Protein 8ZIN (pdb70)

Solvent-accessible surface area: 47394 Å² total; per-residue (Å²): 127,56,4,67,37,108,0,0,0,1,0,2,0,2,3,6,6,0,4,8,0,0,0,43,0,0,76,122,12,59,70,104,12,51,63,54,2,43,0,1,0,0,67,48,1,0,75,55,4,1,121,58,20,154,32,95,111,13,16,151,118,18,74,46,67,83,12,5,25,22,4,42,107,18,81,42,26,90,58,20,26,34,0,0,24,1,4,16,46,0,2,22,22,0,0,128,8,0,75,87,23,68,3,47,0,0,1,1,0,8,42,42,90,31,0,0,50,35,12,65,45,103,16,84,16,18,21,17,14,0,3,115,22,31,74,44,112,99,52,80,9,5,16,0,6,13,7,48,53,3,47,0,0,2,5,8,36,130,57,67,92,189,43,2,63,144,100,11,39,50,99,13,0,8,44,0,0,76,18,0,28,112,3,0,70,24,14,18,31,83,163,2,90,0,0,0,0,2,12,25,94,103,12,0,84,61,107,135,89,28,101,65,1,35,111,17,0,70,49,0,3,80,42,4,116,158,171,52,30,80,4,56,20,22,41,6,18,107,89,0,27,81,84,121,127,15,44,0,1,0,0,0,27,49,83,38,0,15,108,19,0,110,138,97,13,112,136,26,24,9,27,0,1,3,0,52,128,1,7,0,0,22,7,58,68,52,6,41,23,134,45,12,28,159,22,98,6,99,8,67,16,0,33,95,3,0,38,46,0,0,24,126,116,130,68,3,61,33,100,0,0,0,0,0,2,0,2,1,6,8,0,5,5,0,0,0,43,0,0,89,129,11,59,64,101,10,37,68,53,1,42,0,1,0,0,80,47,1,0,84,57,8,0,116,59,25,155,35,91,87,13,18,157,79,19,63,47,68,82,11,6,68,27,82,60,109,20,76,44,26,94,67,27,64,70,0,0,71,1,4,17,75,0,3,30,21,0,0,120,7,0,69,86,21,76,3,41,0,0,0,1,0,8,39,40,102,54,0,0,97,160,36,71,46,103,22,88,18,19,19,17,20,0,4,125,19,30,72,50,94,97,54,79,10,8,16,0,6,12,8,62,62,9,44,0,0,2,5,8,36,70,24,11,8,66,44,2,10,120,107,12,40,52,104,16,0,10,48,0,0,77,21,0,32,91,2,0,69,28,12,25,29,65,80,2,28,0,0,0,0,0,2,0,8,60,13,0,87,62,107,134,31,19,95,27,1,35,105,17,0,56,48,0,3,112,36,8,122,143,155,17,37,27,4,41,16,23,58,5,0,2,84,0,0,12,78,116,39,24,46,0,0,0,0,0,14,2,12,8,0,9,0,0,0,55,21,42,9,149,45,21,12,25,0,1,3,2,52,127,2,3,0,0,19,8,51,70,52,6,30,27,126,56,9,21,145,24,90,5,96,8,68,16,0,28,109,2,0,40,43,0,0,23,125,118,228,70,47,7,99,26,114,0,0,1,0,0,2,0,2,5,5,0,0,5,6,0,0,0,34,0,2,80,124,11,50,64,100,6,37,61,54,2,50,0,0,0,0,74,47,2,0,86,60,5,0,112,28,22,160,37,89,106,9,15,141,68,19,60,47,68,82,13,5,69,30,106,73,104,17,76,42,29,85,60,25,54,87,0,0,83,2,3,18,76,0,2,21,23,0,0,123,6,0,76,92,32,80,4,35,0,0,1,2,0,6,41,35,85,47,0,1,92,142,36,72,43,100,17,86,16,17,22,16,16,0,2,111,27,30,74,44,109,98,43,82,8,7,14,0,5,11,8,47,64,2,46,0,0,2,4,7,37,62,27,11,6,89,49,2,7,140,108,12,39,47,104,14,0,10,49,0,0,67,22,0,34,99,4,0,81,22,16,30,29,104,188,4,85,0,0,0,0,0,1,1,5,43,12,0,85,80,53,138,28,18,118,14,0,50,109,14,0,54,48,0,2,108,49,3,120,182,142,64,39,71,4,52,18,24,64,4,0,0,100,0,0,46,84,111,139,19,44,0,1,0,0,0,17,3,12,8,0,6,0,0,0,68,1,49,11,66,45,23,22,3,30,0,0,3,1,58,100,1,8,0,0,20,4,33,17,26,1,0,23,66,0,7,6,52,17,0,0,31,8,84,10,0,39,77,0,1,41,45,0,0,39,151,207,62,48,4,66,30,106,1,0,1,0,0,2,0,2,2,5,0,0,5,6,0,0,0,32,0,0,75,124,11,37,73,109,5,38,67,54,2,41,0,0,0,0,70,47,1,0,70,28,7,0,110,54,29,154,29,86,100,4,14,140,75,19,68,47,67,83,13,5,24,20,4,34,48,3,59,34,25,91,62,22,36,36,0,0,22,1,5,18,42,0,3,20,20,0,0,136,7,0,79,88,26,78,3,34,0,0,1,1,0,5,43,34,85,50,0,0,88,143,13,72,45,103,17,89,17,21,23,23,20,0,4,122,29,28,73,48,101,107,46,83,8,7,12,0,12,16,8,52,60,4,43,0,0,1,2,7,29,138,56,68,91,184,45,1,62,142,96,12,40,49,102,18,0,8,59,0,0,74,20,0,31,73,0,0,64,14,12,23,30,86,185,4,94,0,0,0,0,2,10,28,92,103,12,0,92,62,110,138,90,29,100,58,0,37,103,16,0,56,50,0,0,92,43,5,112,187,162,66,37,72,4,55,15,22,64,7,17,106,83,0,26,75,79,118,134,16,46,0,1,0,0,0,27,52,83,40,0,17,108,17,2,128,136,89,14,82,40,32,28,11,39,0,1,2,2,56,101,1,0,0,0,24,5,39,19,26,2,0,20,71,0,5,8,81,27,1,0,30,2,64,1,0,28,94,3,1,37,44,0,0,24,110,118

Organism: Comamonas testosteroni (strain DSM 14576 / KF-1) (NCBI:txid399795)

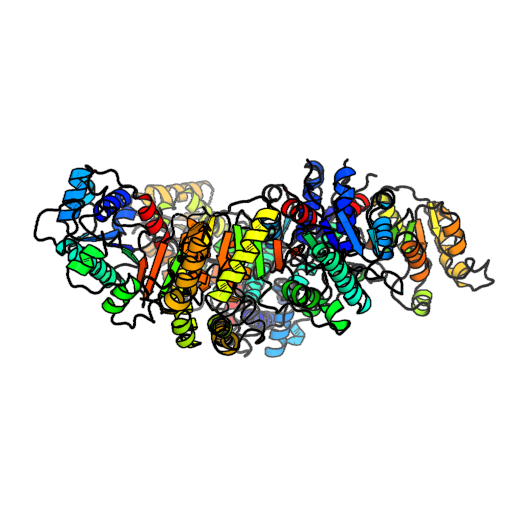B-factor: mean 35.62, std 14.89, range [5.63, 109.74]

InterPro domains:
  IPR005255 PdxA family [PF04166] (45-308)
  IPR005255 PdxA family [PTHR30004] (6-309)

Radius of gyration: 36.21 Å; Cα contacts (8 Å, |Δi|>4): 2999; chains: 4; bounding box: 94×57×108 Å

Nearest PDB structures (foldseek):
  8zhy-assembly1_A  TM=9.842E-01  e=1.148E-63  Comamonas testosteroni KF-1
  8zj3-assembly2_C  TM=9.938E-01  e=2.770E-63  Comamonas testosteroni KF-1
  8zj7-assembly1_D  TM=9.967E-01  e=1.202E-62  Comamonas testosteroni KF-1
  8zj0-assembly2_C  TM=9.941E-01  e=8.451E-63  Comamonas testosteroni KF-1
  4aty-assembly1_A-2  TM=8.680E-01  e=2.307E-31  Paraburkholderia xenovorans LB400

Secondary structure (DSSP, 8-state):
----S-EEEE---TTSSHHHHHHHHHHHS-HHHHTTEEEEE-HHHHHHHHHHHT-GGGSTT-EEEE-S--SS---TT---HHHHHHHHHHHHHHHHHHHTTSSSEEEEPP--HHHHHTTT---S-HHHHHHHHHT--GGG-EEEEEETTEEEEESS-SS-HHHHHHH--HHHHHHHHHHHHHHHHHHT-SS--EEEEPSSGGGGTTTTT-SHHHHTHHHHHHHHHHTT--EEEEE-HHHHHHH---SEEEESSHHHHHHHHHHH-SS--EEEEEETTEEEE--SS---GGGTTSS----HHHHHHHHHHT---/----S-EEEE---TTTTHHHHHHHHHHHS-HHHHTTEEEEE-HHHHHHHHHHHT-GGGGGG-EEEE-S--SS---TT---HHHHHHHHHHHHHHHHHHHTTSSSEEEEPP--HHHHHTTT-----HHHHHHHHHT--GGG-EEEEEETTEEEEESS-SS-HHHHHHH--HHHHHHHHHHHHHHHHHHT-SS-EEEEEPSSGGGGTTTTT-SHHHHTHHHHHHHHTTTT-EEEEEE-HHHHHHH---SEEEESSHHHHHHHHHHH----EEEEEETTEEEE--SS---GGGTTSS----HHHHHHHHHHT---/-----S-EEEE---TTSSHHHHHHHHHHHS-HHHHTTEEEEE-HHHHHHHHHHHT-GGGGGG-EEEE-S--SS---TT---HHHHHHHHHHHHHHHHHHHTTS-SEEEEPP--HHHHHTTT---S-HHHHHHHHHT--GGGSEEEEEETTEEEEESS-SS-HHHHHHH--HHHHHHHHHHHHHHHHHTT-SS-EEEEEPSSGGGGTTTTT-SHHHHTHHHHHHHHHHTT-EEEEEE-HHHHHHH---SEEEESSHHHHHHHHHHH-TTS-EEEEEETTEEEE--SS---GGGTTTT-B--HHHHHHHHHHT--/-----S-EEEE---TTSSHHHHHHHHHHHS-HHHHTTEEEEE-HHHHHHHHHHHT-GGGGGG-EEEE-S--SS---TT---HHHHHHHHHHHHHHHHHHHTTS-SEEEEPP--HHHHHTTT-----HHHHHHHHHT--TTSSEEEEEETTEEEEESS-SS-HHHHHHH--HHHHHHHHHHHHHHHHHTT-SS-EEEEEPSSGGGGTTTTT-SHHHHTHHHHHHHHHHTT-EEEEEE-HHHHHHH---SEEEESSHHHHHHHHHHH-TTT-EEEEEETTEEEEE-SS---GGGTTTT-B--HHHHHHHHHHT---

Sequence (1252 aa):
TIVHRRLALAIGDPHGIGPEIALKALQQLSATERSLIKVYGPWSALEQAAQICQMESLLQDLIHEEAGSLAQPVQCGEITPQAGLSTVQSATAAIRACESGEVDAVIACPHHETAIHRAGIAFSGYPSLLANVLGMNEDEVFLMLVGAGLRIVHVTLHESVRSALERLSPQLVINAVDAAVQTCTLLGVPKPQVAVFGINPHASEGQLFGLEDSQITVPAVETLRKRGLTVDGPMGADMVLAQRKHDLYVAMLHDQGHIPIKLLAPNGASALSIGGRVVLSSVGHGSAMDIAGRGVADATALLRTIALLGAQPTIVHRRLALAIGDPHGIGPEIALKALQQLSATERSLIKVYGPWSALEQAAQICQMESLLQDLIHEEAGSLAQPVQCGEITPQAGLSTVQSATAAIRACESGEVDAVIACPHHETAIHRAGIAFSGYPSLLANVLGMNEDEVFLMLVGAGLRIVHVTLHESVRSALERLSPQLVINAVDAAVQTCTLLGVPKPQVAVFGINPHASEGQLFGLEDSQITVPAVETLRKRGLTVDGPMGADMVLAQRKHDLYVAMLHDQGHIPIKLLAPGASALSIGGRVVLSSVGHGSAMDIAGRGVADATALLRTIALLGAQPMTIVHRRLALAIGDPHGIGPEIALKALQQLSATERSLIKVYGPWSALEQAAQICQMESLLQDLIHEEAGSLAQPVQCGEITPQAGLSTVQSATAAIRACESGEVDAVIACPHHETAIHRAGIAFSGYPSLLANVLGMNEDEVFLMLVGAGLRIVHVTLHESVRSALERLSPQLVINAVDAAVQTCTLLGVPKPQVAVFGINPHASEGQLFGLEDSQITVPAVETLRKRGLTVDGPMGADMVLAQRKHDLYVAMLHDQGHIPIKLLAPNGASALSIGGRVVLSSVGHGSAMDIAGRGVADATALLRTIALLGAQMTIVHRRLALAIGDPHGIGPEIALKALQQLSATERSLIKVYGPWSALEQAAQICQMESLLQDLIHEEAGSLAQPVQCGEITPQAGLSTVQSATAAIRACESGEVDAVIACPHHETAIHRAGIAFSGYPSLLANVLGMNEDEVFLMLVGAGLRIVHVTLHESVRSALERLSPQLVINAVDAAVQTCTLLGVPKPQVAVFGINPHASEGQLFGLEDSQITVPAVETLRKRGLTVDGPMGADMVLAQRKHDLYVAMLHDQGHIPIKLLAPNGASALSIGGRVVLSSVGHGSAMDIAGRGVADATALLRTIALLGAQP

Foldseek 3Di:
DQFAWAEEEEQAQLQFCSLLLVQVLLVPDDLVRQLSYEYEFAPLSNVLSCVQQVNVVVPPSHHYDYWLHAPDHHHHLDQALSSLRRRLRRQLVRLVCCVVPVTQEYEREFYAPSSVVNVVDDDDDPLVSSCVSVVHDSQLKWKWKDAPLATEIELDDDDDLVVLLVPAALVSLLSRVVQVQLLCVLQPNNAWAEEEEASFAQNCVPVVGHCSSVGGVVVSQVVCVVVPHRYDDHGHLVVVVVVVRTNYYYHSYDCSNPVVRCVRGVPAMWMWITHDSYTYIYLPDHSPSVCTSNSPDDSVSVSVVSSRSSDHD/DQFAWAEEEEQAQLQFCSLLLVLVLLVPDDLVRQVRYEYFFAVLSNCLNCVLQVNVVSSVSHRYDYWLHAPDHHHHLDQALSSLRRRLRRQLVRLVCCVVPVTQEYEREFYDPRSVVNVVDDDDDPLVSSCVSVVHDSQLKWKWKDAPLATEIELDEPDDLVVLLVPAALVSLLSRCVQVQLQCVLQPRNAWAEEEEASFAQNCVPVVNHCSSVGHVVVSQVVQVVVPHNYDDRGGLVVVVVVVPTNYYYHSYHCSRPVVRVVRCCAMWMWITHDSYTYIYLRDHSHSVPHSNSPDDSVSVSVVSSRSRHDD/DAQFAFAEEEEQAQLQFCSLLLVLVLLVPHDLVRQVSYEYFFAPLSNVLSCVLQVNPVCSVSHRYDYWLHAPDHHDHLDQALSSLRRRLRRQLVRLVCCVVVVGQEYEREFYAPSSVVNVVDDDDDPLVSSCVSVVHDSLLKWKWKDDPLATEIELDDPDDLVVLLVPAALVSLLSRVVQVQLVCVLQPHNAWAEEEEASFAQNCVVVVNHCSSVGGVVVNQVVCVVVPHNYDDNGGLVVVVVVVRTNYYYHSYHCSRPVVRCVSCVQQMWIWITHDSYTYIYLPDHSPSVCTSVSPDHSVSVSSVSSRSRDD/DAQFAWAEEEEQAQLQFCSLLLVLQLLVPHDLVRQLRYEYFFAPLSNCLSCVLVVNNVCSVSHRYDYWLHAPDHHDHLDQALSSLRRRLRRQLVRLVCCVVPVTQEYEYEAYDPSSVVNVVDDDDDDLVSSCVSVVHPSQLKWKWKAAPLATEIELDEPDDLVVLLVPAALVSLLSRVVQVQLQCVLQPNNAWAEEEEASFAQNCVPVVNHCSSVGGVVVSQVVCVVVPHNYDDHGHLVVVVVVVDTNYYYHSYHCSRPVVRCVRGVDQMWMWITHDSYTYIYLPDHRHRVCHSVPPDHNVSVSVVSSRS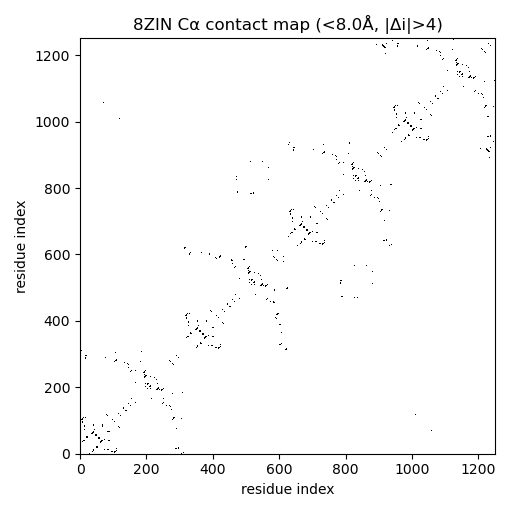RDDD

Structure (mmCIF, N/CA/C/O backbone):
data_8ZIN
#
_entry.id   8ZIN
#
_cell.length_a   86.295
_cell.length_b   93.632
_cell.length_c   165.595
_cell.angle_alpha   90.000
_cell.angle_beta   90.000
_cell.angle_gamma   90.000
#
_symmetry.space_group_name_H-M   'P 2 21 21'
#
loop_
_entity.id
_entity.type
_entity.pdbx_description
1 polymer '4-hydroxythreonine-4-phosphate dehydrogenase'
2 non-polymer GLYCEROL
3 non-polymer 1,2-ETHANEDIOL
4 non-polymer '2,4-DIHYDROXYBENZOIC ACID'
5 non-polymer 'ZINC ION'
6 non-polymer 'CHLORIDE ION'
7 non-polymer 'CARBON DIOXIDE'
8 water water
#
loop_
_atom_site.group_PDB
_atom_site.id
_atom_site.type_symbol
_atom_site.label_atom_id
_atom_site.label_alt_id
_atom_site.label_comp_id
_atom_site.label_asym_id
_atom_site.label_entity_id
_atom_site.label_seq_id
_atom_site.pdbx_PDB_ins_code
_atom_site.Cartn_x
_atom_site.Cartn_y
_atom_site.Cartn_z
_atom_site.occupancy
_atom_site.B_iso_or_equiv
_atom_site.auth_seq_id
_atom_site.auth_comp_id
_atom_site.auth_asym_id
_atom_site.auth_atom_id
_atom_site.pdbx_PDB_model_num
ATOM 1 N N . THR A 1 22 ? 24.650 38.640 -1.363 1.000 39.200 2 THR A N 1
ATOM 2 C CA . THR A 1 22 ? 24.144 37.447 -2.092 1.000 37.980 2 THR A CA 1
ATOM 3 C C . THR A 1 22 ? 23.305 36.588 -1.153 1.000 33.460 2 THR A C 1
ATOM 4 O O . THR A 1 22 ? 23.845 36.130 -0.150 1.000 34.330 2 THR A O 1
ATOM 8 N N . ILE A 1 23 ? 22.050 36.285 -1.540 1.000 29.490 3 ILE A N 1
ATOM 9 C CA . ILE A 1 23 ? 21.213 35.457 -0.687 1.000 27.380 3 ILE A CA 1
ATOM 10 C C . ILE A 1 23 ? 20.805 34.139 -1.354 1.000 27.990 3 ILE A C 1
ATOM 11 O O . ILE A 1 23 ? 20.271 33.260 -0.672 1.000 24.730 3 ILE A O 1
ATOM 16 N N . VAL A 1 24 ? 21.051 34.007 -2.670 1.000 28.760 4 VAL A N 1
ATOM 17 C CA . VAL A 1 24 ? 20.641 32.819 -3.404 1.000 29.360 4 VAL A CA 1
ATOM 18 C C . VAL A 1 24 ? 21.857 31.952 -3.722 1.000 31.570 4 VAL A C 1
ATOM 19 O O . VAL A 1 24 ? 22.685 32.319 -4.553 1.000 33.290 4 VAL A O 1
ATOM 23 N N . HIS A 1 25 ? 21.932 30.775 -3.089 1.000 34.040 5 HIS A N 1
ATOM 24 C CA . HIS A 1 25 ? 23.100 29.913 -3.217 1.000 36.530 5 HIS A CA 1
ATOM 25 C C . HIS A 1 25 ? 22.674 28.536 -3.734 1.000 36.330 5 HIS A C 1
ATOM 26 O O . HIS A 1 25 ? 23.410 27.558 -3.569 1.000 40.140 5 HIS A O 1
ATOM 33 N N . ARG A 1 26 ? 21.467 28.440 -4.298 1.000 32.460 6 ARG A N 1
ATOM 34 C CA . ARG A 1 26 ? 21.021 27.209 -4.941 1.000 31.750 6 ARG A CA 1
ATOM 35 C C . ARG A 1 26 ? 19.854 27.519 -5.881 1.000 28.490 6 ARG A C 1
ATOM 36 O O . ARG A 1 26 ? 19.380 28.650 -5.935 1.000 27.740 6 ARG A O 1
ATOM 44 N N . ARG A 1 27 ? 19.395 26.498 -6.609 1.000 25.290 7 ARG A N 1
ATOM 45 C CA . ARG A 1 27 ? 18.343 26.646 -7.599 1.000 23.460 7 ARG A CA 1
ATOM 46 C C . ARG A 1 27 ? 16.984 26.574 -6.911 1.000 22.270 7 ARG A C 1
ATOM 47 O O . ARG A 1 27 ? 16.741 25.692 -6.085 1.000 23.730 7 ARG A O 1
ATOM 55 N N . LEU A 1 28 ? 16.116 27.522 -7.264 1.000 20.500 8 LEU A N 1
ATOM 56 C CA . LEU A 1 28 ? 14.820 27.661 -6.630 1.000 20.110 8 LEU A CA 1
ATOM 57 C C . LEU A 1 28 ? 13.733 27.778 -7.695 1.000 19.870 8 LEU A C 1
ATOM 58 O O . LEU A 1 28 ? 13.969 28.362 -8.757 1.000 21.910 8 LEU A O 1
ATOM 63 N N . ALA A 1 29 ? 12.558 27.192 -7.408 1.000 16.110 9 ALA A N 1
ATOM 64 C CA . ALA A 1 29 ? 11.373 27.434 -8.213 1.000 14.350 9 ALA A CA 1
ATOM 65 C C . ALA A 1 29 ? 10.516 28.478 -7.514 1.000 13.680 9 ALA A C 1
ATOM 66 O O . ALA A 1 29 ? 10.249 28.339 -6.329 1.000 13.500 9 ALA A O 1
ATOM 68 N N . LEU A 1 30 ? 10.071 29.490 -8.250 1.000 12.740 10 LEU A N 1
ATOM 69 C CA . LEU A 1 30 ? 9.208 30.523 -7.686 1.000 12.310 10 LEU A CA 1
ATOM 70 C C . LEU A 1 30 ? 7.865 30.526 -8.415 1.000 12.680 10 LEU A C 1
ATOM 71 O O . LEU A 1 30 ? 7.782 30.894 -9.581 1.000 14.450 10 LEU A O 1
ATOM 76 N N . ALA A 1 31 ? 6.819 30.047 -7.742 1.000 11.940 11 ALA A N 1
ATOM 77 C CA . ALA A 1 31 ? 5.485 29.988 -8.331 1.000 11.740 11 ALA A CA 1
ATOM 78 C C . ALA A 1 31 ? 4.794 31.290 -7.979 1.000 11.730 11 ALA A C 1
ATOM 79 O O . ALA A 1 31 ? 4.845 31.708 -6.814 1.000 12.850 11 ALA A O 1
ATOM 81 N N . ILE A 1 32 ? 4.162 31.942 -8.972 1.000 10.750 12 ILE A N 1
ATOM 82 C CA . ILE A 1 32 ? 3.814 33.346 -8.763 1.000 10.550 12 ILE A CA 1
ATOM 83 C C . ILE A 1 32 ? 2.461 33.497 -8.090 1.000 10.750 12 ILE A C 1
ATOM 84 O O . ILE A 1 32 ? 1.987 34.619 -7.917 1.000 10.500 12 ILE A O 1
ATOM 89 N N . GLY A 1 33 ? 1.860 32.373 -7.698 1.000 11.000 13 GLY A N 1
ATOM 90 C CA . GLY A 1 33 ? 0.616 32.395 -6.947 1.000 11.750 13 GLY A CA 1
ATOM 91 C C . GLY A 1 33 ? -0.543 32.888 -7.814 1.000 12.760 13 GLY A C 1
ATOM 92 O O . GLY A 1 33 ? -0.537 32.745 -9.043 1.000 13.040 13 GLY A O 1
ATOM 93 N N . ASP A 1 34 ? -1.541 33.489 -7.160 1.000 13.490 14 ASP A N 1
ATOM 94 C CA . ASP A 1 34 ? -2.717 33.963 -7.860 1.000 13.630 14 ASP A CA 1
ATOM 95 C C . ASP A 1 34 ? -2.308 35.067 -8.820 1.000 14.330 14 ASP A C 1
ATOM 96 O O . ASP A 1 34 ? -1.818 36.124 -8.391 1.000 14.540 14 ASP A O 1
ATOM 101 N N . PRO A 1 35 ? -2.534 34.872 -10.144 1.000 14.110 15 PRO A N 1
ATOM 102 C CA . PRO A 1 35 ? -2.085 35.827 -11.156 1.000 14.450 15 PRO A CA 1
ATOM 103 C C . PRO A 1 35 ? -2.819 37.160 -11.078 1.000 15.230 15 PRO A C 1
ATOM 104 O O . PRO A 1 35 ? -2.432 38.122 -11.729 1.000 16.040 15 PRO A O 1
ATOM 108 N N . HIS A 1 36 ? -3.882 37.196 -10.260 1.000 15.500 16 HIS A N 1
ATOM 109 C CA . HIS A 1 36 ? -4.708 38.379 -10.102 1.000 16.490 16 HIS A CA 1
ATOM 110 C C . HIS A 1 36 ? -4.301 39.132 -8.841 1.000 16.740 16 HIS A C 1
ATOM 111 O O . HIS A 1 36 ? -4.597 40.307 -8.730 1.000 19.000 16 HIS A O 1
ATOM 118 N N . GLY A 1 37 ? -3.619 38.469 -7.903 1.000 15.940 17 GLY A N 1
ATOM 119 C CA . GLY A 1 37 ? -3.191 39.145 -6.689 1.000 14.460 17 GLY A CA 1
ATOM 120 C C . GLY A 1 37 ? -1.805 39.781 -6.833 1.000 14.620 17 GLY A C 1
ATOM 121 O O . GLY A 1 37 ? -1.373 40.106 -7.941 1.000 15.100 17 GLY A O 1
ATOM 122 N N . ILE A 1 38 ? -1.103 39.929 -5.701 1.000 13.750 18 ILE A N 1
ATOM 123 C CA . ILE A 1 38 ? 0.141 40.671 -5.674 1.000 14.050 18 ILE A CA 1
ATOM 124 C C . ILE A 1 38 ? 1.334 39.762 -5.931 1.000 14.760 18 ILE A C 1
ATOM 125 O O . ILE A 1 38 ? 2.458 40.242 -6.025 1.000 16.410 18 ILE A O 1
ATOM 130 N N . GLY A 1 39 ? 1.095 38.452 -6.043 1.000 14.410 19 GLY A N 1
ATOM 131 C CA . GLY A 1 39 ? 2.146 37.487 -6.288 1.000 15.160 19 GLY A CA 1
ATOM 132 C C . GLY A 1 39 ? 3.072 37.899 -7.428 1.000 16.950 19 GLY A C 1
ATOM 133 O O . GLY A 1 39 ? 4.281 38.069 -7.234 1.000 19.530 19 GLY A O 1
ATOM 134 N N . PRO A 1 40 ? 2.555 38.071 -8.663 1.000 16.660 20 PRO A N 1
ATOM 135 C CA . PRO A 1 40 ? 3.425 38.411 -9.794 1.000 17.860 20 PRO A CA 1
ATOM 136 C C . PRO A 1 40 ? 4.271 39.651 -9.489 1.000 18.470 20 PRO A C 1
ATOM 137 O O . PRO A 1 40 ? 5.465 39.678 -9.782 1.000 20.060 20 PRO A O 1
ATOM 141 N N . GLU A 1 41 ? 3.634 40.660 -8.879 1.000 19.020 21 GLU A N 1
ATOM 142 C CA . GLU A 1 41 ? 4.249 41.942 -8.564 1.000 19.680 21 GLU A CA 1
ATOM 143 C C . GLU A 1 41 ? 5.420 41.752 -7.613 1.000 19.750 21 GLU A C 1
ATOM 144 O O . GLU A 1 41 ? 6.527 42.233 -7.897 1.000 20.430 21 GLU A O 1
ATOM 150 N N . ILE A 1 42 ? 5.167 41.040 -6.500 1.000 19.370 22 ILE A N 1
ATOM 151 C CA . ILE A 1 42 ? 6.233 40.818 -5.533 1.000 19.800 22 ILE A CA 1
ATOM 152 C C . ILE A 1 42 ? 7.288 39.867 -6.118 1.000 18.480 22 ILE A C 1
ATOM 153 O O . ILE A 1 42 ? 8.459 39.938 -5.740 1.000 18.450 22 ILE A O 1
ATOM 158 N N . ALA A 1 43 ? 6.884 39.000 -7.061 1.000 17.190 23 ALA A N 1
ATOM 159 C CA . ALA A 1 43 ? 7.875 38.149 -7.692 1.000 17.480 23 ALA A CA 1
ATOM 160 C C . ALA A 1 43 ? 8.895 39.016 -8.427 1.000 17.280 23 ALA A C 1
ATOM 161 O O . ALA A 1 43 ? 10.099 38.844 -8.250 1.000 18.090 23 ALA A O 1
ATOM 163 N N . LEU A 1 44 ? 8.404 39.998 -9.178 1.000 17.260 24 LEU A N 1
ATOM 164 C CA . LEU A 1 44 ? 9.270 40.899 -9.925 1.000 17.700 24 LEU A CA 1
ATOM 165 C C . LEU A 1 44 ? 10.153 41.741 -9.006 1.000 18.390 24 LEU A C 1
ATOM 166 O O . LEU A 1 44 ? 11.360 41.878 -9.257 1.000 19.460 24 LEU A O 1
ATOM 171 N N . LYS A 1 45 ? 9.554 42.294 -7.943 1.000 18.070 25 LYS A N 1
ATOM 172 C CA . LYS A 1 45 ? 10.298 43.204 -7.096 1.000 19.310 25 LYS A CA 1
ATOM 173 C C . LYS A 1 45 ? 11.413 42.444 -6.383 1.000 21.670 25 LYS A C 1
ATOM 174 O O . LYS A 1 45 ? 12.512 42.991 -6.197 1.000 26.700 25 LYS A O 1
ATOM 180 N N . ALA A 1 46 ? 11.140 41.188 -5.984 1.000 21.070 26 ALA A N 1
ATOM 181 C CA . ALA A 1 46 ? 12.163 40.394 -5.316 1.000 20.670 26 ALA A CA 1
ATOM 182 C C . ALA A 1 46 ? 13.320 40.080 -6.267 1.000 21.530 26 ALA A C 1
ATOM 183 O O . ALA A 1 46 ? 14.493 40.222 -5.894 1.000 21.480 26 ALA A O 1
ATOM 185 N N . LEU A 1 47 ? 12.992 39.673 -7.505 1.000 20.940 27 LEU A N 1
ATOM 186 C CA . LEU A 1 47 ? 14.031 39.328 -8.464 1.000 22.640 27 LEU A CA 1
ATOM 187 C C . LEU A 1 47 ? 14.871 40.567 -8.804 1.000 25.820 27 LEU A C 1
ATOM 188 O O . LEU A 1 47 ? 16.084 40.490 -8.952 1.000 27.650 27 LEU A O 1
ATOM 193 N N . GLN A 1 48 ? 14.214 41.724 -8.895 1.000 28.880 28 GLN A N 1
ATOM 194 C CA . GLN A 1 48 ? 14.863 43.007 -9.109 1.000 32.440 28 GLN A CA 1
ATOM 195 C C . GLN A 1 48 ? 16.031 43.193 -8.136 1.000 32.790 28 GLN A C 1
ATOM 196 O O . GLN A 1 48 ? 17.119 43.576 -8.546 1.000 32.680 28 GLN A O 1
ATOM 202 N N . GLN A 1 49 ? 15.806 42.886 -6.859 1.000 33.390 29 GLN A N 1
ATOM 203 C CA . GLN A 1 49 ? 16.736 43.178 -5.781 1.000 33.550 29 GLN A CA 1
ATOM 204 C C . GLN A 1 49 ? 17.949 42.250 -5.820 1.000 34.810 29 GLN A C 1
ATOM 205 O O . GLN A 1 49 ? 18.954 42.525 -5.162 1.000 39.270 29 GLN A O 1
ATOM 211 N N . LEU A 1 50 ? 17.864 41.141 -6.567 1.000 33.000 30 LEU A N 1
ATOM 212 C CA . LEU A 1 50 ? 18.977 40.203 -6.633 1.000 28.410 30 LEU A CA 1
ATOM 213 C C . LEU A 1 50 ? 19.945 40.644 -7.738 1.000 27.620 30 LEU A C 1
ATOM 214 O O . LEU A 1 50 ? 19.599 41.492 -8.572 1.000 25.430 30 LEU A O 1
ATOM 219 N N . SER A 1 51 ? 21.170 40.098 -7.729 1.000 27.110 31 SER A N 1
ATOM 220 C CA . SER A 1 51 ? 22.076 40.271 -8.860 1.000 28.460 31 SER A CA 1
ATOM 221 C C . SER A 1 51 ? 21.557 39.448 -10.040 1.000 30.240 31 SER A C 1
ATOM 222 O O . SER A 1 51 ? 20.616 38.656 -9.881 1.000 32.260 31 SER A O 1
ATOM 225 N N . ALA A 1 52 ? 22.183 39.626 -11.213 1.000 29.660 32 ALA A N 1
ATOM 226 C CA . ALA A 1 52 ? 21.831 38.847 -12.392 1.000 28.780 32 ALA A CA 1
ATOM 227 C C . ALA A 1 52 ? 22.138 37.360 -12.170 1.000 28.020 32 ALA A C 1
ATOM 228 O O . ALA A 1 52 ? 21.343 36.490 -12.518 1.000 29.280 32 ALA A O 1
ATOM 230 N N . THR A 1 53 ? 23.296 37.068 -11.569 1.000 27.970 33 THR A N 1
ATOM 231 C CA . THR A 1 53 ? 23.695 35.702 -11.267 1.000 31.290 33 THR A CA 1
ATOM 232 C C . THR A 1 53 ? 22.629 35.013 -10.413 1.000 30.840 33 THR A C 1
ATOM 233 O O . THR A 1 53 ? 22.304 33.847 -10.637 1.000 29.610 33 THR A O 1
ATOM 237 N N . GLU A 1 54 ? 22.083 35.748 -9.431 1.000 31.160 34 GLU A N 1
ATOM 238 C CA . GLU A 1 54 ? 21.108 35.190 -8.517 1.000 30.630 34 GLU A CA 1
ATOM 239 C C . GLU A 1 54 ? 19.789 34.959 -9.245 1.000 29.870 34 GLU A C 1
ATOM 240 O O . GLU A 1 54 ? 19.122 33.947 -9.007 1.000 28.720 34 GLU A O 1
ATOM 246 N N . ARG A 1 55 ? 19.428 35.895 -10.136 1.000 31.100 35 ARG A N 1
ATOM 247 C CA . ARG A 1 55 ? 18.178 35.785 -10.881 1.000 27.520 35 ARG A CA 1
ATOM 248 C C . ARG A 1 55 ? 18.170 34.489 -11.683 1.000 25.090 35 ARG A C 1
ATOM 249 O O . ARG A 1 55 ? 17.125 33.873 -11.819 1.000 24.650 35 ARG A O 1
ATOM 257 N N . SER A 1 56 ? 19.334 34.086 -12.193 1.000 23.000 36 SER A N 1
ATOM 258 C CA . SER A 1 56 ? 19.385 32.970 -13.125 1.000 24.510 36 SER A CA 1
ATOM 259 C C . SER A 1 56 ? 19.304 31.631 -12.391 1.000 25.890 36 SER A C 1
ATOM 260 O O . SER A 1 56 ? 19.217 30.580 -13.031 1.000 27.600 36 SER A O 1
ATOM 263 N N . LEU A 1 57 ? 19.309 31.691 -11.049 1.000 25.090 37 LEU A N 1
ATOM 264 C CA . LEU A 1 57 ? 19.114 30.525 -10.201 1.000 23.170 37 LEU A CA 1
ATOM 265 C C . LEU A 1 57 ? 17.648 30.355 -9.799 1.000 22.390 37 LEU A C 1
ATOM 266 O O . LEU A 1 57 ? 17.266 29.307 -9.267 1.000 24.200 37 LEU A O 1
ATOM 271 N N . ILE A 1 58 ? 16.816 31.367 -10.081 1.000 18.520 38 ILE A N 1
ATOM 272 C CA . ILE A 1 58 ? 15.406 31.276 -9.757 1.000 17.390 38 ILE A CA 1
ATOM 273 C C . ILE A 1 58 ? 14.584 31.107 -11.027 1.000 17.300 38 ILE A C 1
ATOM 274 O O . ILE A 1 58 ? 14.517 32.002 -11.849 1.000 18.690 38 ILE A O 1
ATOM 279 N N . LYS A 1 59 ? 13.966 29.929 -11.162 1.000 16.040 39 LYS A N 1
ATOM 280 C CA . LYS A 1 59 ? 13.083 29.646 -12.275 1.000 15.300 39 LYS A CA 1
ATOM 281 C C . LYS A 1 59 ? 11.641 29.924 -11.847 1.000 13.580 39 LYS A C 1
ATOM 282 O O . LYS A 1 59 ? 11.170 29.449 -10.809 1.000 12.520 39 LYS A O 1
ATOM 288 N N . VAL A 1 60 ? 10.950 30.723 -12.672 1.000 13.950 40 VAL A N 1
ATOM 289 C CA . VAL A 1 60 ? 9.665 31.301 -12.328 1.000 12.800 40 VAL A CA 1
ATOM 290 C C . VAL A 1 60 ? 8.575 30.490 -13.018 1.000 12.560 40 VAL A C 1
ATOM 291 O O . VAL A 1 60 ? 8.627 30.265 -14.232 1.000 12.220 40 VAL A O 1
ATOM 295 N N . TYR A 1 61 ? 7.558 30.090 -12.244 1.000 13.450 41 TYR A N 1
ATOM 296 C CA . TYR A 1 61 ? 6.450 29.349 -12.830 1.000 14.190 41 TYR A CA 1
ATOM 297 C C . TYR A 1 61 ? 5.168 30.166 -12.707 1.000 15.390 41 TYR A C 1
ATOM 298 O O . TYR A 1 61 ? 4.796 30.610 -11.614 1.000 17.160 41 TYR A O 1
ATOM 307 N N . GLY A 1 62 ? 4.507 30.381 -13.850 1.000 15.040 42 GLY A N 1
ATOM 308 C CA . GLY A 1 62 ? 3.248 31.101 -13.901 1.000 15.530 42 GLY A CA 1
ATOM 309 C C . GLY A 1 62 ? 2.918 31.574 -15.319 1.000 17.060 42 GLY A C 1
ATOM 310 O O . GLY A 1 62 ? 3.704 31.386 -16.250 1.000 17.080 42 GLY A O 1
ATOM 311 N N . PRO A 1 63 ? 1.721 32.170 -15.533 1.000 18.210 43 PRO A N 1
ATOM 312 C CA . PRO A 1 63 ? 1.355 32.725 -16.835 1.000 18.380 43 PRO A CA 1
ATOM 313 C C . PRO A 1 63 ? 2.204 33.941 -17.154 1.000 19.410 43 PRO A C 1
ATOM 314 O O . PRO A 1 63 ? 2.287 34.864 -16.361 1.000 20.900 43 PRO A O 1
ATOM 318 N N . TRP A 1 64 ? 2.852 33.913 -18.315 1.000 20.500 44 TRP A N 1
ATOM 319 C CA . TRP A 1 64 ? 3.587 35.061 -18.804 1.000 21.200 44 TRP A CA 1
ATOM 320 C C . TRP A 1 64 ? 2.726 36.331 -18.733 1.000 21.630 44 TRP A C 1
ATOM 321 O O . TRP A 1 64 ? 3.218 37.376 -18.328 1.000 22.240 44 TRP A O 1
ATOM 332 N N . SER A 1 65 ? 1.448 36.240 -19.110 1.000 20.720 45 SER A N 1
ATOM 333 C CA . SER A 1 65 ? 0.559 37.401 -19.128 1.000 21.030 45 SER A CA 1
ATOM 334 C C . SER A 1 65 ? 0.521 38.140 -17.777 1.000 20.500 45 SER A C 1
ATOM 335 O O . SER A 1 65 ? 0.510 39.369 -17.740 1.000 21.680 45 SER A O 1
ATOM 338 N N . ALA A 1 66 ? 0.549 37.403 -16.664 1.000 20.680 46 ALA A N 1
ATOM 339 C CA . ALA A 1 66 ? 0.556 38.008 -15.332 1.000 20.310 46 ALA A CA 1
ATOM 340 C C . ALA A 1 66 ? 1.876 38.719 -15.048 1.000 19.830 46 ALA A C 1
ATOM 341 O O . ALA A 1 66 ? 1.918 39.733 -14.367 1.000 20.180 46 ALA A O 1
ATOM 343 N N . LEU A 1 67 ? 2.970 38.162 -15.550 1.000 19.760 47 LEU A N 1
ATOM 344 C CA . LEU A 1 67 ? 4.261 38.791 -15.354 1.000 20.220 47 LEU A CA 1
ATOM 345 C C . LEU A 1 67 ? 4.349 40.046 -16.218 1.000 20.730 47 LEU A C 1
ATOM 346 O O . LEU A 1 67 ? 4.943 41.031 -15.802 1.000 20.840 47 LEU A O 1
ATOM 351 N N . GLU A 1 68 ? 3.746 39.999 -17.412 1.000 20.750 48 GLU A N 1
ATOM 352 C CA . GLU A 1 68 ? 3.705 41.140 -18.314 1.000 22.530 48 GLU A CA 1
ATOM 353 C C . GLU A 1 68 ? 2.940 42.295 -17.669 1.000 21.820 48 GLU A C 1
ATOM 354 O O . GLU A 1 68 ? 3.451 43.420 -17.615 1.000 21.240 48 GLU A O 1
ATOM 360 N N . GLN A 1 69 ? 1.726 41.989 -17.188 1.000 23.420 49 GLN A N 1
ATOM 361 C CA . GLN A 1 69 ? 0.918 42.906 -16.404 1.000 28.180 49 GLN A CA 1
ATOM 362 C C . GLN A 1 69 ? 1.734 43.513 -15.254 1.000 28.590 49 GLN A C 1
ATOM 363 O O . GLN A 1 69 ? 1.850 44.737 -15.131 1.000 31.000 49 GLN A O 1
ATOM 369 N N . ALA A 1 70 ? 2.294 42.643 -14.409 1.000 26.430 50 ALA A N 1
ATOM 370 C CA . ALA A 1 70 ? 3.087 43.074 -13.268 1.000 26.220 50 ALA A CA 1
ATOM 371 C C . ALA A 1 70 ? 4.239 43.983 -13.683 1.000 27.210 50 ALA A C 1
ATOM 372 O O . ALA A 1 70 ? 4.525 44.934 -12.976 1.000 27.790 50 ALA A O 1
ATOM 374 N N . ALA A 1 71 ? 4.879 43.702 -14.825 1.000 26.000 51 ALA A N 1
ATOM 375 C CA . ALA A 1 71 ? 6.051 44.432 -15.274 1.000 28.090 51 ALA A CA 1
ATOM 376 C C . ALA A 1 71 ? 5.689 45.882 -15.634 1.000 30.860 51 ALA A C 1
ATOM 377 O O . ALA A 1 71 ? 6.428 46.817 -15.290 1.000 30.800 51 ALA A O 1
ATOM 379 N N . GLN A 1 72 ? 4.541 46.040 -16.310 1.000 36.610 52 GLN A N 1
ATOM 380 C CA . GLN A 1 72 ? 3.982 47.335 -16.659 1.000 42.200 52 GLN A CA 1
ATOM 381 C C . GLN A 1 72 ? 3.863 48.180 -15.390 1.000 46.250 52 GLN A C 1
ATOM 382 O O . GLN A 1 72 ? 4.468 49.252 -15.280 1.000 47.040 52 GLN A O 1
ATOM 388 N N . ILE A 1 73 ? 3.121 47.641 -14.417 1.000 48.130 53 ILE A N 1
ATOM 389 C CA . ILE A 1 73 ? 2.810 48.298 -13.157 1.000 51.940 53 ILE A CA 1
ATOM 390 C C . ILE A 1 73 ? 4.084 48.699 -12.401 1.000 54.210 53 ILE A C 1
ATOM 391 O O . ILE A 1 73 ? 4.168 49.823 -11.920 1.000 57.030 53 ILE A O 1
ATOM 396 N N . CYS A 1 74 ? 5.067 47.788 -12.296 1.000 51.910 54 CYS A N 1
ATOM 397 C CA . CYS A 1 74 ? 6.261 48.000 -11.483 1.000 46.110 54 CYS A CA 1
ATOM 398 C C . CYS A 1 74 ? 7.377 48.686 -12.266 1.000 39.540 54 CYS A C 1
ATOM 399 O O . CYS A 1 74 ? 8.427 48.974 -11.678 1.000 38.100 54 CYS A O 1
ATOM 402 N N . GLN A 1 75 ? 7.168 48.882 -13.585 1.000 38.160 55 GLN A N 1
ATOM 403 C CA . GLN A 1 75 ? 8.111 49.582 -14.455 1.000 38.420 55 GLN A CA 1
ATOM 404 C C . GLN A 1 75 ? 9.421 48.778 -14.506 1.000 39.560 55 GLN A C 1
ATOM 405 O O . GLN A 1 75 ? 10.502 49.331 -14.309 1.000 42.480 55 GLN A O 1
ATOM 411 N N . MET A 1 76 ? 9.306 47.472 -14.791 1.000 35.290 56 MET A N 1
ATOM 412 C CA . MET A 1 76 ? 10.401 46.523 -14.709 1.000 35.020 56 MET A CA 1
ATOM 413 C C . MET A 1 76 ? 10.390 45.636 -15.947 1.000 33.570 56 MET A C 1
ATOM 414 O O . MET A 1 76 ? 10.785 44.479 -15.884 1.000 31.810 56 MET A O 1
ATOM 419 N N . GLU A 1 77 ? 10.012 46.207 -17.092 1.000 35.090 57 GLU A N 1
ATOM 420 C CA . GLU A 1 77 ? 9.990 45.483 -18.354 1.000 36.380 57 GLU A CA 1
ATOM 421 C C . GLU A 1 77 ? 11.373 44.907 -18.638 1.000 37.220 57 GLU A C 1
ATOM 422 O O . GLU A 1 77 ? 11.479 43.779 -19.113 1.000 38.980 57 GLU A O 1
ATOM 428 N N . SER A 1 78 ? 12.434 45.655 -18.299 1.000 39.450 58 SER A N 1
ATOM 429 C CA . SER A 1 78 ? 13.780 45.245 -18.670 1.000 40.980 58 SER A CA 1
ATOM 430 C C . SER A 1 78 ? 14.174 43.966 -17.941 1.000 40.950 58 SER A C 1
ATOM 431 O O . SER A 1 78 ? 15.151 43.313 -18.302 1.000 44.380 58 SER A O 1
ATOM 434 N N . LEU A 1 79 ? 13.389 43.578 -16.938 1.000 44.150 59 LEU A N 1
ATOM 435 C CA . LEU A 1 79 ? 13.727 42.407 -16.139 1.000 45.240 59 LEU A CA 1
ATOM 436 C C . LEU A 1 79 ? 13.240 41.120 -16.796 1.000 44.330 59 LEU A C 1
ATOM 437 O O . LEU A 1 79 ? 13.820 40.066 -16.538 1.000 46.670 59 LEU A O 1
ATOM 442 N N . LEU A 1 80 ? 12.224 41.226 -17.669 1.000 43.000 60 LEU A N 1
ATOM 443 C CA . LEU A 1 80 ? 11.503 40.086 -18.206 1.000 44.370 60 LEU A CA 1
ATOM 444 C C . LEU A 1 80 ? 12.359 39.262 -19.162 1.000 48.260 60 LEU A C 1
ATOM 445 O O . LEU A 1 80 ? 12.110 38.059 -19.282 1.000 53.000 60 LEU A O 1
ATOM 450 N N . GLN A 1 81 ? 13.300 39.900 -19.868 1.000 49.860 61 GLN A N 1
ATOM 451 C CA . GLN A 1 81 ? 13.962 39.209 -20.979 1.000 54.060 61 GLN A CA 1
ATOM 452 C C . GLN A 1 81 ? 15.026 38.240 -20.459 1.000 48.350 61 GLN A C 1
ATOM 453 O O . GLN A 1 81 ? 15.273 37.204 -21.080 1.000 41.140 61 GLN A O 1
ATOM 459 N N . ASP A 1 82 ? 15.647 38.600 -19.326 1.000 43.950 62 ASP A N 1
ATOM 460 C CA . ASP A 1 82 ? 16.725 37.791 -18.767 1.000 44.250 62 ASP A CA 1
ATOM 461 C C . ASP A 1 82 ? 16.181 36.938 -17.631 1.000 40.170 62 ASP A C 1
ATOM 462 O O . ASP A 1 82 ? 16.904 36.610 -16.686 1.000 46.560 62 ASP A O 1
ATOM 467 N N . LEU A 1 83 ? 14.909 36.556 -17.740 1.000 28.410 63 LEU A N 1
ATOM 468 C CA . LEU A 1 83 ? 14.249 35.836 -16.664 1.000 22.560 63 LEU A CA 1
ATOM 469 C C . LEU A 1 83 ? 14.100 34.369 -17.055 1.000 20.440 63 LEU A C 1
ATOM 470 O O . LEU A 1 83 ? 13.710 34.057 -18.191 1.000 20.870 63 LEU A O 1
ATOM 475 N N . ILE A 1 84 ? 14.413 33.475 -16.120 1.000 18.370 64 ILE A N 1
ATOM 476 C CA . ILE A 1 84 ? 14.164 32.070 -16.390 1.000 17.130 64 ILE A CA 1
ATOM 477 C C . ILE A 1 84 ? 12.703 31.783 -16.081 1.000 15.630 64 ILE A C 1
ATOM 478 O O . ILE A 1 84 ? 12.286 31.918 -14.939 1.000 14.990 64 ILE A O 1
ATOM 483 N N . HIS A 1 85 ? 11.934 31.421 -17.122 1.000 14.910 65 HIS A N 1
ATOM 484 C CA . HIS A 1 85 ? 10.491 31.288 -16.978 1.000 13.530 65 HIS A CA 1
ATOM 485 C C . HIS A 1 85 ? 9.995 30.001 -17.638 1.000 13.820 65 HIS A C 1
ATOM 486 O O . HIS A 1 85 ? 10.448 29.613 -18.705 1.000 13.540 65 HIS A O 1
ATOM 493 N N . GLU A 1 86 ? 9.034 29.336 -16.996 1.000 13.770 66 GLU A N 1
ATOM 494 C CA . GLU A 1 86 ? 8.300 28.258 -17.622 1.000 13.560 66 GLU A CA 1
ATOM 495 C C . GLU A 1 86 ? 6.830 28.614 -17.515 1.000 12.710 66 GLU A C 1
ATOM 496 O O . GLU A 1 86 ? 6.336 28.798 -16.405 1.000 13.120 66 GLU A O 1
ATOM 502 N N . GLU A 1 87 ? 6.149 28.723 -18.663 1.000 11.980 67 GLU A N 1
ATOM 503 C CA . GLU A 1 87 ? 4.714 28.945 -18.712 1.000 11.830 67 GLU A CA 1
ATOM 504 C C . GLU A 1 87 ? 4.011 27.883 -17.881 1.000 12.900 67 GLU A C 1
ATOM 505 O O . GLU A 1 87 ? 4.328 26.684 -17.975 1.000 14.710 67 GLU A O 1
ATOM 511 N N . ALA A 1 88 ? 3.042 28.313 -17.076 1.000 12.460 68 ALA A N 1
ATOM 512 C CA . ALA A 1 88 ? 2.223 27.417 -16.258 1.000 12.030 68 ALA A CA 1
ATOM 513 C C . ALA A 1 88 ? 1.011 28.213 -15.820 1.000 11.810 68 ALA A C 1
ATOM 514 O O . ALA A 1 88 ? 1.154 29.403 -15.585 1.000 11.920 68 ALA A O 1
ATOM 516 N N . GLY A 1 89 ? -0.154 27.566 -15.718 1.000 11.970 69 GLY A N 1
ATOM 517 C CA . GLY A 1 89 ? -1.361 28.249 -15.278 1.000 11.810 69 GLY A CA 1
ATOM 518 C C . GLY A 1 89 ? -1.722 29.403 -16.208 1.000 12.440 69 GLY A C 1
ATOM 519 O O . GLY A 1 89 ? -2.075 30.513 -15.779 1.000 12.330 69 GLY A O 1
ATOM 520 N N . SER A 1 90 ? -1.580 29.120 -17.504 1.000 13.040 70 SER A N 1
ATOM 521 C CA . SER A 1 90 ? -1.954 30.028 -18.575 1.000 13.510 70 SER A CA 1
ATOM 522 C C . SER A 1 90 ? -3.418 30.395 -18.395 1.000 14.350 70 SER A C 1
ATOM 523 O O . SER A 1 90 ? -4.234 29.582 -17.981 1.000 15.120 70 SER A O 1
ATOM 526 N N . LEU A 1 91 ? -3.736 31.641 -18.710 1.000 16.020 71 LEU A N 1
ATOM 527 C CA . LEU A 1 91 ? -5.083 32.177 -18.647 1.000 16.340 71 LEU A CA 1
ATOM 528 C C . LEU A 1 91 ? -5.656 32.221 -20.058 1.000 17.530 71 LEU A C 1
ATOM 529 O O . LEU A 1 91 ? -4.922 32.371 -21.011 1.000 16.270 71 LEU A O 1
ATOM 534 N N . ALA A 1 92 ? -6.984 32.078 -20.149 1.000 20.250 72 ALA A N 1
ATOM 535 C CA . ALA A 1 92 ? -7.742 32.008 -21.387 1.000 21.640 72 ALA A CA 1
ATOM 536 C C . ALA A 1 92 ? -8.335 33.375 -21.727 1.000 24.820 72 ALA A C 1
ATOM 537 O O . ALA A 1 92 ? -8.874 33.579 -22.817 1.000 25.880 72 ALA A O 1
ATOM 539 N N . GLN A 1 93 ? -8.196 34.326 -20.800 1.000 26.860 73 GLN A N 1
ATOM 540 C CA . GLN A 1 93 ? -8.706 35.679 -20.944 1.000 28.570 73 GLN A CA 1
ATOM 541 C C . GLN A 1 93 ? -7.698 36.604 -20.265 1.000 27.950 73 GLN A C 1
ATOM 542 O O . GLN A 1 93 ? -6.854 36.126 -19.510 1.000 29.530 73 GLN A O 1
ATOM 548 N N . PRO A 1 94 ? -7.719 37.932 -20.512 1.000 28.700 74 PRO A N 1
ATOM 549 C CA . PRO A 1 94 ? -6.756 38.834 -19.871 1.000 27.110 74 PRO A CA 1
ATOM 550 C C . PRO A 1 94 ? -6.753 38.774 -18.343 1.000 25.400 74 PRO A C 1
ATOM 551 O O . PRO A 1 94 ? -7.745 38.382 -17.728 1.000 24.290 74 PRO A O 1
ATOM 555 N N . VAL A 1 95 ? -5.626 39.185 -17.751 1.000 26.390 75 VAL A N 1
ATOM 556 C CA . VAL A 1 95 ? -5.488 39.377 -16.319 1.000 27.590 75 VAL A CA 1
ATOM 557 C C . VAL A 1 95 ? -6.370 40.551 -15.888 1.000 29.250 75 VAL A C 1
ATOM 558 O O . VAL A 1 95 ? -6.346 41.609 -16.503 1.000 30.290 75 VAL A O 1
ATOM 562 N N . GLN A 1 96 ? -7.140 40.322 -14.815 1.000 33.020 76 GLN A N 1
ATOM 563 C CA . GLN A 1 96 ? -7.937 41.325 -14.135 1.000 32.110 76 GLN A CA 1
ATOM 564 C C . GLN A 1 96 ? -7.417 41.385 -12.708 1.000 27.930 76 GLN A C 1
ATOM 565 O O . GLN A 1 96 ? -7.773 40.579 -11.873 1.000 27.860 76 GLN A O 1
ATOM 571 N N . CYS A 1 97 ? -6.576 42.373 -12.414 1.000 29.130 77 CYS A N 1
ATOM 572 C CA . CYS A 1 97 ? -6.067 42.564 -11.062 1.000 29.270 77 CYS A CA 1
ATOM 573 C C . CYS A 1 97 ? -7.220 42.778 -10.077 1.000 27.210 77 CYS A C 1
ATOM 574 O O . CYS A 1 97 ? -8.176 43.483 -10.393 1.000 27.010 77 CYS A O 1
ATOM 577 N N . GLY A 1 98 ? -7.114 42.166 -8.886 1.000 26.100 78 GLY A N 1
ATOM 578 C CA . GLY A 1 98 ? -8.055 42.393 -7.798 1.000 23.590 78 GLY A CA 1
ATOM 579 C C . GLY A 1 98 ? -9.277 41.475 -7.842 1.000 24.760 78 GLY A C 1
ATOM 580 O O . GLY A 1 98 ? -10.033 41.421 -6.865 1.000 23.040 78 GLY A O 1
ATOM 581 N N . GLU A 1 99 ? -9.466 40.744 -8.960 1.000 24.640 79 GLU A N 1
ATOM 582 C CA . GLU A 1 99 ? -10.665 39.932 -9.116 1.000 25.790 79 GLU A CA 1
ATOM 583 C C . GLU A 1 99 ? -10.401 38.507 -8.663 1.000 24.290 79 GLU A C 1
ATOM 584 O O . GLU A 1 99 ? -9.394 37.901 -9.011 1.000 25.510 79 GLU A O 1
ATOM 590 N N . ILE A 1 100 ? -11.340 37.961 -7.898 1.000 21.520 80 ILE A N 1
ATOM 591 C CA . ILE A 1 100 ? -11.324 36.566 -7.490 1.000 19.260 80 ILE A CA 1
ATOM 592 C C . ILE A 1 100 ? -12.037 35.771 -8.575 1.000 18.910 80 ILE A C 1
ATOM 593 O O . ILE A 1 100 ? -13.245 35.869 -8.707 1.000 20.360 80 ILE A O 1
ATOM 598 N N . THR A 1 101 ? -11.302 34.987 -9.358 1.000 19.350 81 THR A N 1
ATOM 599 C CA . THR A 1 101 ? -11.905 34.197 -10.431 1.000 20.690 81 THR A CA 1
ATOM 600 C C . THR A 1 101 ? -11.475 32.730 -10.332 1.000 21.490 81 THR A C 1
ATOM 601 O O . THR A 1 101 ? -10.334 32.444 -9.978 1.000 21.070 81 THR A O 1
ATOM 605 N N . PRO A 1 102 ? -12.367 31.754 -10.638 1.000 22.380 82 PRO A N 1
ATOM 606 C CA . PRO A 1 102 ? -11.971 30.342 -10.707 1.000 21.260 82 PRO A CA 1
ATOM 607 C C . PRO A 1 102 ? -10.726 30.111 -11.564 1.000 20.790 82 PRO A C 1
ATOM 608 O O . PRO A 1 102 ? -9.924 29.237 -11.253 1.000 19.280 82 PRO A O 1
ATOM 612 N N . GLN A 1 103 ? -10.556 30.921 -12.614 1.000 21.600 83 GLN A N 1
ATOM 613 C CA . GLN A 1 103 ? -9.443 30.775 -13.543 1.000 23.630 83 GLN A CA 1
ATOM 614 C C . GLN A 1 103 ? -8.117 31.039 -12.834 1.000 21.020 83 GLN A C 1
ATOM 615 O O . GLN A 1 103 ? -7.121 30.377 -13.098 1.000 21.640 83 GLN A O 1
ATOM 621 N N . ALA A 1 104 ? -8.107 32.024 -11.939 1.000 20.060 84 ALA A N 1
ATOM 622 C CA . ALA A 1 104 ? -6.877 32.452 -11.291 1.000 19.910 84 ALA A CA 1
ATOM 623 C C . ALA A 1 104 ? -6.515 31.449 -10.207 1.000 18.140 84 ALA A C 1
ATOM 624 O O . ALA A 1 104 ? -5.338 31.237 -9.890 1.000 15.530 84 ALA A O 1
ATOM 626 N N . GLY A 1 105 ? -7.570 30.812 -9.684 1.000 18.010 85 GLY A N 1
ATOM 627 C CA . GLY A 1 105 ? -7.461 29.691 -8.756 1.000 16.710 85 GLY A CA 1
ATOM 628 C C . GLY A 1 105 ? -6.762 28.499 -9.396 1.000 16.290 85 GLY A C 1
ATOM 629 O O . GLY A 1 105 ? -5.839 27.941 -8.804 1.000 17.630 85 GLY A O 1
ATOM 630 N N . LEU A 1 106 ? -7.214 28.123 -10.600 1.000 14.590 86 LEU A N 1
ATOM 631 C CA . LEU A 1 106 ? -6.614 27.029 -11.335 1.000 14.440 86 LEU A CA 1
ATOM 632 C C . LEU A 1 106 ? -5.165 27.384 -11.651 1.000 13.380 86 LEU A C 1
ATOM 633 O O . LEU A 1 106 ? -4.268 26.571 -11.469 1.000 13.380 86 LEU A O 1
ATOM 638 N N . SER A 1 107 ? -4.941 28.614 -12.107 1.000 12.120 87 SER A N 1
ATOM 639 C CA . SER A 1 107 ? -3.608 29.079 -12.449 1.000 11.280 87 SER A CA 1
ATOM 640 C C . SER A 1 107 ? -2.663 28.862 -11.271 1.000 11.120 87 SER A C 1
ATOM 641 O O . SER A 1 107 ? -1.600 28.260 -11.426 1.000 10.810 87 SER A O 1
ATOM 644 N N . THR A 1 108 ? -3.090 29.337 -10.088 1.000 11.290 88 THR A N 1
ATOM 645 C CA . THR A 1 108 ? -2.299 29.289 -8.870 1.000 10.740 88 THR A CA 1
ATOM 646 C C . THR A 1 108 ? -1.768 27.873 -8.692 1.000 11.150 88 THR A C 1
ATOM 647 O O . THR A 1 108 ? -0.576 27.662 -8.478 1.000 11.750 88 THR A O 1
ATOM 651 N N . VAL A 1 109 ? -2.691 26.904 -8.775 1.000 11.010 89 VAL A N 1
ATOM 652 C CA . VAL A 1 109 ? -2.447 25.517 -8.432 1.000 10.650 89 VAL A CA 1
ATOM 653 C C . VAL A 1 109 ? -1.603 24.860 -9.517 1.000 10.760 89 VAL A C 1
ATOM 654 O O . VAL A 1 109 ? -0.739 24.044 -9.221 1.000 10.680 89 VAL A O 1
ATOM 658 N N . GLN A 1 110 ? -1.854 25.262 -10.762 1.000 11.780 90 GLN A N 1
ATOM 659 C CA . GLN A 1 110 ? -1.101 24.778 -11.903 1.000 12.800 90 GLN A CA 1
ATOM 660 C C . GLN A 1 110 ? 0.348 25.210 -11.770 1.000 13.060 90 GLN A C 1
ATOM 661 O O . GLN A 1 110 ? 1.238 24.365 -11.933 1.000 14.250 90 GLN A O 1
ATOM 667 N N . SER A 1 111 ? 0.552 26.492 -11.425 1.000 12.400 91 SER A N 1
ATOM 668 C CA . SER A 1 111 ? 1.884 27.043 -11.217 1.000 12.230 91 SER A CA 1
ATOM 669 C C . SER A 1 111 ? 2.602 26.341 -10.066 1.000 12.460 91 SER A C 1
ATOM 670 O O . SER A 1 111 ? 3.767 25.978 -10.201 1.000 11.880 91 SER A O 1
ATOM 673 N N . ALA A 1 112 ? 1.921 26.177 -8.932 1.000 12.790 92 ALA A N 1
ATOM 674 C CA . ALA A 1 112 ? 2.597 25.576 -7.798 1.000 13.820 92 ALA A CA 1
ATOM 675 C C . ALA A 1 112 ? 2.904 24.113 -8.106 1.000 14.690 92 ALA A C 1
ATOM 676 O O . ALA A 1 112 ? 3.972 23.633 -7.737 1.000 15.720 92 ALA A O 1
ATOM 678 N N . THR A 1 113 ? 1.996 23.435 -8.825 1.000 14.440 93 THR A N 1
ATOM 679 C CA . THR A 1 113 ? 2.159 22.038 -9.204 1.000 15.260 93 THR A CA 1
ATOM 680 C C . THR A 1 113 ? 3.378 21.888 -10.107 1.000 15.460 93 THR A C 1
ATOM 681 O O . THR A 1 113 ? 4.126 20.914 -9.960 1.000 15.010 93 THR A O 1
ATOM 685 N N . ALA A 1 114 ? 3.585 22.849 -11.027 1.000 15.190 94 ALA A N 1
ATOM 686 C CA . ALA A 1 114 ? 4.734 22.771 -11.915 1.000 15.400 94 ALA A CA 1
ATOM 687 C C . ALA A 1 114 ? 6.015 23.080 -11.139 1.000 16.090 94 ALA A C 1
ATOM 688 O O . ALA A 1 114 ? 7.068 22.528 -11.420 1.000 19.730 94 ALA A O 1
ATOM 690 N N . ALA A 1 115 ? 5.938 23.945 -10.137 1.000 15.600 95 ALA A N 1
ATOM 691 C CA . ALA A 1 115 ? 7.141 24.253 -9.380 1.000 16.930 95 ALA A CA 1
ATOM 692 C C . ALA A 1 115 ? 7.539 23.027 -8.559 1.000 17.550 95 ALA A C 1
ATOM 693 O O . ALA A 1 115 ? 8.710 22.668 -8.518 1.000 18.710 95 ALA A O 1
ATOM 695 N N . ILE A 1 116 ? 6.5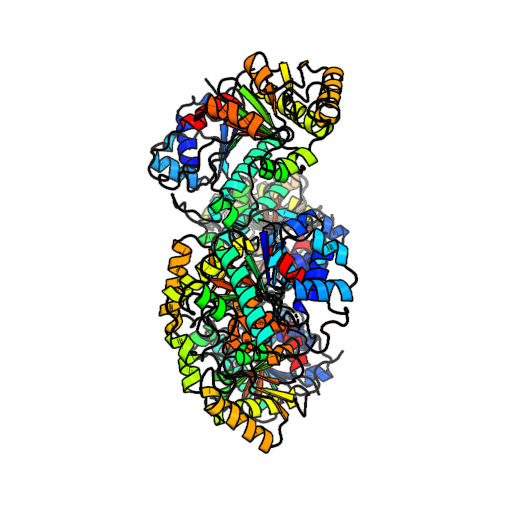46 22.405 -7.917 1.000 16.960 96 ILE A N 1
ATOM 696 C CA . ILE A 1 116 ? 6.726 21.223 -7.098 1.000 18.150 96 ILE A CA 1
ATOM 697 C C . ILE A 1 116 ? 7.300 20.081 -7.939 1.000 20.060 96 ILE A C 1
ATOM 698 O O . ILE A 1 116 ? 8.206 19.393 -7.480 1.000 21.950 96 ILE A O 1
ATOM 703 N N . ARG A 1 117 ? 6.791 19.901 -9.172 1.000 22.110 97 ARG A N 1
ATOM 704 C CA . ARG A 1 117 ? 7.199 18.794 -10.029 1.000 22.570 97 ARG A CA 1
ATOM 705 C C . ARG A 1 117 ? 8.655 18.969 -10.436 1.000 22.720 97 ARG A C 1
ATOM 706 O O . ARG A 1 117 ? 9.399 17.972 -10.554 1.000 22.950 97 ARG A O 1
ATOM 714 N N . ALA A 1 118 ? 9.046 20.239 -10.602 1.000 22.010 98 ALA A N 1
ATOM 715 C CA . ALA A 1 118 ? 10.412 20.588 -10.956 1.000 22.170 98 ALA A CA 1
ATOM 716 C C . ALA A 1 118 ? 11.340 20.291 -9.782 1.000 22.740 98 ALA A C 1
ATOM 717 O O . ALA A 1 118 ? 12.512 20.016 -10.011 1.000 24.200 98 ALA A O 1
ATOM 719 N N . CYS A 1 119 ? 10.823 20.370 -8.544 1.000 21.620 99 CYS A N 1
ATOM 720 C CA . CYS A 1 119 ? 11.646 20.094 -7.374 1.000 24.000 99 CYS A CA 1
ATOM 721 C C . CYS A 1 119 ? 11.786 18.583 -7.217 1.000 25.820 99 CYS A C 1
ATOM 722 O O . CYS A 1 119 ? 12.885 18.081 -6.947 1.000 26.600 99 CYS A O 1
ATOM 725 N N . GLU A 1 120 ? 10.668 17.871 -7.434 1.000 27.460 100 GLU A N 1
ATOM 726 C CA . GLU A 1 120 ? 10.605 16.423 -7.326 1.000 29.740 100 GLU A CA 1
ATOM 727 C C . GLU A 1 120 ? 11.565 15.775 -8.328 1.000 29.480 100 GLU A C 1
ATOM 728 O O . GLU A 1 120 ? 12.144 14.737 -8.032 1.000 30.660 100 GLU A O 1
ATOM 734 N N . SER A 1 121 ? 11.717 16.399 -9.505 1.000 29.700 101 SER A N 1
ATOM 735 C CA . SER A 1 121 ? 12.521 15.826 -10.572 1.000 29.520 101 SER A CA 1
ATOM 736 C C . SER A 1 121 ? 13.991 16.174 -10.347 1.000 29.370 101 SER A C 1
ATOM 737 O O . SER A 1 121 ? 14.862 15.575 -10.960 1.000 29.860 101 SER A O 1
ATOM 740 N N . GLY A 1 122 ? 14.249 17.178 -9.496 1.000 28.770 102 GLY A N 1
ATOM 741 C CA . GLY A 1 122 ? 15.609 17.592 -9.185 1.000 29.850 102 GLY A CA 1
ATOM 742 C C . GLY A 1 122 ? 16.067 18.818 -9.986 1.000 27.660 102 GLY A C 1
ATOM 743 O O . GLY A 1 122 ? 17.205 19.255 -9.888 1.000 24.520 102 GLY A O 1
ATOM 744 N N . GLU A 1 123 ? 15.159 19.397 -10.766 1.000 28.180 103 GLU A N 1
ATOM 745 C CA . GLU A 1 123 ? 15.494 20.566 -11.554 1.000 26.970 103 GLU A CA 1
ATOM 746 C C . GLU A 1 123 ? 15.761 21.767 -10.639 1.000 24.780 103 GLU A C 1
ATOM 747 O O . GLU A 1 123 ? 16.615 22.613 -10.944 1.000 24.770 103 GLU A O 1
ATOM 753 N N . VAL A 1 124 ? 15.048 21.848 -9.509 1.000 21.210 104 VAL A N 1
ATOM 754 C CA . VAL A 1 124 ? 15.351 22.846 -8.485 1.000 17.990 104 VAL A CA 1
ATOM 755 C C . VAL A 1 124 ? 15.480 22.141 -7.132 1.000 17.390 104 VAL A C 1
ATOM 756 O O . VAL A 1 124 ? 15.144 20.964 -7.004 1.000 16.890 104 VAL A O 1
ATOM 760 N N . ASP A 1 125 ? 15.933 22.887 -6.117 1.000 17.460 105 ASP A N 1
ATOM 761 C CA . ASP A 1 125 ? 16.231 22.294 -4.827 1.000 19.860 105 ASP A CA 1
ATOM 762 C C . ASP A 1 125 ? 15.180 22.667 -3.787 1.000 19.920 105 ASP A C 1
ATOM 763 O O . ASP A 1 125 ? 15.137 22.055 -2.724 1.000 22.950 105 ASP A O 1
ATOM 768 N N . ALA A 1 126 ? 14.362 23.689 -4.069 1.000 18.680 106 ALA A N 1
ATOM 769 C CA . ALA A 1 126 ? 13.209 23.989 -3.239 1.000 18.440 106 ALA A CA 1
ATOM 770 C C . ALA A 1 126 ? 12.245 24.884 -3.998 1.000 19.440 106 ALA A C 1
ATOM 771 O O . ALA A 1 126 ? 12.573 25.421 -5.050 1.000 22.700 106 ALA A O 1
ATOM 773 N N . VAL A 1 127 ? 11.047 25.047 -3.433 1.000 17.760 107 VAL A N 1
ATOM 774 C CA . VAL A 1 127 ? 9.989 25.832 -4.043 1.000 16.060 107 VAL A CA 1
ATOM 775 C C . VAL A 1 127 ? 9.578 26.963 -3.107 1.000 15.600 107 VAL A C 1
ATOM 776 O O . VAL A 1 127 ? 9.504 26.776 -1.899 1.000 16.000 107 VAL A O 1
ATOM 780 N N . ILE A 1 128 ? 9.321 28.138 -3.681 1.000 14.410 108 ILE A N 1
ATOM 781 C CA . ILE A 1 128 ? 8.610 29.186 -2.982 1.000 14.360 108 ILE A CA 1
ATOM 782 C C . ILE A 1 128 ? 7.302 29.454 -3.733 1.000 14.310 108 ILE A C 1
ATOM 783 O O . ILE A 1 128 ? 7.322 29.670 -4.959 1.000 13.600 108 ILE A O 1
ATOM 788 N N . ALA A 1 129 ? 6.180 29.434 -2.996 1.000 13.250 109 ALA A N 1
ATOM 789 C CA . ALA A 1 129 ? 4.884 29.810 -3.555 1.000 13.310 109 ALA A CA 1
ATOM 790 C C . ALA A 1 129 ? 4.511 31.230 -3.137 1.000 13.120 109 ALA A C 1
ATOM 791 O O . ALA A 1 129 ? 4.492 31.570 -1.959 1.000 12.510 109 ALA A O 1
ATOM 793 N N . CYS A 1 130 ? 4.202 32.066 -4.124 1.000 13.280 110 CYS A N 1
ATOM 794 C CA . CYS A 1 130 ? 3.651 33.384 -3.836 1.000 14.250 110 CYS A CA 1
ATOM 795 C C . CYS A 1 130 ? 2.185 33.204 -3.444 1.000 14.960 110 CYS A C 1
ATOM 796 O O . CYS A 1 130 ? 1.608 32.118 -3.601 1.000 14.800 110 CYS A O 1
ATOM 799 N N . PRO A 1 131 ? 1.537 34.251 -2.878 1.000 15.320 111 PRO A N 1
ATOM 800 C CA . PRO A 1 131 ? 0.239 34.073 -2.228 1.000 14.530 111 PRO A CA 1
ATOM 801 C C . PRO A 1 131 ? -0.853 33.590 -3.180 1.000 13.300 111 PRO A C 1
ATOM 802 O O . PRO A 1 131 ? -1.005 34.065 -4.292 1.000 12.820 111 PRO A O 1
ATOM 806 N N . HIS A 1 132 ? -1.607 32.607 -2.726 1.000 12.950 112 HIS A N 1
ATOM 807 C CA . HIS A 1 132 ? -2.743 32.049 -3.442 1.000 13.440 112 HIS A CA 1
ATOM 808 C C . HIS A 1 132 ? -3.960 32.789 -2.918 1.000 14.420 112 HIS A C 1
ATOM 809 O O . HIS A 1 132 ? -3.812 33.660 -2.071 1.000 15.230 112 HIS A O 1
ATOM 816 N N . HIS A 1 133 ? -5.147 32.394 -3.384 1.000 16.410 113 HIS A N 1
ATOM 817 C CA . HIS A 1 133 ? -6.374 32.892 -2.791 1.000 17.940 113 HIS A CA 1
ATOM 818 C C . HIS A 1 133 ? -7.334 31.722 -2.628 1.000 18.940 113 HIS A C 1
ATOM 819 O O . HIS A 1 133 ? -7.832 31.221 -3.627 1.000 20.730 113 HIS A O 1
ATOM 826 N N . GLU A 1 134 ? -7.595 31.317 -1.377 1.000 20.000 114 GLU A N 1
ATOM 827 C CA . GLU A 1 134 ? -8.349 30.109 -1.083 1.000 22.350 114 GLU A CA 1
ATOM 828 C C . GLU A 1 134 ? -9.670 30.076 -1.836 1.000 21.220 114 GLU A C 1
ATOM 829 O O . GLU A 1 134 ? -10.024 29.031 -2.370 1.000 23.300 114 GLU A O 1
ATOM 835 N N . THR A 1 135 ? -10.348 31.224 -1.887 1.000 18.590 115 THR A N 1
ATOM 836 C CA . THR A 1 135 ? -11.671 31.330 -2.473 1.000 18.580 115 THR A CA 1
ATOM 837 C C . THR A 1 135 ? -11.605 31.090 -3.978 1.000 19.030 115 THR A C 1
ATOM 838 O O . THR A 1 135 ? -12.487 30.449 -4.536 1.000 19.890 115 THR A O 1
ATOM 842 N N . ALA A 1 136 ? -10.563 31.636 -4.615 1.000 19.580 116 ALA A N 1
ATOM 843 C CA . ALA A 1 136 ? -10.333 31.485 -6.039 1.000 19.040 116 ALA A CA 1
ATOM 844 C C . ALA A 1 136 ? -10.109 30.007 -6.352 1.000 20.090 116 ALA A C 1
ATOM 845 O O . ALA A 1 136 ? -10.545 29.534 -7.394 1.000 22.100 116 ALA A O 1
ATOM 847 N N . ILE A 1 137 ? -9.438 29.280 -5.445 1.000 18.280 117 ILE A N 1
ATOM 848 C CA . ILE A 1 137 ? -9.107 27.895 -5.706 1.000 18.070 117 ILE A CA 1
ATOM 849 C C . ILE A 1 137 ? -10.365 27.054 -5.501 1.000 20.930 117 ILE A C 1
ATOM 850 O O . ILE A 1 137 ? -10.652 26.165 -6.311 1.000 21.360 117 ILE A O 1
ATOM 855 N N . HIS A 1 138 ? -11.111 27.362 -4.422 1.000 22.780 118 HIS A N 1
ATOM 856 C CA . HIS A 1 138 ? -12.337 26.652 -4.100 1.000 26.350 118 HIS A CA 1
ATOM 857 C C . HIS A 1 138 ? -13.328 26.821 -5.251 1.000 26.210 118 HIS A C 1
ATOM 858 O O . HIS A 1 138 ? -13.930 25.839 -5.705 1.000 24.790 118 HIS A O 1
ATOM 865 N N . ARG A 1 139 ? -13.438 28.056 -5.758 1.000 24.220 119 ARG A N 1
ATOM 866 C CA . ARG A 1 139 ? -14.398 28.334 -6.805 1.000 24.930 119 ARG A CA 1
ATOM 867 C C . ARG A 1 139 ? -14.032 27.612 -8.107 1.000 23.740 119 ARG A C 1
ATOM 868 O O . ARG A 1 139 ? -14.865 27.496 -8.998 1.000 22.100 119 ARG A O 1
ATOM 876 N N . ALA A 1 140 ? -12.787 27.132 -8.226 1.000 21.680 120 ALA A N 1
ATOM 877 C CA . ALA A 1 140 ? -12.379 26.361 -9.389 1.000 19.490 120 ALA A CA 1
ATOM 878 C C . ALA A 1 140 ? -12.786 24.898 -9.246 1.000 21.030 120 ALA A C 1
ATOM 879 O O . ALA A 1 140 ? -12.596 24.133 -10.180 1.000 22.980 120 ALA A O 1
ATOM 881 N N . GLY A 1 141 ? -13.272 24.494 -8.061 1.000 21.460 121 GLY A N 1
ATOM 882 C CA . GLY A 1 141 ? -13.640 23.104 -7.817 1.000 21.320 121 GLY A CA 1
ATOM 883 C C . GLY A 1 141 ? -12.491 22.258 -7.263 1.000 21.700 121 GLY A C 1
ATOM 884 O O . GLY A 1 141 ? -12.598 21.035 -7.172 1.000 23.640 121 GLY A O 1
ATOM 885 N N . ILE A 1 142 ? -11.391 22.910 -6.877 1.000 20.340 122 ILE A N 1
ATOM 886 C CA . ILE A 1 142 ? -10.219 22.211 -6.384 1.000 19.420 122 ILE A CA 1
ATOM 887 C C . ILE A 1 142 ? -10.211 22.240 -4.858 1.000 19.970 122 ILE A C 1
ATOM 888 O O . ILE A 1 142 ? -10.319 23.299 -4.247 1.000 20.330 122 ILE A O 1
ATOM 893 N N . ALA A 1 143 ? -10.112 21.047 -4.271 1.000 19.910 123 ALA A N 1
ATOM 894 C CA . ALA A 1 143 ? -9.924 20.830 -2.850 1.000 20.880 123 ALA A CA 1
ATOM 895 C C . ALA A 1 143 ? -8.534 21.335 -2.451 1.000 21.750 123 ALA A C 1
ATOM 896 O O . ALA A 1 143 ? -7.527 20.955 -3.063 1.000 21.440 123 ALA A O 1
ATOM 898 N N . PHE A 1 144 ? -8.505 22.227 -1.450 1.000 22.730 124 PHE A N 1
ATOM 899 C CA . PHE A 1 144 ? -7.280 22.870 -1.006 1.000 22.170 124 PHE A CA 1
ATOM 900 C C . PHE A 1 144 ? -7.413 23.239 0.469 1.000 24.070 124 PHE A C 1
ATOM 901 O O . PHE A 1 144 ? -8.315 23.963 0.877 1.000 24.070 124 PHE A O 1
ATOM 909 N N . SER A 1 145 ? -6.476 22.745 1.273 1.000 26.470 125 SER A N 1
ATOM 910 C CA . SER A 1 145 ? -6.536 22.896 2.721 1.000 24.090 125 SER A CA 1
ATOM 911 C C . SER A 1 145 ? -5.163 23.328 3.219 1.000 26.360 125 SER A C 1
ATOM 912 O O . SER A 1 145 ? -4.923 23.369 4.427 1.000 28.930 125 SER A O 1
ATOM 915 N N . GLY A 1 146 ? -4.279 23.648 2.274 1.000 25.860 126 GLY A N 1
ATOM 916 C CA . GLY A 1 146 ? -2.921 24.028 2.599 1.000 23.830 126 GLY A CA 1
ATOM 917 C C . GLY A 1 146 ? -1.933 23.462 1.587 1.000 23.040 126 GLY A C 1
ATOM 918 O O . GLY A 1 146 ? -2.256 22.629 0.735 1.000 24.410 126 GLY A O 1
ATOM 919 N N . TYR A 1 147 ? -0.691 23.931 1.699 1.000 22.830 127 TYR A N 1
ATOM 920 C CA . TYR A 1 147 ? 0.393 23.457 0.864 1.000 21.870 127 TYR A CA 1
ATOM 921 C C . TYR A 1 147 ? 0.735 22.025 1.223 1.000 22.240 127 TYR A C 1
ATOM 922 O O . TYR A 1 147 ? 1.071 21.271 0.322 1.000 23.970 127 TYR A O 1
ATOM 931 N N . PRO A 1 148 ? 0.683 21.609 2.511 1.000 21.950 128 PRO A N 1
ATOM 932 C CA . PRO A 1 148 ? 0.851 20.198 2.862 1.000 22.420 128 PRO A CA 1
ATOM 933 C C . PRO A 1 148 ? -0.034 19.281 2.022 1.000 23.610 128 PRO A C 1
ATOM 934 O O . PRO A 1 148 ? 0.493 18.390 1.375 1.000 24.450 128 PRO A O 1
ATOM 938 N N . SER A 1 149 ? -1.353 19.544 1.972 1.000 25.900 129 SER A N 1
ATOM 939 C CA . SER A 1 149 ? -2.278 18.793 1.129 1.000 26.220 129 SER A CA 1
ATOM 940 C C . SER A 1 149 ? -1.821 18.804 -0.327 1.000 24.890 129 SER A C 1
ATOM 941 O O . SER A 1 149 ? -1.615 17.755 -0.922 1.000 25.530 129 SER A O 1
ATOM 944 N N . LEU A 1 150 ? -1.683 19.997 -0.900 1.000 23.520 130 LEU A N 1
ATOM 945 C CA . LEU A 1 150 ? -1.382 20.123 -2.318 1.000 20.820 130 LEU A CA 1
ATOM 946 C C . LEU A 1 150 ? -0.148 19.298 -2.667 1.000 21.660 130 LEU A C 1
ATOM 947 O O . LEU A 1 150 ? -0.109 18.628 -3.699 1.000 24.080 130 LEU A O 1
ATOM 952 N N . LEU A 1 151 ? 0.837 19.340 -1.777 1.000 22.040 131 LEU A N 1
ATOM 953 C CA . LEU A 1 151 ? 2.110 18.692 -2.022 1.000 24.440 131 LEU A CA 1
ATOM 954 C C . LEU A 1 151 ? 1.909 17.181 -1.976 1.000 27.140 131 LEU A C 1
ATOM 955 O O . LEU A 1 151 ? 2.424 16.459 -2.818 1.000 31.990 131 LEU A O 1
ATOM 960 N N . ALA A 1 152 ? 1.094 16.721 -1.024 1.000 27.470 132 ALA A N 1
ATOM 961 C CA . ALA A 1 152 ? 0.774 15.312 -0.842 1.000 26.120 132 ALA A CA 1
ATOM 962 C C . ALA A 1 152 ? 0.146 14.748 -2.106 1.000 26.660 132 ALA A C 1
ATOM 963 O O . ALA A 1 152 ? 0.623 13.736 -2.623 1.000 25.080 132 ALA A O 1
ATOM 965 N N . ASN A 1 153 ? -0.914 15.420 -2.577 1.000 28.260 133 ASN A N 1
ATOM 966 C CA . ASN A 1 153 ? -1.621 15.057 -3.791 1.000 33.140 133 ASN A CA 1
ATOM 967 C C . ASN A 1 153 ? -0.637 14.915 -4.948 1.000 30.660 133 ASN A C 1
ATOM 968 O O . ASN A 1 153 ? -0.652 13.912 -5.666 1.000 32.160 133 ASN A O 1
ATOM 973 N N . VAL A 1 154 ? 0.200 15.947 -5.133 1.000 31.020 134 VAL A N 1
ATOM 974 C CA . VAL A 1 154 ? 1.048 16.001 -6.312 1.000 26.830 134 VAL A CA 1
ATOM 975 C C . VAL A 1 154 ? 2.071 14.860 -6.291 1.000 26.410 134 VAL A C 1
ATOM 976 O O . VAL A 1 154 ? 2.327 14.261 -7.324 1.000 27.360 134 VAL A O 1
ATOM 980 N N . LEU A 1 155 ? 2.629 14.550 -5.112 1.000 24.780 135 LEU A N 1
ATOM 981 C CA . LEU A 1 155 ? 3.748 13.633 -4.999 1.000 25.250 135 LEU A CA 1
ATOM 982 C C . LEU A 1 155 ? 3.276 12.187 -4.833 1.000 26.430 135 LEU A C 1
ATOM 983 O O . LEU A 1 155 ? 4.097 11.286 -4.743 1.000 24.550 135 LEU A O 1
ATOM 988 N N . GLY A 1 156 ? 1.953 11.975 -4.786 1.000 29.660 136 GLY A N 1
ATOM 989 C CA . GLY A 1 156 ? 1.359 10.657 -4.630 1.000 30.900 136 GLY A CA 1
ATOM 990 C C . GLY A 1 156 ? 1.605 10.081 -3.235 1.000 34.160 136 GLY A C 1
ATOM 991 O O . GLY A 1 156 ? 1.863 8.872 -3.104 1.000 37.620 136 GLY A O 1
ATOM 992 N N . MET A 1 157 ? 1.503 10.954 -2.215 1.000 29.910 137 MET A N 1
ATOM 993 C CA . MET A 1 157 ? 1.792 10.609 -0.831 1.000 30.380 137 MET A CA 1
ATOM 994 C C . MET A 1 157 ? 0.531 10.757 0.013 1.000 31.070 137 MET A C 1
ATOM 995 O O . MET A 1 157 ? -0.366 11.511 -0.358 1.000 31.960 137 MET A O 1
ATOM 1000 N N . ASN A 1 158 ? 0.500 10.062 1.161 1.000 32.730 138 ASN A N 1
ATOM 1001 C CA . ASN A 1 158 ? -0.513 10.301 2.181 1.000 33.880 138 ASN A CA 1
ATOM 1002 C C . ASN A 1 158 ? -0.286 11.690 2.776 1.000 34.430 138 ASN A C 1
ATOM 1003 O O . ASN A 1 158 ? 0.867 12.139 2.896 1.000 33.990 138 ASN A O 1
ATOM 1008 N N . GLU A 1 159 ? -1.399 12.361 3.132 1.000 33.190 139 GLU A N 1
ATOM 1009 C CA . GLU A 1 159 ? -1.367 13.749 3.529 1.000 33.220 139 GLU A CA 1
ATOM 1010 C C . GLU A 1 159 ? -0.614 13.897 4.855 1.000 35.880 139 GLU A C 1
ATOM 1011 O O . GLU A 1 159 ? -0.107 14.982 5.174 1.000 35.530 139 GLU A O 1
ATOM 1017 N N . ASP A 1 160 ? -0.542 12.788 5.614 1.000 35.540 140 ASP A N 1
ATOM 1018 C CA . ASP A 1 160 ? 0.146 12.793 6.894 1.000 37.060 140 ASP A CA 1
ATOM 1019 C C . ASP A 1 160 ? 1.552 12.205 6.754 1.000 36.120 140 ASP A C 1
ATOM 1020 O O . ASP A 1 160 ? 2.086 11.677 7.720 1.000 42.910 140 ASP A O 1
ATOM 1025 N N . GLU A 1 161 ? 2.147 12.279 5.554 1.000 31.240 141 GLU A N 1
ATOM 1026 C CA . GLU A 1 161 ? 3.587 12.114 5.390 1.000 30.710 141 GLU A CA 1
ATOM 1027 C C . GLU A 1 161 ? 4.207 13.456 4.972 1.000 27.160 141 GLU A C 1
ATOM 1028 O O . GLU A 1 161 ? 5.416 13.552 4.693 1.000 28.800 141 GLU A O 1
ATOM 1034 N N . VAL A 1 162 ? 3.366 14.492 4.906 1.000 20.760 142 VAL A N 1
ATOM 1035 C CA . VAL A 1 162 ? 3.858 15.829 4.603 1.000 18.940 142 VAL A CA 1
ATOM 1036 C C . VAL A 1 162 ? 3.733 16.692 5.849 1.000 16.850 142 VAL A C 1
ATOM 1037 O O . VAL A 1 162 ? 2.697 16.689 6.489 1.000 17.990 142 VAL A O 1
ATOM 1041 N N . PHE A 1 163 ? 4.811 17.385 6.208 1.000 14.890 143 PHE A N 1
ATOM 1042 C CA . PHE A 1 163 ? 4.854 18.054 7.491 1.000 15.230 143 PHE A CA 1
ATOM 1043 C C . PHE A 1 163 ? 5.088 19.546 7.294 1.000 15.150 143 PHE A C 1
ATOM 1044 O O . PHE A 1 163 ? 5.648 19.947 6.289 1.000 14.090 143 PHE A O 1
ATOM 1052 N N . LEU A 1 164 ? 4.620 20.337 8.251 1.000 15.600 144 LEU A N 1
ATOM 1053 C CA . LEU A 1 164 ? 4.866 21.765 8.258 1.000 16.420 144 LEU A CA 1
ATOM 1054 C C . LEU A 1 164 ? 5.961 22.051 9.265 1.000 17.630 144 LEU A C 1
ATOM 1055 O O . LEU A 1 164 ? 5.850 21.660 10.422 1.000 18.310 144 LEU A O 1
ATOM 1060 N N . MET A 1 165 ? 7.006 22.743 8.810 1.000 18.560 145 MET A N 1
ATOM 1061 C CA . MET A 1 165 ? 8.021 23.274 9.704 1.000 19.810 145 MET A CA 1
ATOM 1062 C C . MET A 1 165 ? 7.937 24.796 9.662 1.000 20.220 145 MET A C 1
ATOM 1063 O O . MET A 1 165 ? 8.067 25.376 8.577 1.000 21.140 145 MET A O 1
ATOM 1068 N N . LEU A 1 166 ? 7.697 25.427 10.823 1.000 19.430 146 LEU A N 1
ATOM 1069 C CA . LEU A 1 166 ? 7.782 26.877 10.928 1.000 20.030 146 LEU A CA 1
ATOM 1070 C C . LEU A 1 166 ? 9.227 27.270 11.221 1.000 21.030 146 LEU A C 1
ATOM 1071 O O . LEU A 1 166 ? 9.907 26.593 11.987 1.000 21.090 146 LEU A O 1
ATOM 1076 N N . VAL A 1 167 ? 9.678 28.369 10.589 1.000 22.330 147 VAL A N 1
ATOM 1077 C CA . VAL A 1 167 ? 11.006 28.918 10.824 1.000 22.820 147 VAL A CA 1
ATOM 1078 C C . VAL A 1 167 ? 10.881 30.423 11.083 1.000 24.870 147 VAL A C 1
ATOM 1079 O O . VAL A 1 167 ? 10.243 31.149 10.311 1.000 24.350 147 VAL A O 1
ATOM 1083 N N . GLY A 1 168 ? 11.463 30.866 12.208 1.000 25.810 148 GLY A N 1
ATOM 1084 C CA . GLY A 1 168 ? 11.418 32.256 12.618 1.000 27.710 148 GLY A CA 1
ATOM 1085 C C . GLY A 1 168 ? 12.201 32.490 13.912 1.000 28.510 148 GLY A C 1
ATOM 1086 O O . GLY A 1 168 ? 12.102 31.678 14.835 1.000 30.000 148 GLY A O 1
ATOM 1087 N N . ALA A 1 169 ? 12.964 33.603 13.959 1.000 28.230 149 ALA A N 1
ATOM 1088 C CA . ALA A 1 169 ? 13.655 34.039 15.166 1.000 26.650 149 ALA A CA 1
ATOM 1089 C C . ALA A 1 169 ? 14.611 32.959 15.664 1.000 27.360 149 ALA A C 1
ATOM 1090 O O . ALA A 1 169 ? 14.762 32.778 16.875 1.000 27.620 149 ALA A O 1
ATOM 1092 N N . GLY A 1 170 ? 15.238 32.240 14.720 1.000 26.640 150 GLY A N 1
ATOM 1093 C CA . GLY A 1 170 ? 16.181 31.177 15.032 1.000 27.890 150 GLY A CA 1
ATOM 1094 C C . GLY A 1 170 ? 15.502 29.854 15.400 1.000 29.250 150 GLY A C 1
ATOM 1095 O O . GLY A 1 170 ? 16.169 28.831 15.510 1.000 30.260 150 GLY A O 1
ATOM 1096 N N . LEU A 1 171 ? 14.168 29.859 15.594 1.000 29.210 151 LEU A N 1
ATOM 1097 C CA . LEU A 1 171 ? 13.454 28.623 15.874 1.000 28.180 151 LEU A CA 1
ATOM 1098 C C . LEU A 1 171 ? 13.099 27.909 14.580 1.000 29.640 151 LEU A C 1
ATOM 1099 O O . LEU A 1 171 ? 12.582 28.539 13.660 1.000 30.770 151 LEU A O 1
ATOM 1104 N N . ARG A 1 172 ? 13.387 26.598 14.539 1.000 28.230 152 ARG A N 1
ATOM 1105 C CA . ARG A 1 172 ? 12.840 25.712 13.527 1.000 25.060 152 ARG A CA 1
ATOM 1106 C C . ARG A 1 172 ? 12.036 24.646 14.264 1.000 21.790 152 ARG A C 1
ATOM 1107 O O . ARG A 1 172 ? 12.594 23.967 15.129 1.000 20.760 152 ARG A O 1
ATOM 1115 N N . ILE A 1 173 ? 10.734 24.542 13.944 1.000 20.210 153 ILE A N 1
ATOM 1116 C CA . ILE A 1 173 ? 9.848 23.580 14.590 1.000 18.460 153 ILE A CA 1
ATOM 1117 C C . ILE A 1 173 ? 8.986 22.864 13.549 1.000 17.540 153 ILE A C 1
ATOM 1118 O O . ILE A 1 173 ? 8.178 23.495 12.890 1.000 18.690 153 ILE A O 1
ATOM 1123 N N . VAL A 1 174 ? 9.163 21.539 13.438 1.000 16.870 154 VAL A N 1
ATOM 1124 C CA . VAL A 1 174 ? 8.336 20.693 12.598 1.000 15.900 154 VAL A CA 1
ATOM 1125 C C . VAL A 1 174 ? 7.183 20.159 13.447 1.000 15.540 154 VAL A C 1
ATOM 1126 O O . VAL A 1 174 ? 7.352 19.914 14.636 1.000 14.200 154 VAL A O 1
ATOM 1130 N N . HIS A 1 175 ? 6.016 19.955 12.817 1.000 14.880 155 HIS A N 1
ATOM 1131 C CA . HIS A 1 175 ? 4.819 19.547 13.524 1.000 14.490 155 HIS A CA 1
ATOM 1132 C C . HIS A 1 175 ? 4.454 18.128 13.094 1.000 16.400 155 HIS A C 1
ATOM 1133 O O . HIS A 1 175 ? 4.309 17.843 11.907 1.000 19.030 155 HIS A O 1
ATOM 1140 N N . VAL A 1 176 ? 4.261 17.234 14.063 1.000 16.230 156 VAL A N 1
ATOM 1141 C CA . VAL A 1 176 ? 3.857 15.874 13.716 1.000 15.740 156 VAL A CA 1
ATOM 1142 C C . VAL A 1 176 ? 2.398 15.877 13.252 1.000 15.840 156 VAL A C 1
ATOM 1143 O O . VAL A 1 176 ? 1.984 15.032 12.463 1.000 15.880 156 VAL A O 1
ATOM 1147 N N . THR A 1 177 ? 1.606 16.803 13.790 1.000 16.170 157 THR A N 1
ATOM 1148 C CA . THR A 1 177 ? 0.230 17.007 13.354 1.000 16.220 157 THR A CA 1
ATOM 1149 C C . THR A 1 177 ? -0.006 18.507 13.182 1.000 16.790 157 THR A C 1
ATOM 1150 O O . THR A 1 177 ? 0.837 19.324 13.596 1.000 15.990 157 THR A O 1
ATOM 1154 N N . LEU A 1 178 ? -1.151 18.846 12.576 1.000 18.120 158 LEU A N 1
ATOM 1155 C CA . LEU A 1 178 ? -1.474 20.203 12.167 1.000 19.190 158 LEU A CA 1
ATOM 1156 C C . LEU A 1 178 ? -2.945 20.250 11.757 1.000 21.630 158 LEU A C 1
ATOM 1157 O O . LEU A 1 178 ? -3.412 19.400 11.001 1.000 30.180 158 LEU A O 1
ATOM 1162 N N . HIS A 1 179 ? -3.680 21.278 12.118 1.000 21.330 159 HIS A N 1
ATOM 1163 C CA . HIS A 1 179 ? -4.944 21.556 11.412 1.000 20.120 159 HIS A CA 1
ATOM 1164 C C . HIS A 1 179 ? -5.913 20.383 11.513 1.000 19.780 159 HIS A C 1
ATOM 1165 O O . HIS A 1 179 ? -6.508 19.925 10.550 1.000 20.520 159 HIS A O 1
ATOM 1172 N N . GLU A 1 180 ? -6.065 19.905 12.739 1.000 20.400 160 GLU A N 1
ATOM 1173 C CA . GLU A 1 180 ? -7.134 18.991 13.113 1.000 18.490 160 GLU A CA 1
ATOM 1174 C C . GLU A 1 180 ? -7.369 19.235 14.600 1.000 17.910 160 GLU A C 1
ATOM 1175 O O . GLU A 1 180 ? -6.602 19.969 15.244 1.000 15.910 160 GLU A O 1
ATOM 1181 N N . SER A 1 181 ? -8.431 18.610 15.123 1.000 17.490 161 SER A N 1
ATOM 1182 C CA . SER A 1 181 ? -8.753 18.751 16.525 1.000 16.930 161 SER A CA 1
ATOM 1183 C C . SER A 1 181 ? -7.622 18.121 17.333 1.000 15.650 161 SER A C 1
ATOM 1184 O O . SER A 1 181 ? -6.959 17.179 16.841 1.000 13.870 161 SER A O 1
ATOM 1187 N N . VAL A 1 182 ? -7.447 18.651 18.563 1.000 13.840 162 VAL A N 1
ATOM 1188 C CA . VAL A 1 182 ? -6.461 18.100 19.468 1.000 13.630 162 VAL A CA 1
ATOM 1189 C C . VAL A 1 182 ? -6.700 16.589 19.625 1.000 14.740 162 VAL A C 1
ATOM 1190 O O . VAL A 1 182 ? -5.755 15.810 19.519 1.000 15.840 162 VAL A O 1
ATOM 1194 N N . ARG A 1 183 ? -7.960 16.193 19.822 1.000 15.020 163 ARG A N 1
ATOM 1195 C CA . ARG A 1 183 ? -8.375 14.817 20.055 1.000 16.760 163 ARG A CA 1
ATOM 1196 C C . ARG A 1 183 ? -7.955 13.963 18.858 1.000 15.960 163 ARG A C 1
ATOM 1197 O O . ARG A 1 183 ? -7.211 12.998 18.986 1.000 17.220 163 ARG A O 1
ATOM 1205 N N . SER A 1 184 ? -8.354 14.417 17.672 1.000 15.500 164 SER A N 1
ATOM 1206 C CA . SER A 1 184 ? -8.036 13.779 16.409 1.000 15.710 164 SER A CA 1
ATOM 1207 C C . SER A 1 184 ? -6.519 13.640 16.228 1.000 16.370 164 SER A C 1
ATOM 1208 O O . SER A 1 184 ? -6.029 12.553 15.891 1.000 17.690 164 SER A O 1
ATOM 1211 N N . ALA A 1 185 ? -5.774 14.714 16.504 1.000 14.810 165 ALA A N 1
ATOM 1212 C CA . ALA A 1 185 ? -4.314 14.696 16.477 1.000 15.010 165 ALA A CA 1
ATOM 1213 C C . ALA A 1 185 ? -3.752 13.622 17.426 1.000 15.000 165 ALA A C 1
ATOM 1214 O O . ALA A 1 185 ? -2.870 12.836 17.045 1.000 15.500 165 ALA A O 1
ATOM 1216 N N . LEU A 1 186 ? -4.292 13.574 18.660 1.000 14.630 166 LEU A N 1
ATOM 1217 C CA . LEU A 1 186 ? -3.777 12.655 19.662 1.000 15.590 166 LEU A CA 1
ATOM 1218 C C . LEU A 1 186 ? -4.047 11.210 19.224 1.000 17.260 166 LEU A C 1
ATOM 1219 O O . LEU A 1 186 ? -3.231 10.330 19.477 1.000 16.500 166 LEU A O 1
ATOM 1224 N N . GLU A 1 187 ? -5.189 10.990 18.558 1.000 21.350 167 GLU A N 1
ATOM 1225 C CA . GLU A 1 187 ? -5.594 9.670 18.102 1.000 25.140 167 GLU A CA 1
ATOM 1226 C C . GLU A 1 187 ? -4.669 9.216 16.975 1.000 27.500 167 GLU A C 1
ATOM 1227 O O . GLU A 1 187 ? -4.480 8.021 16.792 1.000 31.260 167 GLU A O 1
ATOM 1233 N N . ARG A 1 188 ? -4.058 10.165 16.255 1.000 29.620 168 ARG A N 1
ATOM 1234 C CA . ARG A 1 188 ? -3.238 9.864 15.087 1.000 28.890 168 ARG A CA 1
ATOM 1235 C C . ARG A 1 188 ? -1.794 9.586 15.521 1.000 27.080 168 ARG A C 1
ATOM 1236 O O . ARG A 1 188 ? -1.098 8.835 14.831 1.000 27.600 168 ARG A O 1
ATOM 1244 N N . LEU A 1 189 ? -1.343 10.187 16.644 1.000 22.450 169 LEU A N 1
ATOM 1245 C CA . LEU A 1 189 ? 0.080 10.156 16.965 1.000 19.650 169 LEU A CA 1
ATOM 1246 C C . LEU A 1 189 ? 0.565 8.712 17.135 1.000 19.240 169 LEU A C 1
ATOM 1247 O O . LEU A 1 189 ? -0.074 7.921 17.811 1.000 18.530 169 LEU A O 1
ATOM 1252 N N . SER A 1 190 ? 1.682 8.368 16.488 1.000 19.490 170 SER A N 1
ATOM 1253 C CA . SER A 1 190 ? 2.277 7.050 16.644 1.000 19.920 170 SER A CA 1
ATOM 1254 C C . SER A 1 190 ? 3.794 7.192 16.657 1.000 20.960 170 SER A C 1
ATOM 1255 O O . SER A 1 190 ? 4.299 8.227 16.231 1.000 22.530 170 SER A O 1
ATOM 1258 N N . PRO A 1 191 ? 4.557 6.187 17.151 1.000 21.280 171 PRO A N 1
ATOM 1259 C CA . PRO A 1 191 ? 6.016 6.245 17.074 1.000 22.190 171 PRO A CA 1
ATOM 1260 C C . PRO A 1 191 ? 6.463 6.542 15.639 1.000 24.240 171 PRO A C 1
ATOM 1261 O O . PRO A 1 191 ? 7.317 7.410 15.424 1.000 28.120 171 PRO A O 1
ATOM 1265 N N . GLN A 1 192 ? 5.852 5.849 14.665 1.000 24.030 172 GLN A N 1
ATOM 1266 C CA . GLN A 1 192 ? 6.251 5.973 13.274 1.000 25.380 172 GLN A CA 1
ATOM 1267 C C . GLN A 1 192 ? 5.970 7.376 12.719 1.000 25.920 172 GLN A C 1
ATOM 1268 O O . GLN A 1 192 ? 6.727 7.862 11.873 1.000 27.010 172 GLN A O 1
ATOM 1274 N N . LEU A 1 193 ? 4.894 8.033 13.179 1.000 23.160 173 LEU A N 1
ATOM 1275 C CA . LEU A 1 193 ? 4.561 9.334 12.613 1.000 22.110 173 LEU A CA 1
ATOM 1276 C C . LEU A 1 193 ? 5.584 10.367 13.088 1.000 21.840 173 LEU A C 1
ATOM 1277 O O . LEU A 1 193 ? 6.010 11.214 12.314 1.000 20.970 173 LEU A O 1
ATOM 1282 N N . VAL A 1 194 ? 5.993 10.262 14.360 1.000 21.350 174 VAL A N 1
ATOM 1283 C CA . VAL A 1 194 ? 7.005 11.140 14.926 1.000 19.600 174 VAL A CA 1
ATOM 1284 C C . VAL A 1 194 ? 8.318 10.948 14.166 1.000 19.670 174 VAL A C 1
ATOM 1285 O O . VAL A 1 194 ? 9.009 11.916 13.880 1.000 19.590 174 VAL A O 1
ATOM 1289 N N . ILE A 1 195 ? 8.652 9.697 13.847 1.000 20.020 175 ILE A N 1
ATOM 1290 C CA . ILE A 1 195 ? 9.901 9.370 13.177 1.000 21.820 175 ILE A CA 1
ATOM 1291 C C . ILE A 1 195 ? 9.911 9.998 11.783 1.000 23.020 175 ILE A C 1
ATOM 1292 O O . ILE A 1 195 ? 10.918 10.584 11.370 1.000 27.460 175 ILE A O 1
ATOM 1297 N N . ASN A 1 196 ? 8.774 9.909 11.076 1.000 23.520 176 ASN A N 1
ATOM 1298 C CA . ASN A 1 196 ? 8.685 10.443 9.724 1.000 23.440 176 ASN A CA 1
ATOM 1299 C C . ASN A 1 196 ? 8.876 11.953 9.779 1.000 24.040 176 ASN A C 1
ATOM 1300 O O . ASN A 1 196 ? 9.542 12.503 8.910 1.000 25.730 176 ASN A O 1
ATOM 1305 N N . ALA A 1 197 ? 8.325 12.598 10.811 1.000 21.920 177 ALA A N 1
ATOM 1306 C CA . ALA A 1 197 ? 8.392 14.051 10.944 1.000 22.870 177 ALA A CA 1
ATOM 1307 C C . ALA A 1 197 ? 9.839 14.479 11.122 1.000 22.680 177 ALA A C 1
ATOM 1308 O O . ALA A 1 197 ? 10.284 15.430 10.482 1.000 22.070 177 ALA A O 1
ATOM 1310 N N . VAL A 1 198 ? 10.566 13.729 11.960 1.000 23.120 178 VAL A N 1
ATOM 1311 C CA . VAL A 1 198 ? 11.938 14.083 12.272 1.000 22.360 178 VAL A CA 1
ATOM 1312 C C . VAL A 1 198 ? 12.802 13.896 11.024 1.000 22.390 178 VAL A C 1
ATOM 1313 O O . VAL A 1 198 ? 13.513 14.809 10.616 1.000 20.530 178 VAL A O 1
ATOM 1317 N N . ASP A 1 199 ? 12.718 12.706 10.415 1.000 23.930 179 ASP A N 1
ATOM 1318 C CA . ASP A 1 199 ? 13.415 12.417 9.163 1.000 25.230 179 ASP A CA 1
ATOM 1319 C C . ASP A 1 199 ? 13.215 13.519 8.127 1.000 25.760 179 ASP A C 1
ATOM 1320 O O . ASP A 1 199 ? 14.193 14.026 7.595 1.000 28.090 179 ASP A O 1
ATOM 1325 N N . ALA A 1 200 ? 11.956 13.873 7.848 1.000 25.820 180 ALA A N 1
ATOM 1326 C CA . ALA A 1 200 ? 11.633 14.884 6.842 1.000 27.510 180 ALA A CA 1
ATOM 1327 C C . ALA A 1 200 ? 12.253 16.229 7.221 1.000 27.610 180 ALA A C 1
ATOM 1328 O O . ALA A 1 200 ? 12.789 16.937 6.362 1.000 28.410 180 ALA A O 1
ATOM 1330 N N . ALA A 1 201 ? 12.213 16.545 8.522 1.000 25.770 181 ALA A N 1
ATOM 1331 C CA . ALA A 1 201 ? 12.708 17.807 9.026 1.000 25.610 181 ALA A CA 1
ATOM 1332 C C . ALA A 1 201 ? 14.238 17.850 9.035 1.000 27.160 181 ALA A C 1
ATOM 1333 O O . ALA A 1 201 ? 14.824 18.915 8.839 1.000 29.030 181 ALA A O 1
ATOM 1335 N N . VAL A 1 202 ? 14.874 16.703 9.270 1.000 27.830 182 VAL A N 1
ATOM 1336 C CA . VAL A 1 202 ? 16.326 16.603 9.297 1.000 30.230 182 VAL A CA 1
ATOM 1337 C C . VAL A 1 202 ? 16.867 16.860 7.889 1.000 31.210 182 VAL A C 1
ATOM 1338 O O . VAL A 1 202 ? 17.799 17.646 7.734 1.000 36.160 182 VAL A O 1
ATOM 1342 N N . GLN A 1 203 ? 16.271 16.215 6.871 1.000 30.260 183 GLN A N 1
ATOM 1343 C CA . GLN A 1 203 ? 16.611 16.483 5.488 1.000 33.120 183 GLN A CA 1
ATOM 1344 C C . GLN A 1 203 ? 16.479 17.982 5.204 1.000 34.230 183 GLN A C 1
ATOM 1345 O O . GLN A 1 203 ? 17.373 18.606 4.639 1.000 42.950 183 GLN A O 1
ATOM 1351 N N . THR A 1 204 ? 15.362 18.570 5.625 1.000 29.080 184 THR A N 1
ATOM 1352 C CA . THR A 1 204 ? 15.091 19.973 5.381 1.000 28.360 184 THR A CA 1
ATOM 1353 C C . THR A 1 204 ? 16.168 20.834 6.047 1.000 30.190 184 THR A C 1
ATOM 1354 O O . THR A 1 204 ? 16.556 21.875 5.502 1.000 32.160 184 THR A O 1
ATOM 1358 N N . CYS A 1 205 ? 16.643 20.395 7.228 1.000 29.200 185 CYS A N 1
ATOM 1359 C CA . CYS A 1 205 ? 17.684 21.123 7.934 1.000 30.930 185 CYS A CA 1
ATOM 1360 C C . CYS A 1 205 ? 18.940 21.273 7.068 1.000 31.130 185 CYS A C 1
ATOM 1361 O O . CYS A 1 205 ? 19.553 22.351 7.057 1.000 30.290 185 CYS A O 1
ATOM 1364 N N . THR A 1 206 ? 19.294 20.208 6.327 1.000 34.160 186 THR A N 1
ATOM 1365 C CA . THR A 1 206 ? 20.442 20.256 5.435 1.000 37.020 186 THR A CA 1
ATOM 1366 C C . THR A 1 206 ? 20.292 21.429 4.467 1.000 38.280 186 THR A C 1
ATOM 1367 O O . THR A 1 206 ? 21.225 22.222 4.296 1.000 37.850 186 THR A O 1
ATOM 1371 N N . LEU A 1 207 ? 19.096 21.535 3.865 1.000 38.490 187 LEU A N 1
ATOM 1372 C CA . LEU A 1 207 ? 18.810 22.591 2.909 1.000 35.890 187 LEU A CA 1
ATOM 1373 C C . LEU A 1 207 ? 19.024 23.958 3.556 1.000 32.960 187 LEU A C 1
ATOM 1374 O O . LEU A 1 207 ? 19.619 24.839 2.933 1.000 35.560 187 LEU A O 1
ATOM 1379 N N . LEU A 1 208 ? 18.562 24.114 4.802 1.000 29.260 188 LEU A N 1
ATOM 1380 C CA . LEU A 1 208 ? 18.562 25.410 5.463 1.000 32.390 188 LEU A CA 1
ATOM 1381 C C . LEU A 1 208 ? 19.966 25.784 5.943 1.000 34.740 188 LEU A C 1
ATOM 1382 O O . LEU A 1 208 ? 20.179 26.891 6.452 1.000 30.000 188 LEU A O 1
ATOM 1387 N N . GLY A 1 209 ? 20.916 24.852 5.778 1.000 38.720 189 GLY A N 1
ATOM 1388 C CA . GLY A 1 209 ? 22.319 25.103 6.084 1.000 45.040 189 GLY A CA 1
ATOM 1389 C C . GLY A 1 209 ? 22.730 24.667 7.495 1.000 48.840 189 GLY A C 1
ATOM 1390 O O . GLY A 1 209 ? 23.621 25.269 8.099 1.000 47.160 189 GLY A O 1
ATOM 1391 N N . VAL A 1 210 ? 22.081 23.603 8.000 1.000 48.680 190 VAL A N 1
ATOM 1392 C CA . VAL A 1 210 ? 22.465 22.948 9.246 1.000 45.850 190 VAL A CA 1
ATOM 1393 C C . VAL A 1 210 ? 22.542 21.447 8.983 1.000 47.790 190 VAL A C 1
ATOM 1394 O O . VAL A 1 210 ? 21.572 20.747 9.247 1.000 45.870 190 VAL A O 1
ATOM 1398 N N . PRO A 1 211 ? 23.650 20.900 8.431 1.000 54.100 191 PRO A N 1
ATOM 1399 C CA . PRO A 1 211 ? 23.653 19.520 7.923 1.000 53.350 191 PRO A CA 1
ATOM 1400 C C . PRO A 1 211 ? 23.255 18.472 8.966 1.000 50.700 191 PRO A C 1
ATOM 1401 O O . PRO A 1 211 ? 22.458 17.570 8.694 1.000 52.710 191 PRO A O 1
ATOM 1405 N N . LYS A 1 212 ? 23.814 18.617 10.172 1.000 43.780 192 LYS A N 1
ATOM 1406 C CA . LYS A 1 212 ? 23.698 17.601 11.201 1.000 45.360 192 LYS A CA 1
ATOM 1407 C C . LYS A 1 212 ? 23.112 18.268 12.448 1.000 42.010 192 LYS A C 1
ATOM 1408 O O . LYS A 1 212 ? 23.829 18.603 13.390 1.000 41.040 192 LYS A O 1
ATOM 1414 N N . PRO A 1 213 ? 21.781 18.498 12.493 1.000 39.880 193 PRO A N 1
ATOM 1415 C CA . PRO A 1 213 ? 21.175 19.303 13.559 1.000 37.070 193 PRO A CA 1
ATOM 1416 C C . PRO A 1 213 ? 21.008 18.534 14.866 1.000 36.600 193 PRO A C 1
ATOM 1417 O O . PRO A 1 213 ? 20.866 17.307 14.860 1.000 39.630 193 PRO A O 1
ATOM 1421 N N . GLN A 1 214 ? 21.031 19.285 15.977 1.000 32.410 194 GLN A N 1
ATOM 1422 C CA . GLN A 1 214 ? 20.681 18.800 17.297 1.000 31.510 194 GLN A CA 1
ATOM 1423 C C . GLN A 1 214 ? 19.184 19.008 17.527 1.000 32.300 194 GLN A C 1
ATOM 1424 O O . GLN A 1 214 ? 18.707 20.148 17.562 1.000 32.040 194 GLN A O 1
ATOM 1430 N N . VAL A 1 215 ? 18.476 17.881 17.722 1.000 32.060 195 VAL A N 1
ATOM 1431 C CA . VAL A 1 215 ? 17.019 17.831 17.720 1.000 28.630 195 VAL A CA 1
ATOM 1432 C C . VAL A 1 215 ? 16.477 17.681 19.146 1.000 27.930 195 VAL A C 1
ATOM 1433 O O . VAL A 1 215 ? 17.032 16.930 19.947 1.000 28.380 195 VAL A O 1
ATOM 1437 N N . ALA A 1 216 ? 15.368 18.376 19.441 1.000 26.050 196 ALA A N 1
ATOM 1438 C CA . ALA A 1 216 ? 14.598 18.171 20.657 1.000 22.880 196 ALA A CA 1
ATOM 1439 C C . ALA A 1 216 ? 13.159 17.783 20.306 1.000 23.050 196 ALA A C 1
ATOM 1440 O O . ALA A 1 216 ? 12.495 18.510 19.560 1.000 23.460 196 ALA A O 1
ATOM 1442 N N . VAL A 1 217 ? 12.675 16.684 20.905 1.000 21.340 197 VAL A N 1
ATOM 1443 C CA . VAL A 1 217 ? 11.296 16.269 20.736 1.000 19.520 197 VAL A CA 1
ATOM 1444 C C . VAL A 1 217 ? 10.429 16.791 21.887 1.000 18.480 197 VAL A C 1
ATOM 1445 O O . VAL A 1 217 ? 10.744 16.581 23.063 1.000 18.760 197 VAL A O 1
ATOM 1449 N N . PHE A 1 218 ? 9.332 17.472 21.550 1.000 16.590 198 PHE A N 1
ATOM 1450 C CA . PHE A 1 218 ? 8.393 17.932 22.571 1.000 19.340 198 PHE A CA 1
ATOM 1451 C C . PHE A 1 218 ? 7.607 16.761 23.140 1.000 21.030 198 PHE A C 1
ATOM 1452 O O . PHE A 1 218 ? 7.365 15.781 22.445 1.000 23.180 198 PHE A O 1
ATOM 1460 N N . GLY A 1 219 ? 7.202 16.883 24.405 1.000 21.570 199 GLY A N 1
ATOM 1461 C CA . GLY A 1 219 ? 6.271 15.948 25.007 1.000 20.870 199 GLY A CA 1
ATOM 1462 C C . GLY A 1 219 ? 4.838 16.241 24.578 1.000 22.050 199 GLY A C 1
ATOM 1463 O O . GLY A 1 219 ? 4.454 17.385 24.424 1.000 24.550 199 GLY A O 1
ATOM 1464 N N . ILE A 1 220 ? 4.056 15.179 24.393 1.000 22.480 200 ILE A N 1
ATOM 1465 C CA . ILE A 1 220 ? 2.642 15.287 24.101 1.000 20.630 200 ILE A CA 1
ATOM 1466 C C . ILE A 1 220 ? 1.977 15.949 25.302 1.000 17.370 200 ILE A C 1
ATOM 1467 O O . ILE A 1 220 ? 1.254 16.923 25.146 1.000 17.630 200 ILE A O 1
ATOM 1472 N N . ASN A 1 221 ? 2.243 15.396 26.496 1.000 15.720 201 ASN A N 1
ATOM 1473 C CA . ASN A 1 221 ? 1.642 15.877 27.726 1.000 15.790 201 ASN A CA 1
ATOM 1474 C C . ASN A 1 221 ? 2.588 16.851 28.420 1.000 15.940 201 ASN A C 1
ATOM 1475 O O . ASN A 1 221 ? 3.796 16.823 28.194 1.000 15.430 201 ASN A O 1
ATOM 1480 N N . PRO A 1 222 ? 2.073 17.732 29.305 1.000 16.960 202 PRO A N 1
ATOM 1481 C CA . PRO A 1 222 ? 2.920 18.581 30.141 1.000 17.460 202 PRO A CA 1
ATOM 1482 C C . PRO A 1 222 ? 4.074 17.789 30.760 1.000 18.500 202 PRO A C 1
ATOM 1483 O O . PRO A 1 222 ? 3.884 16.660 31.201 1.000 18.840 202 PRO A O 1
ATOM 1487 N N . HIS A 1 223 ? 5.272 18.390 30.767 1.000 18.640 203 HIS A N 1
ATOM 1488 C CA . HIS A 1 223 ? 6.466 17.789 31.329 1.000 18.280 203 HIS A CA 1
ATOM 1489 C C . HIS A 1 223 ? 6.694 16.434 30.666 1.000 18.380 203 HIS A C 1
ATOM 1490 O O . HIS A 1 223 ? 7.243 15.532 31.287 1.000 18.970 203 HIS A O 1
ATOM 1497 N N . ALA A 1 224 ? 6.260 16.276 29.408 1.000 18.180 204 ALA A N 1
ATOM 1498 C CA . ALA A 1 224 ? 6.439 15.021 28.689 1.000 18.880 204 ALA A CA 1
ATOM 1499 C C . ALA A 1 224 ? 5.885 13.855 29.516 1.000 18.700 204 ALA A C 1
ATOM 1500 O O . ALA A 1 224 ? 6.508 12.791 29.600 1.000 17.770 204 ALA A O 1
ATOM 1502 N N . SER A 1 225 ? 4.724 14.081 30.140 1.000 18.820 205 SER A N 1
ATOM 1503 C CA . SER A 1 225 ? 4.010 13.075 30.919 1.000 21.770 205 SER A CA 1
ATOM 1504 C C . SER A 1 225 ? 4.595 12.905 32.320 1.000 24.550 205 SER A C 1
ATOM 1505 O O . SER A 1 225 ? 3.942 12.289 33.162 1.000 24.940 205 SER A O 1
ATOM 1508 N N . GLU A 1 226 ? 5.830 13.383 32.532 1.000 24.510 206 GLU A N 1
ATOM 1509 C CA . GLU A 1 226 ? 6.549 13.255 33.783 1.000 25.710 206 GLU A CA 1
ATOM 1510 C C . GLU A 1 226 ? 6.576 11.783 34.192 1.000 26.220 206 GLU A C 1
ATOM 1511 O O . GLU A 1 226 ? 5.917 11.374 35.163 1.000 23.650 206 GLU A O 1
ATOM 1517 N N . GLY A 1 227 ? 7.315 10.990 33.401 1.000 28.160 207 GLY A N 1
ATOM 1518 C CA . GLY A 1 227 ? 7.213 9.539 33.483 1.000 28.230 207 GLY A CA 1
ATOM 1519 C C . GLY A 1 227 ? 5.908 9.058 32.846 1.000 29.310 207 GLY A C 1
ATOM 1520 O O . GLY A 1 227 ? 5.802 9.010 31.612 1.000 30.510 207 GLY A O 1
ATOM 1521 N N . GLN A 1 228 ? 4.921 8.749 33.699 1.000 27.310 208 GLN A N 1
ATOM 1522 C CA . GLN A 1 228 ? 3.582 8.398 33.258 1.000 25.720 208 GLN A CA 1
ATOM 1523 C C . GLN A 1 228 ? 2.535 9.077 34.131 1.000 24.910 208 GLN A C 1
ATOM 1524 O O . GLN A 1 228 ? 1.377 8.662 34.116 1.000 25.230 208 GLN A O 1
ATOM 1530 N N . LEU A 1 229 ? 2.954 10.099 34.882 1.000 25.190 209 LEU A N 1
ATOM 1531 C CA . LEU A 1 229 ? 2.101 10.694 35.893 1.000 25.170 209 LEU A CA 1
ATOM 1532 C C . LEU A 1 229 ? 1.008 11.537 35.226 1.000 23.960 209 LEU A C 1
ATOM 1533 O O . LEU A 1 229 ? -0.106 11.653 35.735 1.000 25.640 209 LEU A O 1
ATOM 1538 N N . PHE A 1 230 ? 1.316 12.106 34.061 1.000 20.310 210 PHE A N 1
ATOM 1539 C CA . PHE A 1 230 ? 0.372 12.975 33.369 1.000 20.680 210 PHE A CA 1
ATOM 1540 C C . PHE A 1 230 ? 0.014 12.372 32.014 1.000 21.910 210 PHE A C 1
ATOM 1541 O O . PHE A 1 230 ? 0.020 13.069 31.023 1.000 23.460 210 PHE A O 1
ATOM 1549 N N . GLY A 1 231 ? -0.289 11.077 31.979 1.000 20.620 211 GLY A N 1
ATOM 1550 C CA . GLY A 1 231 ? -0.706 10.369 30.785 1.000 18.890 211 GLY A CA 1
ATOM 1551 C C . GLY A 1 231 ? 0.302 9.298 30.376 1.000 19.840 211 GLY A C 1
ATOM 1552 O O . GLY A 1 231 ? 1.446 9.335 30.802 1.000 19.230 211 GLY A O 1
ATOM 1553 N N . LEU A 1 232 ? -0.117 8.379 29.499 1.000 20.940 212 LEU A N 1
ATOM 1554 C CA . LEU A 1 232 ? 0.674 7.248 29.032 1.000 20.470 212 LEU A CA 1
ATOM 1555 C C . LEU A 1 232 ? 1.232 7.536 27.633 1.000 20.250 212 LEU A C 1
ATOM 1556 O O . LEU A 1 232 ? 2.109 6.797 27.128 1.000 22.280 212 LEU A O 1
ATOM 1561 N N . GLU A 1 233 ? 0.707 8.589 26.996 1.000 16.960 213 GLU A N 1
ATOM 1562 C CA . GLU A 1 233 ? 0.982 8.763 25.581 1.000 15.840 213 GLU A CA 1
ATOM 1563 C C . GLU A 1 233 ? 2.491 8.870 25.349 1.000 16.100 213 GLU A C 1
ATOM 1564 O O . GLU A 1 233 ? 3.010 8.239 24.442 1.000 16.450 213 GLU A O 1
ATOM 1570 N N . ASP A 1 234 ? 3.206 9.671 26.151 1.000 16.890 214 ASP A N 1
ATOM 1571 C CA . ASP A 1 234 ? 4.625 9.891 25.900 1.000 16.970 214 ASP A CA 1
ATOM 1572 C C . ASP A 1 234 ? 5.407 8.583 26.003 1.000 17.230 214 ASP A C 1
ATOM 1573 O O . ASP A 1 234 ? 6.228 8.303 25.130 1.000 16.260 214 ASP A O 1
ATOM 1578 N N . SER A 1 235 ? 5.122 7.774 27.039 1.000 18.050 215 SER A N 1
ATOM 1579 C CA . SER A 1 235 ? 5.787 6.484 27.183 1.000 18.510 215 SER A CA 1
ATOM 1580 C C . SER A 1 235 ? 5.496 5.561 26.003 1.000 19.300 215 SER A C 1
ATOM 1581 O O . SER A 1 235 ? 6.300 4.675 25.724 1.000 20.740 215 SER A O 1
ATOM 1584 N N . GLN A 1 236 ? 4.372 5.772 25.307 1.000 19.450 216 GLN A N 1
ATOM 1585 C CA . GLN A 1 236 ? 4.018 4.897 24.205 1.000 22.030 216 GLN A CA 1
ATOM 1586 C C . GLN A 1 236 ? 4.459 5.423 22.842 1.000 23.300 216 GLN A C 1
ATOM 1587 O O . GLN A 1 236 ? 4.541 4.663 21.870 1.000 26.940 216 GLN A O 1
ATOM 1593 N N . ILE A 1 237 ? 4.734 6.723 22.753 1.000 21.860 217 ILE A N 1
ATOM 1594 C CA . ILE A 1 237 ? 4.826 7.410 21.467 1.000 19.580 217 ILE A CA 1
ATOM 1595 C C . ILE A 1 237 ? 6.180 8.099 21.310 1.000 19.020 217 ILE A C 1
ATOM 1596 O O . ILE A 1 237 ? 6.936 7.776 20.415 1.000 20.410 217 ILE A O 1
ATOM 1601 N N . THR A 1 238 ? 6.478 9.066 22.171 1.000 20.030 218 THR A N 1
ATOM 1602 C CA . THR A 1 238 ? 7.640 9.916 21.953 1.000 20.570 218 THR A CA 1
ATOM 1603 C C . THR A 1 238 ? 8.890 9.200 22.459 1.000 23.350 218 THR A C 1
ATOM 1604 O O . THR A 1 238 ? 9.955 9.322 21.855 1.000 27.750 218 THR A O 1
ATOM 1608 N N . VAL A 1 239 ? 8.752 8.460 23.562 1.000 24.110 219 VAL A N 1
ATOM 1609 C CA . VAL A 1 239 ? 9.887 7.762 24.162 1.000 27.120 219 VAL A CA 1
ATOM 1610 C C . VAL A 1 239 ? 10.411 6.670 23.229 1.000 27.430 219 VAL A C 1
ATOM 1611 O O . VAL A 1 239 ? 11.605 6.643 22.940 1.000 26.970 219 VAL A O 1
ATOM 1615 N N . PRO A 1 240 ? 9.568 5.742 22.707 1.000 29.010 220 PRO A N 1
ATOM 1616 C CA . PRO A 1 240 ? 10.074 4.735 21.768 1.000 29.180 220 PRO A CA 1
ATOM 1617 C C . PRO A 1 240 ? 10.679 5.395 20.526 1.000 31.280 220 PRO A C 1
ATOM 1618 O O . PRO A 1 240 ? 11.760 5.002 20.105 1.000 36.600 220 PRO A O 1
ATOM 1622 N N . ALA A 1 241 ? 10.020 6.434 19.992 1.000 30.250 221 ALA A N 1
ATOM 1623 C CA . ALA A 1 241 ? 10.450 7.105 18.767 1.000 26.760 221 ALA A CA 1
ATOM 1624 C C . ALA A 1 241 ? 11.836 7.729 18.926 1.000 25.260 221 ALA A C 1
ATOM 1625 O O . ALA A 1 241 ? 12.644 7.671 18.003 1.000 23.810 221 ALA A O 1
ATOM 1627 N N . VAL A 1 242 ? 12.092 8.350 20.089 1.000 26.660 222 VAL A N 1
ATOM 1628 C CA . VAL A 1 242 ? 13.393 8.936 20.379 1.000 27.120 222 VAL A CA 1
ATOM 1629 C C . VAL A 1 242 ? 14.445 7.826 20.384 1.000 28.420 222 VAL A C 1
ATOM 1630 O O . VAL A 1 242 ? 15.511 7.981 19.777 1.000 27.350 222 VAL A O 1
ATOM 1634 N N . GLU A 1 243 ? 14.114 6.698 21.030 1.000 27.720 223 GLU A N 1
ATOM 1635 C CA . GLU A 1 243 ? 15.020 5.556 21.144 1.000 29.520 223 GLU A CA 1
ATOM 1636 C C . GLU A 1 243 ? 15.422 5.101 19.737 1.000 26.050 223 GLU A C 1
ATOM 1637 O O . GLU A 1 243 ? 16.616 4.951 19.435 1.000 23.490 223 GLU A O 1
ATOM 1643 N N . THR A 1 244 ? 14.417 4.929 18.857 1.000 24.030 224 THR A N 1
ATOM 1644 C CA . THR A 1 244 ? 14.691 4.387 17.540 1.000 25.990 224 THR A CA 1
ATOM 1645 C C . THR A 1 244 ? 15.554 5.354 16.736 1.000 28.360 224 THR A C 1
ATOM 1646 O O . THR A 1 244 ? 16.434 4.922 16.007 1.000 28.740 224 THR A O 1
ATOM 1650 N N . LEU A 1 245 ? 15.349 6.660 16.937 1.000 29.180 225 LEU A N 1
ATOM 1651 C CA . LEU A 1 245 ? 16.070 7.681 16.200 1.000 28.190 225 LEU A CA 1
ATOM 1652 C C . LEU A 1 245 ? 17.531 7.754 16.656 1.000 28.370 225 LEU A C 1
ATOM 1653 O O . LEU A 1 245 ? 18.423 7.900 15.819 1.000 29.670 225 LEU A O 1
ATOM 1658 N N . ARG A 1 246 ? 17.783 7.656 17.971 1.000 28.250 226 ARG A N 1
ATOM 1659 C CA . ARG A 1 246 ? 19.150 7.594 18.460 1.000 29.320 226 ARG A CA 1
ATOM 1660 C C . ARG A 1 246 ? 19.848 6.373 17.860 1.000 32.400 226 ARG A C 1
ATOM 1661 O O . ARG A 1 246 ? 20.973 6.493 17.373 1.000 34.080 226 ARG A O 1
ATOM 1669 N N . LYS A 1 247 ? 19.162 5.215 17.887 1.000 32.700 227 LYS A N 1
ATOM 1670 C CA . LYS A 1 247 ? 19.705 3.969 17.368 1.000 32.580 227 LYS A CA 1
ATOM 1671 C C . LYS A 1 247 ? 20.103 4.130 15.897 1.000 32.440 227 LYS A C 1
ATOM 1672 O O . LYS A 1 247 ? 21.154 3.649 15.490 1.000 29.420 227 LYS A O 1
ATOM 1678 N N . ARG A 1 248 ? 19.280 4.836 15.105 1.000 33.910 228 ARG A N 1
ATOM 1679 C CA . ARG A 1 248 ? 19.580 5.100 13.705 1.000 36.540 228 ARG A CA 1
ATOM 1680 C C . ARG A 1 248 ? 20.728 6.113 13.563 1.000 37.540 228 ARG A C 1
ATOM 1681 O O . ARG A 1 248 ? 21.249 6.305 12.458 1.000 39.990 228 ARG A O 1
ATOM 1689 N N . GLY A 1 249 ? 21.119 6.765 14.671 1.000 31.770 229 GLY A N 1
ATOM 1690 C CA . GLY A 1 249 ? 22.349 7.543 14.703 1.000 32.610 229 GLY A CA 1
ATOM 1691 C C . GLY A 1 249 ? 22.128 9.056 14.751 1.000 33.060 229 GLY A C 1
ATOM 1692 O O . GLY A 1 249 ? 23.022 9.824 14.416 1.000 31.550 229 GLY A O 1
ATOM 1693 N N . LEU A 1 250 ? 20.941 9.482 15.191 1.000 34.490 230 LEU A N 1
ATOM 1694 C CA . LEU A 1 250 ? 20.590 10.891 15.224 1.000 34.820 230 LEU A CA 1
ATOM 1695 C C . LEU A 1 250 ? 20.875 11.469 16.614 1.000 38.300 230 LEU A C 1
ATOM 1696 O O . LEU A 1 250 ? 20.872 10.731 17.604 1.000 39.200 230 LEU A O 1
ATOM 1701 N N . THR A 1 251 ? 21.123 12.796 16.662 1.000 38.030 231 THR A N 1
ATOM 1702 C CA . THR A 1 251 ? 21.379 13.524 17.896 1.000 37.230 231 THR A CA 1
ATOM 1703 C C . THR A 1 251 ? 20.075 14.133 18.418 1.000 37.170 231 THR A C 1
ATOM 1704 O O . THR A 1 251 ? 19.736 15.271 18.044 1.000 45.060 231 THR A O 1
ATOM 1708 N N . VAL A 1 252 ? 19.371 13.384 19.290 1.000 29.970 232 VAL A N 1
ATOM 1709 C CA . VAL A 1 252 ? 18.004 13.712 19.702 1.000 26.610 232 VAL A CA 1
ATOM 1710 C C . VAL A 1 252 ? 17.899 13.720 21.223 1.000 27.210 232 VAL A C 1
ATOM 1711 O O . VAL A 1 252 ? 18.172 12.710 21.859 1.000 30.140 232 VAL A O 1
ATOM 1715 N N . ASP A 1 253 ? 17.390 14.811 21.797 1.000 27.570 233 ASP A N 1
ATOM 1716 C CA . ASP A 1 253 ? 17.054 14.883 23.213 1.000 25.910 233 ASP A CA 1
ATOM 1717 C C . ASP A 1 253 ? 15.538 14.820 23.365 1.000 26.130 233 ASP A C 1
ATOM 1718 O O . ASP A 1 253 ? 14.807 15.270 22.494 1.000 23.540 233 ASP A O 1
ATOM 1723 N N . GLY A 1 254 ? 15.052 14.237 24.469 1.000 27.550 234 GLY A N 1
ATOM 1724 C CA . GLY A 1 254 ? 13.643 14.321 24.868 1.000 26.520 234 GLY A CA 1
ATOM 1725 C C . GLY A 1 254 ? 12.985 12.941 24.925 1.000 27.230 234 GLY A C 1
ATOM 1726 O O . GLY A 1 254 ? 13.668 11.914 24.852 1.000 27.120 234 GLY A O 1
ATOM 1727 N N . PRO A 1 255 ? 11.635 12.859 25.024 1.000 28.140 235 PRO A N 1
ATOM 1728 C CA . PRO A 1 255 ? 10.776 14.043 25.040 1.000 28.030 235 PRO A CA 1
ATOM 1729 C C . PRO A 1 255 ? 10.893 14.853 26.325 1.000 28.250 235 PRO A C 1
ATOM 1730 O O . PRO A 1 255 ? 11.219 14.318 27.380 1.000 28.460 235 PRO A O 1
ATOM 1734 N N . MET A 1 256 ? 10.627 16.153 26.215 1.000 29.750 236 MET A N 1
ATOM 1735 C CA . MET A 1 256 ? 10.726 17.086 27.327 1.000 29.980 236 MET A CA 1
ATOM 1736 C C . MET A 1 256 ? 9.564 18.056 27.173 1.000 29.150 236 MET A C 1
ATOM 1737 O O . MET A 1 256 ? 9.122 18.290 26.046 1.000 31.510 236 MET A O 1
ATOM 1742 N N . GLY A 1 257 ? 9.064 18.587 28.292 1.000 25.740 237 GLY A N 1
ATOM 1743 C CA . GLY A 1 257 ? 8.093 19.673 28.280 1.000 25.380 237 GLY A CA 1
ATOM 1744 C C . GLY A 1 257 ? 8.527 20.759 27.305 1.000 26.230 237 GLY A C 1
ATOM 1745 O O . GLY A 1 257 ? 9.641 21.259 27.397 1.000 28.310 237 GLY A O 1
ATOM 1746 N N . ALA A 1 258 ? 7.657 21.091 26.347 1.000 24.100 238 ALA A N 1
ATOM 1747 C CA . ALA A 1 258 ? 7.989 21.979 25.250 1.000 23.740 238 ALA A CA 1
ATOM 1748 C C . ALA A 1 258 ? 8.453 23.333 25.800 1.000 25.330 238 ALA A C 1
ATOM 1749 O O . ALA A 1 258 ? 9.420 23.931 25.313 1.000 25.280 238 ALA A O 1
ATOM 1751 N N . ASP A 1 259 ? 7.755 23.802 26.837 1.000 25.950 239 ASP A N 1
ATOM 1752 C CA . ASP A 1 259 ? 8.048 25.056 27.506 1.000 26.470 239 ASP A CA 1
ATOM 1753 C C . ASP A 1 259 ? 9.479 25.062 28.028 1.000 27.530 239 ASP A C 1
ATOM 1754 O O . ASP A 1 259 ? 10.156 26.087 28.005 1.000 28.740 239 ASP A O 1
ATOM 1759 N N . MET A 1 260 ? 9.922 23.901 28.508 1.000 29.860 240 MET A N 1
ATOM 1760 C CA . MET A 1 260 ? 11.195 23.792 29.195 1.000 34.760 240 MET A CA 1
ATOM 1761 C C . MET A 1 260 ? 12.317 23.754 28.159 1.000 35.860 240 MET A C 1
ATOM 1762 O O . MET A 1 260 ? 13.291 24.476 28.307 1.000 35.860 240 MET A O 1
ATOM 1767 N N . VAL A 1 261 ? 12.151 22.938 27.104 1.000 36.140 241 VAL A N 1
ATOM 1768 C CA . VAL A 1 261 ? 13.210 22.690 26.129 1.000 33.940 241 VAL A CA 1
ATOM 1769 C C . VAL A 1 261 ? 13.419 23.904 25.224 1.000 33.360 241 VAL A C 1
ATOM 1770 O O . VAL A 1 261 ? 14.536 24.119 24.774 1.000 35.330 241 VAL A O 1
ATOM 1774 N N . LEU A 1 262 ? 12.353 24.648 24.910 1.000 32.170 242 LEU A N 1
ATOM 1775 C CA . LEU A 1 262 ? 12.476 25.863 24.106 1.000 34.990 242 LEU A CA 1
ATOM 1776 C C . LEU A 1 262 ? 13.291 26.910 24.874 1.000 39.370 242 LEU A C 1
ATOM 1777 O O . LEU A 1 262 ? 14.083 27.647 24.285 1.000 42.370 242 LEU A O 1
ATOM 1782 N N . ALA A 1 263 ? 13.088 26.952 26.193 1.000 39.940 243 ALA A N 1
ATOM 1783 C CA . ALA A 1 263 ? 13.753 27.902 27.072 1.000 38.980 243 ALA A CA 1
ATOM 1784 C C . ALA A 1 263 ? 15.274 27.734 27.013 1.000 39.840 243 ALA A C 1
ATOM 1785 O O . ALA A 1 263 ? 15.981 28.741 27.043 1.000 45.550 243 ALA A O 1
ATOM 1787 N N . GLN A 1 264 ? 15.758 26.484 26.908 1.000 34.530 244 GLN A N 1
ATOM 1788 C CA . GLN A 1 264 ? 17.185 26.163 26.898 1.000 35.180 244 GLN A CA 1
ATOM 1789 C C . GLN A 1 264 ? 17.850 26.753 25.645 1.000 38.190 244 GLN A C 1
ATOM 1790 O O . GLN A 1 264 ? 19.006 27.178 25.706 1.000 40.650 244 GLN A O 1
ATOM 1796 N N . ARG A 1 265 ? 17.115 26.760 24.517 1.000 40.670 245 ARG A N 1
ATOM 1797 C CA . ARG A 1 265 ? 17.512 27.463 23.304 1.000 40.720 245 ARG A CA 1
ATOM 1798 C C . ARG A 1 265 ? 18.869 26.946 22.824 1.000 38.420 245 ARG A C 1
ATOM 1799 O O . ARG A 1 265 ? 19.792 27.739 22.593 1.000 36.560 245 ARG A O 1
ATOM 1807 N N . LYS A 1 266 ? 18.977 25.615 22.692 1.000 36.950 246 LYS A N 1
ATOM 1808 C CA . LYS A 1 266 ? 20.246 24.972 22.355 1.000 37.090 246 LYS A CA 1
ATOM 1809 C C . LYS A 1 266 ? 20.028 23.842 21.346 1.000 37.930 246 LYS A C 1
ATOM 1810 O O . LYS A 1 266 ? 20.820 22.896 21.288 1.000 39.380 246 LYS A O 1
ATOM 1816 N N . HIS A 1 267 ? 18.941 23.931 20.565 1.000 37.920 247 HIS A N 1
ATOM 1817 C CA . HIS A 1 267 ? 18.645 22.907 19.575 1.000 33.890 247 HIS A CA 1
ATOM 1818 C C . HIS A 1 267 ? 18.437 23.576 18.228 1.000 30.550 247 HIS A C 1
ATOM 1819 O O . HIS A 1 267 ? 18.024 24.725 18.161 1.000 31.480 247 HIS A O 1
ATOM 1826 N N . ASP A 1 268 ? 18.747 22.842 17.162 1.000 29.810 248 ASP A N 1
ATOM 1827 C CA . ASP A 1 268 ? 18.684 23.432 15.835 1.000 31.140 248 ASP A CA 1
ATOM 1828 C C . ASP A 1 268 ? 17.334 23.115 15.196 1.000 31.880 248 ASP A C 1
ATOM 1829 O O . ASP A 1 268 ? 17.042 23.607 14.110 1.000 35.030 248 ASP A O 1
ATOM 1834 N N . LEU A 1 269 ? 16.546 22.242 15.840 1.000 30.120 249 LEU A N 1
ATOM 1835 C CA . LEU A 1 269 ? 15.258 21.791 15.341 1.000 29.500 249 LEU A CA 1
ATOM 1836 C C . LEU A 1 269 ? 14.452 21.228 16.499 1.000 28.890 249 LEU A C 1
ATOM 1837 O O . LEU A 1 269 ? 14.933 20.352 17.238 1.000 31.550 249 LEU A O 1
ATOM 1842 N N . TYR A 1 270 ? 13.215 21.723 16.640 1.000 25.740 250 TYR A N 1
ATOM 1843 C CA . TYR A 1 270 ? 12.311 21.193 17.647 1.000 25.960 250 TYR A CA 1
ATOM 1844 C C . TYR A 1 270 ? 11.203 20.416 16.940 1.000 24.500 250 TYR A C 1
ATOM 1845 O O . TYR A 1 270 ? 10.836 20.726 15.800 1.000 27.150 250 TYR A O 1
ATOM 1854 N N . VAL A 1 271 ? 10.669 19.399 17.619 1.000 20.220 251 VAL A N 1
ATOM 1855 C CA . VAL A 1 271 ? 9.635 18.566 17.037 1.000 18.380 251 VAL A CA 1
ATOM 1856 C C . VAL A 1 271 ? 8.384 18.745 17.883 1.000 19.250 251 VAL A C 1
ATOM 1857 O O . VAL A 1 271 ? 8.353 18.320 19.026 1.000 21.700 251 VAL A O 1
ATOM 1861 N N . ALA A 1 272 ? 7.356 19.382 17.333 1.000 17.610 252 ALA A N 1
ATOM 1862 C CA . ALA A 1 272 ? 6.140 19.625 18.094 1.000 16.950 252 ALA A CA 1
ATOM 1863 C C . ALA A 1 272 ? 5.111 18.531 17.779 1.000 16.850 252 ALA A C 1
ATOM 1864 O O . ALA A 1 272 ? 4.973 18.077 16.649 1.000 15.280 252 ALA A O 1
ATOM 1866 N N . MET A 1 273 ? 4.389 18.103 18.813 1.000 17.700 253 MET A N 1
ATOM 1867 C CA . MET A 1 273 ? 3.368 17.084 18.642 1.000 18.020 253 MET A CA 1
ATOM 1868 C C . MET A 1 273 ? 2.097 17.723 18.083 1.000 18.860 253 MET A C 1
ATOM 1869 O O . MET A 1 273 ? 1.367 17.083 17.322 1.000 18.960 253 MET A O 1
ATOM 1874 N N . LEU A 1 274 ? 1.841 18.981 18.477 1.000 18.350 254 LEU A N 1
ATOM 1875 C CA . LEU A 1 274 ? 0.567 19.653 18.247 1.000 17.450 254 LEU A CA 1
ATOM 1876 C C . LEU A 1 274 ? 0.818 21.046 17.696 1.000 17.320 254 LEU A C 1
ATOM 1877 O O . LEU A 1 274 ? 1.749 21.714 18.103 1.000 17.800 254 LEU A O 1
ATOM 1882 N N . HIS A 1 275 ? -0.072 21.481 16.807 1.000 17.740 255 HIS A N 1
ATOM 1883 C CA . HIS A 1 275 ? -0.050 22.772 16.151 1.000 17.510 255 HIS A CA 1
ATOM 1884 C C . HIS A 1 275 ? 0.367 23.844 17.155 1.000 16.850 255 HIS A C 1
ATOM 1885 O O . HIS A 1 275 ? 1.377 24.513 16.979 1.000 17.410 255 HIS A O 1
ATOM 1892 N N . ASP A 1 276 ? -0.404 24.016 18.223 1.000 15.850 256 ASP A N 1
ATOM 1893 C CA . ASP A 1 276 ? -0.209 25.166 19.087 1.000 16.500 256 ASP A CA 1
ATOM 1894 C C . ASP A 1 276 ? 1.175 25.110 19.744 1.000 17.680 256 ASP A C 1
ATOM 1895 O O . ASP A 1 276 ? 1.800 26.138 19.949 1.000 18.570 256 ASP A O 1
ATOM 1900 N N . GLN A 1 277 ? 1.702 23.929 20.028 1.000 17.360 257 GLN A N 1
ATOM 1901 C CA . GLN A 1 277 ? 3.016 23.840 20.647 1.000 18.990 257 GLN A CA 1
ATOM 1902 C C . GLN A 1 277 ? 4.055 24.569 19.810 1.000 20.250 257 GLN A C 1
ATOM 1903 O O . GLN A 1 277 ? 4.889 25.271 20.364 1.000 23.670 257 GLN A O 1
ATOM 1909 N N . GLY A 1 278 ? 3.992 24.406 18.481 1.000 20.410 258 GLY A N 1
ATOM 1910 C CA . GLY A 1 278 ? 4.982 25.002 17.597 1.000 19.180 258 GLY A CA 1
ATOM 1911 C C . GLY A 1 278 ? 4.651 26.453 17.247 1.000 19.020 258 GLY A C 1
ATOM 1912 O O . GLY A 1 278 ? 5.551 27.254 17.048 1.000 15.720 258 GLY A O 1
ATOM 1913 N N . HIS A 1 279 ? 3.350 26.774 17.162 1.000 19.960 259 HIS A N 1
ATOM 1914 C CA . HIS A 1 279 ? 2.884 28.001 16.529 1.000 19.190 259 HIS A CA 1
ATOM 1915 C C . HIS A 1 279 ? 3.008 29.168 17.500 1.000 19.830 259 HIS A C 1
ATOM 1916 O O . HIS A 1 279 ? 3.320 30.294 17.093 1.000 20.080 259 HIS A O 1
ATOM 1923 N N . ILE A 1 280 ? 2.749 28.896 18.788 1.000 19.560 260 ILE A N 1
ATOM 1924 C CA . ILE A 1 280 ? 2.785 29.941 19.796 1.000 20.640 260 ILE A CA 1
ATOM 1925 C C . ILE A 1 280 ? 4.182 30.567 19.888 1.000 21.760 260 ILE A C 1
ATOM 1926 O O . ILE A 1 280 ? 4.325 31.785 19.784 1.000 20.730 260 ILE A O 1
ATOM 1931 N N . PRO A 1 281 ? 5.258 29.776 20.096 1.000 23.330 261 PRO A N 1
ATOM 1932 C CA . PRO A 1 281 ? 6.604 30.344 20.188 1.000 24.870 261 PRO A CA 1
ATOM 1933 C C . PRO A 1 281 ? 6.975 31.148 18.945 1.000 26.680 261 PRO A C 1
ATOM 1934 O O . PRO A 1 281 ? 7.413 32.285 19.067 1.000 28.290 261 PRO A O 1
ATOM 1938 N N . ILE A 1 282 ? 6.747 30.568 17.756 1.000 26.910 262 ILE A N 1
ATOM 1939 C CA . ILE A 1 282 ? 7.132 31.192 16.498 1.000 26.110 262 ILE A CA 1
ATOM 1940 C C . ILE A 1 282 ? 6.455 32.553 16.374 1.000 25.490 262 ILE A C 1
ATOM 1941 O O . ILE A 1 282 ? 7.097 33.531 16.036 1.000 26.670 262 ILE A O 1
ATOM 1946 N N . LYS A 1 283 ? 5.154 32.618 16.636 1.000 24.800 263 LYS A N 1
ATOM 1947 C CA . LYS A 1 283 ? 4.402 33.814 16.310 1.000 27.750 263 LYS A CA 1
ATOM 1948 C C . LYS A 1 283 ? 4.604 34.872 17.381 1.000 31.050 263 LYS A C 1
ATOM 1949 O O . LYS A 1 283 ? 4.483 36.052 17.109 1.000 36.920 263 LYS A O 1
ATOM 1955 N N . LEU A 1 284 ? 4.960 34.439 18.586 1.000 31.940 264 LEU A N 1
ATOM 1956 C CA . LEU A 1 284 ? 5.257 35.348 19.683 1.000 30.860 264 LEU A CA 1
ATOM 1957 C C . LEU A 1 284 ? 6.599 36.055 19.441 1.000 29.630 264 LEU A C 1
ATOM 1958 O O . LEU A 1 284 ? 6.714 37.261 19.639 1.000 26.650 264 LEU A O 1
ATOM 1963 N N . LEU A 1 285 ? 7.605 35.295 18.979 1.000 30.040 265 LEU A N 1
ATOM 1964 C CA . LEU A 1 285 ? 8.955 35.787 18.751 1.000 29.890 265 LEU A CA 1
ATOM 1965 C C . LEU A 1 285 ? 9.112 36.385 17.350 1.000 29.550 265 LEU A C 1
ATOM 1966 O O . LEU A 1 285 ? 10.042 37.144 17.111 1.000 28.700 265 LEU A O 1
ATOM 1971 N N . ALA A 1 286 ? 8.244 36.024 16.392 1.000 28.210 266 ALA A N 1
ATOM 1972 C CA . ALA A 1 286 ? 8.356 36.557 15.038 1.000 28.940 266 ALA A CA 1
ATOM 1973 C C . ALA A 1 286 ? 6.962 36.785 14.470 1.000 31.350 266 ALA A C 1
ATOM 1974 O O . ALA A 1 286 ? 6.603 36.127 13.506 1.000 33.080 266 ALA A O 1
ATOM 1976 N N . PRO A 1 287 ? 6.142 37.732 14.995 1.000 37.980 267 PRO A N 1
ATOM 1977 C CA . PRO A 1 287 ? 4.733 37.847 14.605 1.000 39.580 267 PRO A CA 1
ATOM 1978 C C . PRO A 1 287 ? 4.483 38.321 13.180 1.000 42.240 267 PRO A C 1
ATOM 1979 O O . PRO A 1 287 ? 3.333 38.367 12.741 1.000 44.040 267 PRO A O 1
ATOM 1983 N N . ASN A 1 288 ? 5.552 38.702 12.471 1.000 45.750 268 ASN A N 1
ATOM 1984 C CA . ASN A 1 288 ? 5.405 39.229 11.119 1.000 51.910 268 ASN A CA 1
ATOM 1985 C C . ASN A 1 288 ? 6.312 38.471 10.145 1.000 50.030 268 ASN A C 1
ATOM 1986 O O . ASN A 1 288 ? 6.043 38.450 8.947 1.000 54.760 268 ASN A O 1
ATOM 1991 N N . GLY A 1 289 ? 7.373 37.848 10.672 1.000 45.580 269 GLY A N 1
ATOM 1992 C CA . GLY A 1 289 ? 8.406 37.242 9.846 1.000 44.320 269 GLY A CA 1
ATOM 1993 C C . GLY A 1 289 ? 8.646 35.751 10.128 1.000 41.620 269 GLY A C 1
ATOM 1994 O O . GLY A 1 289 ? 9.756 35.357 10.523 1.000 37.090 269 GLY A O 1
ATOM 1995 N N . ALA A 1 290 ? 7.611 34.928 9.893 1.000 38.760 270 ALA A N 1
ATOM 1996 C CA . ALA A 1 290 ? 7.778 33.482 9.927 1.000 35.640 270 ALA A CA 1
ATOM 1997 C C . ALA A 1 290 ? 7.633 32.899 8.526 1.000 33.930 270 ALA A C 1
ATOM 1998 O O . ALA A 1 290 ? 6.767 33.300 7.766 1.000 35.880 270 ALA A O 1
ATOM 2000 N N . SER A 1 291 ? 8.446 31.878 8.227 1.000 32.050 271 SER A N 1
ATOM 2001 C CA . SER A 1 291 ? 8.245 31.095 7.019 1.000 30.060 271 SER A CA 1
ATOM 2002 C C . SER A 1 291 ? 7.620 29.746 7.375 1.000 27.750 271 SER A C 1
ATOM 2003 O O . SER A 1 291 ? 7.987 29.134 8.367 1.000 27.650 271 SER A O 1
ATOM 2006 N N . ALA A 1 292 ? 6.661 29.308 6.555 1.000 26.800 272 ALA A N 1
ATOM 2007 C CA . ALA A 1 292 ? 6.002 28.014 6.709 1.000 24.250 272 ALA A CA 1
ATOM 2008 C C . ALA A 1 292 ? 6.453 27.089 5.583 1.000 22.430 272 ALA A C 1
ATOM 2009 O O . ALA A 1 292 ? 6.090 27.296 4.428 1.000 22.060 272 ALA A O 1
ATOM 2011 N N . LEU A 1 293 ? 7.244 26.059 5.933 1.000 20.570 273 LEU A N 1
ATOM 2012 C CA . LEU A 1 293 ? 7.768 25.129 4.946 1.000 19.400 273 LEU A CA 1
ATOM 2013 C C . LEU A 1 293 ? 6.960 23.836 4.970 1.000 19.690 273 LEU A C 1
ATOM 2014 O O . LEU A 1 293 ? 6.882 23.189 6.010 1.000 19.470 273 LEU A O 1
ATOM 2019 N N . SER A 1 294 ? 6.408 23.467 3.807 1.000 19.720 274 SER A N 1
ATOM 2020 C CA . SER A 1 294 ? 5.803 22.165 3.608 1.000 19.510 274 SER A CA 1
ATOM 2021 C C . SER A 1 294 ? 6.850 21.194 3.071 1.000 22.700 274 SER A C 1
ATOM 2022 O O . SER A 1 294 ? 7.497 21.483 2.063 1.000 24.880 274 SER A O 1
ATOM 2025 N N . ILE A 1 295 ? 7.023 20.067 3.770 1.000 24.610 275 ILE A N 1
ATOM 2026 C CA . ILE A 1 295 ? 8.129 19.165 3.499 1.000 26.870 275 ILE A CA 1
ATOM 2027 C C . ILE A 1 295 ? 7.561 17.783 3.205 1.000 27.920 275 ILE A C 1
ATOM 2028 O O . ILE A 1 295 ? 6.820 17.232 4.019 1.000 27.930 275 ILE A O 1
ATOM 2033 N N . GLY A 1 296 ? 7.879 17.263 2.015 1.000 26.760 276 GLY A N 1
ATOM 2034 C CA . GLY A 1 296 ? 7.360 15.996 1.533 1.000 26.980 276 GLY A CA 1
ATOM 2035 C C . GLY A 1 296 ? 8.278 15.405 0.469 1.000 30.010 276 GLY A C 1
ATOM 2036 O O . GLY A 1 296 ? 8.617 16.082 -0.512 1.000 32.210 276 GLY A O 1
ATOM 2037 N N . GLY A 1 297 ? 8.643 14.128 0.654 1.000 32.310 277 GLY A N 1
ATOM 2038 C CA . GLY A 1 297 ? 9.712 13.533 -0.123 1.000 31.080 277 GLY A CA 1
ATOM 2039 C C . GLY A 1 297 ? 10.948 14.414 0.003 1.000 31.560 277 GLY A C 1
ATOM 2040 O O . GLY A 1 297 ? 11.356 14.771 1.111 1.000 33.080 277 GLY A O 1
ATOM 2041 N N . ARG A 1 298 ? 11.483 14.811 -1.150 1.000 31.670 278 ARG A N 1
ATOM 2042 C CA . ARG A 1 298 ? 12.652 15.671 -1.211 1.000 32.240 278 ARG A CA 1
ATOM 2043 C C . ARG A 1 298 ? 12.234 17.123 -1.443 1.000 27.050 278 ARG A C 1
ATOM 2044 O O . ARG A 1 298 ? 13.099 17.980 -1.622 1.000 26.570 278 ARG A O 1
ATOM 2052 N N . VAL A 1 299 ? 10.921 17.404 -1.439 1.000 23.490 279 VAL A N 1
ATOM 2053 C CA . VAL A 1 299 ? 10.428 18.726 -1.795 1.000 21.530 279 VAL A CA 1
ATOM 2054 C C . VAL A 1 299 ? 10.230 19.581 -0.547 1.000 20.320 279 VAL A C 1
ATOM 2055 O O . VAL A 1 299 ? 9.548 19.176 0.402 1.000 18.680 279 VAL A O 1
ATOM 2059 N N . VAL A 1 300 ? 10.805 20.791 -0.597 1.000 19.540 280 VAL A N 1
ATOM 2060 C CA . VAL A 1 300 ? 10.545 21.807 0.412 1.000 18.480 280 VAL A CA 1
ATOM 2061 C C . VAL A 1 300 ? 9.842 22.966 -0.283 1.000 18.970 280 VAL A C 1
ATOM 2062 O O . VAL A 1 300 ? 10.405 23.567 -1.197 1.000 19.670 280 VAL A O 1
ATOM 2066 N N . LEU A 1 301 ? 8.606 23.252 0.130 1.000 18.870 281 LEU A N 1
ATOM 2067 C CA . LEU A 1 301 ? 7.846 24.380 -0.394 1.000 18.420 281 LEU A CA 1
ATOM 2068 C C . LEU A 1 301 ? 7.593 25.353 0.745 1.000 18.860 281 LEU A C 1
ATOM 2069 O O . LEU A 1 301 ? 7.058 24.963 1.768 1.000 18.490 281 LEU A O 1
ATOM 2074 N N . SER A 1 302 ? 7.925 26.628 0.540 1.000 18.350 282 SER A N 1
ATOM 2075 C CA . SER A 1 302 ? 7.641 27.660 1.517 1.000 18.380 282 SER A CA 1
ATOM 2076 C C . SER A 1 302 ? 6.636 28.653 0.957 1.000 17.820 282 SER A C 1
ATOM 2077 O O . SER A 1 302 ? 6.681 28.982 -0.208 1.000 15.350 282 SER A O 1
ATOM 2080 N N . SER A 1 303 ? 5.750 29.144 1.816 1.000 20.260 283 SER A N 1
ATOM 2081 C CA . SER A 1 303 ? 4.858 30.229 1.458 1.000 22.870 283 SER A CA 1
ATOM 2082 C C . SER A 1 303 ? 5.558 31.540 1.783 1.000 25.710 283 SER A C 1
ATOM 2083 O O . SER A 1 303 ? 6.686 31.545 2.273 1.000 27.400 283 SER A O 1
ATOM 2086 N N . VAL A 1 304 ? 4.856 32.641 1.527 1.000 28.870 284 VAL A N 1
ATOM 2087 C CA . VAL A 1 304 ? 5.378 33.963 1.816 1.000 29.080 284 VAL A CA 1
ATOM 2088 C C . VAL A 1 304 ? 4.730 34.485 3.097 1.000 32.290 284 VAL A C 1
ATOM 2089 O O . VAL A 1 304 ? 5.112 35.541 3.623 1.000 33.790 284 VAL A O 1
ATOM 2093 N N . GLY A 1 305 ? 3.719 33.760 3.606 1.000 32.760 285 GLY A N 1
ATOM 2094 C CA . GLY A 1 305 ? 3.099 34.045 4.903 1.000 31.170 285 GLY A CA 1
ATOM 2095 C C . GLY A 1 305 ? 2.401 35.415 4.999 1.000 29.640 285 GLY A C 1
ATOM 2096 O O . GLY A 1 305 ? 2.318 36.015 6.072 1.000 33.260 285 GLY A O 1
ATOM 2097 N N . HIS A 1 306 ? 1.921 35.904 3.856 1.000 25.860 286 HIS A N 1
ATOM 2098 C CA . HIS A 1 306 ? 0.916 36.955 3.797 1.000 25.380 286 HIS A CA 1
ATOM 2099 C C . HIS A 1 306 ? -0.009 36.617 2.616 1.000 25.110 286 HIS A C 1
ATOM 2100 O O . HIS A 1 306 ? 0.374 35.874 1.708 1.000 26.990 286 HIS A O 1
ATOM 2107 N N . GLY A 1 307 ? -1.211 37.201 2.610 1.000 25.090 287 GLY A N 1
ATOM 2108 C CA . GLY A 1 307 ? -2.251 36.869 1.645 1.000 24.510 287 GLY A CA 1
ATOM 2109 C C . GLY A 1 307 ? -2.005 37.485 0.270 1.000 25.220 287 GLY A C 1
ATOM 2110 O O . GLY A 1 307 ? -0.969 38.108 0.044 1.000 28.050 287 GLY A O 1
ATOM 2111 N N . SER A 1 308 ? -2.983 37.343 -0.639 1.000 23.950 288 SER A N 1
ATOM 2112 C CA . SER A 1 308 ? -2.805 37.749 -2.028 1.000 20.480 288 SER A CA 1
ATOM 2113 C C . SER A 1 308 ? -3.116 39.235 -2.192 1.000 19.760 288 SER A C 1
ATOM 2114 O O . SER A 1 308 ? -2.905 39.784 -3.269 1.000 19.170 288 SER A O 1
ATOM 2117 N N . ALA A 1 309 ? -3.632 39.853 -1.121 1.000 20.060 289 ALA A N 1
ATOM 2118 C CA . ALA A 1 309 ? -3.886 41.291 -1.041 1.000 20.660 289 ALA A CA 1
ATOM 2119 C C . ALA A 1 309 ? -4.609 41.802 -2.280 1.000 22.830 289 ALA A C 1
ATOM 2120 O O . ALA A 1 309 ? -4.101 42.700 -2.956 1.000 26.180 289 ALA A O 1
ATOM 2122 N N . MET A 1 310 ? -5.802 41.256 -2.562 1.000 25.210 290 MET A N 1
ATOM 2123 C CA . MET A 1 310 ? -6.544 41.586 -3.773 1.000 26.820 290 MET A CA 1
ATOM 2124 C C . MET A 1 310 ? -6.872 43.078 -3.818 1.000 27.860 290 MET A C 1
ATOM 2125 O O . MET A 1 310 ? -6.923 43.663 -4.902 1.000 27.170 290 MET A O 1
ATOM 2130 N N . ASP A 1 311 ? -7.043 43.688 -2.643 1.000 28.800 291 ASP A N 1
ATOM 2131 C CA . ASP A 1 311 ? -7.430 45.082 -2.499 1.000 31.440 291 ASP A CA 1
ATOM 2132 C C . ASP A 1 311 ? -6.408 46.047 -3.118 1.000 32.550 291 ASP A C 1
ATOM 2133 O O . ASP A 1 311 ? -6.788 47.159 -3.508 1.000 32.560 291 ASP A O 1
ATOM 2138 N N . ILE A 1 312 ? -5.120 45.639 -3.191 1.000 33.570 292 ILE A N 1
ATOM 2139 C CA . ILE A 1 312 ? -4.065 46.534 -3.661 1.000 31.100 292 ILE A CA 1
ATOM 2140 C C . ILE A 1 312 ? -3.441 46.033 -4.958 1.000 30.480 292 ILE A C 1
ATOM 2141 O O . ILE A 1 312 ? -2.493 46.655 -5.453 1.000 29.090 292 ILE A O 1
ATOM 2146 N N . ALA A 1 313 ? -3.975 44.924 -5.492 1.000 30.190 293 ALA A N 1
ATOM 2147 C CA . ALA A 1 313 ? -3.355 44.305 -6.647 1.000 28.640 293 ALA A CA 1
ATOM 2148 C C . ALA A 1 313 ? -3.625 45.206 -7.839 1.000 30.670 293 ALA A C 1
ATOM 2149 O O . ALA A 1 313 ? -4.786 45.551 -8.114 1.000 28.870 293 ALA A O 1
ATOM 2151 N N . GLY A 1 314 ? -2.532 45.545 -8.528 1.000 34.870 294 GLY A N 1
ATOM 2152 C CA . GLY A 1 314 ? -2.571 46.502 -9.619 1.000 37.380 294 GLY A CA 1
ATOM 2153 C C . GLY A 1 314 ? -1.862 47.802 -9.250 1.000 38.340 294 GLY A C 1
ATOM 2154 O O . GLY A 1 314 ? -1.504 48.568 -10.151 1.000 38.350 294 GLY A O 1
ATOM 2155 N N . ARG A 1 315 ? -1.657 48.043 -7.940 1.000 39.320 295 ARG A N 1
ATOM 2156 C CA . ARG A 1 315 ? -1.343 49.398 -7.510 1.000 40.190 295 ARG A CA 1
ATOM 2157 C C . ARG A 1 315 ? 0.154 49.564 -7.259 1.000 37.770 295 ARG A C 1
ATOM 2158 O O . ARG A 1 315 ? 0.619 50.681 -7.087 1.000 39.120 295 ARG A O 1
ATOM 2166 N N . GLY A 1 316 ? 0.887 48.444 -7.292 1.000 35.980 296 GLY A N 1
ATOM 2167 C CA . GLY A 1 316 ? 2.339 48.487 -7.317 1.000 30.380 296 GLY A CA 1
ATOM 2168 C C . GLY A 1 316 ? 2.944 48.921 -5.985 1.000 30.410 296 GLY A C 1
ATOM 2169 O O . GLY A 1 316 ? 4.047 49.469 -5.956 1.000 31.840 296 GLY A O 1
ATOM 2170 N N . VAL A 1 317 ? 2.228 48.644 -4.889 1.000 27.150 297 VAL A N 1
ATOM 2171 C CA . VAL A 1 317 ? 2.597 49.146 -3.577 1.000 27.530 297 VAL A CA 1
ATOM 2172 C C . VAL A 1 317 ? 2.824 47.999 -2.601 1.000 26.980 297 VAL A C 1
ATOM 2173 O O . VAL A 1 317 ? 2.890 48.244 -1.396 1.000 30.320 297 VAL A O 1
ATOM 2177 N N . ALA A 1 318 ? 2.974 46.756 -3.088 1.000 25.540 298 ALA A N 1
ATOM 2178 C CA . ALA A 1 318 ? 3.172 45.623 -2.194 1.000 24.140 298 ALA A CA 1
ATOM 2179 C C . ALA A 1 318 ? 4.660 45.384 -1.947 1.000 23.520 298 ALA A C 1
ATOM 2180 O O . ALA A 1 318 ? 5.467 45.441 -2.869 1.000 25.580 298 ALA A O 1
ATOM 2182 N N . ASP A 1 319 ? 5.003 45.125 -0.689 1.000 22.710 299 ASP A N 1
ATOM 2183 C CA . ASP A 1 319 ? 6.360 44.934 -0.213 1.000 23.030 299 ASP A CA 1
ATOM 2184 C C . ASP A 1 319 ? 6.818 43.491 -0.458 1.000 24.310 299 ASP A C 1
ATOM 2185 O O . ASP A 1 319 ? 6.098 42.544 -0.130 1.000 25.100 299 ASP A O 1
ATOM 2190 N N . ALA A 1 320 ? 8.020 43.331 -1.033 1.000 24.090 300 ALA A N 1
ATOM 2191 C CA . ALA A 1 320 ? 8.549 42.025 -1.390 1.000 23.660 300 ALA A CA 1
ATOM 2192 C C . ALA A 1 320 ? 9.441 41.461 -0.283 1.000 24.900 300 ALA A C 1
ATOM 2193 O O . ALA A 1 320 ? 10.024 40.379 -0.442 1.000 24.910 300 ALA A O 1
ATOM 2195 N N . THR A 1 321 ? 9.494 42.184 0.856 1.000 23.110 301 THR A N 1
ATOM 2196 C CA . THR A 1 321 ? 10.379 41.829 1.962 1.000 22.530 301 THR A CA 1
ATOM 2197 C C . THR A 1 321 ? 10.149 40.380 2.397 1.000 21.990 301 THR A C 1
ATOM 2198 O O . THR A 1 321 ? 11.102 39.622 2.535 1.000 23.480 301 THR A O 1
ATOM 2202 N N . ALA A 1 322 ? 8.893 39.992 2.599 1.000 19.730 302 ALA A N 1
ATOM 2203 C CA . ALA A 1 322 ? 8.611 38.657 3.093 1.000 18.070 302 ALA A CA 1
ATOM 2204 C C . ALA A 1 322 ? 9.062 37.602 2.077 1.000 17.200 302 ALA A C 1
ATOM 2205 O O . ALA A 1 322 ? 9.628 36.582 2.467 1.000 17.050 302 ALA A O 1
ATOM 2207 N N . LEU A 1 323 ? 8.843 37.863 0.781 1.000 16.190 303 LEU A N 1
ATOM 2208 C CA . LEU A 1 323 ? 9.353 36.997 -0.268 1.000 15.160 303 LEU A CA 1
ATOM 2209 C C . LEU A 1 323 ? 10.883 36.942 -0.230 1.000 16.430 303 LEU A C 1
ATOM 2210 O O . LEU A 1 323 ? 11.466 35.851 -0.230 1.000 17.190 303 LEU A O 1
ATOM 2215 N N . LEU A 1 324 ? 11.538 38.111 -0.209 1.000 17.630 304 LEU A N 1
ATOM 2216 C CA . LEU A 1 324 ? 13.001 3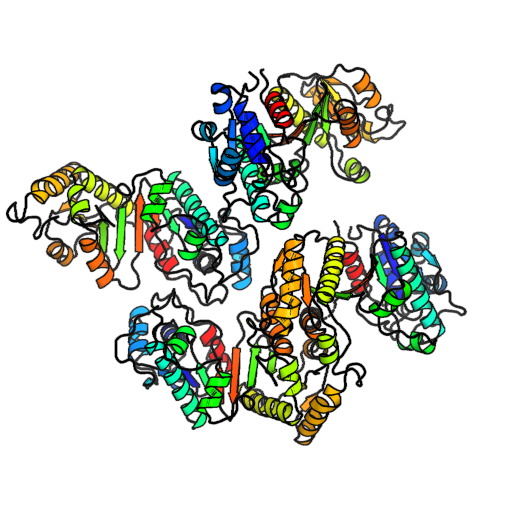8.127 -0.192 1.000 19.900 304 LEU A CA 1
ATOM 2217 C C . LEU A 1 324 ? 13.528 37.313 0.992 1.000 19.570 304 LEU A C 1
ATOM 2218 O O . LEU A 1 324 ? 14.493 36.576 0.834 1.000 19.450 304 LEU A O 1
ATOM 2223 N N . ARG A 1 325 ? 12.874 37.415 2.161 1.000 20.610 305 ARG A N 1
ATOM 2224 C CA . ARG A 1 325 ? 13.323 36.717 3.353 1.000 22.040 305 ARG A CA 1
ATOM 2225 C C . ARG A 1 325 ? 13.180 35.206 3.163 1.000 20.690 305 ARG A C 1
ATOM 2226 O O . ARG A 1 325 ? 14.008 34.444 3.676 1.000 20.740 305 ARG A O 1
ATOM 2234 N N . THR A 1 326 ? 12.118 34.796 2.446 1.000 18.950 306 THR A N 1
ATOM 2235 C CA . THR A 1 326 ? 11.823 33.395 2.176 1.000 19.770 306 THR A CA 1
ATOM 2236 C C . THR A 1 326 ? 12.888 32.842 1.234 1.000 21.190 306 THR A C 1
ATOM 2237 O O . THR A 1 326 ? 13.361 31.715 1.404 1.000 21.860 306 THR A O 1
ATOM 2241 N N . ILE A 1 327 ? 13.270 33.672 0.258 1.000 21.700 307 ILE A N 1
ATOM 2242 C CA . ILE A 1 327 ? 14.325 33.349 -0.675 1.000 22.560 307 ILE A CA 1
ATOM 2243 C C . ILE A 1 327 ? 15.643 33.172 0.077 1.000 23.500 307 ILE A C 1
ATOM 2244 O O . ILE A 1 327 ? 16.320 32.158 -0.124 1.000 23.090 307 ILE A O 1
ATOM 2249 N N . ALA A 1 328 ? 15.976 34.130 0.964 1.000 23.570 308 ALA A N 1
ATOM 2250 C CA . ALA A 1 328 ? 17.189 34.058 1.777 1.000 23.640 308 ALA A CA 1
ATOM 2251 C C . ALA A 1 328 ? 17.241 32.755 2.573 1.000 24.300 308 ALA A C 1
ATOM 2252 O O . ALA A 1 328 ? 18.307 32.144 2.712 1.000 21.510 308 ALA A O 1
ATOM 2254 N N . LEU A 1 329 ? 16.066 32.353 3.088 1.000 23.880 309 LEU A N 1
ATOM 2255 C CA . LEU A 1 329 ? 15.964 31.201 3.955 1.000 24.520 309 LEU A CA 1
ATOM 2256 C C . LEU A 1 329 ? 16.221 29.908 3.179 1.000 25.820 309 LEU A C 1
ATOM 2257 O O . LEU A 1 329 ? 17.095 29.128 3.547 1.000 28.440 309 LEU A O 1
ATOM 2262 N N . LEU A 1 330 ? 15.447 29.679 2.113 1.000 25.210 310 LEU A N 1
ATOM 2263 C CA . LEU A 1 330 ? 15.591 28.462 1.331 1.000 24.170 310 LEU A CA 1
ATOM 2264 C C . LEU A 1 330 ? 16.825 28.540 0.420 1.000 26.310 310 LEU A C 1
ATOM 2265 O O . LEU A 1 330 ? 17.260 27.523 -0.134 1.000 26.650 310 LEU A O 1
ATOM 2270 N N . GLY A 1 331 ? 17.429 29.728 0.276 1.000 26.440 311 GLY A N 1
ATOM 2271 C CA . GLY A 1 331 ? 18.548 29.842 -0.649 1.000 27.080 311 GLY A CA 1
ATOM 2272 C C . GLY A 1 331 ? 19.912 29.840 0.037 1.000 29.890 311 GLY A C 1
ATOM 2273 O O . GLY A 1 331 ? 20.891 30.209 -0.582 1.000 30.690 311 GLY A O 1
ATOM 2274 N N . ALA A 1 332 ? 19.956 29.422 1.308 1.000 33.060 312 ALA A N 1
ATOM 2275 C CA . ALA A 1 332 ? 21.088 29.578 2.206 1.000 34.170 312 ALA A CA 1
ATOM 2276 C C . ALA A 1 332 ? 22.258 28.685 1.796 1.000 37.600 312 ALA A C 1
ATOM 2277 O O . ALA A 1 332 ? 22.082 27.661 1.139 1.000 34.370 312 ALA A O 1
ATOM 2279 N N . GLN A 1 333 ? 23.426 29.036 2.343 1.000 45.560 313 GLN A N 1
ATOM 2280 C CA . GLN A 1 333 ? 24.755 28.682 1.876 1.000 51.060 313 GLN A CA 1
ATOM 2281 C C . GLN A 1 333 ? 25.030 27.174 1.950 1.000 52.010 313 GLN A C 1
ATOM 2282 O O . GLN A 1 333 ? 24.903 26.516 0.925 1.000 55.400 313 GLN A O 1
ATOM 2288 N N . PRO A 1 334 ? 25.401 26.566 3.106 1.000 54.110 314 PRO A N 1
ATOM 2289 C CA . PRO A 1 334 ? 26.005 25.228 3.114 1.000 55.560 314 PRO A CA 1
ATOM 2290 C C . PRO A 1 334 ? 25.089 24.118 2.575 1.000 53.460 314 PRO A C 1
ATOM 2291 O O . PRO A 1 334 ? 25.531 23.452 1.652 1.000 50.130 314 PRO A O 1
ATOM 2295 N N . THR B 1 22 ? -19.072 7.568 11.535 1.000 53.010 2 THR B N 1
ATOM 2296 C CA . THR B 1 22 ? -19.380 8.921 12.088 1.000 59.670 2 THR B CA 1
ATOM 2297 C C . THR B 1 22 ? -20.104 9.768 11.041 1.000 56.130 2 THR B C 1
ATOM 2298 O O . THR B 1 22 ? -19.515 10.138 10.023 1.000 61.650 2 THR B O 1
ATOM 2302 N N . ILE B 1 23 ? -21.361 10.115 11.320 1.000 44.930 3 ILE B N 1
ATOM 2303 C CA . ILE B 1 23 ? -22.167 10.866 10.370 1.000 38.870 3 ILE B CA 1
ATOM 2304 C C . ILE B 1 23 ? -22.633 12.196 10.964 1.000 35.070 3 ILE B C 1
ATOM 2305 O O . ILE B 1 23 ? -23.144 13.031 10.211 1.000 32.130 3 ILE B O 1
ATOM 2310 N N . VAL B 1 24 ? -22.460 12.404 12.283 1.000 34.410 4 VAL B N 1
ATOM 2311 C CA . VAL B 1 24 ? -22.894 13.643 12.916 1.000 31.340 4 VAL B CA 1
ATOM 2312 C C . VAL B 1 24 ? -21.684 14.516 13.252 1.000 31.810 4 VAL B C 1
ATOM 2313 O O . VAL B 1 24 ? -20.917 14.197 14.151 1.000 31.320 4 VAL B O 1
ATOM 2317 N N . HIS B 1 25 ? -21.540 15.643 12.550 1.000 31.710 5 HIS B N 1
ATOM 2318 C CA . HIS B 1 25 ? -20.341 16.463 12.634 1.000 31.720 5 HIS B CA 1
ATOM 2319 C C . HIS B 1 25 ? -20.684 17.892 13.056 1.000 28.960 5 HIS B C 1
ATOM 2320 O O . HIS B 1 25 ? -19.896 18.822 12.857 1.000 29.210 5 HIS B O 1
ATOM 2327 N N . ARG B 1 26 ? -21.875 18.071 13.626 1.000 26.090 6 ARG B N 1
ATOM 2328 C CA . ARG B 1 26 ? -22.230 19.311 14.293 1.000 25.820 6 ARG B CA 1
ATOM 2329 C C . ARG B 1 26 ? -23.364 19.047 15.289 1.000 25.390 6 ARG B C 1
ATOM 2330 O O . ARG B 1 26 ? -23.805 17.904 15.445 1.000 24.290 6 ARG B O 1
ATOM 2338 N N . ARG B 1 27 ? -23.828 20.099 15.971 1.000 24.250 7 ARG B N 1
ATOM 2339 C CA . ARG B 1 27 ? -24.836 19.906 17.000 1.000 26.640 7 ARG B CA 1
ATOM 2340 C C . ARG B 1 27 ? -26.209 20.000 16.350 1.000 26.840 7 ARG B C 1
ATOM 2341 O O . ARG B 1 27 ? -26.485 20.912 15.591 1.000 29.970 7 ARG B O 1
ATOM 2349 N N . LEU B 1 28 ? -27.090 19.057 16.689 1.000 26.480 8 LEU B N 1
ATOM 2350 C CA . LEU B 1 28 ? -28.433 19.071 16.145 1.000 28.330 8 LEU B CA 1
ATOM 2351 C C . LEU B 1 28 ? -29.467 19.143 17.266 1.000 29.540 8 LEU B C 1
ATOM 2352 O O . LEU B 1 28 ? -29.260 18.556 18.327 1.000 33.960 8 LEU B O 1
ATOM 2357 N N . ALA B 1 29 ? -30.563 19.872 17.019 1.000 27.090 9 ALA B N 1
ATOM 2358 C CA . ALA B 1 29 ? -31.750 19.774 17.854 1.000 26.500 9 ALA B CA 1
ATOM 2359 C C . ALA B 1 29 ? -32.734 18.848 17.163 1.000 27.960 9 ALA B C 1
ATOM 2360 O O . ALA B 1 29 ? -32.999 19.014 15.969 1.000 27.510 9 ALA B O 1
ATOM 2362 N N . LEU B 1 30 ? -33.259 17.875 17.916 1.000 28.460 10 LEU B N 1
ATOM 2363 C CA . LEU B 1 30 ? -34.201 16.925 17.351 1.000 30.340 10 LEU B CA 1
ATOM 2364 C C . LEU B 1 30 ? -35.530 17.051 18.095 1.000 30.790 10 LEU B C 1
ATOM 2365 O O . LEU B 1 30 ? -35.631 16.660 19.252 1.000 32.280 10 LEU B O 1
ATOM 2370 N N . ALA B 1 31 ? -36.541 17.632 17.437 1.000 30.070 11 ALA B N 1
ATOM 2371 C CA . ALA B 1 31 ? -37.871 17.729 18.013 1.000 31.270 11 ALA B CA 1
ATOM 2372 C C . ALA B 1 31 ? -38.617 16.448 17.669 1.000 31.600 11 ALA B C 1
ATOM 2373 O O . ALA B 1 31 ? -38.597 16.028 16.512 1.000 32.920 11 ALA B O 1
ATOM 2375 N N . ILE B 1 32 ? -39.284 15.850 18.659 1.000 32.170 12 ILE B N 1
ATOM 2376 C CA . ILE B 1 32 ? -39.820 14.509 18.471 1.000 33.860 12 ILE B CA 1
ATOM 2377 C C . ILE B 1 32 ? -41.196 14.565 17.796 1.000 35.770 12 ILE B C 1
ATOM 2378 O O . ILE B 1 32 ? -41.790 13.515 17.581 1.000 38.000 12 ILE B O 1
ATOM 2383 N N . GLY B 1 33 ? -41.681 15.769 17.436 1.000 32.900 13 GLY B N 1
ATOM 2384 C CA . GLY B 1 33 ? -42.954 15.894 16.728 1.000 36.640 13 GLY B CA 1
ATOM 2385 C C . GLY B 1 33 ? -44.157 15.477 17.577 1.000 40.870 13 GLY B C 1
ATOM 2386 O O . GLY B 1 33 ? -44.132 15.609 18.805 1.000 41.080 13 GLY B O 1
ATOM 2387 N N . ASP B 1 34 ? -45.207 14.968 16.924 1.000 44.760 14 ASP B N 1
ATOM 2388 C CA . ASP B 1 34 ? -46.417 14.579 17.633 1.000 45.860 14 ASP B CA 1
ATOM 2389 C C . ASP B 1 34 ? -46.087 13.437 18.587 1.000 46.430 14 ASP B C 1
ATOM 2390 O O . ASP B 1 34 ? -45.675 12.362 18.160 1.000 47.240 14 ASP B O 1
ATOM 2395 N N . PRO B 1 35 ? -46.283 13.627 19.912 1.000 46.780 15 PRO B N 1
ATOM 2396 C CA . PRO B 1 35 ? -45.894 12.624 20.902 1.000 47.520 15 PRO B CA 1
ATOM 2397 C C . PRO B 1 35 ? -46.735 11.352 20.839 1.000 48.780 15 PRO B C 1
ATOM 2398 O O . PRO B 1 35 ? -46.406 10.349 21.479 1.000 42.330 15 PRO B O 1
ATOM 2402 N N . HIS B 1 36 ? -47.806 11.412 20.043 1.000 51.470 16 HIS B N 1
ATOM 2403 C CA . HIS B 1 36 ? -48.723 10.300 19.856 1.000 54.440 16 HIS B CA 1
ATOM 2404 C C . HIS B 1 36 ? -48.383 9.538 18.581 1.000 50.480 16 HIS B C 1
ATOM 2405 O O . HIS B 1 36 ? -48.798 8.403 18.418 1.000 52.610 16 HIS B O 1
ATOM 2412 N N . GLY B 1 37 ? -47.633 10.164 17.670 1.000 51.530 17 GLY B N 1
ATOM 2413 C CA . GLY B 1 37 ? -47.205 9.476 16.459 1.000 50.690 17 GLY B CA 1
ATOM 2414 C C . GLY B 1 37 ? -45.890 8.726 16.664 1.000 51.250 17 GLY B C 1
ATOM 2415 O O . GLY B 1 37 ? -45.522 8.372 17.795 1.000 50.900 17 GLY B O 1
ATOM 2416 N N . ILE B 1 38 ? -45.157 8.557 15.561 1.000 47.550 18 ILE B N 1
ATOM 2417 C CA . ILE B 1 38 ? -43.981 7.704 15.541 1.000 48.020 18 ILE B CA 1
ATOM 2418 C C . ILE B 1 38 ? -42.726 8.489 15.942 1.000 48.570 18 ILE B C 1
ATOM 2419 O O . ILE B 1 38 ? -41.661 7.896 16.085 1.000 45.680 18 ILE B O 1
ATOM 2424 N N . GLY B 1 39 ? -42.855 9.821 16.065 1.000 50.230 19 GLY B N 1
ATOM 2425 C CA . GLY B 1 39 ? -41.712 10.687 16.290 1.000 48.930 19 GLY B CA 1
ATOM 2426 C C . GLY B 1 39 ? -40.834 10.210 17.445 1.000 53.230 19 GLY B C 1
ATOM 2427 O O . GLY B 1 39 ? -39.645 9.945 17.251 1.000 57.660 19 GLY B O 1
ATOM 2428 N N . PRO B 1 40 ? -41.376 10.104 18.684 1.000 54.840 20 PRO B N 1
ATOM 2429 C CA . PRO B 1 40 ? -40.555 9.700 19.832 1.000 55.490 20 PRO B CA 1
ATOM 2430 C C . PRO B 1 40 ? -39.787 8.405 19.549 1.000 51.520 20 PRO B C 1
ATOM 2431 O O . PRO B 1 40 ? -38.587 8.290 19.830 1.000 54.870 20 PRO B O 1
ATOM 2435 N N . GLU B 1 41 ? -40.508 7.447 18.958 1.000 49.130 21 GLU B N 1
ATOM 2436 C CA . GLU B 1 41 ? -40.007 6.118 18.686 1.000 48.700 21 GLU B CA 1
ATOM 2437 C C . GLU B 1 41 ? -38.833 6.188 17.712 1.000 44.780 21 GLU B C 1
ATOM 2438 O O . GLU B 1 41 ? -37.774 5.623 17.960 1.000 44.280 21 GLU B O 1
ATOM 2444 N N . ILE B 1 42 ? -39.025 6.885 16.593 1.000 44.070 22 ILE B N 1
ATOM 2445 C CA . ILE B 1 42 ? -37.958 6.992 15.606 1.000 45.460 22 ILE B CA 1
ATOM 2446 C C . ILE B 1 42 ? -36.821 7.862 16.147 1.000 47.830 22 ILE B C 1
ATOM 2447 O O . ILE B 1 42 ? -35.670 7.668 15.756 1.000 46.340 22 ILE B O 1
ATOM 2452 N N . ALA B 1 43 ? -37.130 8.784 17.071 1.000 48.490 23 ALA B N 1
ATOM 2453 C CA . ALA B 1 43 ? -36.057 9.547 17.680 1.000 51.280 23 ALA B CA 1
ATOM 2454 C C . ALA B 1 43 ? -35.106 8.594 18.408 1.000 56.410 23 ALA B C 1
ATOM 2455 O O . ALA B 1 43 ? -33.882 8.649 18.191 1.000 64.810 23 ALA B O 1
ATOM 2457 N N . LEU B 1 44 ? -35.687 7.681 19.209 1.000 52.340 24 LEU B N 1
ATOM 2458 C CA . LEU B 1 44 ? -34.906 6.712 19.966 1.000 46.940 24 LEU B CA 1
ATOM 2459 C C . LEU B 1 44 ? -34.117 5.786 19.036 1.000 44.670 24 LEU B C 1
ATOM 2460 O O . LEU B 1 44 ? -32.938 5.525 19.256 1.000 43.380 24 LEU B O 1
ATOM 2465 N N . LYS B 1 45 ? -34.785 5.274 17.999 1.000 47.560 25 LYS B N 1
ATOM 2466 C CA . LYS B 1 45 ? -34.166 4.266 17.161 1.000 50.250 25 LYS B CA 1
ATOM 2467 C C . LYS B 1 45 ? -33.000 4.874 16.391 1.000 48.430 25 LYS B C 1
ATOM 2468 O O . LYS B 1 45 ? -31.986 4.212 16.195 1.000 49.070 25 LYS B O 1
ATOM 2474 N N . ALA B 1 46 ? -33.142 6.136 15.979 1.000 47.320 26 ALA B N 1
ATOM 2475 C CA . ALA B 1 46 ? -32.059 6.791 15.258 1.000 51.590 26 ALA B CA 1
ATOM 2476 C C . ALA B 1 46 ? -30.856 7.005 16.177 1.000 51.670 26 ALA B C 1
ATOM 2477 O O . ALA B 1 46 ? -29.721 6.726 15.785 1.000 46.270 26 ALA B O 1
ATOM 2479 N N . LEU B 1 47 ? -31.109 7.472 17.404 1.000 54.450 27 LEU B N 1
ATOM 2480 C CA . LEU B 1 47 ? -30.023 7.718 18.341 1.000 54.870 27 LEU B CA 1
ATOM 2481 C C . LEU B 1 47 ? -29.312 6.410 18.700 1.000 53.090 27 LEU B C 1
ATOM 2482 O O . LEU B 1 47 ? -28.088 6.378 18.812 1.000 47.700 27 LEU B O 1
ATOM 2487 N N . GLN B 1 48 ? -30.096 5.334 18.844 1.000 52.680 28 GLN B N 1
ATOM 2488 C CA . GLN B 1 48 ? -29.578 3.991 19.079 1.000 56.290 28 GLN B CA 1
ATOM 2489 C C . GLN B 1 48 ? -28.460 3.672 18.074 1.000 59.060 28 GLN B C 1
ATOM 2490 O O . GLN B 1 48 ? -27.405 3.184 18.466 1.000 55.970 28 GLN B O 1
ATOM 2496 N N . GLN B 1 49 ? -28.695 3.966 16.784 1.000 61.580 29 GLN B N 1
ATOM 2497 C CA . GLN B 1 49 ? -27.808 3.534 15.718 1.000 56.160 29 GLN B CA 1
ATOM 2498 C C . GLN B 1 49 ? -26.518 4.348 15.668 1.000 50.790 29 GLN B C 1
ATOM 2499 O O . GLN B 1 49 ? -25.585 3.954 14.977 1.000 47.580 29 GLN B O 1
ATOM 2505 N N . LEU B 1 50 ? -26.473 5.477 16.380 1.000 45.590 30 LEU B N 1
ATOM 2506 C CA . LEU B 1 50 ? -25.276 6.304 16.392 1.000 47.550 30 LEU B CA 1
ATOM 2507 C C . LEU B 1 50 ? -24.328 5.820 17.493 1.000 51.700 30 LEU B C 1
ATOM 2508 O O . LEU B 1 50 ? -24.719 5.025 18.346 1.000 48.210 30 LEU B O 1
ATOM 2513 N N . SER B 1 51 ? -23.066 6.274 17.457 1.000 53.680 31 SER B N 1
ATOM 2514 C CA . SER B 1 51 ? -22.146 6.047 18.564 1.000 51.200 31 SER B CA 1
ATOM 2515 C C . SER B 1 51 ? -22.549 6.952 19.723 1.000 52.500 31 SER B C 1
ATOM 2516 O O . SER B 1 51 ? -23.425 7.806 19.568 1.000 51.210 31 SER B O 1
ATOM 2519 N N . ALA B 1 52 ? -21.891 6.771 20.876 1.000 54.460 32 ALA B N 1
ATOM 2520 C CA . ALA B 1 52 ? -22.119 7.617 22.037 1.000 55.230 32 ALA B CA 1
ATOM 2521 C C . ALA B 1 52 ? -21.675 9.054 21.749 1.000 51.900 32 ALA B C 1
ATOM 2522 O O . ALA B 1 52 ? -22.379 9.997 22.098 1.000 52.860 32 ALA B O 1
ATOM 2524 N N . THR B 1 53 ? -20.520 9.221 21.087 1.000 47.570 33 THR B N 1
ATOM 2525 C CA . THR B 1 53 ? -20.028 10.532 20.683 1.000 47.250 33 THR B CA 1
ATOM 2526 C C . THR B 1 53 ? -21.090 11.273 19.871 1.000 46.150 33 THR B C 1
ATOM 2527 O O . THR B 1 53 ? -21.303 12.464 20.070 1.000 46.580 33 THR B O 1
ATOM 2531 N N . GLU B 1 54 ? -21.744 10.554 18.957 1.000 43.220 34 GLU B N 1
ATOM 2532 C CA . GLU B 1 54 ? -22.717 11.159 18.068 1.000 41.360 34 GLU B CA 1
ATOM 2533 C C . GLU B 1 54 ? -23.976 11.531 18.842 1.000 38.440 34 GLU B C 1
ATOM 2534 O O . GLU B 1 54 ? -24.560 12.581 18.595 1.000 36.270 34 GLU B O 1
ATOM 2540 N N . ARG B 1 55 ? -24.368 10.671 19.790 1.000 39.670 35 ARG B N 1
ATOM 2541 C CA . ARG B 1 55 ? -25.562 10.907 20.591 1.000 38.570 35 ARG B CA 1
ATOM 2542 C C . ARG B 1 55 ? -25.431 12.229 21.339 1.000 37.080 35 ARG B C 1
ATOM 2543 O O . ARG B 1 55 ? -26.409 12.946 21.501 1.000 35.480 35 ARG B O 1
ATOM 2551 N N . SER B 1 56 ? -24.211 12.553 21.775 1.000 39.740 36 SER B N 1
ATOM 2552 C CA . SER B 1 56 ? -24.010 13.701 22.647 1.000 41.230 36 SER B CA 1
ATOM 2553 C C . SER B 1 56 ? -24.004 15.012 21.858 1.000 40.300 36 SER B C 1
ATOM 2554 O O . SER B 1 56 ? -23.948 16.095 22.453 1.000 36.310 36 SER B O 1
ATOM 2557 N N . LEU B 1 57 ? -24.095 14.895 20.526 1.000 40.860 37 LEU B N 1
ATOM 2558 C CA . LEU B 1 57 ? -24.229 16.043 19.639 1.000 39.620 37 LEU B CA 1
ATOM 2559 C C . LEU B 1 57 ? -25.701 16.350 19.352 1.000 41.520 37 LEU B C 1
ATOM 2560 O O . LEU B 1 57 ? -26.019 17.410 18.809 1.000 42.620 37 LEU B O 1
ATOM 2565 N N . ILE B 1 58 ? -26.601 15.424 19.702 1.000 39.410 38 ILE B N 1
ATOM 2566 C CA . ILE B 1 58 ? -28.005 15.601 19.384 1.000 38.440 38 ILE B CA 1
ATOM 2567 C C . ILE B 1 58 ? -28.798 15.857 20.663 1.000 40.580 38 ILE B C 1
ATOM 2568 O O . ILE B 1 58 ? -28.910 14.982 21.532 1.000 44.590 38 ILE B O 1
ATOM 2573 N N . LYS B 1 59 ? -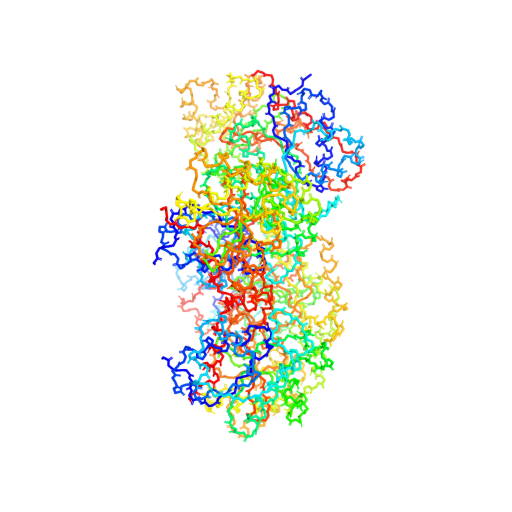29.344 17.074 20.761 1.000 33.080 39 LYS B N 1
ATOM 2574 C CA . LYS B 1 59 ? -30.198 17.436 21.876 1.000 31.380 39 LYS B CA 1
ATOM 2575 C C . LYS B 1 59 ? -31.665 17.269 21.470 1.000 30.940 39 LYS B C 1
ATOM 2576 O O . LYS B 1 59 ? -32.108 17.798 20.456 1.000 31.440 39 LYS B O 1
ATOM 2582 N N . VAL B 1 60 ? -32.414 16.529 22.290 1.000 31.610 40 VAL B N 1
ATOM 2583 C CA . VAL B 1 60 ? -33.763 16.083 21.975 1.000 30.030 40 VAL B CA 1
ATOM 2584 C C . VAL B 1 60 ? -34.780 16.993 22.660 1.000 30.450 40 VAL B C 1
ATOM 2585 O O . VAL B 1 60 ? -34.697 17.237 23.863 1.000 33.060 40 VAL B O 1
ATOM 2589 N N . TYR B 1 61 ? -35.754 17.484 21.893 1.000 31.230 41 TYR B N 1
ATOM 2590 C CA . TYR B 1 61 ? -36.798 18.331 22.456 1.000 33.190 41 TYR B CA 1
ATOM 2591 C C . TYR B 1 61 ? -38.152 17.633 22.365 1.000 35.730 41 TYR B C 1
ATOM 2592 O O . TYR B 1 61 ? -38.569 17.220 21.287 1.000 40.740 41 TYR B O 1
ATOM 2601 N N . GLY B 1 62 ? -38.822 17.518 23.519 1.000 38.680 42 GLY B N 1
ATOM 2602 C CA . GLY B 1 62 ? -40.134 16.897 23.607 1.000 40.520 42 GLY B CA 1
ATOM 2603 C C . GLY B 1 62 ? -40.491 16.532 25.047 1.000 41.100 42 GLY B C 1
ATOM 2604 O O . GLY B 1 62 ? -39.680 16.710 25.969 1.000 39.970 42 GLY B O 1
ATOM 2605 N N . PRO B 1 63 ? -41.728 16.036 25.289 1.000 38.650 43 PRO B N 1
ATOM 2606 C CA . PRO B 1 63 ? -42.126 15.584 26.626 1.000 36.860 43 PRO B CA 1
ATOM 2607 C C . PRO B 1 63 ? -41.354 14.330 26.990 1.000 36.220 43 PRO B C 1
ATOM 2608 O O . PRO B 1 63 ? -41.357 13.365 26.244 1.000 33.380 43 PRO B O 1
ATOM 2612 N N . TRP B 1 64 ? -40.698 14.362 28.152 1.000 37.170 44 TRP B N 1
ATOM 2613 C CA . TRP B 1 64 ? -40.004 13.195 28.652 1.000 39.820 44 TRP B CA 1
ATOM 2614 C C . TRP B 1 64 ? -40.970 12.015 28.698 1.000 42.460 44 TRP B C 1
ATOM 2615 O O . TRP B 1 64 ? -40.583 10.920 28.300 1.000 42.960 44 TRP B O 1
ATOM 2626 N N . SER B 1 65 ? -42.227 12.250 29.127 1.000 41.580 45 SER B N 1
ATOM 2627 C CA . SER B 1 65 ? -43.207 11.178 29.252 1.000 40.560 45 SER B CA 1
ATOM 2628 C C . SER B 1 65 ? -43.374 10.382 27.951 1.000 41.740 45 SER B C 1
ATOM 2629 O O . SER B 1 65 ? -43.466 9.157 28.009 1.000 42.290 45 SER B O 1
ATOM 2632 N N . ALA B 1 66 ? -43.357 11.064 26.794 1.000 40.370 46 ALA B N 1
ATOM 2633 C CA . ALA B 1 66 ? -43.492 10.393 25.501 1.000 40.520 46 ALA B CA 1
ATOM 2634 C C . ALA B 1 66 ? -42.258 9.562 25.171 1.000 41.090 46 ALA B C 1
ATOM 2635 O O . ALA B 1 66 ? -42.354 8.512 24.544 1.000 41.080 46 ALA B O 1
ATOM 2637 N N . LEU B 1 67 ? -41.087 10.070 25.557 1.000 45.060 47 LEU B N 1
ATOM 2638 C CA . LEU B 1 67 ? -39.857 9.342 25.303 1.000 46.930 47 LEU B CA 1
ATOM 2639 C C . LEU B 1 67 ? -39.796 8.114 26.214 1.000 48.880 47 LEU B C 1
ATOM 2640 O O . LEU B 1 67 ? -39.330 7.056 25.789 1.000 50.770 47 LEU B O 1
ATOM 2645 N N . GLU B 1 68 ? -40.300 8.269 27.451 1.000 47.850 48 GLU B N 1
ATOM 2646 C CA . GLU B 1 68 ? -40.346 7.187 28.417 1.000 51.630 48 GLU B CA 1
ATOM 2647 C C . GLU B 1 68 ? -41.256 6.082 27.906 1.000 53.720 48 GLU B C 1
ATOM 2648 O O . GLU B 1 68 ? -40.848 4.932 27.900 1.000 51.550 48 GLU B O 1
ATOM 2654 N N . GLN B 1 69 ? -42.483 6.453 27.504 1.000 58.530 49 GLN B N 1
ATOM 2655 C CA . GLN B 1 69 ? -43.452 5.578 26.850 1.000 61.750 49 GLN B CA 1
ATOM 2656 C C . GLN B 1 69 ? -42.785 4.837 25.690 1.000 63.400 49 GLN B C 1
ATOM 2657 O O . GLN B 1 69 ? -42.797 3.609 25.673 1.000 67.210 49 GLN B O 1
ATOM 2663 N N . ALA B 1 70 ? -42.191 5.584 24.743 1.000 61.040 50 ALA B N 1
ATOM 2664 C CA . ALA B 1 70 ? -41.554 4.995 23.570 1.000 52.540 50 ALA B CA 1
ATOM 2665 C C . ALA B 1 70 ? -40.478 3.981 23.978 1.000 51.350 50 ALA B C 1
ATOM 2666 O O . ALA B 1 70 ? -40.382 2.899 23.390 1.000 45.550 50 ALA B O 1
ATOM 2668 N N . ALA B 1 71 ? -39.701 4.338 25.013 1.000 51.160 51 ALA B N 1
ATOM 2669 C CA . ALA B 1 71 ? -38.548 3.553 25.434 1.000 49.970 51 ALA B CA 1
ATOM 2670 C C . ALA B 1 71 ? -38.995 2.222 26.036 1.000 50.530 51 ALA B C 1
ATOM 2671 O O . ALA B 1 71 ? -38.383 1.182 25.795 1.000 54.950 51 ALA B O 1
ATOM 2673 N N . GLN B 1 72 ? -40.070 2.281 26.834 1.000 50.270 52 GLN B N 1
ATOM 2674 C CA . GLN B 1 72 ? -40.691 1.127 27.461 1.000 52.100 52 GLN B CA 1
ATOM 2675 C C . GLN B 1 72 ? -41.054 0.123 26.370 1.000 53.540 52 GLN B C 1
ATOM 2676 O O . GLN B 1 72 ? -40.579 -1.006 26.399 1.000 52.580 52 GLN B O 1
ATOM 2682 N N . ILE B 1 73 ? -41.843 0.582 25.389 1.000 53.700 53 ILE B N 1
ATOM 2683 C CA . ILE B 1 73 ? -42.338 -0.223 24.280 1.000 54.810 53 ILE B CA 1
ATOM 2684 C C . ILE B 1 73 ? -41.193 -0.877 23.500 1.000 55.070 53 ILE B C 1
ATOM 2685 O O . ILE B 1 73 ? -41.269 -2.072 23.217 1.000 54.350 53 ILE B O 1
ATOM 2690 N N . CYS B 1 74 ? -40.147 -0.102 23.164 1.000 56.740 54 CYS B N 1
ATOM 2691 C CA . CYS B 1 74 ? -39.057 -0.557 22.301 1.000 53.600 54 CYS B CA 1
ATOM 2692 C C . CYS B 1 74 ? -37.953 -1.258 23.097 1.000 53.050 54 CYS B C 1
ATOM 2693 O O . CYS B 1 74 ? -37.015 -1.790 22.504 1.000 49.160 54 CYS B O 1
ATOM 2696 N N . GLN B 1 75 ? -38.049 -1.211 24.436 1.000 53.130 55 GLN B N 1
ATOM 2697 C CA . GLN B 1 75 ? -37.135 -1.888 25.345 1.000 51.720 55 GLN B CA 1
ATOM 2698 C C . GLN B 1 75 ? -35.737 -1.301 25.194 1.000 53.170 55 GLN B C 1
ATOM 2699 O O . GLN B 1 75 ? -34.768 -2.030 24.978 1.000 55.830 55 GLN B O 1
ATOM 2705 N N . MET B 1 76 ? -35.664 0.032 25.331 1.000 55.790 56 MET B N 1
ATOM 2706 C CA . MET B 1 76 ? -34.449 0.794 25.095 1.000 55.720 56 MET B CA 1
ATOM 2707 C C . MET B 1 76 ? -34.154 1.736 26.266 1.000 57.180 56 MET B C 1
ATOM 2708 O O . MET B 1 76 ? -33.553 2.782 26.041 1.000 58.110 56 MET B O 1
ATOM 2713 N N . GLU B 1 77 ? -34.611 1.375 27.478 1.000 58.730 57 GLU B N 1
ATOM 2714 C CA . GLU B 1 77 ? -34.600 2.303 28.604 1.000 61.230 57 GLU B CA 1
ATOM 2715 C C . GLU B 1 77 ? -33.201 2.882 28.835 1.000 64.290 57 GLU B C 1
ATOM 2716 O O . GLU B 1 77 ? -33.072 4.076 29.102 1.000 64.470 57 GLU B O 1
ATOM 2722 N N . SER B 1 78 ? -32.164 2.039 28.733 1.000 65.860 58 SER B N 1
ATOM 2723 C CA . SER B 1 78 ? -30.833 2.473 29.148 1.000 63.200 58 SER B CA 1
ATOM 2724 C C . SER B 1 78 ? -30.302 3.568 28.217 1.000 63.420 58 SER B C 1
ATOM 2725 O O . SER B 1 78 ? -29.329 4.257 28.546 1.000 53.790 58 SER B O 1
ATOM 2728 N N . LEU B 1 79 ? -30.976 3.769 27.077 1.000 62.070 59 LEU B N 1
ATOM 2729 C CA . LEU B 1 79 ? -30.519 4.763 26.114 1.000 62.770 59 LEU B CA 1
ATOM 2730 C C . LEU B 1 79 ? -30.960 6.171 26.527 1.000 65.290 59 LEU B C 1
ATOM 2731 O O . LEU B 1 79 ? -30.300 7.140 26.173 1.000 64.620 59 LEU B O 1
ATOM 2736 N N . LEU B 1 80 ? -32.034 6.269 27.326 1.000 70.540 60 LEU B N 1
ATOM 2737 C CA . LEU B 1 80 ? -32.580 7.523 27.825 1.000 70.230 60 LEU B CA 1
ATOM 2738 C C . LEU B 1 80 ? -31.626 8.232 28.776 1.000 69.060 60 LEU B C 1
ATOM 2739 O O . LEU B 1 80 ? -31.698 9.456 28.893 1.000 74.590 60 LEU B O 1
ATOM 2744 N N . GLN B 1 81 ? -30.772 7.466 29.467 1.000 65.470 61 GLN B N 1
ATOM 2745 C CA . GLN B 1 81 ? -29.824 8.018 30.419 1.000 70.880 61 GLN B CA 1
ATOM 2746 C C . GLN B 1 81 ? -28.705 8.773 29.696 1.000 72.200 61 GLN B C 1
ATOM 2747 O O . GLN B 1 81 ? -28.153 9.727 30.244 1.000 77.600 61 GLN B O 1
ATOM 2753 N N . ASP B 1 82 ? -28.378 8.351 28.462 1.000 72.490 62 ASP B N 1
ATOM 2754 C CA . ASP B 1 82 ? -27.253 8.893 27.720 1.000 71.580 62 ASP B CA 1
ATOM 2755 C C . ASP B 1 82 ? -27.713 10.008 26.780 1.000 67.330 62 ASP B C 1
ATOM 2756 O O . ASP B 1 82 ? -27.000 10.366 25.843 1.000 73.110 62 ASP B O 1
ATOM 2761 N N . LEU B 1 83 ? -28.907 10.545 27.037 1.000 56.720 63 LEU B N 1
ATOM 2762 C CA . LEU B 1 83 ? -29.560 11.420 26.091 1.000 49.660 63 LEU B CA 1
ATOM 2763 C C . LEU B 1 83 ? -29.487 12.845 26.609 1.000 47.710 63 LEU B C 1
ATOM 2764 O O . LEU B 1 83 ? -29.790 13.117 27.765 1.000 43.670 63 LEU B O 1
ATOM 2769 N N . ILE B 1 84 ? -29.092 13.757 25.728 1.000 46.210 64 ILE B N 1
ATOM 2770 C CA . ILE B 1 84 ? -29.257 15.166 26.031 1.000 45.660 64 ILE B CA 1
ATOM 2771 C C . ILE B 1 84 ? -30.714 15.515 25.714 1.000 45.110 64 ILE B C 1
ATOM 2772 O O . ILE B 1 84 ? -31.172 15.342 24.587 1.000 42.340 64 ILE B O 1
ATOM 2777 N N . HIS B 1 85 ? -31.455 15.940 26.744 1.000 45.610 65 HIS B N 1
ATOM 2778 C CA . HIS B 1 85 ? -32.878 16.202 26.609 1.000 39.840 65 HIS B CA 1
ATOM 2779 C C . HIS B 1 85 ? -33.258 17.541 27.243 1.000 34.620 65 HIS B C 1
ATOM 2780 O O . HIS B 1 85 ? -32.774 17.890 28.312 1.000 32.950 65 HIS B O 1
ATOM 2787 N N . GLU B 1 86 ? -34.146 18.285 26.579 1.000 32.450 66 GLU B N 1
ATOM 2788 C CA . GLU B 1 86 ? -34.784 19.423 27.205 1.000 30.870 66 GLU B CA 1
ATOM 2789 C C . GLU B 1 86 ? -36.288 19.220 27.094 1.000 30.120 66 GLU B C 1
ATOM 2790 O O . GLU B 1 86 ? -36.806 19.045 25.994 1.000 29.010 66 GLU B O 1
ATOM 2796 N N . GLU B 1 87 ? -36.966 19.217 28.246 1.000 29.930 67 GLU B N 1
ATOM 2797 C CA . GLU B 1 87 ? -38.415 19.146 28.308 1.000 31.490 67 GLU B CA 1
ATOM 2798 C C . GLU B 1 87 ? -39.037 20.240 27.437 1.000 30.900 67 GLU B C 1
ATOM 2799 O O . GLU B 1 87 ? -38.620 21.389 27.458 1.000 31.520 67 GLU B O 1
ATOM 2805 N N . ALA B 1 88 ? -40.048 19.864 26.666 1.000 31.850 68 ALA B N 1
ATOM 2806 C CA . ALA B 1 88 ? -40.843 20.782 25.862 1.000 32.780 68 ALA B CA 1
ATOM 2807 C C . ALA B 1 88 ? -42.112 20.048 25.471 1.000 30.620 68 ALA B C 1
ATOM 2808 O O . ALA B 1 88 ? -42.065 18.846 25.246 1.000 29.150 68 ALA B O 1
ATOM 2810 N N . GLY B 1 89 ? -43.227 20.773 25.437 1.000 30.180 69 GLY B N 1
ATOM 2811 C CA . GLY B 1 89 ? -44.480 20.169 25.010 1.000 33.450 69 GLY B CA 1
ATOM 2812 C C . GLY B 1 89 ? -44.895 19.058 25.969 1.000 35.320 69 GLY B C 1
ATOM 2813 O O . GLY B 1 89 ? -45.320 17.983 25.540 1.000 38.220 69 GLY B O 1
ATOM 2814 N N . SER B 1 90 ? -44.727 19.346 27.267 1.000 34.000 70 SER B N 1
ATOM 2815 C CA . SER B 1 90 ? -45.177 18.493 28.347 1.000 31.870 70 SER B CA 1
ATOM 2816 C C . SER B 1 90 ? -46.632 18.105 28.147 1.000 30.370 70 SER B C 1
ATOM 2817 O O . SER B 1 90 ? -47.427 18.946 27.752 1.000 28.550 70 SER B O 1
ATOM 2820 N N . LEU B 1 91 ? -46.945 16.838 28.430 1.000 32.490 71 LEU B N 1
ATOM 2821 C CA . LEU B 1 91 ? -48.296 16.327 28.293 1.000 35.850 71 LEU B CA 1
ATOM 2822 C C . LEU B 1 91 ? -48.959 16.259 29.663 1.000 39.480 71 LEU B C 1
ATOM 2823 O O . LEU B 1 91 ? -48.271 16.119 30.662 1.000 42.490 71 LEU B O 1
ATOM 2828 N N . ALA B 1 92 ? -50.288 16.381 29.676 1.000 41.990 72 ALA B N 1
ATOM 2829 C CA . ALA B 1 92 ? -51.081 16.507 30.890 1.000 41.310 72 ALA B CA 1
ATOM 2830 C C . ALA B 1 92 ? -51.699 15.164 31.270 1.000 45.910 72 ALA B C 1
ATOM 2831 O O . ALA B 1 92 ? -52.274 15.034 32.356 1.000 48.900 72 ALA B O 1
ATOM 2833 N N . GLN B 1 93 ? -51.552 14.164 30.394 1.000 51.890 73 GLN B N 1
ATOM 2834 C CA . GLN B 1 93 ? -52.169 12.857 30.592 1.000 54.060 73 GLN B CA 1
ATOM 2835 C C . GLN B 1 93 ? -51.214 11.815 30.018 1.000 53.210 73 GLN B C 1
ATOM 2836 O O . GLN B 1 93 ? -50.308 12.185 29.282 1.000 51.810 73 GLN B O 1
ATOM 2842 N N . PRO B 1 94 ? -51.390 10.497 30.283 1.000 54.190 74 PRO B N 1
ATOM 2843 C CA . PRO B 1 94 ? -50.595 9.466 29.609 1.000 52.060 74 PRO B CA 1
ATOM 2844 C C . PRO B 1 94 ? -50.626 9.536 28.081 1.000 52.880 74 PRO B C 1
ATOM 2845 O O . PRO B 1 94 ? -51.513 10.139 27.482 1.000 48.270 74 PRO B O 1
ATOM 2849 N N . VAL B 1 95 ? -49.610 8.924 27.472 1.000 55.250 75 VAL B N 1
ATOM 2850 C CA . VAL B 1 95 ? -49.457 8.870 26.024 1.000 52.330 75 VAL B CA 1
ATOM 2851 C C . VAL B 1 95 ? -50.475 7.876 25.478 1.000 55.740 75 VAL B C 1
ATOM 2852 O O . VAL B 1 95 ? -50.577 6.769 25.995 1.000 60.940 75 VAL B O 1
ATOM 2856 N N . GLN B 1 96 ? -51.219 8.290 24.440 1.000 60.230 76 GLN B N 1
ATOM 2857 C CA . GLN B 1 96 ? -52.161 7.439 23.725 1.000 62.730 76 GLN B CA 1
ATOM 2858 C C . GLN B 1 96 ? -51.711 7.381 22.267 1.000 59.610 76 GLN B C 1
ATOM 2859 O O . GLN B 1 96 ? -51.983 8.281 21.486 1.000 58.780 76 GLN B O 1
ATOM 2865 N N . CYS B 1 97 ? -51.019 6.301 21.906 1.000 58.640 77 CYS B N 1
ATOM 2866 C CA . CYS B 1 97 ? -50.508 6.149 20.556 1.000 57.820 77 CYS B CA 1
ATOM 2867 C C . CYS B 1 97 ? -51.661 6.105 19.558 1.000 55.380 77 CYS B C 1
ATOM 2868 O O . CYS B 1 97 ? -52.676 5.477 19.828 1.000 53.170 77 CYS B O 1
ATOM 2871 N N . GLY B 1 98 ? -51.494 6.773 18.406 1.000 55.830 78 GLY B N 1
ATOM 2872 C CA . GLY B 1 98 ? -52.472 6.696 17.325 1.000 52.970 78 GLY B CA 1
ATOM 2873 C C . GLY B 1 98 ? -53.581 7.750 17.408 1.000 50.140 78 GLY B C 1
ATOM 2874 O O . GLY B 1 98 ? -54.291 7.984 16.431 1.000 44.150 78 GLY B O 1
ATOM 2875 N N . GLU B 1 99 ? -53.759 8.357 18.587 1.000 51.940 79 GLU B N 1
ATOM 2876 C CA . GLU B 1 99 ? -54.928 9.190 18.844 1.000 57.180 79 GLU B CA 1
ATOM 2877 C C . GLU B 1 99 ? -54.581 10.659 18.587 1.000 58.400 79 GLU B C 1
ATOM 2878 O O . GLU B 1 99 ? -53.516 11.156 18.970 1.000 61.950 79 GLU B O 1
ATOM 2884 N N . ILE B 1 100 ? -55.484 11.331 17.867 1.000 54.590 80 ILE B N 1
ATOM 2885 C CA . ILE B 1 100 ? -55.334 12.725 17.492 1.000 56.930 80 ILE B CA 1
ATOM 2886 C C . ILE B 1 100 ? -55.924 13.562 18.626 1.000 59.130 80 ILE B C 1
ATOM 2887 O O . ILE B 1 100 ? -57.142 13.575 18.809 1.000 65.030 80 ILE B O 1
ATOM 2892 N N . THR B 1 101 ? -55.064 14.255 19.389 1.000 52.150 81 THR B N 1
ATOM 2893 C CA . THR B 1 101 ? -55.564 15.072 20.489 1.000 50.520 81 THR B CA 1
ATOM 2894 C C . THR B 1 101 ? -55.031 16.502 20.385 1.000 51.950 81 THR B C 1
ATOM 2895 O O . THR B 1 101 ? -53.886 16.703 19.989 1.000 51.750 81 THR B O 1
ATOM 2899 N N . PRO B 1 102 ? -55.841 17.537 20.722 1.000 55.360 82 PRO B N 1
ATOM 2900 C CA . PRO B 1 102 ? -55.335 18.917 20.771 1.000 55.850 82 PRO B CA 1
ATOM 2901 C C . PRO B 1 102 ? -54.043 19.044 21.584 1.000 58.580 82 PRO B C 1
ATOM 2902 O O . PRO B 1 102 ? -53.181 19.854 21.246 1.000 63.850 82 PRO B O 1
ATOM 2906 N N . GLN B 1 103 ? -53.909 18.222 22.634 1.000 56.370 83 GLN B N 1
ATOM 2907 C CA . GLN B 1 103 ? -52.769 18.281 23.532 1.000 58.260 83 GLN B CA 1
ATOM 2908 C C . GLN B 1 103 ? -51.487 17.905 22.786 1.000 53.040 83 GLN B C 1
ATOM 2909 O O . GLN B 1 103 ? -50.444 18.512 23.018 1.000 54.350 83 GLN B O 1
ATOM 2915 N N . ALA B 1 104 ? -51.576 16.907 21.898 1.000 45.360 84 ALA B N 1
ATOM 2916 C CA . ALA B 1 104 ? -50.413 16.378 21.200 1.000 37.610 84 ALA B CA 1
ATOM 2917 C C . ALA B 1 104 ? -49.996 17.371 20.118 1.000 34.940 84 ALA B C 1
ATOM 2918 O O . ALA B 1 104 ? -48.822 17.480 19.760 1.000 29.300 84 ALA B O 1
ATOM 2920 N N . GLY B 1 105 ? -50.996 18.103 19.629 1.000 34.480 85 GLY B N 1
ATOM 2921 C CA . GLY B 1 105 ? -50.799 19.195 18.697 1.000 37.150 85 GLY B CA 1
ATOM 2922 C C . GLY B 1 105 ? -50.000 20.338 19.313 1.000 39.910 85 GLY B C 1
ATOM 2923 O O . GLY B 1 105 ? -49.047 20.829 18.711 1.000 41.030 85 GLY B O 1
ATOM 2924 N N . LEU B 1 106 ? -50.395 20.747 20.519 1.000 40.030 86 LEU B N 1
ATOM 2925 C CA . LEU B 1 106 ? -49.686 21.796 21.228 1.000 42.290 86 LEU B CA 1
ATOM 2926 C C . LEU B 1 106 ? -48.266 21.317 21.531 1.000 44.470 86 LEU B C 1
ATOM 2927 O O . LEU B 1 106 ? -47.299 22.045 21.327 1.000 45.530 86 LEU B O 1
ATOM 2932 N N . SER B 1 107 ? -48.151 20.068 21.984 1.000 44.580 87 SER B N 1
ATOM 2933 C CA . SER B 1 107 ? -46.860 19.476 22.281 1.000 38.880 87 SER B CA 1
ATOM 2934 C C . SER B 1 107 ? -45.928 19.612 21.079 1.000 39.770 87 SER B C 1
ATOM 2935 O O . SER B 1 107 ? -44.812 20.123 21.206 1.000 40.440 87 SER B O 1
ATOM 2938 N N . THR B 1 108 ? -46.425 19.174 19.911 1.000 36.440 88 THR B N 1
ATOM 2939 C CA . THR B 1 108 ? -45.668 19.158 18.670 1.000 32.490 88 THR B CA 1
ATOM 2940 C C . THR B 1 108 ? -45.005 20.510 18.467 1.000 28.710 88 THR B C 1
ATOM 2941 O O . THR B 1 108 ? -43.808 20.585 18.232 1.000 26.950 88 THR B O 1
ATOM 2945 N N . VAL B 1 109 ? -45.822 21.556 18.568 1.000 29.800 89 VAL B N 1
ATOM 2946 C CA . VAL B 1 109 ? -45.458 22.919 18.221 1.000 29.810 89 VAL B CA 1
ATOM 2947 C C . VAL B 1 109 ? -44.523 23.473 19.287 1.000 31.140 89 VAL B C 1
ATOM 2948 O O . VAL B 1 109 ? -43.587 24.195 18.959 1.000 32.550 89 VAL B O 1
ATOM 2952 N N . GLN B 1 110 ? -44.790 23.111 20.551 1.000 31.700 90 GLN B N 1
ATOM 2953 C CA . GLN B 1 110 ? -43.959 23.527 21.663 1.000 29.960 90 GLN B CA 1
ATOM 2954 C C . GLN B 1 110 ? -42.568 22.930 21.500 1.000 29.060 90 GLN B C 1
ATOM 2955 O O . GLN B 1 110 ? -41.598 23.669 21.651 1.000 30.970 90 GLN B O 1
ATOM 2961 N N . SER B 1 111 ? -42.500 21.634 21.156 1.000 26.870 91 SER B N 1
ATOM 2962 C CA . SER B 1 111 ? -41.234 20.951 20.909 1.000 28.860 91 SER B CA 1
ATOM 2963 C C . SER B 1 111 ? -40.466 21.596 19.762 1.000 29.440 91 SER B C 1
ATOM 2964 O O . SER B 1 111 ? -39.266 21.854 19.888 1.000 31.020 91 SER B O 1
ATOM 2967 N N . ALA B 1 112 ? -41.151 21.816 18.635 1.000 29.160 92 ALA B N 1
ATOM 2968 C CA . ALA B 1 112 ? -40.432 22.342 17.489 1.000 30.160 92 ALA B CA 1
ATOM 2969 C C . ALA B 1 112 ? -39.983 23.777 17.780 1.000 30.560 92 ALA B C 1
ATOM 2970 O O . ALA B 1 112 ? -38.880 24.158 17.401 1.000 29.120 92 ALA B O 1
ATOM 2972 N N . THR B 1 113 ? -40.821 24.534 18.506 1.000 30.850 93 THR B N 1
ATOM 2973 C CA . THR B 1 113 ? -40.518 25.898 18.915 1.000 30.520 93 THR B CA 1
ATOM 2974 C C . THR B 1 113 ? -39.268 25.932 19.794 1.000 31.590 93 THR B C 1
ATOM 2975 O O . THR B 1 113 ? -38.440 26.826 19.642 1.000 35.840 93 THR B O 1
ATOM 2979 N N . ALA B 1 114 ? -39.135 24.967 20.709 1.000 28.350 94 ALA B N 1
ATOM 2980 C CA . ALA B 1 114 ? -37.970 24.945 21.581 1.000 27.950 94 ALA B CA 1
ATOM 2981 C C . ALA B 1 114 ? -36.732 24.514 20.790 1.000 26.970 94 ALA B C 1
ATOM 2982 O O . ALA B 1 114 ? -35.624 24.969 21.061 1.000 26.660 94 ALA B O 1
ATOM 2984 N N . ALA B 1 115 ? -36.908 23.651 19.788 1.000 26.510 95 ALA B N 1
ATOM 2985 C CA . ALA B 1 115 ? -35.749 23.239 19.015 1.000 25.000 95 ALA B CA 1
ATOM 2986 C C . ALA B 1 115 ? -35.245 24.416 18.192 1.000 26.530 95 ALA B C 1
ATOM 2987 O O . ALA B 1 115 ? -34.037 24.665 18.148 1.000 25.530 95 ALA B O 1
ATOM 2989 N N . ILE B 1 116 ? -36.193 25.124 17.566 1.000 27.460 96 ILE B N 1
ATOM 2990 C CA . ILE B 1 116 ? -35.927 26.292 16.740 1.000 29.340 96 ILE B CA 1
ATOM 2991 C C . ILE B 1 116 ? -35.220 27.361 17.575 1.000 29.410 96 ILE B C 1
ATOM 2992 O O . ILE B 1 116 ? -34.250 27.954 17.110 1.000 31.540 96 ILE B O 1
ATOM 2997 N N . ARG B 1 117 ? -35.691 27.583 18.807 1.000 30.160 97 ARG B N 1
ATOM 2998 C CA . ARG B 1 117 ? -35.188 28.659 19.657 1.000 32.650 97 ARG B CA 1
ATOM 2999 C C . ARG B 1 117 ? -33.752 28.343 20.064 1.000 31.080 97 ARG B C 1
ATOM 3000 O O . ARG B 1 117 ? -32.931 29.252 20.198 1.000 31.690 97 ARG B O 1
ATOM 3008 N N . ALA B 1 118 ? -33.469 27.043 20.228 1.000 28.480 98 ALA B N 1
ATOM 3009 C CA . ALA B 1 118 ? -32.141 26.586 20.579 1.000 28.680 98 ALA B CA 1
ATOM 3010 C C . ALA B 1 118 ? -31.187 26.801 19.409 1.000 30.470 98 ALA B C 1
ATOM 3011 O O . ALA B 1 118 ? -29.994 27.000 19.631 1.000 30.220 98 ALA B O 1
ATOM 3013 N N . CYS B 1 119 ? -31.709 26.751 18.176 1.000 32.770 99 CYS B N 1
ATOM 3014 C CA . CYS B 1 119 ? -30.874 26.969 17.003 1.000 35.530 99 CYS B CA 1
ATOM 3015 C C . CYS B 1 119 ? -30.613 28.467 16.846 1.000 38.000 99 CYS B C 1
ATOM 3016 O O . CYS B 1 119 ? -29.484 28.880 16.573 1.000 36.330 99 CYS B O 1
ATOM 3019 N N . GLU B 1 120 ? -31.674 29.263 17.068 1.000 40.780 100 GLU B N 1
ATOM 3020 C CA . GLU B 1 120 ? -31.626 30.712 16.964 1.000 44.720 100 GLU B CA 1
ATOM 3021 C C . GLU B 1 120 ? -30.629 31.293 17.967 1.000 48.930 100 GLU B C 1
ATOM 3022 O O . GLU B 1 120 ? -29.989 32.302 17.679 1.000 49.020 100 GLU B O 1
ATOM 3028 N N . SER B 1 121 ? -30.514 30.657 19.144 1.000 48.290 101 SER B N 1
ATOM 3029 C CA . SER B 1 121 ? -29.672 31.164 20.212 1.000 45.910 101 SER B CA 1
ATOM 3030 C C . SER B 1 121 ? -28.228 30.724 19.974 1.000 46.170 101 SER B C 1
ATOM 3031 O O . SER B 1 121 ? -27.311 31.268 20.590 1.000 44.740 101 SER B O 1
ATOM 3034 N N . GLY B 1 122 ? -28.047 29.708 19.116 1.000 42.830 102 GLY B N 1
ATOM 3035 C CA . GLY B 1 122 ? -26.724 29.195 18.799 1.000 38.740 102 GLY B CA 1
ATOM 3036 C C . GLY B 1 122 ? -26.361 27.944 19.601 1.000 37.970 102 GLY B C 1
ATOM 3037 O O . GLY B 1 122 ? -25.250 27.439 19.504 1.000 39.450 102 GLY B O 1
ATOM 3038 N N . GLU B 1 123 ? -27.306 27.427 20.388 1.000 36.690 103 GLU B N 1
ATOM 3039 C CA . GLU B 1 123 ? -27.046 26.234 21.176 1.000 34.590 103 GLU B CA 1
ATOM 3040 C C . GLU B 1 123 ? -26.882 25.018 20.264 1.000 34.420 103 GLU B C 1
ATOM 3041 O O . GLU B 1 123 ? -26.085 24.138 20.577 1.000 36.410 103 GLU B O 1
ATOM 3047 N N . VAL B 1 124 ? -27.616 24.969 19.139 1.000 32.870 104 VAL B N 1
ATOM 3048 C CA . VAL B 1 124 ? -27.415 23.936 18.127 1.000 31.270 104 VAL B CA 1
ATOM 3049 C C . VAL B 1 124 ? -27.266 24.612 16.768 1.000 29.340 104 VAL B C 1
ATOM 3050 O O . VAL B 1 124 ? -27.470 25.822 16.640 1.000 28.420 104 VAL B O 1
ATOM 3054 N N . ASP B 1 125 ? -26.908 23.814 15.751 1.000 29.470 105 ASP B N 1
ATOM 3055 C CA . ASP B 1 125 ? -26.496 24.373 14.471 1.000 30.240 105 ASP B CA 1
ATOM 3056 C C . ASP B 1 125 ? -27.569 24.156 13.411 1.000 30.320 105 ASP B C 1
ATOM 3057 O O . ASP B 1 125 ? -27.520 24.789 12.366 1.000 32.770 105 ASP B O 1
ATOM 3062 N N . ALA B 1 126 ? -28.490 23.221 13.667 1.000 30.040 106 ALA B N 1
ATOM 3063 C CA . ALA B 1 126 ? -29.650 23.003 12.816 1.000 29.710 106 ALA B CA 1
ATOM 3064 C C . ALA B 1 126 ? -30.695 22.202 13.586 1.000 28.980 106 ALA B C 1
ATOM 3065 O O . ALA B 1 126 ? -30.405 21.634 14.648 1.000 24.990 106 ALA B O 1
ATOM 3067 N N . VAL B 1 127 ? -31.906 22.164 13.011 1.000 28.870 107 VAL B N 1
ATOM 3068 C CA . VAL B 1 127 ? -33.040 21.515 13.647 1.000 26.580 107 VAL B CA 1
ATOM 3069 C C . VAL B 1 127 ? -33.587 20.428 12.734 1.000 26.100 107 VAL B C 1
ATOM 3070 O O . VAL B 1 127 ? -33.649 20.594 11.523 1.000 27.080 107 VAL B O 1
ATOM 3074 N N . ILE B 1 128 ? -33.967 19.306 13.334 1.000 25.560 108 ILE B N 1
ATOM 3075 C CA . ILE B 1 128 ? -34.766 18.306 12.653 1.000 25.220 108 ILE B CA 1
ATOM 3076 C C . ILE B 1 128 ? -36.085 18.187 13.417 1.000 28.420 108 ILE B C 1
ATOM 3077 O O . ILE B 1 128 ? -36.060 17.978 14.636 1.000 29.380 108 ILE B O 1
ATOM 3082 N N . ALA B 1 129 ? -37.220 18.327 12.707 1.000 28.600 109 ALA B N 1
ATOM 3083 C CA . ALA B 1 129 ? -38.530 18.095 13.310 1.000 31.320 109 ALA B CA 1
ATOM 3084 C C . ALA B 1 129 ? -39.069 16.739 12.874 1.000 34.940 109 ALA B C 1
ATOM 3085 O O . ALA B 1 129 ? -39.164 16.451 11.675 1.000 41.380 109 ALA B O 1
ATOM 3087 N N . CYS B 1 130 ? -39.416 15.895 13.849 1.000 33.290 110 CYS B N 1
ATOM 3088 C CA . CYS B 1 130 ? -40.090 14.650 13.542 1.000 37.780 110 CYS B CA 1
ATOM 3089 C C . CYS B 1 130 ? -41.549 14.959 13.196 1.000 37.440 110 CYS B C 1
ATOM 3090 O O . CYS B 1 130 ? -42.017 16.086 13.389 1.000 32.420 110 CYS B O 1
ATOM 3093 N N . PRO B 1 131 ? -42.299 13.974 12.652 1.000 39.310 111 PRO B N 1
ATOM 3094 C CA . PRO B 1 131 ? -43.552 14.290 11.965 1.000 38.110 111 PRO B CA 1
ATOM 3095 C C . PRO B 1 131 ? -44.635 14.871 12.875 1.000 37.940 111 PRO B C 1
ATOM 3096 O O . PRO B 1 131 ? -44.840 14.416 14.003 1.000 37.210 111 PRO B O 1
ATOM 3100 N N . HIS B 1 132 ? -45.275 15.940 12.377 1.000 41.490 112 HIS B N 1
ATOM 3101 C CA . HIS B 1 132 ? -46.383 16.567 13.086 1.000 43.730 112 HIS B CA 1
ATOM 3102 C C . HIS B 1 132 ? -47.673 15.926 12.597 1.000 48.540 112 HIS B C 1
ATOM 3103 O O . HIS B 1 132 ? -47.619 15.056 11.737 1.000 50.880 112 HIS B O 1
ATOM 3110 N N . HIS B 1 133 ? -48.809 16.390 13.127 1.000 54.240 113 HIS B N 1
ATOM 3111 C CA . HIS B 1 133 ? -50.103 15.993 12.604 1.000 52.240 113 HIS B CA 1
ATOM 3112 C C . HIS B 1 133 ? -50.993 17.227 12.517 1.000 49.700 113 HIS B C 1
ATOM 3113 O O . HIS B 1 133 ? -51.403 17.772 13.549 1.000 49.400 113 HIS B O 1
ATOM 3120 N N . GLU B 1 134 ? -51.294 17.648 11.275 1.000 50.400 114 GLU B N 1
ATOM 3121 C CA . GLU B 1 134 ? -51.943 18.927 11.013 1.000 50.300 114 GLU B CA 1
ATOM 3122 C C . GLU B 1 134 ? -53.219 19.054 11.831 1.000 51.050 114 GLU B C 1
ATOM 3123 O O . GLU B 1 134 ? -53.482 20.116 12.394 1.000 55.570 114 GLU B O 1
ATOM 3129 N N . THR B 1 135 ? -53.977 17.953 11.921 1.000 46.790 115 THR B N 1
ATOM 3130 C CA . THR B 1 135 ? -55.285 17.951 12.544 1.000 45.270 115 THR B CA 1
ATOM 3131 C C . THR B 1 135 ? -55.155 18.193 14.045 1.000 45.870 115 THR B C 1
ATOM 3132 O O . THR B 1 135 ? -55.968 18.911 14.636 1.000 50.150 115 THR B O 1
ATOM 3136 N N . ALA B 1 136 ? -54.129 17.564 14.638 1.000 40.560 116 ALA B N 1
ATOM 3137 C CA . ALA B 1 136 ? -53.832 17.688 16.051 1.000 37.100 116 ALA B CA 1
ATOM 3138 C C . ALA B 1 136 ? -53.508 19.141 16.368 1.000 38.180 116 ALA B C 1
ATOM 3139 O O . ALA B 1 136 ? -53.889 19.637 17.422 1.000 41.190 116 ALA B O 1
ATOM 3141 N N . ILE B 1 137 ? -52.804 19.811 15.452 1.000 37.780 117 ILE B N 1
ATOM 3142 C CA . ILE B 1 137 ? -52.357 21.168 15.705 1.000 38.890 117 ILE B CA 1
ATOM 3143 C C . ILE B 1 137 ? -53.545 22.119 15.536 1.000 45.170 117 ILE B C 1
ATOM 3144 O O . ILE B 1 137 ? -53.742 23.021 16.357 1.000 45.490 117 ILE B O 1
ATOM 3149 N N . HIS B 1 138 ? -54.341 21.880 14.481 1.000 48.560 118 HIS B N 1
ATOM 3150 C CA . HIS B 1 138 ? -55.508 22.699 14.194 1.000 49.140 118 HIS B CA 1
ATOM 3151 C C . HIS B 1 138 ? -56.482 22.596 15.370 1.000 50.990 118 HIS B C 1
ATOM 3152 O O . HIS B 1 138 ? -56.999 23.609 15.843 1.000 51.820 118 HIS B O 1
ATOM 3159 N N . ARG B 1 139 ? -56.687 21.373 15.874 1.000 47.200 119 ARG B N 1
ATOM 3160 C CA . ARG B 1 139 ? -57.638 21.168 16.948 1.000 44.980 119 ARG B CA 1
ATOM 3161 C C . ARG B 1 139 ? -57.183 21.846 18.240 1.000 45.890 119 ARG B C 1
ATOM 3162 O O . ARG B 1 139 ? -57.995 22.041 19.142 1.000 49.210 119 ARG B O 1
ATOM 3170 N N . ALA B 1 140 ? -55.897 22.212 18.331 1.000 42.950 120 ALA B N 1
ATOM 3171 C CA . ALA B 1 140 ? -55.406 22.936 19.490 1.000 42.150 120 ALA B CA 1
ATOM 3172 C C . ALA B 1 140 ? -55.683 24.437 19.363 1.000 45.910 120 ALA B C 1
ATOM 3173 O O . ALA B 1 140 ? -55.405 25.186 20.302 1.000 45.060 120 ALA B O 1
ATOM 3175 N N . GLY B 1 141 ? -56.168 24.880 18.188 1.000 45.260 121 GLY B N 1
ATOM 3176 C CA . GLY B 1 141 ? -56.448 26.285 17.946 1.000 47.590 121 GLY B CA 1
ATOM 3177 C C . GLY B 1 141 ? -55.247 27.046 17.384 1.000 50.300 121 GLY B C 1
ATOM 3178 O O . GLY B 1 141 ? -55.254 28.276 17.353 1.000 56.690 121 GLY B O 1
ATOM 3179 N N . ILE B 1 142 ? -54.224 26.310 16.941 1.000 48.280 122 ILE B N 1
ATOM 3180 C CA . ILE B 1 142 ? -53.018 26.928 16.419 1.000 51.740 122 ILE B CA 1
ATOM 3181 C C . ILE B 1 142 ? -53.075 26.923 14.894 1.000 53.210 122 ILE B C 1
ATOM 3182 O O . ILE B 1 142 ? -53.245 25.866 14.272 1.000 51.120 122 ILE B O 1
ATOM 3187 N N . ALA B 1 143 ? -52.909 28.124 14.321 1.000 53.440 123 ALA B N 1
ATOM 3188 C CA . ALA B 1 143 ? -52.724 28.305 12.893 1.000 51.360 123 ALA B CA 1
ATOM 3189 C C . ALA B 1 143 ? -51.346 27.763 12.506 1.000 50.220 123 ALA B C 1
ATOM 3190 O O . ALA B 1 143 ? -50.338 28.105 13.113 1.000 49.720 123 ALA B O 1
ATOM 3192 N N . PHE B 1 144 ? -51.328 26.889 11.495 1.000 52.680 124 PHE B N 1
ATOM 3193 C CA . PHE B 1 144 ? -50.139 26.196 11.034 1.000 44.820 124 PHE B CA 1
ATOM 3194 C C . PHE B 1 144 ? -50.336 25.828 9.565 1.000 45.480 124 PHE B C 1
ATOM 3195 O O . PHE B 1 144 ? -51.338 25.202 9.210 1.000 44.480 124 PHE B O 1
ATOM 3203 N N . SER B 1 145 ? -49.364 26.190 8.722 1.000 45.590 125 SER B N 1
ATOM 3204 C CA . SER B 1 145 ? -49.492 26.005 7.289 1.000 45.020 125 SER B CA 1
ATOM 3205 C C . SER B 1 145 ? -48.218 25.377 6.733 1.000 46.020 125 SER B C 1
ATOM 3206 O O . SER B 1 145 ? -48.040 25.304 5.519 1.000 49.090 125 SER B O 1
ATOM 3209 N N . GLY B 1 146 ? -47.335 24.941 7.632 1.000 44.900 126 GLY B N 1
ATOM 3210 C CA . GLY B 1 146 ? -46.053 24.366 7.245 1.000 41.340 126 GLY B CA 1
ATOM 3211 C C . GLY B 1 146 ? -44.908 24.839 8.139 1.000 39.310 126 GLY B C 1
ATOM 3212 O O . GLY B 1 146 ? -45.101 25.725 8.979 1.000 42.060 126 GLY B O 1
ATOM 3213 N N . TYR B 1 147 ? -43.726 24.235 7.955 1.000 33.970 127 TYR B N 1
ATOM 3214 C CA . TYR B 1 147 ? -42.553 24.588 8.735 1.000 29.560 127 TYR B CA 1
ATOM 3215 C C . TYR B 1 147 ? -42.087 25.999 8.396 1.000 31.090 127 TYR B C 1
ATOM 3216 O O . TYR B 1 147 ? -41.660 26.712 9.297 1.000 30.790 127 TYR B O 1
ATOM 3225 N N . PRO B 1 148 ? -42.114 26.427 7.105 1.000 32.530 128 PRO B N 1
ATOM 3226 C CA . PRO B 1 148 ? -41.821 27.818 6.754 1.000 33.350 128 PRO B CA 1
ATOM 3227 C C . PRO B 1 148 ? -42.570 28.820 7.633 1.000 36.350 128 PRO B C 1
ATOM 3228 O O . PRO B 1 148 ? -41.918 29.653 8.254 1.000 34.190 128 PRO B O 1
ATOM 3232 N N . SER B 1 149 ? -43.910 28.704 7.715 1.000 39.510 129 SER B N 1
ATOM 3233 C CA . SER B 1 149 ? -44.721 29.545 8.590 1.000 40.150 129 SER B CA 1
ATOM 3234 C C . SER B 1 149 ? -44.240 29.458 10.032 1.000 39.900 129 SER B C 1
ATOM 3235 O O . SER B 1 149 ? -43.908 30.477 10.631 1.000 40.810 129 SER B O 1
ATOM 3238 N N . LEU B 1 150 ? -44.214 28.240 10.591 1.000 36.900 130 LEU B N 1
ATOM 3239 C CA . LEU B 1 150 ? -43.909 28.082 12.009 1.000 39.140 130 LEU B CA 1
ATOM 3240 C C . LEU B 1 150 ? -42.588 28.775 12.333 1.000 40.990 130 LEU B C 1
ATOM 3241 O O . LEU B 1 150 ? -42.481 29.442 13.357 1.000 41.710 130 LEU B O 1
ATOM 3246 N N . LEU B 1 151 ? -41.618 28.625 11.425 1.000 40.680 131 LEU B N 1
ATOM 3247 C CA . LEU B 1 151 ? -40.284 29.145 11.634 1.000 38.900 131 LEU B CA 1
ATOM 3248 C C . LEU B 1 151 ? -40.339 30.667 11.595 1.000 45.180 131 LEU B C 1
ATOM 3249 O O . LEU B 1 151 ? -39.746 31.335 12.441 1.000 50.670 131 LEU B O 1
ATOM 3254 N N . ALA B 1 152 ? -41.110 31.197 10.638 1.000 46.510 132 ALA B N 1
ATOM 3255 C CA . ALA B 1 152 ? -41.266 32.632 10.426 1.000 49.710 132 ALA B CA 1
ATOM 3256 C C . ALA B 1 152 ? -41.823 33.277 11.689 1.000 48.100 132 ALA B C 1
ATOM 3257 O O . ALA B 1 152 ? -41.251 34.230 12.199 1.000 46.270 132 ALA B O 1
ATOM 3259 N N . ASN B 1 153 ? -42.945 32.737 12.170 1.000 51.680 133 ASN B N 1
ATOM 3260 C CA . ASN B 1 153 ? -43.600 33.266 13.346 1.000 54.640 133 ASN B CA 1
ATOM 3261 C C . ASN B 1 153 ? -42.663 33.200 14.546 1.000 53.870 133 ASN B C 1
ATOM 3262 O O . ASN B 1 153 ? -42.583 34.182 15.270 1.000 61.040 133 ASN B O 1
ATOM 3267 N N . VAL B 1 154 ? -41.937 32.094 14.737 1.000 48.460 134 VAL B N 1
ATOM 3268 C CA . VAL B 1 154 ? -41.104 31.961 15.921 1.000 47.070 134 VAL B CA 1
ATOM 3269 C C . VAL B 1 154 ? -39.961 32.979 15.898 1.000 48.980 134 VAL B C 1
ATOM 3270 O O . VAL B 1 154 ? -39.649 33.566 16.931 1.000 53.710 134 VAL B O 1
ATOM 3274 N N . LEU B 1 155 ? -39.371 33.221 14.720 1.000 46.340 135 LEU B N 1
ATOM 3275 C CA . LEU B 1 155 ? -38.170 34.041 14.614 1.000 44.100 135 LEU B CA 1
ATOM 3276 C C . LEU B 1 155 ? -38.511 35.521 14.410 1.000 47.170 135 LEU B C 1
ATOM 3277 O O . LEU B 1 155 ? -37.605 36.346 14.286 1.000 47.360 135 LEU B O 1
ATOM 3282 N N . GLY B 1 156 ? -39.809 35.850 14.359 1.000 45.840 136 GLY B N 1
ATOM 3283 C CA . GLY B 1 156 ? -40.267 37.221 14.198 1.000 49.660 136 GLY B CA 1
ATOM 3284 C C . GLY B 1 156 ? -39.991 37.780 12.800 1.000 52.800 136 GLY B C 1
ATOM 3285 O O . GLY B 1 156 ? -39.662 38.953 12.663 1.000 53.420 136 GLY B O 1
ATOM 3286 N N . MET B 1 157 ? -40.170 36.937 11.773 1.000 58.970 137 MET B N 1
ATOM 3287 C CA . MET B 1 157 ? -39.865 37.254 10.384 1.000 59.450 137 MET B CA 1
ATOM 3288 C C . MET B 1 157 ? -41.130 37.175 9.541 1.000 63.370 137 MET B C 1
ATOM 3289 O O . MET B 1 157 ? -42.084 36.504 9.916 1.000 68.680 137 MET B O 1
ATOM 3294 N N . ASN B 1 158 ? -41.107 37.847 8.383 1.000 66.870 138 ASN B N 1
ATOM 3295 C CA . ASN B 1 158 ? -42.135 37.664 7.368 1.000 64.210 138 ASN B CA 1
ATOM 3296 C C . ASN B 1 158 ? -41.984 36.271 6.764 1.000 61.690 138 ASN B C 1
ATOM 3297 O O . ASN B 1 158 ? -40.864 35.764 6.643 1.000 55.780 138 ASN B O 1
ATOM 3302 N N . GLU B 1 159 ? -43.120 35.681 6.370 1.000 63.130 139 GLU B N 1
ATOM 3303 C CA . GLU B 1 159 ? -43.120 34.323 5.858 1.000 67.880 139 GLU B CA 1
ATOM 3304 C C . GLU B 1 159 ? -42.405 34.264 4.502 1.000 69.160 139 GLU B C 1
ATOM 3305 O O . GLU B 1 159 ? -41.973 33.198 4.062 1.000 69.460 139 GLU B O 1
ATOM 3311 N N . ASP B 1 160 ? -42.246 35.423 3.857 1.000 70.250 140 ASP B N 1
ATOM 3312 C CA . ASP B 1 160 ? -41.565 35.501 2.578 1.000 75.870 140 ASP B CA 1
ATOM 3313 C C . ASP B 1 160 ? -40.074 35.814 2.736 1.000 81.300 140 ASP B C 1
ATOM 3314 O O . ASP B 1 160 ? -39.430 36.153 1.741 1.000 90.360 140 ASP B O 1
ATOM 3319 N N . GLU B 1 161 ? -39.530 35.662 3.962 1.000 71.630 141 GLU B N 1
ATOM 3320 C CA . GLU B 1 161 ? -38.091 35.670 4.171 1.000 63.680 141 GLU B CA 1
ATOM 3321 C C . GLU B 1 161 ? -37.611 34.277 4.582 1.000 56.500 141 GLU B C 1
ATOM 3322 O O . GLU B 1 161 ? -36.431 34.073 4.857 1.000 52.980 141 GLU B O 1
ATOM 3328 N N . VAL B 1 162 ? -38.546 33.328 4.634 1.000 51.360 142 VAL B N 1
ATOM 3329 C CA . VAL B 1 162 ? -38.212 31.936 4.874 1.000 43.920 142 VAL B CA 1
ATOM 3330 C C . VAL B 1 162 ? -38.417 31.162 3.576 1.000 40.890 142 VAL B C 1
ATOM 3331 O O . VAL B 1 162 ? -39.437 31.317 2.914 1.000 36.920 142 VAL B O 1
ATOM 3335 N N . PHE B 1 163 ? -37.424 30.350 3.214 1.000 40.850 143 PHE B N 1
ATOM 3336 C CA . PHE B 1 163 ? -37.464 29.665 1.938 1.000 39.150 143 PHE B CA 1
ATOM 3337 C C . PHE B 1 163 ? -37.368 28.162 2.155 1.000 36.710 143 PHE B C 1
ATOM 3338 O O . PHE B 1 163 ? -36.831 27.715 3.170 1.000 36.890 143 PHE B O 1
ATOM 3346 N N . LEU B 1 164 ? -37.949 27.405 1.218 1.000 33.290 144 LEU B N 1
ATOM 3347 C CA . LEU B 1 164 ? -37.872 25.959 1.261 1.000 32.830 144 LEU B CA 1
ATOM 3348 C C . LEU B 1 164 ? -36.836 25.506 0.242 1.000 33.810 144 LEU B C 1
ATOM 3349 O O . LEU B 1 164 ? -36.940 25.869 -0.929 1.000 33.070 144 LEU B O 1
ATOM 3354 N N . MET B 1 165 ? -35.877 24.695 0.699 1.000 35.400 145 MET B N 1
ATOM 3355 C CA . MET B 1 165 ? -34.991 23.964 -0.199 1.000 36.030 145 MET B CA 1
ATOM 3356 C C . MET B 1 165 ? -35.267 22.466 -0.081 1.000 36.710 145 MET B C 1
ATOM 3357 O O . MET B 1 165 ? -35.179 21.930 1.011 1.000 35.630 145 MET B O 1
ATOM 3362 N N . LEU B 1 166 ? -35.606 21.802 -1.193 1.000 37.890 146 LEU B N 1
ATOM 3363 C CA . LEU B 1 166 ? -35.694 20.344 -1.258 1.000 36.640 146 LEU B CA 1
ATOM 3364 C C . LEU B 1 166 ? -34.316 19.746 -1.540 1.000 38.610 146 LEU B C 1
ATOM 3365 O O . LEU B 1 166 ? -33.579 20.280 -2.360 1.000 39.150 146 LEU B O 1
ATOM 3370 N N . VAL B 1 167 ? -33.989 18.628 -0.878 1.000 38.430 147 VAL B N 1
ATOM 3371 C CA . VAL B 1 167 ? -32.770 17.870 -1.139 1.000 39.260 147 VAL B CA 1
ATOM 3372 C C . VAL B 1 167 ? -33.130 16.394 -1.348 1.000 41.990 147 VAL B C 1
ATOM 3373 O O . VAL B 1 167 ? -33.834 15.786 -0.533 1.000 43.180 147 VAL B O 1
ATOM 3377 N N . GLY B 1 168 ? -32.656 15.834 -2.468 1.000 42.310 148 GLY B N 1
ATOM 3378 C CA . GLY B 1 168 ? -32.891 14.437 -2.796 1.000 44.330 148 GLY B CA 1
ATOM 3379 C C . GLY B 1 168 ? -32.185 14.028 -4.084 1.000 47.950 148 GLY B C 1
ATOM 3380 O O . GLY B 1 168 ? -32.158 14.810 -5.042 1.000 51.750 148 GLY B O 1
ATOM 3381 N N . ALA B 1 169 ? -31.613 12.809 -4.083 1.000 46.300 149 ALA B N 1
ATOM 3382 C CA . ALA B 1 169 ? -30.973 12.221 -5.256 1.000 47.250 149 ALA B CA 1
ATOM 3383 C C . ALA B 1 169 ? -29.850 13.126 -5.772 1.000 45.050 149 ALA B C 1
ATOM 3384 O O . ALA B 1 169 ? -29.660 13.245 -6.979 1.000 44.110 149 ALA B O 1
ATOM 3386 N N . GLY B 1 170 ? -29.136 13.778 -4.847 1.000 45.920 150 GLY B N 1
ATOM 3387 C CA . GLY B 1 170 ? -28.039 14.676 -5.180 1.000 45.560 150 GLY B CA 1
ATOM 3388 C C . GLY B 1 170 ? -28.501 16.083 -5.568 1.000 43.620 150 GLY B C 1
ATOM 3389 O O . GLY B 1 170 ? -27.685 16.996 -5.675 1.000 42.760 150 GLY B O 1
ATOM 3390 N N . LEU B 1 171 ? -29.807 16.265 -5.803 1.000 42.580 151 LEU B N 1
ATOM 3391 C CA . LEU B 1 171 ? -30.322 17.573 -6.197 1.000 42.080 151 LEU B CA 1
ATOM 3392 C C . LEU B 1 171 ? -30.634 18.414 -4.967 1.000 36.930 151 LEU B C 1
ATOM 3393 O O . LEU B 1 171 ? -31.243 17.911 -4.025 1.000 36.480 151 LEU B O 1
ATOM 3398 N N . ARG B 1 172 ? -30.199 19.678 -4.992 1.000 33.280 152 ARG B N 1
ATOM 3399 C CA . ARG B 1 172 ? -30.618 20.668 -4.013 1.000 34.140 152 ARG B CA 1
ATOM 3400 C C . ARG B 1 172 ? -31.301 21.808 -4.760 1.000 34.650 152 ARG B C 1
ATOM 3401 O O . ARG B 1 172 ? -30.688 22.377 -5.657 1.000 36.230 152 ARG B O 1
ATOM 3409 N N . ILE B 1 173 ? -32.563 22.119 -4.403 1.000 32.720 153 ILE B N 1
ATOM 3410 C CA . ILE B 1 173 ? -33.346 23.144 -5.085 1.000 33.840 153 ILE B CA 1
ATOM 3411 C C . ILE B 1 173 ? -34.082 24.025 -4.073 1.000 36.080 153 ILE B C 1
ATOM 3412 O O . ILE B 1 173 ? -34.964 23.542 -3.363 1.000 40.440 153 ILE B O 1
ATOM 3417 N N . VAL B 1 174 ? -33.745 25.328 -4.042 1.000 30.460 154 VAL B N 1
ATOM 3418 C CA . VAL B 1 174 ? -34.434 26.319 -3.228 1.000 29.950 154 VAL B CA 1
ATOM 3419 C C . VAL B 1 174 ? -35.527 26.971 -4.070 1.000 29.730 154 VAL B C 1
ATOM 3420 O O . VAL B 1 174 ? -35.378 27.107 -5.281 1.000 30.900 154 VAL B O 1
ATOM 3424 N N . HIS B 1 175 ? -36.610 27.404 -3.416 1.000 29.140 155 HIS B N 1
ATOM 3425 C CA . HIS B 1 175 ? -37.758 27.984 -4.093 1.000 29.940 155 HIS B CA 1
ATOM 3426 C C . HIS B 1 175 ? -37.871 29.468 -3.728 1.000 33.500 155 HIS B C 1
ATOM 3427 O O . HIS B 1 175 ? -37.937 29.832 -2.560 1.000 34.530 155 HIS B O 1
ATOM 3434 N N . VAL B 1 176 ? -37.893 30.350 -4.731 1.000 36.530 156 VAL B N 1
ATOM 3435 C CA . VAL B 1 176 ? -38.048 31.776 -4.458 1.000 38.690 156 VAL B CA 1
ATOM 3436 C C . VAL B 1 176 ? -39.475 32.068 -3.993 1.000 36.950 156 VAL B C 1
ATOM 3437 O O . VAL B 1 176 ? -39.708 33.014 -3.243 1.000 33.780 156 VAL B O 1
ATOM 3441 N N . THR B 1 177 ? -40.431 31.274 -4.496 1.000 37.500 157 THR B N 1
ATOM 3442 C CA . THR B 1 177 ? -41.803 31.306 -4.015 1.000 34.580 157 THR B CA 1
ATOM 3443 C C . THR B 1 177 ? -42.242 29.865 -3.790 1.000 33.440 157 THR B C 1
ATOM 3444 O O . THR B 1 177 ? -41.583 28.925 -4.212 1.000 33.080 157 THR B O 1
ATOM 3448 N N . LEU B 1 178 ? -43.388 29.704 -3.133 1.000 35.640 158 LEU B N 1
ATOM 3449 C CA . LEU B 1 178 ? -43.900 28.415 -2.712 1.000 38.230 158 LEU B CA 1
ATOM 3450 C C . LEU B 1 178 ? -45.362 28.657 -2.379 1.000 43.380 158 LEU B C 1
ATOM 3451 O O . LEU B 1 178 ? -45.702 29.762 -1.976 1.000 54.160 158 LEU B O 1
ATOM 3456 N N . HIS B 1 179 ? -46.230 27.666 -2.568 1.000 41.260 159 HIS B N 1
ATOM 3457 C CA . HIS B 1 179 ? -47.532 27.683 -1.898 1.000 40.400 159 HIS B CA 1
ATOM 3458 C C . HIS B 1 179 ? -48.265 29.032 -1.995 1.000 36.590 159 HIS B C 1
ATOM 3459 O O . HIS B 1 179 ? -48.687 29.629 -1.011 1.000 35.610 159 HIS B O 1
ATOM 3466 N N . GLU B 1 180 ? -48.375 29.520 -3.225 1.000 36.870 160 GLU B N 1
ATOM 3467 C CA . GLU B 1 180 ? -49.334 30.522 -3.640 1.000 38.300 160 GLU B CA 1
ATOM 3468 C C . GLU B 1 180 ? -49.596 30.262 -5.121 1.000 38.900 160 GLU B C 1
ATOM 3469 O O . GLU B 1 180 ? -48.933 29.420 -5.736 1.000 41.380 160 GLU B O 1
ATOM 3475 N N . SER B 1 181 ? -50.592 30.953 -5.673 1.000 37.460 161 SER B N 1
ATOM 3476 C CA . SER B 1 181 ? -50.922 30.796 -7.077 1.000 36.760 161 SER B CA 1
ATOM 3477 C C . SER B 1 181 ? -49.737 31.262 -7.912 1.000 37.420 161 SER B C 1
ATOM 3478 O O . SER B 1 181 ? -48.951 32.106 -7.466 1.000 40.960 161 SER B O 1
ATOM 3481 N N . VAL B 1 182 ? -49.630 30.695 -9.121 1.000 34.880 162 VAL B N 1
ATOM 3482 C CA . VAL B 1 182 ? -48.583 31.077 -10.043 1.000 36.180 162 VAL B CA 1
ATOM 3483 C C . VAL B 1 182 ? -48.651 32.592 -10.284 1.000 41.910 162 VAL B C 1
ATOM 3484 O O . VAL B 1 182 ? -47.615 33.265 -10.215 1.000 43.020 162 VAL B O 1
ATOM 3488 N N . ARG B 1 183 ? -49.872 33.122 -10.487 1.000 43.360 163 ARG B N 1
ATOM 3489 C CA . ARG B 1 183 ? -50.089 34.533 -10.772 1.000 46.660 163 ARG B CA 1
ATOM 3490 C C . ARG B 1 183 ? -49.574 35.355 -9.593 1.000 45.460 163 ARG B C 1
ATOM 3491 O O . ARG B 1 183 ? -48.735 36.238 -9.759 1.000 47.720 163 ARG B O 1
ATOM 3499 N N . SER B 1 184 ? -50.033 34.992 -8.394 1.000 43.220 164 SER B N 1
ATOM 3500 C CA . SER B 1 184 ? -49.641 35.633 -7.149 1.000 41.580 164 SER B CA 1
ATOM 3501 C C . SER B 1 184 ? -48.120 35.601 -6.982 1.000 43.410 164 SER B C 1
ATOM 3502 O O . SER B 1 184 ? -47.520 36.635 -6.683 1.000 45.440 164 SER B O 1
ATOM 3505 N N . ALA B 1 185 ? -47.500 34.435 -7.231 1.000 41.610 165 ALA B N 1
ATOM 3506 C CA . ALA B 1 185 ? -46.051 34.287 -7.195 1.000 42.030 165 ALA B CA 1
ATOM 3507 C C . ALA B 1 185 ? -45.368 35.258 -8.162 1.000 44.390 165 ALA B C 1
ATOM 3508 O O . ALA B 1 185 ? -44.414 35.943 -7.777 1.000 39.730 165 ALA B O 1
ATOM 3510 N N . LEU B 1 186 ? -45.884 35.327 -9.403 1.000 43.500 166 LEU B N 1
ATOM 3511 C CA . LEU B 1 186 ? -45.285 36.177 -10.420 1.000 43.600 166 LEU B CA 1
ATOM 3512 C C . LEU B 1 186 ? -45.388 37.647 -10.007 1.000 44.580 166 LEU B C 1
ATOM 3513 O O . LEU B 1 186 ? -44.476 38.427 -10.271 1.000 44.150 166 LEU B O 1
ATOM 3518 N N . GLU B 1 187 ? -46.499 38.007 -9.353 1.000 44.690 167 GLU B N 1
ATOM 3519 C CA . GLU B 1 187 ? -46.752 39.376 -8.932 1.000 47.890 167 GLU B CA 1
ATOM 3520 C C . GLU B 1 187 ? -45.784 39.758 -7.814 1.000 49.710 167 GLU B C 1
ATOM 3521 O O . GLU B 1 187 ? -45.466 40.936 -7.658 1.000 49.150 167 GLU B O 1
ATOM 3527 N N . ARG B 1 188 ? -45.294 38.756 -7.070 1.000 51.890 168 ARG B N 1
ATOM 3528 C CA . ARG B 1 188 ? -44.448 38.994 -5.909 1.000 52.400 168 ARG B CA 1
ATOM 3529 C C . ARG B 1 188 ? -42.978 39.072 -6.332 1.000 51.270 168 ARG B C 1
ATOM 3530 O O . ARG B 1 188 ? -42.188 39.755 -5.675 1.000 50.990 168 ARG B O 1
ATOM 3538 N N . LEU B 1 189 ? -42.600 38.356 -7.408 1.000 46.910 169 LEU B N 1
ATOM 3539 C CA . LEU B 1 189 ? -41.192 38.157 -7.721 1.000 43.150 169 LEU B CA 1
ATOM 3540 C C . LEU B 1 189 ? -40.505 39.499 -7.959 1.000 49.260 169 LEU B C 1
ATOM 3541 O O . LEU B 1 189 ? -41.016 40.351 -8.685 1.000 54.860 169 LEU B O 1
ATOM 3546 N N . SER B 1 190 ? -39.340 39.677 -7.327 1.000 54.700 170 SER B N 1
ATOM 3547 C CA . SER B 1 190 ? -38.523 40.862 -7.559 1.000 58.410 170 SER B CA 1
ATOM 3548 C C . SER B 1 190 ? -37.053 40.451 -7.578 1.000 58.430 170 SER B C 1
ATOM 3549 O O . SER B 1 190 ? -36.722 39.357 -7.130 1.000 58.090 170 SER B O 1
ATOM 3552 N N . PRO B 1 191 ? -36.138 41.285 -8.120 1.000 63.580 171 PRO B N 1
ATOM 3553 C CA . PRO B 1 191 ? -34.706 40.988 -8.048 1.000 62.380 171 PRO B CA 1
ATOM 3554 C C . PRO B 1 191 ? -34.284 40.687 -6.608 1.000 61.750 171 PRO B C 1
ATOM 3555 O O . PRO B 1 191 ? -33.564 39.712 -6.372 1.000 65.060 171 PRO B O 1
ATOM 3559 N N . GLN B 1 192 ? -34.775 41.496 -5.651 1.000 55.250 172 GLN B N 1
ATOM 3560 C CA . GLN B 1 192 ? -34.395 41.352 -4.251 1.000 51.460 172 GLN B CA 1
ATOM 3561 C C . GLN B 1 192 ? -34.892 40.022 -3.671 1.000 52.360 172 GLN B C 1
ATOM 3562 O O . GLN B 1 192 ? -34.226 39.444 -2.816 1.000 55.580 172 GLN B O 1
ATOM 3568 N N . LEU B 1 193 ? -36.063 39.530 -4.100 1.000 51.560 173 LEU B N 1
ATOM 3569 C CA . LEU B 1 193 ? -36.586 38.315 -3.494 1.000 51.080 173 LEU B CA 1
ATOM 3570 C C . LEU B 1 193 ? -35.748 37.116 -3.940 1.000 49.050 173 LEU B C 1
ATOM 3571 O O . LEU B 1 193 ? -35.453 36.224 -3.132 1.000 47.850 173 LEU B O 1
ATOM 3576 N N . VAL B 1 194 ? -35.340 37.130 -5.216 1.000 44.480 174 VAL B N 1
ATOM 3577 C CA . VAL B 1 194 ? -34.474 36.095 -5.762 1.000 45.830 174 VAL B CA 1
ATOM 3578 C C . VAL B 1 194 ? -33.147 36.078 -4.999 1.000 46.100 174 VAL B C 1
ATOM 3579 O O . VAL B 1 194 ? -32.624 35.010 -4.680 1.000 39.650 174 VAL B O 1
ATOM 3583 N N . ILE B 1 195 ? -32.617 37.279 -4.723 1.000 47.290 175 ILE B N 1
ATOM 3584 C CA . ILE B 1 195 ? -31.335 37.440 -4.057 1.000 47.380 175 ILE B CA 1
ATOM 3585 C C . ILE B 1 195 ? -31.415 36.852 -2.647 1.000 46.080 175 ILE B C 1
ATOM 3586 O O . ILE B 1 195 ? -30.508 36.138 -2.235 1.000 41.570 175 ILE B O 1
ATOM 3591 N N . ASN B 1 196 ? -32.522 37.119 -1.943 1.000 49.900 176 ASN B N 1
ATOM 3592 C CA . ASN B 1 196 ? -32.690 36.638 -0.581 1.000 45.700 176 ASN B CA 1
ATOM 3593 C C . ASN B 1 196 ? -32.686 35.113 -0.584 1.000 45.520 176 ASN B C 1
ATOM 3594 O O . ASN B 1 196 ? -32.081 34.497 0.294 1.000 48.390 176 ASN B O 1
ATOM 3599 N N . ALA B 1 197 ? -33.346 34.519 -1.586 1.000 43.360 177 ALA B N 1
ATOM 3600 C CA . ALA B 1 197 ? -33.477 33.071 -1.656 1.000 45.560 177 ALA B CA 1
ATOM 3601 C C . ALA B 1 197 ? -32.096 32.448 -1.857 1.000 47.920 177 ALA B C 1
ATOM 3602 O O . ALA B 1 197 ? -31.760 31.446 -1.227 1.000 52.510 177 ALA B O 1
ATOM 3604 N N . VAL B 1 198 ? -31.290 33.064 -2.725 1.000 43.850 178 VAL B N 1
ATOM 3605 C CA . VAL B 1 198 ? -29.982 32.532 -3.054 1.000 43.160 178 VAL B CA 1
ATOM 3606 C C . VAL B 1 198 ? -29.065 32.644 -1.837 1.000 46.660 178 VAL B C 1
ATOM 3607 O O . VAL B 1 198 ? -28.475 31.641 -1.433 1.000 49.980 178 VAL B O 1
ATOM 3611 N N . ASP B 1 199 ? -28.980 33.850 -1.251 1.000 45.060 179 ASP B N 1
ATOM 3612 C CA . ASP B 1 199 ? -28.236 34.083 -0.023 1.000 49.470 179 ASP B CA 1
ATOM 3613 C C . ASP B 1 199 ? -28.537 33.001 1.009 1.000 51.520 179 ASP B C 1
ATOM 3614 O O . ASP B 1 199 ? -27.614 32.363 1.511 1.000 54.620 179 ASP B O 1
ATOM 3619 N N . ALA B 1 200 ? -29.828 32.826 1.332 1.000 50.910 180 ALA B N 1
ATOM 3620 C CA . ALA B 1 200 ? -30.254 31.891 2.358 1.000 48.850 180 ALA B CA 1
ATOM 3621 C C . ALA B 1 200 ? -29.823 30.471 1.989 1.000 50.130 180 ALA B C 1
ATOM 3622 O O . ALA B 1 200 ? -29.365 29.723 2.854 1.000 52.860 180 ALA B O 1
ATOM 3624 N N . ALA B 1 201 ? -29.947 30.123 0.702 1.000 45.530 181 ALA B N 1
ATOM 3625 C CA . ALA B 1 201 ? -29.652 28.775 0.235 1.000 42.930 181 ALA B CA 1
ATOM 3626 C C . ALA B 1 201 ? -28.140 28.528 0.186 1.000 42.980 181 ALA B C 1
ATOM 3627 O O . ALA B 1 201 ? -27.689 27.400 0.424 1.000 44.820 181 ALA B O 1
ATOM 3629 N N . VAL B 1 202 ? -27.364 29.582 -0.115 1.000 42.620 182 VAL B N 1
ATOM 3630 C CA . VAL B 1 202 ? -25.914 29.478 -0.178 1.000 46.180 182 VAL B CA 1
ATOM 3631 C C . VAL B 1 202 ? -25.365 29.186 1.218 1.000 43.350 182 VAL B C 1
ATOM 3632 O O . VAL B 1 202 ? -24.556 28.279 1.389 1.000 45.120 182 VAL B O 1
ATOM 3636 N N . GLN B 1 203 ? -25.826 29.956 2.215 1.000 43.820 183 GLN B N 1
ATOM 3637 C CA . GLN B 1 203 ? -25.480 29.722 3.606 1.000 44.840 183 GLN B CA 1
ATOM 3638 C C . GLN B 1 203 ? -25.807 28.275 3.972 1.000 44.310 183 GLN B C 1
ATOM 3639 O O . GLN B 1 203 ? -24.977 27.571 4.542 1.000 47.870 183 GLN B O 1
ATOM 3645 N N . THR B 1 204 ? -27.012 27.827 3.602 1.000 41.290 184 THR B N 1
ATOM 3646 C CA . THR B 1 204 ? -27.464 26.485 3.935 1.000 37.700 184 THR B CA 1
ATOM 3647 C C . THR B 1 204 ? -26.541 25.447 3.299 1.000 38.230 184 THR B C 1
ATOM 3648 O O . THR B 1 204 ? -26.269 24.396 3.889 1.000 38.060 184 THR B O 1
ATOM 3652 N N . CYS B 1 205 ? -26.064 25.747 2.079 1.000 38.780 185 CYS B N 1
ATOM 3653 C CA . CYS B 1 205 ? -25.153 24.848 1.388 1.000 41.980 185 CYS B CA 1
ATOM 3654 C C . CYS B 1 205 ? -23.885 24.594 2.217 1.000 46.510 185 CYS B C 1
ATOM 3655 O O . CYS B 1 205 ? -23.394 23.462 2.262 1.000 44.710 185 CYS B O 1
ATOM 3658 N N . THR B 1 206 ? -23.365 25.634 2.884 1.000 44.340 186 THR B N 1
ATOM 3659 C CA . THR B 1 206 ? -22.197 25.482 3.735 1.000 45.700 186 THR B CA 1
ATOM 3660 C C . THR B 1 206 ? -22.465 24.400 4.787 1.000 46.010 186 THR B C 1
ATOM 3661 O O . THR B 1 206 ? -21.634 23.508 4.994 1.000 43.890 186 THR B O 1
ATOM 3665 N N . LEU B 1 207 ? -23.642 24.466 5.422 1.000 42.660 187 LEU B N 1
ATOM 3666 C CA . LEU B 1 207 ? -24.025 23.501 6.437 1.000 37.920 187 LEU B CA 1
ATOM 3667 C C . LEU B 1 207 ? -23.998 22.094 5.846 1.000 39.350 187 LEU B C 1
ATOM 3668 O O . LEU B 1 207 ? -23.488 21.173 6.483 1.000 40.500 187 LEU B O 1
ATOM 3673 N N . LEU B 1 208 ? -24.521 21.940 4.618 1.000 36.840 188 LEU B N 1
ATOM 3674 C CA . LEU B 1 208 ? -24.690 20.630 4.003 1.000 38.940 188 LEU B CA 1
ATOM 3675 C C . LEU B 1 208 ? -23.346 20.072 3.517 1.000 40.410 188 LEU B C 1
ATOM 3676 O O . LEU B 1 208 ? -23.284 18.950 3.020 1.000 39.700 188 LEU B O 1
ATOM 3681 N N . GLY B 1 209 ? -22.282 20.890 3.613 1.000 42.420 189 GLY B N 1
ATOM 3682 C CA . GLY B 1 209 ? -20.929 20.468 3.289 1.000 41.110 189 GLY B CA 1
ATOM 3683 C C . GLY B 1 209 ? -20.515 20.810 1.853 1.000 45.740 189 GLY B C 1
ATOM 3684 O O . GLY B 1 209 ? -19.713 20.090 1.254 1.000 45.810 189 GLY B O 1
ATOM 3685 N N . VAL B 1 210 ? -21.061 21.912 1.314 1.000 47.860 190 VAL B N 1
ATOM 3686 C CA . VAL B 1 210 ? -20.667 22.448 0.016 1.000 51.900 190 VAL B CA 1
ATOM 3687 C C . VAL B 1 210 ? -20.437 23.954 0.162 1.000 55.720 190 VAL B C 1
ATOM 3688 O O . VAL B 1 210 ? -21.329 24.742 -0.143 1.000 57.300 190 VAL B O 1
ATOM 3692 N N . PRO B 1 211 ? -19.263 24.417 0.652 1.000 61.070 191 PRO B N 1
ATOM 3693 C CA . PRO B 1 211 ? -19.093 25.831 1.008 1.000 60.200 191 PRO B CA 1
ATOM 3694 C C . PRO B 1 211 ? -19.253 26.787 -0.181 1.000 55.800 191 PRO B C 1
ATOM 3695 O O . PRO B 1 211 ? -19.832 27.867 -0.050 1.000 46.820 191 PRO B O 1
ATOM 3699 N N . LYS B 1 212 ? -18.732 26.376 -1.346 1.000 55.580 192 LYS B N 1
ATOM 3700 C CA . LYS B 1 212 ? -18.663 27.256 -2.507 1.000 57.170 192 LYS B CA 1
ATOM 3701 C C . LYS B 1 212 ? -19.405 26.591 -3.669 1.000 52.660 192 LYS B C 1
ATOM 3702 O O . LYS B 1 212 ? -18.792 26.064 -4.594 1.000 50.200 192 LYS B O 1
ATOM 3708 N N . PRO B 1 213 ? -20.760 26.572 -3.664 1.000 52.350 193 PRO B N 1
ATOM 3709 C CA . PRO B 1 213 ? -21.522 25.763 -4.619 1.000 49.350 193 PRO B CA 1
ATOM 3710 C C . PRO B 1 213 ? -21.604 26.399 -5.997 1.000 49.650 193 PRO B C 1
ATOM 3711 O O . PRO B 1 213 ? -21.526 27.624 -6.109 1.000 50.780 193 PRO B O 1
ATOM 3715 N N . GLN B 1 214 ? -21.789 25.552 -7.012 1.000 50.830 194 GLN B N 1
ATOM 3716 C CA . GLN B 1 214 ? -22.116 25.965 -8.373 1.000 49.730 194 GLN B CA 1
ATOM 3717 C C . GLN B 1 214 ? -23.633 26.055 -8.503 1.000 52.010 194 GLN B C 1
ATOM 3718 O O . GLN B 1 214 ? -24.320 25.043 -8.407 1.000 54.050 194 GLN B O 1
ATOM 3724 N N . VAL B 1 215 ? -24.134 27.275 -8.747 1.000 51.310 195 VAL B N 1
ATOM 3725 C CA . VAL B 1 215 ? -25.542 27.629 -8.668 1.000 50.540 195 VAL B CA 1
ATOM 3726 C C . VAL B 1 215 ? -26.112 27.797 -10.075 1.000 49.450 195 VAL B C 1
ATOM 3727 O O . VAL B 1 215 ? -25.474 28.390 -10.935 1.000 49.200 195 VAL B O 1
ATOM 3731 N N . ALA B 1 216 ? -27.323 27.274 -10.294 1.000 47.930 196 ALA B N 1
ATOM 3732 C CA . ALA B 1 216 ? -28.078 27.506 -11.515 1.000 49.940 196 ALA B CA 1
ATOM 3733 C C . ALA B 1 216 ? -29.431 28.137 -11.165 1.000 51.110 196 ALA B C 1
ATOM 3734 O O . ALA B 1 216 ? -30.184 27.592 -10.362 1.000 51.510 196 ALA B O 1
ATOM 3736 N N . VAL B 1 217 ? -29.734 29.286 -11.771 1.000 49.020 197 VAL B N 1
ATOM 3737 C CA . VAL B 1 217 ? -30.988 29.980 -11.534 1.000 47.220 197 VAL B CA 1
ATOM 3738 C C . VAL B 1 217 ? -31.953 29.641 -12.674 1.000 47.990 197 VAL B C 1
ATOM 3739 O O . VAL B 1 217 ? -31.631 29.806 -13.854 1.000 48.900 197 VAL B O 1
ATOM 3743 N N . PHE B 1 218 ? -33.148 29.150 -12.311 1.000 44.780 198 PHE B N 1
ATOM 3744 C CA . PHE B 1 218 ? -34.175 28.855 -13.297 1.000 42.920 198 PHE B CA 1
ATOM 3745 C C . PHE B 1 218 ? -34.760 30.146 -13.857 1.000 45.660 198 PHE B C 1
ATOM 3746 O O . PHE B 1 218 ? -34.812 31.166 -13.159 1.000 49.240 198 PHE B O 1
ATOM 3754 N N . GLY B 1 219 ? -35.209 30.075 -15.118 1.000 43.550 199 GLY B N 1
ATOM 3755 C CA . GLY B 1 219 ? -35.964 31.162 -15.725 1.000 39.180 199 GLY B CA 1
ATOM 3756 C C . GLY B 1 219 ? -37.417 31.134 -15.272 1.000 37.510 199 GLY B C 1
ATOM 3757 O O . GLY B 1 219 ? -37.995 30.058 -15.055 1.000 38.270 199 GLY B O 1
ATOM 3758 N N . ILE B 1 220 ? -37.995 32.328 -15.116 1.000 35.310 200 ILE B N 1
ATOM 3759 C CA . ILE B 1 220 ? -39.411 32.465 -14.824 1.000 36.710 200 ILE B CA 1
ATOM 3760 C C . ILE B 1 220 ? -40.194 31.893 -16.006 1.000 37.430 200 ILE B C 1
ATOM 3761 O O . ILE B 1 220 ? -41.065 31.048 -15.819 1.000 36.780 200 ILE B O 1
ATOM 3766 N N . ASN B 1 221 ? -39.847 32.348 -17.216 1.000 38.660 201 ASN B N 1
ATOM 3767 C CA . ASN B 1 221 ? -40.518 31.927 -18.435 1.000 39.850 201 ASN B CA 1
ATOM 3768 C C . ASN B 1 221 ? -39.740 30.795 -19.091 1.000 43.120 201 ASN B C 1
ATOM 3769 O O . ASN B 1 221 ? -38.545 30.648 -18.861 1.000 46.090 201 ASN B O 1
ATOM 3774 N N . PRO B 1 222 ? -40.391 29.965 -19.937 1.000 43.470 202 PRO B N 1
ATOM 3775 C CA . PRO B 1 222 ? -39.676 28.930 -20.686 1.000 41.540 202 PRO B CA 1
ATOM 3776 C C . PRO B 1 222 ? -38.434 29.508 -21.362 1.000 40.870 202 PRO B C 1
ATOM 3777 O O . PRO B 1 222 ? -38.458 30.640 -21.863 1.000 41.500 202 PRO B O 1
ATOM 3781 N N . HIS B 1 223 ? -37.342 28.729 -21.329 1.000 40.250 203 HIS B N 1
ATOM 3782 C CA . HIS B 1 223 ? -36.084 29.114 -21.952 1.000 39.580 203 HIS B CA 1
ATOM 3783 C C . HIS B 1 223 ? -35.646 30.461 -21.373 1.000 45.040 203 HIS B C 1
ATOM 3784 O O . HIS B 1 223 ? -34.989 31.252 -22.050 1.000 50.280 203 HIS B O 1
ATOM 3791 N N . ALA B 1 224 ? -36.021 30.722 -20.110 1.000 46.360 204 ALA B N 1
ATOM 3792 C CA . ALA B 1 224 ? -35.663 31.962 -19.437 1.000 46.320 204 ALA B CA 1
ATOM 3793 C C . ALA B 1 224 ? -36.026 33.173 -20.300 1.000 46.640 204 ALA B C 1
ATOM 3794 O O . ALA B 1 224 ? -35.241 34.112 -20.407 1.000 49.750 204 ALA B O 1
ATOM 3796 N N . SER B 1 225 ? -37.213 33.120 -20.924 1.000 45.240 205 SER B N 1
ATOM 3797 C CA . SER B 1 225 ? -37.762 34.209 -21.725 1.000 46.940 205 SER B CA 1
ATOM 3798 C C . SER B 1 225 ? -37.173 34.258 -23.129 1.000 50.470 205 SER B C 1
ATOM 3799 O O . SER B 1 225 ? -37.731 34.947 -23.990 1.000 53.640 205 SER B O 1
ATOM 3802 N N . GLU B 1 226 ? -36.039 33.564 -23.341 1.000 51.420 206 GLU B N 1
ATOM 3803 C CA . GLU B 1 226 ? -35.368 33.503 -24.634 1.000 55.110 206 GLU B CA 1
ATOM 3804 C C . GLU B 1 226 ? -35.081 34.930 -25.110 1.000 51.470 206 GLU B C 1
ATOM 3805 O O . GLU B 1 226 ? -35.655 35.389 -26.090 1.000 47.970 206 GLU B O 1
ATOM 3811 N N . GLY B 1 227 ? -34.195 35.626 -24.391 1.000 52.780 207 GLY B N 1
ATOM 3812 C CA . GLY B 1 227 ? -34.040 37.065 -24.535 1.000 55.140 207 GLY B CA 1
ATOM 3813 C C . GLY B 1 227 ? -35.210 37.794 -23.875 1.000 58.730 207 GLY B C 1
ATOM 3814 O O . GLY B 1 227 ? -35.254 37.904 -22.648 1.000 63.060 207 GLY B O 1
ATOM 3815 N N . GLN B 1 228 ? -36.162 38.245 -24.705 1.000 57.190 208 GLN B N 1
ATOM 3816 C CA . GLN B 1 228 ? -37.415 38.822 -24.240 1.000 53.780 208 GLN B CA 1
ATOM 3817 C C . GLN B 1 228 ? -38.569 38.315 -25.097 1.000 56.800 208 GLN B C 1
ATOM 3818 O O . GLN B 1 228 ? -39.639 38.931 -25.094 1.000 53.530 208 GLN B O 1
ATOM 3824 N N . LEU B 1 229 ? -38.331 37.219 -25.834 1.000 59.500 209 LEU B N 1
ATOM 3825 C CA . LEU B 1 229 ? -39.274 36.725 -26.828 1.000 61.100 209 LEU B CA 1
ATOM 3826 C C . LEU B 1 229 ? -40.498 36.122 -26.125 1.000 62.390 209 LEU B C 1
ATOM 3827 O O . LEU B 1 229 ? -41.616 36.185 -26.640 1.000 61.800 209 LEU B O 1
ATOM 3832 N N . PHE B 1 230 ? -40.287 35.543 -24.936 1.000 60.050 210 PHE B N 1
ATOM 3833 C CA . PHE B 1 230 ? -41.378 34.899 -24.225 1.000 60.820 210 PHE B CA 1
ATOM 3834 C C . PHE B 1 230 ? -41.618 35.602 -22.889 1.000 61.320 210 PHE B C 1
ATOM 3835 O O . PHE B 1 230 ? -41.664 34.952 -21.842 1.000 62.830 210 PHE B O 1
ATOM 3843 N N . GLY B 1 231 ? -41.758 36.937 -22.936 1.000 59.740 211 GLY B N 1
ATOM 3844 C CA . GLY B 1 231 ? -42.018 37.736 -21.749 1.000 59.110 211 GLY B CA 1
ATOM 3845 C C . GLY B 1 231 ? -40.815 38.580 -21.325 1.000 61.330 211 GLY B C 1
ATOM 3846 O O . GLY B 1 231 ? -39.683 38.329 -21.746 1.000 64.180 211 GLY B O 1
ATOM 3847 N N . LEU B 1 232 ? -41.087 39.569 -20.462 1.000 60.480 212 LEU B N 1
ATOM 3848 C CA . LEU B 1 232 ? -40.095 40.540 -20.019 1.000 61.270 212 LEU B CA 1
ATOM 3849 C C . LEU B 1 232 ? -39.614 40.205 -18.609 1.000 61.790 212 LEU B C 1
ATOM 3850 O O . LEU B 1 232 ? -38.622 40.778 -18.138 1.000 59.000 212 LEU B O 1
ATOM 3855 N N . GLU B 1 233 ? -40.322 39.275 -17.947 1.000 58.380 213 GLU B N 1
ATOM 3856 C CA . GLU B 1 233 ? -40.075 39.027 -16.536 1.000 52.710 213 GLU B CA 1
ATOM 3857 C C . GLU B 1 233 ? -38.592 38.733 -16.279 1.000 51.170 213 GLU B C 1
ATOM 3858 O O . GLU B 1 233 ? -37.991 39.307 -15.369 1.000 51.540 213 GLU B O 1
ATOM 3864 N N . ASP B 1 234 ? -37.998 37.829 -17.074 1.000 45.860 214 ASP B N 1
ATOM 3865 C CA . ASP B 1 234 ? -36.640 37.400 -16.797 1.000 42.750 214 ASP B CA 1
ATOM 3866 C C . ASP B 1 234 ? -35.671 38.569 -16.928 1.000 43.720 214 ASP B C 1
ATOM 3867 O O . ASP B 1 234 ? -34.821 38.734 -16.063 1.000 44.840 214 ASP B O 1
ATOM 3872 N N . SER B 1 235 ? -35.816 39.391 -17.977 1.000 46.890 215 SER B N 1
ATOM 3873 C CA . SER B 1 235 ? -34.949 40.547 -18.142 1.000 50.080 215 SER B CA 1
ATOM 3874 C C . SER B 1 235 ? -35.121 41.544 -16.994 1.000 50.210 215 SER B C 1
ATOM 3875 O O . SER B 1 235 ? -34.203 42.307 -16.711 1.000 54.220 215 SER B O 1
ATOM 3878 N N . GLN B 1 236 ? -36.277 41.526 -16.322 1.000 48.150 216 GLN B N 1
ATOM 3879 C CA . GLN B 1 236 ? -36.525 42.471 -15.244 1.000 51.230 216 GLN B CA 1
ATOM 3880 C C . GLN B 1 236 ? -36.131 41.919 -13.873 1.000 51.040 216 GLN B C 1
ATOM 3881 O O . GLN B 1 236 ? -35.905 42.695 -12.950 1.000 49.390 216 GLN B O 1
ATOM 3887 N N . ILE B 1 237 ? -36.055 40.588 -13.737 1.000 50.710 217 ILE B N 1
ATOM 3888 C CA . ILE B 1 237 ? -36.029 39.936 -12.430 1.000 45.350 217 ILE B CA 1
ATOM 3889 C C . ILE B 1 237 ? -34.799 39.039 -12.266 1.000 45.780 217 ILE B C 1
ATOM 3890 O O . ILE B 1 237 ? -33.979 39.271 -11.378 1.000 42.320 217 ILE B O 1
ATOM 3895 N N . THR B 1 238 ? -34.680 38.000 -13.097 1.000 48.140 218 THR B N 1
ATOM 3896 C CA . THR B 1 238 ? -33.661 36.987 -12.865 1.000 48.990 218 THR B CA 1
ATOM 3897 C C . THR B 1 238 ? -32.314 37.471 -13.395 1.000 51.020 218 THR B C 1
ATOM 3898 O O . THR B 1 238 ? -31.279 37.179 -12.804 1.000 52.250 218 THR B O 1
ATOM 3902 N N . VAL B 1 239 ? -32.341 38.207 -14.513 1.000 53.400 219 VAL B N 1
ATOM 3903 C CA . VAL B 1 239 ? -31.121 38.688 -15.144 1.000 52.680 219 VAL B CA 1
ATOM 3904 C C . VAL B 1 239 ? -30.424 39.707 -14.241 1.000 52.940 219 VAL B C 1
ATOM 3905 O O . VAL B 1 239 ? -29.234 39.551 -13.978 1.000 55.410 219 VAL B O 1
ATOM 3909 N N . PRO B 1 240 ? -31.094 40.770 -13.724 1.000 50.890 220 PRO B N 1
ATOM 3910 C CA . PRO B 1 240 ? -30.421 41.687 -12.799 1.000 48.820 220 PRO B CA 1
ATOM 3911 C C . PRO B 1 240 ? -29.888 40.952 -11.564 1.000 48.940 220 PRO B C 1
ATOM 3912 O O . PRO B 1 240 ? -28.743 41.164 -11.173 1.000 44.430 220 PRO B O 1
ATOM 3916 N N . ALA B 1 241 ? -30.702 40.044 -11.000 1.000 50.920 221 ALA B N 1
ATOM 3917 C CA . ALA B 1 241 ? -30.357 39.321 -9.782 1.000 52.000 221 ALA B CA 1
ATOM 3918 C C . ALA B 1 241 ? -29.097 38.465 -9.972 1.000 57.100 221 ALA B C 1
ATOM 3919 O O . ALA B 1 241 ? -28.265 38.369 -9.076 1.000 59.320 221 ALA B O 1
ATOM 3921 N N . VAL B 1 242 ? -28.970 37.803 -11.127 1.000 59.540 222 VAL B N 1
ATOM 3922 C CA . VAL B 1 242 ? -27.796 36.999 -11.432 1.000 61.460 222 VAL B CA 1
ATOM 3923 C C . VAL B 1 242 ? -26.576 37.915 -11.511 1.000 65.490 222 VAL B C 1
ATOM 3924 O O . VAL B 1 242 ? -25.532 37.568 -10.964 1.000 71.820 222 VAL B O 1
ATOM 3928 N N . GLU B 1 243 ? -26.732 39.088 -12.141 1.000 65.670 223 GLU B N 1
ATOM 3929 C CA . GLU B 1 243 ? -25.655 40.061 -12.293 1.000 67.010 223 GLU B CA 1
ATOM 3930 C C . GLU B 1 243 ? -25.257 40.758 -10.989 1.000 67.690 223 GLU B C 1
ATOM 3931 O O . GLU B 1 243 ? -24.251 41.449 -10.989 1.000 80.210 223 GLU B O 1
ATOM 3937 N N . THR B 1 244 ? -26.097 40.738 -9.951 1.000 63.400 224 THR B N 1
ATOM 3938 C CA . THR B 1 244 ? -25.705 41.179 -8.620 1.000 64.190 224 THR B CA 1
ATOM 3939 C C . THR B 1 244 ? -24.903 40.065 -7.933 1.000 61.670 224 THR B C 1
ATOM 3940 O O . THR B 1 244 ? -23.922 40.328 -7.249 1.000 62.270 224 THR B O 1
ATOM 3944 N N . LEU B 1 245 ? -25.342 38.817 -8.124 1.000 60.580 225 LEU B N 1
ATOM 3945 C CA . LEU B 1 245 ? -24.816 37.660 -7.415 1.000 63.810 225 LEU B CA 1
ATOM 3946 C C . LEU B 1 245 ? -23.402 37.314 -7.889 1.000 71.770 225 LEU B C 1
ATOM 3947 O O . LEU B 1 245 ? -22.517 37.030 -7.063 1.000 66.360 225 LEU B O 1
ATOM 3952 N N . ARG B 1 246 ? -23.196 37.343 -9.219 1.000 75.970 226 ARG B N 1
ATOM 3953 C CA . ARG B 1 246 ? -21.865 37.154 -9.774 1.000 76.210 226 ARG B CA 1
ATOM 3954 C C . ARG B 1 246 ? -20.930 38.229 -9.234 1.000 77.740 226 ARG B C 1
ATOM 3955 O O . ARG B 1 246 ? -19.827 37.908 -8.799 1.000 82.970 226 ARG B O 1
ATOM 3963 N N . LYS B 1 247 ? -21.399 39.487 -9.260 1.000 72.860 227 LYS B N 1
ATOM 3964 C CA . LYS B 1 247 ? -20.631 40.636 -8.807 1.000 66.560 227 LYS B CA 1
ATOM 3965 C C . LYS B 1 247 ? -20.165 40.416 -7.363 1.000 65.890 227 LYS B C 1
ATOM 3966 O O . LYS B 1 247 ? -19.013 40.692 -7.042 1.000 67.640 227 LYS B O 1
ATOM 3972 N N . ARG B 1 248 ? -21.061 39.900 -6.508 1.000 64.170 228 ARG B N 1
ATOM 3973 C CA . ARG B 1 248 ? -20.717 39.628 -5.118 1.000 68.350 228 ARG B CA 1
ATOM 3974 C C . ARG B 1 248 ? -19.794 38.414 -4.989 1.000 66.200 228 ARG B C 1
ATOM 3975 O O . ARG B 1 248 ? -19.264 38.150 -3.914 1.000 65.030 228 ARG B O 1
ATOM 3983 N N . GLY B 1 249 ? -19.604 37.673 -6.083 1.000 68.420 229 GLY B N 1
ATOM 3984 C CA . GLY B 1 249 ? -18.527 36.692 -6.159 1.000 71.010 229 GLY B CA 1
ATOM 3985 C C . GLY B 1 249 ? -19.016 35.248 -6.147 1.000 74.110 229 GLY B C 1
ATOM 3986 O O . GLY B 1 249 ? -18.233 34.350 -5.845 1.000 79.480 229 GLY B O 1
ATOM 3987 N N . LEU B 1 250 ? -20.294 35.029 -6.496 1.000 74.080 230 LEU B N 1
ATOM 3988 C CA . LEU B 1 250 ? -20.842 33.682 -6.503 1.000 70.460 230 LEU B CA 1
ATOM 3989 C C . LEU B 1 250 ? -20.725 33.076 -7.902 1.000 75.980 230 LEU B C 1
ATOM 3990 O O . LEU B 1 250 ? -20.690 33.814 -8.886 1.000 76.250 230 LEU B O 1
ATOM 3995 N N . THR B 1 251 ? -20.662 31.737 -7.973 1.000 77.340 231 THR B N 1
ATOM 3996 C CA . THR B 1 251 ? -20.567 31.006 -9.229 1.000 75.910 231 THR B CA 1
ATOM 3997 C C . THR B 1 251 ? -21.971 30.606 -9.683 1.000 73.630 231 THR B C 1
ATOM 3998 O O . THR B 1 251 ? -22.447 29.539 -9.317 1.000 72.810 231 THR B O 1
ATOM 4002 N N . VAL B 1 252 ? -22.619 31.472 -10.485 1.000 65.810 232 VAL B N 1
ATOM 4003 C CA . VAL B 1 252 ? -24.028 31.378 -10.845 1.000 57.950 232 VAL B CA 1
ATOM 4004 C C . VAL B 1 252 ? -24.171 31.358 -12.365 1.000 57.790 232 VAL B C 1
ATOM 4005 O O . VAL B 1 252 ? -23.716 32.265 -13.045 1.000 60.270 232 VAL B O 1
ATOM 4009 N N . ASP B 1 253 ? -24.850 30.331 -12.882 1.000 55.850 233 ASP B N 1
ATOM 4010 C CA . ASP B 1 253 ? -25.214 30.256 -14.291 1.000 54.580 233 ASP B CA 1
ATOM 4011 C C . ASP B 1 253 ? -26.700 30.610 -14.411 1.000 52.890 233 ASP B C 1
ATOM 4012 O O . ASP B 1 253 ? -27.491 30.264 -13.535 1.000 49.730 233 ASP B O 1
ATOM 4017 N N . GLY B 1 254 ? -27.068 31.327 -15.475 1.000 54.390 234 GLY B N 1
ATOM 4018 C CA . GLY B 1 254 ? -28.472 31.555 -15.764 1.000 49.570 234 GLY B CA 1
ATOM 4019 C C . GLY B 1 254 ? -28.888 33.024 -15.813 1.000 45.690 234 GLY B C 1
ATOM 4020 O O . GLY B 1 254 ? -28.045 33.907 -15.768 1.000 48.470 234 GLY B O 1
ATOM 4021 N N . PRO B 1 255 ? -30.206 33.324 -15.914 1.000 42.270 235 PRO B N 1
ATOM 4022 C CA . PRO B 1 255 ? -31.241 32.288 -15.889 1.000 41.380 235 PRO B CA 1
ATOM 4023 C C . PRO B 1 255 ? -31.257 31.424 -17.149 1.000 42.020 235 PRO B C 1
ATOM 4024 O O . PRO B 1 255 ? -30.850 31.855 -18.224 1.000 35.440 235 PRO B O 1
ATOM 4028 N N . MET B 1 256 ? -31.729 30.190 -16.986 1.000 48.830 236 MET B N 1
ATOM 4029 C CA . MET B 1 256 ? -31.768 29.194 -18.042 1.000 52.060 236 MET B CA 1
ATOM 4030 C C . MET B 1 256 ? -33.063 28.426 -17.843 1.000 48.470 236 MET B C 1
ATOM 4031 O O . MET B 1 256 ? -33.521 28.287 -16.709 1.000 43.850 236 MET B O 1
ATOM 4036 N N . GLY B 1 257 ? -33.652 27.963 -18.949 1.000 46.690 237 GLY B N 1
ATOM 4037 C CA . GLY B 1 257 ? -34.748 27.015 -18.903 1.000 46.830 237 GLY B CA 1
ATOM 4038 C C . GLY B 1 257 ? -34.450 25.884 -17.913 1.000 48.190 237 GLY B C 1
ATOM 4039 O O . GLY B 1 257 ? -33.435 25.171 -18.018 1.000 48.300 237 GLY B O 1
ATOM 4040 N N . ALA B 1 258 ? -35.363 25.746 -16.945 1.000 48.970 238 ALA B N 1
ATOM 4041 C CA . ALA B 1 258 ? -35.200 24.833 -15.832 1.000 51.310 238 ALA B CA 1
ATOM 4042 C C . ALA B 1 258 ? -34.991 23.415 -16.355 1.000 52.590 238 ALA B C 1
ATOM 4043 O O . ALA B 1 258 ? -34.150 22.676 -15.843 1.000 60.400 238 ALA B O 1
ATOM 4045 N N . ASP B 1 259 ? -35.773 23.056 -17.379 1.000 48.210 239 ASP B N 1
ATOM 4046 C CA . ASP B 1 259 ? -35.749 21.747 -18.004 1.000 52.110 239 ASP B CA 1
ATOM 4047 C C . ASP B 1 259 ? -34.342 21.424 -18.496 1.000 57.190 239 ASP B C 1
ATOM 4048 O O . ASP B 1 259 ? -33.900 20.274 -18.403 1.000 56.760 239 ASP B O 1
ATOM 4053 N N . MET B 1 260 ? -33.653 22.452 -19.016 1.000 62.670 240 MET B N 1
ATOM 4054 C CA . MET B 1 260 ? -32.394 22.249 -19.700 1.000 65.880 240 MET B CA 1
ATOM 4055 C C . MET B 1 260 ? -31.287 22.054 -18.664 1.000 68.010 240 MET B C 1
ATOM 4056 O O . MET B 1 260 ? -30.501 21.098 -18.759 1.000 65.730 240 MET B O 1
ATOM 4061 N N . VAL B 1 261 ? -31.267 22.951 -17.657 1.000 66.610 241 VAL B N 1
ATOM 4062 C CA . VAL B 1 261 ? -30.176 23.041 -16.694 1.000 55.690 241 VAL B CA 1
ATOM 4063 C C . VAL B 1 261 ? -30.198 21.857 -15.725 1.000 51.430 241 VAL B C 1
ATOM 4064 O O . VAL B 1 261 ? -29.132 21.394 -15.303 1.000 42.140 241 VAL B O 1
ATOM 4068 N N . LEU B 1 262 ? -31.410 21.416 -15.340 1.000 54.250 242 LEU B N 1
ATOM 4069 C CA . LEU B 1 262 ? -31.576 20.274 -14.450 1.000 54.030 242 LEU B CA 1
ATOM 4070 C C . LEU B 1 262 ? -31.054 19.013 -15.128 1.000 57.630 242 LEU B C 1
ATOM 4071 O O . LEU B 1 262 ? -30.485 18.157 -14.453 1.000 62.300 242 LEU B O 1
ATOM 4076 N N . ALA B 1 263 ? -31.279 18.916 -16.448 1.000 59.590 243 ALA B N 1
ATOM 4077 C CA . ALA B 1 263 ? -30.962 17.727 -17.219 1.000 63.030 243 ALA B CA 1
ATOM 4078 C C . ALA B 1 263 ? -29.464 17.423 -17.143 1.000 64.200 243 ALA B C 1
ATOM 4079 O O . ALA B 1 263 ? -29.060 16.257 -17.021 1.000 60.270 243 ALA B O 1
ATOM 4081 N N . GLN B 1 264 ? -28.656 18.497 -17.181 1.000 62.830 244 GLN B N 1
ATOM 4082 C CA . GLN B 1 264 ? -27.208 18.398 -17.214 1.000 61.600 244 GLN B CA 1
ATOM 4083 C C . GLN B 1 264 ? -26.680 17.850 -15.891 1.000 62.690 244 GLN B C 1
ATOM 4084 O O . GLN B 1 264 ? -25.674 17.150 -15.884 1.000 65.820 244 GLN B O 1
ATOM 4090 N N . ARG B 1 265 ? -27.348 18.197 -14.783 1.000 56.710 245 ARG B N 1
ATOM 4091 C CA . ARG B 1 265 ? -27.077 17.622 -13.471 1.000 55.100 245 ARG B CA 1
ATOM 4092 C C . ARG B 1 265 ? -25.620 17.888 -13.082 1.000 53.690 245 ARG B C 1
ATOM 4093 O O . ARG B 1 265 ? -24.887 16.971 -12.722 1.000 50.280 245 ARG B O 1
ATOM 4101 N N . LYS B 1 266 ? -25.223 19.168 -13.150 1.000 55.940 246 LYS B N 1
ATOM 4102 C CA . LYS B 1 266 ? -23.844 19.591 -12.954 1.000 56.740 246 LYS B CA 1
ATOM 4103 C C . LYS B 1 266 ? -23.755 20.838 -12.065 1.000 54.990 246 LYS B C 1
ATOM 4104 O O . LYS B 1 266 ? -22.781 21.582 -12.136 1.000 57.670 246 LYS B O 1
ATOM 4110 N N . HIS B 1 267 ? -24.759 21.056 -11.214 1.000 54.650 247 HIS B N 1
ATOM 4111 C CA . HIS B 1 267 ? -24.781 22.178 -10.287 1.000 53.670 247 HIS B CA 1
ATOM 4112 C C . HIS B 1 267 ? -25.071 21.654 -8.884 1.000 51.730 247 HIS B C 1
ATOM 4113 O O . HIS B 1 267 ? -25.676 20.596 -8.728 1.000 53.090 247 HIS B O 1
ATOM 4120 N N . ASP B 1 268 ? -24.661 22.411 -7.867 1.000 48.730 248 ASP B N 1
ATOM 4121 C CA . ASP B 1 268 ? -24.807 21.937 -6.506 1.000 53.660 248 ASP B CA 1
ATOM 4122 C C . ASP B 1 268 ? -26.107 22.446 -5.895 1.000 54.050 248 ASP B C 1
ATOM 4123 O O . ASP B 1 268 ? -26.592 21.871 -4.929 1.000 56.890 248 ASP B O 1
ATOM 4128 N N . LEU B 1 269 ? -26.637 23.526 -6.476 1.000 51.660 249 LEU B N 1
ATOM 4129 C CA . LEU B 1 269 ? -27.823 24.201 -5.979 1.000 49.300 249 LEU B CA 1
ATOM 4130 C C . LEU B 1 269 ? -28.575 24.805 -7.162 1.000 47.410 249 LEU B C 1
ATOM 4131 O O . LEU B 1 269 ? -28.010 25.572 -7.939 1.000 45.930 249 LEU B O 1
ATOM 4136 N N . TYR B 1 270 ? -29.862 24.474 -7.268 1.000 45.090 250 TYR B N 1
ATOM 4137 C CA . TYR B 1 270 ? -30.704 25.096 -8.277 1.000 43.670 250 TYR B CA 1
ATOM 4138 C C . TYR B 1 270 ? -31.662 26.060 -7.582 1.000 42.270 250 TYR B C 1
ATOM 4139 O O . TYR B 1 270 ? -32.072 25.810 -6.460 1.000 47.260 250 TYR B O 1
ATOM 4148 N N . VAL B 1 271 ? -31.992 27.158 -8.253 1.000 38.540 251 VAL B N 1
ATOM 4149 C CA . VAL B 1 271 ? -32.904 28.140 -7.711 1.000 38.010 251 VAL B CA 1
ATOM 4150 C C . VAL B 1 271 ? -34.172 28.131 -8.559 1.000 41.290 251 VAL B C 1
ATOM 4151 O O . VAL B 1 271 ? -34.151 28.520 -9.723 1.000 44.490 251 VAL B O 1
ATOM 4155 N N . ALA B 1 272 ? -35.281 27.668 -7.980 1.000 38.340 252 ALA B N 1
ATOM 4156 C CA . ALA B 1 272 ? -36.531 27.609 -8.720 1.000 35.690 252 ALA B CA 1
ATOM 4157 C C . ALA B 1 272 ? -37.371 28.849 -8.429 1.000 36.210 252 ALA B C 1
ATOM 4158 O O . ALA B 1 272 ? -37.436 29.305 -7.293 1.000 31.470 252 ALA B O 1
ATOM 4160 N N . MET B 1 273 ? -38.015 29.383 -9.474 1.000 37.850 253 MET B N 1
ATOM 4161 C CA . MET B 1 273 ? -38.883 30.537 -9.320 1.000 35.990 253 MET B CA 1
ATOM 4162 C C . MET B 1 273 ? -40.222 30.109 -8.716 1.000 34.170 253 MET B C 1
ATOM 4163 O O . MET B 1 273 ? -40.829 30.887 -7.979 1.000 30.270 253 MET B O 1
ATOM 4168 N N . LEU B 1 274 ? -40.675 28.892 -9.062 1.000 31.820 254 LEU B N 1
ATOM 4169 C CA . LEU B 1 274 ? -42.027 28.436 -8.777 1.000 30.090 254 LEU B CA 1
ATOM 4170 C C . LEU B 1 274 ? -41.990 27.032 -8.192 1.000 30.460 254 LEU B C 1
ATOM 4171 O O . LEU B 1 274 ? -41.162 26.213 -8.593 1.000 34.290 254 LEU B O 1
ATOM 4176 N N . HIS B 1 275 ? -42.934 26.772 -7.283 1.000 28.890 255 HIS B N 1
ATOM 4177 C CA . HIS B 1 275 ? -43.089 25.499 -6.603 1.000 29.720 255 HIS B CA 1
ATOM 4178 C C . HIS B 1 275 ? -42.837 24.337 -7.571 1.000 28.100 255 HIS B C 1
ATOM 4179 O O . HIS B 1 275 ? -41.939 23.523 -7.380 1.000 26.910 255 HIS B O 1
ATOM 4186 N N . ASP B 1 276 ? -43.637 24.278 -8.633 1.000 27.720 256 ASP B N 1
ATOM 4187 C CA . ASP B 1 276 ? -43.647 23.111 -9.494 1.000 29.320 256 ASP B CA 1
ATOM 4188 C C . ASP B 1 276 ? -42.266 22.876 -10.120 1.000 31.280 256 ASP B C 1
ATOM 4189 O O . ASP B 1 276 ? -41.817 21.734 -10.269 1.000 33.220 256 ASP B O 1
ATOM 4194 N N . GLN B 1 277 ? -41.565 23.960 -10.443 1.000 29.630 257 GLN B N 1
ATOM 4195 C CA . GLN B 1 277 ? -40.273 23.828 -11.096 1.000 31.770 257 GLN B CA 1
ATOM 4196 C C . GLN B 1 277 ? -39.343 22.968 -10.247 1.000 31.600 257 GLN B C 1
ATOM 4197 O O . GLN B 1 277 ? -38.628 22.124 -10.788 1.000 30.780 257 GLN B O 1
ATOM 4203 N N . GLY B 1 278 ? -39.353 23.192 -8.919 1.000 31.850 258 GLY B N 1
ATOM 4204 C CA . GLY B 1 278 ? -38.448 22.498 -8.022 1.000 29.490 258 GLY B CA 1
ATOM 4205 C C . GLY B 1 278 ? -38.970 21.127 -7.610 1.000 28.580 258 GLY B C 1
ATOM 4206 O O . GLY B 1 278 ? -38.181 20.206 -7.386 1.000 28.600 258 GLY B O 1
ATOM 4207 N N . HIS B 1 279 ? -40.299 21.006 -7.502 1.000 27.820 259 HIS B N 1
ATOM 4208 C CA . HIS B 1 279 ? -40.909 19.881 -6.811 1.000 29.410 259 HIS B CA 1
ATOM 4209 C C . HIS B 1 279 ? -40.980 18.658 -7.714 1.000 30.900 259 HIS B C 1
ATOM 4210 O O . HIS B 1 279 ? -40.807 17.536 -7.244 1.000 31.550 259 HIS B O 1
ATOM 4217 N N . ILE B 1 280 ? -41.231 18.902 -9.003 1.000 32.970 260 ILE B N 1
ATOM 4218 C CA . ILE B 1 280 ? -41.360 17.825 -9.971 1.000 35.610 260 ILE B CA 1
ATOM 4219 C C . ILE B 1 280 ? -40.067 16.992 -10.036 1.000 33.660 260 ILE B C 1
ATOM 4220 O O . ILE B 1 280 ? -40.102 15.764 -9.877 1.000 33.230 260 ILE B O 1
ATOM 4225 N N . PRO B 1 281 ? -38.885 17.611 -10.296 1.000 29.770 261 PRO B N 1
ATOM 4226 C CA . PRO B 1 281 ? -37.635 16.848 -10.376 1.000 27.450 261 PRO B CA 1
ATOM 4227 C C . PRO B 1 281 ? -37.370 16.031 -9.113 1.000 29.020 261 PRO B C 1
ATOM 4228 O O . PRO B 1 281 ? -37.106 14.826 -9.196 1.000 26.370 261 PRO B O 1
ATOM 4232 N N . ILE B 1 282 ? -37.486 16.696 -7.946 1.000 30.800 262 ILE B N 1
ATOM 4233 C CA . ILE B 1 282 ? -37.165 16.073 -6.673 1.000 33.960 262 ILE B CA 1
ATOM 4234 C C . ILE B 1 282 ? -38.042 14.835 -6.459 1.000 39.040 262 ILE B C 1
ATOM 4235 O O . ILE B 1 282 ? -37.533 13.771 -6.092 1.000 39.970 262 ILE B O 1
ATOM 4240 N N . LYS B 1 283 ? -39.348 14.971 -6.701 1.000 38.400 263 LYS B N 1
ATOM 4241 C CA . LYS B 1 283 ? -40.285 13.930 -6.305 1.000 38.730 263 LYS B CA 1
ATOM 4242 C C . LYS B 1 283 ? -40.230 12.785 -7.315 1.000 38.640 263 LYS B C 1
ATOM 4243 O O . LYS B 1 283 ? -40.508 11.642 -6.962 1.000 38.940 263 LYS B O 1
ATOM 4249 N N . LEU B 1 284 ? -39.836 13.103 -8.554 1.000 39.500 264 LEU B N 1
ATOM 4250 C CA . LEU B 1 284 ? -39.709 12.111 -9.602 1.000 41.140 264 LEU B CA 1
ATOM 4251 C C . LEU B 1 284 ? -38.491 11.216 -9.355 1.000 39.580 264 LEU B C 1
ATOM 4252 O O . LEU B 1 284 ? -38.581 9.997 -9.495 1.000 38.690 264 LEU B O 1
ATOM 4257 N N . LEU B 1 285 ? -37.366 11.833 -8.962 1.000 39.790 265 LEU B N 1
ATOM 4258 C CA . LEU B 1 285 ? -36.108 11.145 -8.695 1.000 43.280 265 LEU B CA 1
ATOM 4259 C C . LEU B 1 285 ? -36.032 10.568 -7.273 1.000 48.980 265 LEU B C 1
ATOM 4260 O O . LEU B 1 285 ? -35.197 9.696 -7.018 1.000 54.240 265 LEU B O 1
ATOM 4265 N N . ALA B 1 286 ? -36.834 11.092 -6.328 1.000 50.500 266 ALA B N 1
ATOM 4266 C CA . ALA B 1 286 ? -36.825 10.541 -4.980 1.000 51.170 266 ALA B CA 1
ATOM 4267 C C . ALA B 1 286 ? -38.220 10.187 -4.431 1.000 52.340 266 ALA B C 1
ATOM 4268 O O . ALA B 1 286 ? -39.053 11.064 -4.214 1.000 50.490 266 ALA B O 1
ATOM 4270 N N . PRO B 1 287 ? -38.505 8.891 -4.111 1.000 56.770 267 PRO B N 1
ATOM 4271 C CA . PRO B 1 287 ? -39.841 8.469 -3.669 1.000 55.600 267 PRO B CA 1
ATOM 4272 C C . PRO B 1 287 ? -40.290 9.031 -2.302 1.000 55.360 267 PRO B C 1
ATOM 4273 O O . PRO B 1 287 ? -40.082 8.405 -1.268 1.000 52.350 267 PRO B O 1
ATOM 4277 N N . GLY B 1 289 ? -37.083 8.906 -0.167 1.000 43.370 269 GLY B N 1
ATOM 4278 C CA . GLY B 1 289 ? -37.729 10.222 0.049 1.000 51.980 269 GLY B CA 1
ATOM 4279 C C . GLY B 1 289 ? -36.815 11.446 -0.135 1.000 51.450 269 GLY B C 1
ATOM 4280 O O . GLY B 1 289 ? -35.621 11.350 -0.450 1.000 44.960 269 GLY B O 1
ATOM 4281 N N . ALA B 1 290 ? -37.418 12.632 0.046 1.000 47.080 270 ALA B N 1
ATOM 4282 C CA . ALA B 1 290 ? -36.713 13.906 -0.018 1.000 45.130 270 ALA B CA 1
ATOM 4283 C C . ALA B 1 290 ? -36.647 14.530 1.377 1.000 40.550 270 ALA B C 1
ATOM 4284 O O . ALA B 1 290 ? -37.527 14.300 2.203 1.000 44.420 270 ALA B O 1
ATOM 4286 N N . SER B 1 291 ? -35.657 15.395 1.615 1.000 35.140 271 SER B N 1
ATOM 4287 C CA . SER B 1 291 ? -35.676 16.223 2.810 1.000 35.080 271 SER B CA 1
ATOM 4288 C C . SER B 1 291 ? -36.080 17.652 2.437 1.000 34.350 271 SER B C 1
ATOM 4289 O O . SER B 1 291 ? -35.636 18.190 1.428 1.000 34.930 271 SER B O 1
ATOM 4292 N N . ALA B 1 292 ? -36.953 18.253 3.250 1.000 34.250 272 ALA B N 1
ATOM 4293 C CA . ALA B 1 292 ? -37.436 19.614 3.020 1.000 30.860 272 ALA B CA 1
ATOM 4294 C C . ALA B 1 292 ? -36.845 20.521 4.099 1.000 28.860 272 ALA B C 1
ATOM 4295 O O . ALA B 1 292 ? -37.184 20.382 5.263 1.000 27.980 272 ALA B O 1
ATOM 4297 N N . LEU B 1 293 ? -35.956 21.443 3.696 1.000 28.600 273 LEU B N 1
ATOM 4298 C CA . LEU B 1 293 ? -35.306 22.343 4.637 1.000 29.520 273 LEU B CA 1
ATOM 4299 C C . LEU B 1 293 ? -35.973 23.715 4.585 1.000 30.590 273 LEU B C 1
ATOM 4300 O O . LEU B 1 293 ? -35.989 24.352 3.528 1.000 33.320 273 LEU B O 1
ATOM 4305 N N . SER B 1 294 ? -36.476 24.156 5.747 1.000 30.760 274 SER B N 1
ATOM 4306 C CA . SER B 1 294 ? -36.943 25.516 5.919 1.000 34.280 274 SER B CA 1
ATOM 4307 C C . SER B 1 294 ? -35.785 26.364 6.433 1.000 36.070 274 SER B C 1
ATOM 4308 O O . SER B 1 294 ? -35.154 26.020 7.442 1.000 38.170 274 SER B O 1
ATOM 4311 N N . ILE B 1 295 ? -35.497 27.454 5.707 1.000 37.670 275 ILE B N 1
ATOM 4312 C CA . ILE B 1 295 ? -34.307 28.252 5.976 1.000 42.870 275 ILE B CA 1
ATOM 4313 C C . ILE B 1 295 ? -34.752 29.674 6.282 1.000 42.790 275 ILE B C 1
ATOM 4314 O O . ILE B 1 295 ? -35.440 30.289 5.471 1.000 41.860 275 ILE B O 1
ATOM 4319 N N . GLY B 1 296 ? -34.405 30.134 7.492 1.000 45.040 276 GLY B N 1
ATOM 4320 C CA . GLY B 1 296 ? -34.807 31.441 7.989 1.000 51.300 276 GLY B CA 1
ATOM 4321 C C . GLY B 1 296 ? -33.825 31.962 9.035 1.000 57.110 276 GLY B C 1
ATOM 4322 O O . GLY B 1 296 ? -33.527 31.266 10.010 1.000 59.220 276 GLY B O 1
ATOM 4323 N N . GLY B 1 297 ? -33.348 33.197 8.812 1.000 60.350 277 GLY B N 1
ATOM 4324 C CA . GLY B 1 297 ? -32.231 33.728 9.570 1.000 62.470 277 GLY B CA 1
ATOM 4325 C C . GLY B 1 297 ? -31.071 32.746 9.465 1.000 61.120 277 GLY B C 1
ATOM 4326 O O . GLY B 1 297 ? -30.693 32.361 8.354 1.000 70.030 277 GLY B O 1
ATOM 4327 N N . ARG B 1 298 ? -30.568 32.302 10.624 1.000 51.610 278 ARG B N 1
ATOM 4328 C CA . ARG B 1 298 ? -29.472 31.349 10.665 1.000 50.180 278 ARG B CA 1
ATOM 4329 C C . ARG B 1 298 ? -30.001 29.922 10.842 1.000 44.030 278 ARG B C 1
ATOM 4330 O O . ARG B 1 298 ? -29.210 28.992 10.906 1.000 39.670 278 ARG B O 1
ATOM 4338 N N . VAL B 1 299 ? -31.333 29.753 10.893 1.000 42.160 279 VAL B N 1
ATOM 4339 C CA . VAL B 1 299 ? -31.930 28.489 11.296 1.000 38.430 279 VAL B CA 1
ATOM 4340 C C . VAL B 1 299 ? -32.254 27.642 10.064 1.000 37.520 279 VAL B C 1
ATOM 4341 O O . VAL B 1 299 ? -32.904 28.100 9.116 1.000 36.880 279 VAL B O 1
ATOM 4345 N N . VAL B 1 300 ? -31.795 26.386 10.109 1.000 35.390 280 VAL B N 1
ATOM 4346 C CA . VAL B 1 300 ? -32.158 25.389 9.117 1.000 34.220 280 VAL B CA 1
ATOM 4347 C C . VAL B 1 300 ? -32.957 24.322 9.848 1.000 35.860 280 VAL B C 1
ATOM 4348 O O . VAL B 1 300 ? -32.417 23.652 10.742 1.000 35.220 280 VAL B O 1
ATOM 4352 N N . LEU B 1 301 ? -34.237 24.193 9.456 1.000 36.220 281 LEU B N 1
ATOM 4353 C CA . LEU B 1 301 ? -35.103 23.155 9.981 1.000 35.800 281 LEU B CA 1
ATOM 4354 C C . LEU B 1 301 ? -35.435 22.203 8.845 1.000 33.610 281 LEU B C 1
ATOM 4355 O O . LEU B 1 301 ? -35.921 22.627 7.811 1.000 31.140 281 LEU B O 1
ATOM 4360 N N . SER B 1 302 ? -35.205 20.916 9.074 1.000 35.360 282 SER B N 1
ATOM 4361 C CA . SER B 1 302 ? -35.593 19.895 8.121 1.000 40.140 282 SER B CA 1
ATOM 4362 C C . SER B 1 302 ? -36.683 19.012 8.718 1.000 42.520 282 SER B C 1
ATOM 4363 O O . SER B 1 302 ? -36.666 18.703 9.896 1.000 46.460 282 SER B O 1
ATOM 4366 N N . SER B 1 303 ? -37.635 18.621 7.880 1.000 46.340 283 SER B N 1
ATOM 4367 C CA . SER B 1 303 ? -38.612 17.628 8.277 1.000 50.670 283 SER B CA 1
ATOM 4368 C C . SER B 1 303 ? -38.046 16.257 7.932 1.000 57.830 283 SER B C 1
ATOM 4369 O O . SER B 1 303 ? -36.942 16.146 7.389 1.000 62.440 283 SER B O 1
ATOM 4372 N N . VAL B 1 304 ? -38.829 15.222 8.239 1.000 59.040 284 VAL B N 1
ATOM 4373 C CA . VAL B 1 304 ? -38.403 13.855 7.998 1.000 60.900 284 VAL B CA 1
ATOM 4374 C C . VAL B 1 304 ? -39.116 13.326 6.750 1.000 62.970 284 VAL B C 1
ATOM 4375 O O . VAL B 1 304 ? -38.865 12.208 6.300 1.000 55.750 284 VAL B O 1
ATOM 4379 N N . GLY B 1 305 ? -39.977 14.165 6.145 1.000 67.570 285 GLY B N 1
ATOM 4380 C CA . GLY B 1 305 ? -40.460 13.967 4.780 1.000 65.150 285 GLY B CA 1
ATOM 4381 C C . GLY B 1 305 ? -41.536 12.888 4.655 1.000 63.220 285 GLY B C 1
ATOM 4382 O O . GLY B 1 305 ? -41.828 12.406 3.569 1.000 67.760 285 GLY B O 1
ATOM 4383 N N . HIS B 1 306 ? -42.109 12.480 5.785 1.000 59.320 286 HIS B N 1
ATOM 4384 C CA . HIS B 1 306 ? -43.159 11.477 5.840 1.000 57.420 286 HIS B CA 1
ATOM 4385 C C . HIS B 1 306 ? -44.104 11.876 6.975 1.000 58.560 286 HIS B C 1
ATOM 4386 O O . HIS B 1 306 ? -43.735 12.684 7.840 1.000 57.370 286 HIS B O 1
ATOM 4393 N N . GLY B 1 307 ? -45.306 11.277 6.999 1.000 57.790 287 GLY B N 1
ATOM 4394 C CA . GLY B 1 307 ? -46.330 11.600 7.983 1.000 54.520 287 GLY B CA 1
ATOM 4395 C C . GLY B 1 307 ? -46.014 11.066 9.378 1.000 51.720 287 GLY B C 1
ATOM 4396 O O . GLY B 1 307 ? -44.995 10.403 9.568 1.000 53.490 287 GLY B O 1
ATOM 4397 N N . SER B 1 308 ? -46.933 11.323 10.327 1.000 49.320 288 SER B N 1
ATOM 4398 C CA . SER B 1 308 ? -46.757 10.940 11.719 1.000 41.850 288 SER B CA 1
ATOM 4399 C C . SER B 1 308 ? -47.113 9.473 11.940 1.000 41.430 288 SER B C 1
ATOM 4400 O O . SER B 1 308 ? -46.909 8.929 13.032 1.000 39.350 288 SER B O 1
ATOM 4403 N N . ALA B 1 309 ? -47.666 8.864 10.881 1.000 43.530 289 ALA B N 1
ATOM 4404 C CA . ALA B 1 309 ? -47.925 7.436 10.781 1.000 46.720 289 ALA B CA 1
ATOM 4405 C C . ALA B 1 309 ? -48.680 6.941 12.012 1.000 51.300 289 ALA B C 1
ATOM 4406 O O . ALA B 1 309 ? -48.226 6.035 12.707 1.000 54.720 289 ALA B O 1
ATOM 4408 N N . MET B 1 310 ? -49.868 7.510 12.246 1.000 53.120 290 MET B N 1
ATOM 4409 C CA . MET B 1 310 ? -50.634 7.254 13.459 1.000 53.340 290 MET B CA 1
ATOM 4410 C C . MET B 1 310 ? -50.993 5.771 13.580 1.000 55.290 290 MET B C 1
ATOM 4411 O O . MET B 1 310 ? -51.059 5.230 14.683 1.000 52.110 290 MET B O 1
ATOM 4416 N N . ASP B 1 311 ? -51.206 5.117 12.432 1.000 57.910 291 ASP B N 1
ATOM 4417 C CA . ASP B 1 311 ? -51.684 3.744 12.422 1.000 56.900 291 ASP B CA 1
ATOM 4418 C C . ASP B 1 311 ? -50.644 2.751 12.947 1.000 51.490 291 ASP B C 1
ATOM 4419 O O . ASP B 1 311 ? -51.020 1.645 13.317 1.000 45.140 291 ASP B O 1
ATOM 4424 N N . ILE B 1 312 ? -49.356 3.131 12.966 1.000 55.150 292 ILE B N 1
ATOM 4425 C CA . ILE B 1 312 ? -48.284 2.220 13.366 1.000 55.250 292 ILE B CA 1
ATOM 4426 C C . ILE B 1 312 ? -47.599 2.696 14.648 1.000 57.320 292 ILE B C 1
ATOM 4427 O O . ILE B 1 312 ? -46.598 2.103 15.066 1.000 53.810 292 ILE B O 1
ATOM 4432 N N . ALA B 1 313 ? -48.140 3.766 15.251 1.000 59.500 293 ALA B N 1
ATOM 4433 C CA . ALA B 1 313 ? -47.500 4.367 16.405 1.000 58.850 293 ALA B CA 1
ATOM 4434 C C . ALA B 1 313 ? -47.574 3.413 17.592 1.000 58.910 293 ALA B C 1
ATOM 4435 O O . ALA B 1 313 ? -48.652 2.940 17.943 1.000 60.880 293 ALA B O 1
ATOM 4437 N N . GLY B 1 314 ? -46.409 3.124 18.166 1.000 63.240 294 GLY B N 1
ATOM 4438 C CA . GLY B 1 314 ? -46.328 2.582 19.515 1.000 67.750 294 GLY B CA 1
ATOM 4439 C C . GLY B 1 314 ? -46.470 1.062 19.561 1.000 67.500 294 GLY B C 1
ATOM 4440 O O . GLY B 1 314 ? -46.653 0.480 20.627 1.000 64.880 294 GLY B O 1
ATOM 4441 N N . ARG B 1 315 ? -46.291 0.419 18.403 1.000 66.240 295 ARG B N 1
ATOM 4442 C CA . ARG B 1 315 ? -46.167 -1.031 18.367 1.000 67.510 295 ARG B CA 1
ATOM 4443 C C . ARG B 1 315 ? -44.692 -1.429 18.277 1.000 67.930 295 ARG B C 1
ATOM 4444 O O . ARG B 1 315 ? -44.359 -2.605 18.159 1.000 68.270 295 ARG B O 1
ATOM 4452 N N . GLY B 1 316 ? -43.815 -0.424 18.293 1.000 67.980 296 GLY B N 1
ATOM 4453 C CA . GLY B 1 316 ? -42.373 -0.615 18.317 1.000 67.760 296 GLY B CA 1
ATOM 4454 C C . GLY B 1 316 ? -41.830 -1.178 17.003 1.000 66.860 296 GLY B C 1
ATOM 4455 O O . GLY B 1 316 ? -40.829 -1.887 17.002 1.000 71.770 296 GLY B O 1
ATOM 4456 N N . VAL B 1 317 ? -42.483 -0.840 15.886 1.000 60.180 297 VAL B N 1
ATOM 4457 C CA . VAL B 1 317 ? -42.165 -1.422 14.593 1.000 63.480 297 VAL B CA 1
ATOM 4458 C C . VAL B 1 317 ? -41.728 -0.357 13.584 1.000 62.490 297 VAL B C 1
ATOM 4459 O O . VAL B 1 317 ? -41.691 -0.648 12.395 1.000 70.660 297 VAL B O 1
ATOM 4463 N N . ALA B 1 318 ? -41.402 0.862 14.023 1.000 60.150 298 ALA B N 1
ATOM 4464 C CA . ALA B 1 318 ? -41.268 1.984 13.101 1.000 61.060 298 ALA B CA 1
ATOM 4465 C C . ALA B 1 318 ? -39.835 2.137 12.594 1.000 59.490 298 ALA B C 1
ATOM 4466 O O . ALA B 1 318 ? -38.881 1.963 13.340 1.000 62.290 298 ALA B O 1
ATOM 4468 N N . ASP B 1 319 ? -39.716 2.471 11.311 1.000 54.490 299 ASP B N 1
ATOM 4469 C CA . ASP B 1 319 ? -38.442 2.663 10.634 1.000 52.930 299 ASP B CA 1
ATOM 4470 C C . ASP B 1 319 ? -37.874 4.081 10.828 1.000 56.680 299 ASP B C 1
ATOM 4471 O O . ASP B 1 319 ? -38.522 5.086 10.509 1.000 57.030 299 ASP B O 1
ATOM 4476 N N . ALA B 1 320 ? -36.618 4.154 11.295 1.000 58.170 300 ALA B N 1
ATOM 4477 C CA . ALA B 1 320 ? -35.958 5.420 11.572 1.000 53.620 300 ALA B CA 1
ATOM 4478 C C . ALA B 1 320 ? -35.024 5.798 10.426 1.000 53.300 300 ALA B C 1
ATOM 4479 O O . ALA B 1 320 ? -34.303 6.795 10.528 1.000 57.360 300 ALA B O 1
ATOM 4481 N N . THR B 1 321 ? -35.056 5.030 9.330 1.000 49.230 301 THR B N 1
ATOM 4482 C CA . THR B 1 321 ? -34.144 5.221 8.201 1.000 47.670 301 THR B CA 1
ATOM 4483 C C . THR B 1 321 ? -34.231 6.656 7.684 1.000 47.230 301 THR B C 1
ATOM 4484 O O . THR B 1 321 ? -33.218 7.313 7.485 1.000 50.760 301 THR B O 1
ATOM 4488 N N . ALA B 1 322 ? -35.454 7.152 7.487 1.000 45.390 302 ALA B N 1
ATOM 4489 C CA . ALA B 1 322 ? -35.651 8.493 6.972 1.000 43.640 302 ALA B CA 1
ATOM 4490 C C . ALA B 1 322 ? -35.076 9.538 7.938 1.000 43.800 302 ALA B C 1
ATOM 4491 O O . ALA B 1 322 ? -34.440 10.498 7.501 1.000 43.810 302 ALA B O 1
ATOM 4493 N N . LEU B 1 323 ? -35.273 9.333 9.245 1.000 42.400 303 LEU B N 1
ATOM 4494 C CA . LEU B 1 323 ? -34.669 10.194 10.248 1.000 44.210 303 LEU B CA 1
ATOM 4495 C C . LEU B 1 323 ? -33.138 10.124 10.178 1.000 46.730 303 LEU B C 1
ATOM 4496 O O . LEU B 1 323 ? -32.466 11.156 10.135 1.000 46.240 303 LEU B O 1
ATOM 4501 N N . LEU B 1 324 ? -32.588 8.904 10.165 1.000 49.130 304 LEU B N 1
ATOM 4502 C CA . LEU B 1 324 ? -31.139 8.743 10.100 1.000 48.440 304 LEU B CA 1
ATOM 4503 C C . LEU B 1 324 ? -30.574 9.494 8.890 1.000 49.850 304 LEU B C 1
ATOM 4504 O O . LEU B 1 324 ? -29.540 10.149 9.007 1.000 47.840 304 LEU B O 1
ATOM 4509 N N . ARG B 1 325 ? -31.274 9.417 7.744 1.000 50.240 305 ARG B N 1
ATOM 4510 C CA . ARG B 1 325 ? -30.805 10.042 6.518 1.000 51.680 305 ARG B CA 1
ATOM 4511 C C . ARG B 1 325 ? -30.811 11.562 6.672 1.000 52.310 305 ARG B C 1
ATOM 4512 O O . ARG B 1 325 ? -29.946 12.238 6.113 1.000 54.620 305 ARG B O 1
ATOM 4520 N N . THR B 1 326 ? -31.810 12.080 7.408 1.000 44.290 306 THR B N 1
ATOM 4521 C CA . THR B 1 326 ? -31.977 13.507 7.645 1.000 40.480 306 THR B CA 1
ATOM 4522 C C . THR B 1 326 ? -30.847 13.989 8.551 1.000 38.300 306 THR B C 1
ATOM 4523 O O . THR B 1 326 ? -30.290 15.064 8.350 1.000 36.750 306 THR B O 1
ATOM 4527 N N . ILE B 1 327 ? -30.504 13.160 9.531 1.000 36.600 307 ILE B N 1
ATOM 4528 C CA . ILE B 1 327 ? -29.393 13.420 10.425 1.000 34.500 307 ILE B CA 1
ATOM 4529 C C . ILE B 1 327 ? -28.085 13.452 9.638 1.000 33.580 307 ILE B C 1
ATOM 4530 O O . ILE B 1 327 ? -27.316 14.398 9.781 1.000 37.670 307 ILE B O 1
ATOM 4535 N N . ALA B 1 328 ? -27.856 12.449 8.779 1.000 33.700 308 ALA B N 1
ATOM 4536 C CA . ALA B 1 328 ? -26.682 12.405 7.909 1.000 31.530 308 ALA B CA 1
ATOM 4537 C C . ALA B 1 328 ? -26.561 13.676 7.071 1.000 32.390 308 ALA B C 1
ATOM 4538 O O . ALA B 1 328 ? -25.460 14.182 6.854 1.000 34.920 308 ALA B O 1
ATOM 4540 N N . LEU B 1 329 ? -27.708 14.166 6.587 1.000 32.780 309 LEU B N 1
ATOM 4541 C CA . LEU B 1 329 ? -27.775 15.311 5.691 1.000 32.020 309 LEU B CA 1
ATOM 4542 C C . LEU B 1 329 ? -27.379 16.597 6.418 1.000 31.290 309 LEU B C 1
ATOM 4543 O O . LEU B 1 329 ? -26.477 17.299 5.987 1.000 32.160 309 LEU B O 1
ATOM 4548 N N . LEU B 1 330 ? -28.070 16.906 7.518 1.000 31.780 310 LEU B N 1
ATOM 4549 C CA . LEU B 1 330 ? -27.797 18.113 8.269 1.000 32.400 310 LEU B CA 1
ATOM 4550 C C . LEU B 1 330 ? -26.540 17.955 9.122 1.000 33.010 310 LEU B C 1
ATOM 4551 O O . LEU B 1 330 ? -26.016 18.944 9.640 1.000 32.040 310 LEU B O 1
ATOM 4556 N N . GLY B 1 331 ? -26.015 16.733 9.247 1.000 32.910 311 GLY B N 1
ATOM 4557 C CA . GLY B 1 331 ? -24.876 16.525 10.129 1.000 35.740 311 GLY B CA 1
ATOM 4558 C C . GLY B 1 331 ? -23.549 16.430 9.386 1.000 38.890 311 GLY B C 1
ATOM 4559 O O . GLY B 1 331 ? -22.553 16.060 9.996 1.000 43.370 311 GLY B O 1
ATOM 4560 N N . ALA B 1 332 ? -23.540 16.800 8.100 1.000 40.800 312 ALA B N 1
ATOM 4561 C CA . ALA B 1 332 ? -22.450 16.519 7.175 1.000 44.040 312 ALA B CA 1
ATOM 4562 C C . ALA B 1 332 ? -21.196 17.311 7.527 1.000 46.590 312 ALA B C 1
ATOM 4563 O O . ALA B 1 332 ? -21.275 18.364 8.151 1.000 46.360 312 ALA B O 1
ATOM 4565 N N . GLN B 1 333 ? -20.042 16.794 7.080 1.000 49.220 313 GLN B N 1
ATOM 4566 C CA . GLN B 1 333 ? -18.742 17.329 7.446 1.000 51.800 313 GLN B CA 1
ATOM 4567 C C . GLN B 1 333 ? -18.495 18.644 6.700 1.000 51.410 313 GLN B C 1
ATOM 4568 O O . GLN B 1 333 ? -18.724 18.730 5.494 1.000 51.220 313 GLN B O 1
ATOM 4574 N N . PRO B 1 334 ? -17.956 19.700 7.360 1.000 53.350 314 PRO B N 1
ATOM 4575 C CA . PRO B 1 334 ? -17.413 20.850 6.629 1.000 52.770 314 PRO B CA 1
ATOM 4576 C C . PRO B 1 334 ? -16.290 20.398 5.673 1.000 54.310 314 PRO B C 1
ATOM 4577 O O . PRO B 1 334 ? -16.368 20.701 4.491 1.000 55.540 314 PRO B O 1
ATOM 4581 N N . MET C 1 21 ? -36.632 -7.589 -33.144 1.000 52.740 1 MET C N 1
ATOM 4582 C CA . MET C 1 21 ? -35.823 -7.325 -34.362 1.000 63.810 1 MET C CA 1
ATOM 4583 C C . MET C 1 21 ? -36.409 -6.122 -35.110 1.000 68.110 1 MET C C 1
ATOM 4584 O O . MET C 1 21 ? -35.748 -5.096 -35.238 1.000 76.310 1 MET C O 1
ATOM 4589 N N . THR C 1 22 ? -37.670 -6.240 -35.545 1.000 65.870 2 THR C N 1
ATOM 4590 C CA . THR C 1 22 ? -38.303 -5.326 -36.483 1.000 66.810 2 THR C CA 1
ATOM 4591 C C . THR C 1 22 ? -39.178 -4.284 -35.766 1.000 61.760 2 THR C C 1
ATOM 4592 O O . THR C 1 22 ? -39.896 -4.589 -34.820 1.000 58.170 2 THR C O 1
ATOM 4596 N N . ILE C 1 23 ? -39.077 -3.024 -36.207 1.000 54.110 3 ILE C N 1
ATOM 4597 C CA . ILE C 1 23 ? -39.598 -1.905 -35.437 1.000 54.020 3 ILE C CA 1
ATOM 4598 C C . ILE C 1 23 ? -40.668 -1.110 -36.189 1.000 54.020 3 ILE C C 1
ATOM 4599 O O . ILE C 1 23 ? -41.324 -0.263 -35.584 1.000 51.880 3 ILE C O 1
ATOM 4604 N N . VAL C 1 24 ? -40.847 -1.380 -37.489 1.000 55.930 4 VAL C N 1
ATOM 4605 C CA . VAL C 1 24 ? -41.796 -0.623 -38.302 1.000 54.890 4 VAL C CA 1
ATOM 4606 C C . VAL C 1 24 ? -43.027 -1.480 -38.614 1.000 56.560 4 VAL C C 1
ATOM 4607 O O . VAL C 1 24 ? -42.958 -2.398 -39.421 1.000 56.960 4 VAL C O 1
ATOM 4611 N N . HIS C 1 25 ? -44.170 -1.128 -38.019 1.000 58.950 5 HIS C N 1
ATOM 4612 C CA . HIS C 1 25 ? -45.395 -1.891 -38.186 1.000 55.710 5 HIS C CA 1
ATOM 4613 C C . HIS C 1 25 ? -46.501 -1.021 -38.783 1.000 51.220 5 HIS C C 1
ATOM 4614 O O . HIS C 1 25 ? -47.653 -1.448 -38.824 1.000 43.260 5 HIS C O 1
ATOM 4621 N N . ARG C 1 26 ? -46.137 0.185 -39.252 1.000 50.170 6 ARG C N 1
ATOM 4622 C CA . ARG C 1 26 ? -47.104 1.051 -39.905 1.000 48.840 6 ARG C CA 1
ATOM 4623 C C . ARG C 1 26 ? -46.398 1.935 -40.928 1.000 49.600 6 ARG C C 1
ATOM 4624 O O . ARG C 1 26 ? -45.177 1.913 -41.046 1.000 52.610 6 ARG C O 1
ATOM 4632 N N . ARG C 1 27 ? -47.192 2.713 -41.666 1.000 47.890 7 ARG C N 1
ATOM 4633 C CA . ARG C 1 27 ? -46.665 3.519 -42.750 1.000 43.710 7 ARG C CA 1
ATOM 4634 C C . ARG C 1 27 ? -46.202 4.854 -42.184 1.000 43.890 7 ARG C C 1
ATOM 4635 O O . ARG C 1 27 ? -46.922 5.499 -41.409 1.000 47.250 7 ARG C O 1
ATOM 4643 N N . LEU C 1 28 ? -44.999 5.254 -42.595 1.000 42.620 8 LEU C N 1
ATOM 4644 C CA . LEU C 1 28 ? -44.341 6.436 -42.070 1.000 41.830 8 LEU C CA 1
ATOM 4645 C C . LEU C 1 28 ? -43.798 7.257 -43.236 1.000 39.490 8 LEU C C 1
ATOM 4646 O O . LEU C 1 28 ? -43.329 6.701 -44.239 1.000 37.660 8 LEU C O 1
ATOM 4651 N N . ALA C 1 29 ? -43.882 8.587 -43.100 1.000 36.120 9 ALA C N 1
ATOM 4652 C CA . ALA C 1 29 ? -43.187 9.491 -43.996 1.000 33.150 9 ALA C CA 1
ATOM 4653 C C . ALA C 1 29 ? -41.923 9.961 -43.292 1.000 33.170 9 ALA C C 1
ATOM 4654 O O . ALA C 1 29 ? -41.957 10.360 -42.122 1.000 34.510 9 ALA C O 1
ATOM 4656 N N . LEU C 1 30 ? -40.806 9.911 -44.019 1.000 32.140 10 LEU C N 1
ATOM 4657 C CA . LEU C 1 30 ? -39.536 10.352 -43.466 1.000 33.150 10 LEU C CA 1
ATOM 4658 C C . LEU C 1 30 ? -39.001 11.511 -44.303 1.000 32.860 10 LEU C C 1
ATOM 4659 O O . LEU C 1 30 ? -38.590 11.315 -45.440 1.000 34.200 10 LEU C O 1
ATOM 4664 N N . ALA C 1 31 ? -39.049 12.726 -43.754 1.000 30.360 11 ALA C N 1
ATOM 4665 C CA . ALA C 1 31 ? -38.520 13.894 -44.442 1.000 30.470 11 ALA C CA 1
ATOM 4666 C C . ALA C 1 31 ? -37.049 14.019 -44.069 1.000 35.680 11 ALA C C 1
ATOM 4667 O O . ALA C 1 31 ? -36.720 13.944 -42.888 1.000 40.590 11 ALA C O 1
ATOM 4669 N N . ILE C 1 32 ? -36.174 14.224 -45.060 1.000 36.540 12 ILE C N 1
ATOM 4670 C CA . ILE C 1 32 ? -34.751 14.043 -44.819 1.000 38.740 12 ILE C CA 1
ATOM 4671 C C . ILE C 1 32 ? -34.115 15.304 -44.241 1.000 39.760 12 ILE C C 1
ATOM 4672 O O . ILE C 1 32 ? -32.897 15.320 -44.025 1.000 41.050 12 ILE C O 1
ATOM 4677 N N . GLY C 1 33 ? -34.936 16.335 -43.984 1.000 39.820 13 GLY C N 1
ATOM 4678 C CA . GLY C 1 33 ? -34.449 17.549 -43.352 1.000 38.600 13 GLY C CA 1
ATOM 4679 C C . GLY C 1 33 ? -33.502 18.316 -44.263 1.000 39.190 13 GLY C C 1
ATOM 4680 O O . GLY C 1 33 ? -33.619 18.261 -45.480 1.000 40.480 13 GLY C O 1
ATOM 4681 N N . ASP C 1 34 ? -32.570 19.052 -43.661 1.000 44.370 14 ASP C N 1
ATOM 4682 C CA . ASP C 1 34 ? -31.650 19.873 -44.425 1.000 43.110 14 ASP C CA 1
ATOM 4683 C C . ASP C 1 34 ? -30.783 18.973 -45.297 1.000 41.930 14 ASP C C 1
ATOM 4684 O O . ASP C 1 34 ? -30.026 18.144 -44.790 1.000 38.940 14 ASP C O 1
ATOM 4689 N N . PRO C 1 35 ? -30.844 19.140 -46.635 1.000 39.720 15 PRO C N 1
ATOM 4690 C CA . PRO C 1 35 ? -30.128 18.260 -47.560 1.000 40.020 15 PRO C CA 1
ATOM 4691 C C . PRO C 1 35 ? -28.615 18.439 -47.487 1.000 41.490 15 PRO C C 1
ATOM 4692 O O . PRO C 1 35 ? -27.873 17.650 -48.064 1.000 39.980 15 PRO C O 1
ATOM 4696 N N . HIS C 1 36 ? -28.178 19.470 -46.746 1.000 42.960 16 HIS C N 1
ATOM 4697 C CA . HIS C 1 36 ? -26.766 19.764 -46.569 1.000 39.100 16 HIS C CA 1
ATOM 4698 C C . HIS C 1 36 ? -26.270 19.197 -45.246 1.000 37.170 16 HIS C C 1
ATOM 4699 O O . HIS C 1 36 ? -25.075 19.049 -45.066 1.000 38.550 16 HIS C O 1
ATOM 4706 N N . GLY C 1 37 ? -27.177 18.911 -44.313 1.000 33.900 17 GLY C N 1
ATOM 4707 C CA . GLY C 1 37 ? -26.790 18.367 -43.027 1.000 30.650 17 GLY C CA 1
ATOM 4708 C C . GLY C 1 37 ? -26.700 16.846 -43.049 1.000 30.860 17 GLY C C 1
ATOM 4709 O O . GLY C 1 37 ? -26.538 16.237 -44.090 1.000 31.540 17 GLY C O 1
ATOM 4710 N N . ILE C 1 38 ? -26.849 16.240 -41.873 1.000 31.640 18 ILE C N 1
ATOM 4711 C CA . ILE C 1 38 ? -26.627 14.814 -41.694 1.000 30.410 18 ILE C CA 1
ATOM 4712 C C . ILE C 1 38 ? -27.921 14.035 -41.924 1.000 29.800 18 ILE C C 1
ATOM 4713 O O . ILE C 1 38 ? -27.907 12.808 -41.901 1.000 28.030 18 ILE C O 1
ATOM 4718 N N . GLY C 1 39 ? -29.035 14.745 -42.131 1.000 30.950 19 GLY C N 1
ATOM 4719 C CA . GLY C 1 39 ? -30.330 14.112 -42.340 1.000 31.760 19 GLY C CA 1
ATOM 4720 C C . GLY C 1 39 ? -30.271 13.017 -43.404 1.000 29.780 19 GLY C C 1
ATOM 4721 O O . GLY C 1 39 ? -30.579 11.864 -43.122 1.000 30.740 19 GLY C O 1
ATOM 4722 N N . PRO C 1 40 ? -29.874 13.326 -44.659 1.000 28.730 20 PRO C N 1
ATOM 4723 C CA . PRO C 1 40 ? -29.817 12.309 -45.712 1.000 28.370 20 PRO C CA 1
ATOM 4724 C C . PRO C 1 40 ? -29.012 11.086 -45.275 1.000 32.080 20 PRO C C 1
ATOM 4725 O O . PRO C 1 40 ? -29.449 9.949 -45.477 1.000 30.990 20 PRO C O 1
ATOM 4729 N N . GLU C 1 41 ? -27.857 11.340 -44.637 1.000 33.920 21 GLU C N 1
ATOM 4730 C CA . GLU C 1 41 ? -26.928 10.306 -44.212 1.000 32.390 21 GLU C CA 1
ATOM 4731 C C . GLU C 1 41 ? -27.607 9.382 -43.198 1.000 35.550 21 GLU C C 1
ATOM 4732 O O . GLU C 1 41 ? -27.595 8.155 -43.359 1.000 40.680 21 GLU C O 1
ATOM 4738 N N . ILE C 1 42 ? -28.198 9.977 -42.155 1.000 31.670 22 ILE C N 1
ATOM 4739 C CA . ILE C 1 42 ? -28.835 9.167 -41.133 1.000 37.080 22 ILE C CA 1
ATOM 4740 C C . ILE C 1 42 ? -30.109 8.528 -41.694 1.000 38.470 22 ILE C C 1
ATOM 4741 O O . ILE C 1 42 ? -30.522 7.467 -41.231 1.000 40.830 22 ILE C O 1
ATOM 4746 N N . ALA C 1 43 ? -30.730 9.153 -42.702 1.000 39.380 23 ALA C N 1
ATOM 4747 C CA . ALA C 1 43 ? -31.892 8.528 -43.309 1.000 38.020 23 ALA C CA 1
ATOM 4748 C C . ALA C 1 43 ? -31.460 7.202 -43.922 1.000 39.990 23 ALA C C 1
ATOM 4749 O O . ALA C 1 43 ? -32.099 6.188 -43.673 1.000 44.130 23 ALA C O 1
ATOM 4751 N N . LEU C 1 44 ? -30.339 7.203 -44.657 1.000 38.500 24 LEU C N 1
ATOM 4752 C CA . LEU C 1 44 ? -29.846 5.992 -45.294 1.000 36.090 24 LEU C CA 1
ATOM 4753 C C . LEU C 1 44 ? -29.433 4.953 -44.252 1.000 37.370 24 LEU C C 1
ATOM 4754 O O . LEU C 1 44 ? -29.770 3.778 -44.400 1.000 36.890 24 LEU C O 1
ATOM 4759 N N . LYS C 1 45 ? -28.715 5.377 -43.200 1.000 36.280 25 LYS C N 1
ATOM 4760 C CA . LYS C 1 45 ? -28.202 4.412 -42.244 1.000 38.340 25 LYS C CA 1
ATOM 4761 C C . LYS C 1 45 ? -29.356 3.739 -41.504 1.000 40.990 25 LYS C C 1
ATOM 4762 O O . LYS C 1 45 ? -29.290 2.538 -41.225 1.000 43.580 25 LYS C O 1
ATOM 4768 N N . ALA C 1 46 ? -30.421 4.507 -41.217 1.000 42.290 26 ALA C N 1
ATOM 4769 C CA . ALA C 1 46 ? -31.576 3.946 -40.532 1.000 43.430 26 ALA C CA 1
ATOM 4770 C C . ALA C 1 46 ? -32.288 2.935 -41.426 1.000 43.340 26 ALA C C 1
ATOM 4771 O O . ALA C 1 46 ? -32.623 1.844 -40.976 1.000 47.560 26 ALA C O 1
ATOM 4773 N N . LEU C 1 47 ? -32.491 3.293 -42.698 1.000 43.940 27 LEU C N 1
ATOM 4774 C CA . LEU C 1 47 ? -33.195 2.413 -43.625 1.000 44.520 27 LEU C CA 1
ATOM 4775 C C . LEU C 1 47 ? -32.391 1.135 -43.847 1.000 48.530 27 LEU C C 1
ATOM 4776 O O . LEU C 1 47 ? -32.965 0.049 -43.917 1.000 50.120 27 LEU C O 1
ATOM 4781 N N . GLN C 1 48 ? -31.058 1.272 -43.902 1.000 51.100 28 GLN C N 1
ATOM 4782 C CA . GLN C 1 48 ? -30.134 0.151 -44.012 1.000 51.940 28 GLN C CA 1
ATOM 4783 C C . GLN C 1 48 ? -30.470 -0.913 -42.970 1.000 53.210 28 GLN C C 1
ATOM 4784 O O . GLN C 1 48 ? -30.558 -2.094 -43.310 1.000 56.180 28 GLN C O 1
ATOM 4790 N N . GLN C 1 49 ? -30.687 -0.478 -41.723 1.000 50.560 29 GLN C N 1
ATOM 4791 C CA . GLN C 1 49 ? -30.799 -1.369 -40.578 1.000 54.910 29 GLN C CA 1
ATOM 4792 C C . GLN C 1 49 ? -32.132 -2.117 -40.587 1.000 53.250 29 GLN C C 1
ATOM 4793 O O . GLN C 1 49 ? -32.295 -3.095 -39.858 1.000 61.460 29 GLN C O 1
ATOM 4799 N N . LEU C 1 50 ? -33.096 -1.658 -41.394 1.000 48.750 30 LEU C N 1
ATOM 4800 C CA . LEU C 1 50 ? -34.408 -2.285 -41.419 1.000 51.270 30 LEU C CA 1
ATOM 4801 C C . LEU C 1 50 ? -34.415 -3.417 -42.447 1.000 54.360 30 LEU C C 1
ATOM 4802 O O . LEU C 1 50 ? -33.513 -3.506 -43.275 1.000 59.700 30 LEU C O 1
ATOM 4807 N N . SER C 1 51 ? -35.403 -4.315 -42.353 1.000 56.410 31 SER C N 1
ATOM 4808 C CA . SER C 1 51 ? -35.608 -5.327 -43.377 1.000 62.110 31 SER C CA 1
ATOM 4809 C C . SER C 1 51 ? -36.215 -4.663 -44.610 1.000 60.200 31 SER C C 1
ATOM 4810 O O . SER C 1 51 ? -36.531 -3.471 -44.563 1.000 58.620 31 SER C O 1
ATOM 4813 N N . ALA C 1 52 ? -36.361 -5.433 -45.700 1.000 57.460 32 ALA C N 1
ATOM 4814 C CA . ALA C 1 52 ? -36.946 -4.913 -46.932 1.000 56.850 32 ALA C CA 1
ATOM 4815 C C . ALA C 1 52 ? -38.420 -4.552 -46.711 1.000 57.560 32 ALA C C 1
ATOM 4816 O O . ALA C 1 52 ? -38.871 -3.493 -47.152 1.000 55.290 32 ALA C O 1
ATOM 4818 N N . THR C 1 53 ? -39.154 -5.417 -45.992 1.000 56.460 33 THR C N 1
ATOM 4819 C CA . THR C 1 53 ? -40.550 -5.178 -45.647 1.000 54.250 33 THR C CA 1
ATOM 4820 C C . THR C 1 53 ? -40.688 -3.830 -44.938 1.000 58.120 33 THR C C 1
ATOM 4821 O O . THR C 1 53 ? -41.616 -3.072 -45.215 1.000 60.660 33 THR C O 1
ATOM 4825 N N . GLU C 1 54 ? -39.759 -3.543 -44.018 1.000 57.500 34 GLU C N 1
ATOM 4826 C CA . GLU C 1 54 ? -39.835 -2.346 -43.208 1.000 57.300 34 GLU C CA 1
ATOM 4827 C C . GLU C 1 54 ? -39.520 -1.128 -44.064 1.000 57.100 34 GLU C C 1
ATOM 4828 O O . GLU C 1 54 ? -40.148 -0.088 -43.902 1.000 53.070 34 GLU C O 1
ATOM 4834 N N . ARG C 1 55 ? -38.550 -1.271 -44.978 1.000 60.060 35 ARG C N 1
ATOM 4835 C CA . ARG C 1 55 ? -38.152 -0.168 -45.839 1.000 57.960 35 ARG C CA 1
ATOM 4836 C C . ARG C 1 55 ? -39.342 0.298 -46.669 1.000 52.720 35 ARG C C 1
ATOM 4837 O O . ARG C 1 55 ? -39.496 1.488 -46.906 1.000 53.390 35 ARG C O 1
ATOM 4845 N N . SER C 1 56 ? -40.202 -0.641 -47.070 1.000 48.220 36 SER C N 1
ATOM 4846 C CA . SER C 1 56 ? -41.281 -0.318 -47.996 1.000 49.330 36 SER C CA 1
ATOM 4847 C C . SER C 1 56 ? -42.448 0.365 -47.286 1.000 52.700 36 SER C C 1
ATOM 4848 O O . SER C 1 56 ? -43.399 0.813 -47.930 1.000 52.760 36 SER C O 1
ATOM 4851 N N . LEU C 1 57 ? -42.361 0.425 -45.951 1.000 53.380 37 LEU C N 1
ATOM 4852 C CA . LEU C 1 57 ? -43.341 1.100 -45.115 1.000 53.300 37 LEU C CA 1
ATOM 4853 C C . LEU C 1 57 ? -42.883 2.517 -44.778 1.000 50.780 37 LEU C C 1
ATOM 4854 O O . LEU C 1 57 ? -43.660 3.304 -44.248 1.000 44.800 37 LEU C O 1
ATOM 4859 N N . ILE C 1 58 ? -41.632 2.848 -45.113 1.000 51.450 38 ILE C N 1
ATOM 4860 C CA . ILE C 1 58 ? -41.147 4.209 -44.932 1.000 49.510 38 ILE C CA 1
ATOM 4861 C C . ILE C 1 58 ? -41.000 4.859 -46.301 1.000 47.180 38 ILE C C 1
ATOM 4862 O O . ILE C 1 58 ? -40.142 4.471 -47.104 1.000 48.160 38 ILE C O 1
ATOM 4867 N N . LYS C 1 59 ? -41.839 5.869 -46.537 1.000 42.160 39 LYS C N 1
ATOM 4868 C CA . LYS C 1 59 ? -41.729 6.673 -47.738 1.000 42.790 39 LYS C CA 1
ATOM 4869 C C . LYS C 1 59 ? -40.911 7.922 -47.421 1.000 42.150 39 LYS C C 1
ATOM 4870 O O . LYS C 1 59 ? -41.213 8.645 -46.475 1.000 44.060 39 LYS C O 1
ATOM 4876 N N . VAL C 1 60 ? -39.879 8.164 -48.243 1.000 38.830 40 VAL C N 1
ATOM 4877 C CA . VAL C 1 60 ? -38.865 9.170 -47.985 1.000 34.390 40 VAL C CA 1
ATOM 4878 C C . VAL C 1 60 ? -39.190 10.416 -48.795 1.000 33.570 40 VAL C C 1
ATOM 4879 O O . VAL C 1 60 ? -39.397 10.330 -49.997 1.000 33.880 40 VAL C O 1
ATOM 4883 N N . TYR C 1 61 ? -39.198 11.576 -48.133 1.000 34.420 41 TYR C N 1
ATOM 4884 C CA . TYR C 1 61 ? -39.442 12.835 -48.823 1.000 36.570 41 TYR C CA 1
ATOM 4885 C C . TYR C 1 61 ? -38.189 13.700 -48.784 1.000 35.940 41 TYR C C 1
ATOM 4886 O O . TYR C 1 61 ? -37.643 13.975 -47.716 1.000 36.880 41 TYR C O 1
ATOM 4895 N N . GLY C 1 62 ? -37.737 14.111 -49.969 1.000 36.020 42 GLY C N 1
ATOM 4896 C CA . GLY C 1 62 ? -36.553 14.943 -50.088 1.000 37.520 42 GLY C CA 1
ATOM 4897 C C . GLY C 1 62 ? -36.010 14.942 -51.520 1.000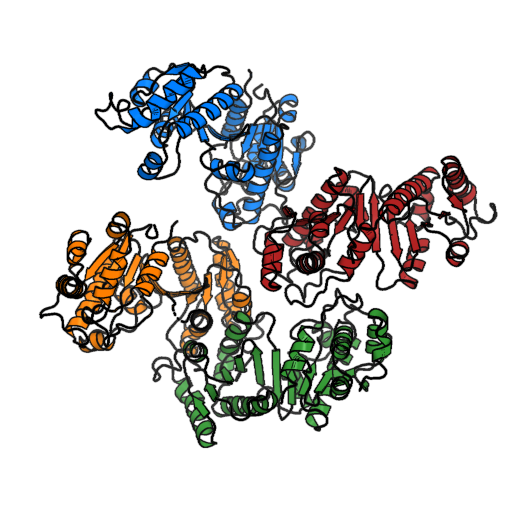 41.120 42 GLY C C 1
ATOM 4898 O O . GLY C 1 62 ? -36.505 14.230 -52.401 1.000 40.900 42 GLY C O 1
ATOM 4899 N N . PRO C 1 63 ? -34.985 15.775 -51.802 1.000 42.500 43 PRO C N 1
ATOM 4900 C CA . PRO C 1 63 ? -34.327 15.776 -53.111 1.000 40.130 43 PRO C CA 1
ATOM 4901 C C . PRO C 1 63 ? -33.546 14.482 -53.309 1.000 39.110 43 PRO C C 1
ATOM 4902 O O . PRO C 1 63 ? -32.721 14.101 -52.469 1.000 39.450 43 PRO C O 1
ATOM 4906 N N . TRP C 1 64 ? -33.820 13.818 -54.435 1.000 38.920 44 TRP C N 1
ATOM 4907 C CA . TRP C 1 64 ? -33.088 12.610 -54.781 1.000 39.540 44 TRP C CA 1
ATOM 4908 C C . TRP C 1 64 ? -31.573 12.858 -54.734 1.000 39.310 44 TRP C C 1
ATOM 4909 O O . TRP C 1 64 ? -30.818 12.029 -54.217 1.000 41.790 44 TRP C O 1
ATOM 4920 N N . SER C 1 65 ? -31.149 14.024 -55.248 1.000 38.120 45 SER C N 1
ATOM 4921 C CA . SER C 1 65 ? -29.734 14.365 -55.347 1.000 40.860 45 SER C CA 1
ATOM 4922 C C . SER C 1 65 ? -29.022 14.241 -53.994 1.000 44.040 45 SER C C 1
ATOM 4923 O O . SER C 1 65 ? -27.880 13.777 -53.948 1.000 46.210 45 SER C O 1
ATOM 4926 N N . ALA C 1 66 ? -29.696 14.628 -52.892 1.000 41.080 46 ALA C N 1
ATOM 4927 C CA . ALA C 1 66 ? -29.090 14.574 -51.570 1.000 40.720 46 ALA C CA 1
ATOM 4928 C C . ALA C 1 66 ? -28.935 13.127 -51.107 1.000 44.810 46 ALA C C 1
ATOM 4929 O O . ALA C 1 66 ? -27.987 12.788 -50.393 1.000 41.380 46 ALA C O 1
ATOM 4931 N N . LEU C 1 67 ? -29.894 12.277 -51.481 1.000 51.040 47 LEU C N 1
ATOM 4932 C CA . LEU C 1 67 ? -29.785 10.878 -51.098 1.000 54.660 47 LEU C CA 1
ATOM 4933 C C . LEU C 1 67 ? -28.675 10.196 -51.900 1.000 56.340 47 LEU C C 1
ATOM 4934 O O . LEU C 1 67 ? -27.957 9.343 -51.372 1.000 61.310 47 LEU C O 1
ATOM 4939 N N . GLU C 1 68 ? -28.527 10.613 -53.162 1.000 52.310 48 GLU C N 1
ATOM 4940 C CA . GLU C 1 68 ? -27.481 10.096 -54.030 1.000 51.860 48 GLU C CA 1
ATOM 4941 C C . GLU C 1 68 ? -26.103 10.460 -53.469 1.000 51.810 48 GLU C C 1
ATOM 4942 O O . GLU C 1 68 ? -25.233 9.603 -53.336 1.000 49.880 48 GLU C O 1
ATOM 4948 N N . GLN C 1 69 ? -25.917 11.747 -53.155 1.000 53.750 49 GLN C N 1
ATOM 4949 C CA . GLN C 1 69 ? -24.743 12.267 -52.472 1.000 50.430 49 GLN C CA 1
ATOM 4950 C C . GLN C 1 69 ? -24.436 11.458 -51.211 1.000 49.910 49 GLN C C 1
ATOM 4951 O O . GLN C 1 69 ? -23.330 10.951 -51.045 1.000 52.240 49 GLN C O 1
ATOM 4957 N N . ALA C 1 70 ? -25.426 11.329 -50.320 1.000 45.040 50 ALA C N 1
ATOM 4958 C CA . ALA C 1 70 ? -25.257 10.597 -49.075 1.000 44.920 50 ALA C CA 1
ATOM 4959 C C . ALA C 1 70 ? -24.828 9.152 -49.333 1.000 49.080 50 ALA C C 1
ATOM 4960 O O . ALA C 1 70 ? -23.999 8.602 -48.582 1.000 52.190 50 ALA C O 1
ATOM 4962 N N . ALA C 1 71 ? -25.389 8.542 -50.394 1.000 46.930 51 ALA C N 1
ATOM 4963 C CA . ALA C 1 71 ? -25.147 7.142 -50.705 1.000 48.350 51 ALA C CA 1
ATOM 4964 C C . ALA C 1 71 ? -23.692 6.923 -51.132 1.000 48.260 51 ALA C C 1
ATOM 4965 O O . ALA C 1 71 ? -23.080 5.933 -50.741 1.000 45.380 51 ALA C O 1
ATOM 4967 N N . GLN C 1 72 ? -23.163 7.857 -51.937 1.000 52.350 52 GLN C N 1
ATOM 4968 C CA . GLN C 1 72 ? -21.761 7.902 -52.339 1.000 48.290 52 GLN C CA 1
ATOM 4969 C C . GLN C 1 72 ? -20.867 7.814 -51.104 1.000 46.260 52 GLN C C 1
ATOM 4970 O O . GLN C 1 72 ? -20.089 6.870 -50.984 1.000 42.960 52 GLN C O 1
ATOM 4976 N N . ILE C 1 73 ? -21.041 8.764 -50.175 1.000 45.980 53 ILE C N 1
ATOM 4977 C CA . ILE C 1 73 ? -20.237 8.897 -48.967 1.000 50.690 53 ILE C CA 1
ATOM 4978 C C . ILE C 1 73 ? -20.260 7.606 -48.143 1.000 55.200 53 ILE C C 1
ATOM 4979 O O . ILE C 1 73 ? -19.202 7.138 -47.698 1.000 57.270 53 ILE C O 1
ATOM 4984 N N . CYS C 1 74 ? -21.462 7.036 -47.928 1.000 52.440 54 CYS C N 1
ATOM 4985 C CA . CYS C 1 74 ? -21.630 5.902 -47.033 1.000 53.490 54 CYS C CA 1
ATOM 4986 C C . CYS C 1 74 ? -21.429 4.562 -47.742 1.000 53.340 54 CYS C C 1
ATOM 4987 O O . CYS C 1 74 ? -21.392 3.519 -47.090 1.000 47.070 54 CYS C O 1
ATOM 4990 N N . GLN C 1 75 ? -21.296 4.605 -49.075 1.000 56.260 55 GLN C N 1
ATOM 4991 C CA . GLN C 1 75 ? -21.069 3.428 -49.906 1.000 57.740 55 GLN C CA 1
ATOM 4992 C C . GLN C 1 75 ? -22.271 2.486 -49.796 1.000 55.490 55 GLN C C 1
ATOM 4993 O O . GLN C 1 75 ? -22.137 1.302 -49.497 1.000 54.750 55 GLN C O 1
ATOM 4999 N N . MET C 1 76 ? -23.455 3.051 -50.050 1.000 58.400 56 MET C N 1
ATOM 5000 C CA . MET C 1 76 ? -24.735 2.400 -49.830 1.000 60.360 56 MET C CA 1
ATOM 5001 C C . MET C 1 76 ? -25.620 2.584 -51.059 1.000 62.890 56 MET C C 1
ATOM 5002 O O . MET C 1 76 ? -26.841 2.614 -50.920 1.000 65.780 56 MET C O 1
ATOM 5007 N N . GLU C 1 77 ? -25.004 2.676 -52.255 1.000 65.040 57 GLU C N 1
ATOM 5008 C CA . GLU C 1 77 ? -25.757 2.773 -53.497 1.000 63.580 57 GLU C CA 1
ATOM 5009 C C . GLU C 1 77 ? -26.791 1.651 -53.606 1.000 61.770 57 GLU C C 1
ATOM 5010 O O . GLU C 1 77 ? -27.895 1.886 -54.088 1.000 58.590 57 GLU C O 1
ATOM 5016 N N . SER C 1 78 ? -26.435 0.449 -53.139 1.000 56.100 58 SER C N 1
ATOM 5017 C CA . SER C 1 78 ? -27.280 -0.729 -53.272 1.000 56.230 58 SER C CA 1
ATOM 5018 C C . SER C 1 78 ? -28.628 -0.525 -52.573 1.000 55.310 58 SER C C 1
ATOM 5019 O O . SER C 1 78 ? -29.561 -1.283 -52.794 1.000 55.110 58 SER C O 1
ATOM 5022 N N . LEU C 1 79 ? -28.727 0.502 -51.723 1.000 58.220 59 LEU C N 1
ATOM 5023 C CA . LEU C 1 79 ? -29.919 0.696 -50.920 1.000 55.280 59 LEU C CA 1
ATOM 5024 C C . LEU C 1 79 ? -30.933 1.567 -51.664 1.000 52.780 59 LEU C C 1
ATOM 5025 O O . LEU C 1 79 ? -32.113 1.501 -51.354 1.000 56.400 59 LEU C O 1
ATOM 5030 N N . LEU C 1 80 ? -30.477 2.376 -52.633 1.000 47.540 60 LEU C N 1
ATOM 5031 C CA . LEU C 1 80 ? -31.293 3.408 -53.274 1.000 48.780 60 LEU C CA 1
ATOM 5032 C C . LEU C 1 80 ? -32.428 2.818 -54.116 1.000 57.560 60 LEU C C 1
ATOM 5033 O O . LEU C 1 80 ? -33.456 3.467 -54.309 1.000 63.350 60 LEU C O 1
ATOM 5038 N N . GLN C 1 81 ? -32.218 1.597 -54.632 1.000 59.730 61 GLN C N 1
ATOM 5039 C CA . GLN C 1 81 ? -33.204 0.921 -55.464 1.000 66.080 61 GLN C CA 1
ATOM 5040 C C . GLN C 1 81 ? -34.387 0.428 -54.628 1.000 63.750 61 GLN C C 1
ATOM 5041 O O . GLN C 1 81 ? -35.495 0.331 -55.142 1.000 59.960 61 GLN C O 1
ATOM 5047 N N . ASP C 1 82 ? -34.159 0.132 -53.342 1.000 67.580 62 ASP C N 1
ATOM 5048 C CA . ASP C 1 82 ? -35.178 -0.443 -52.475 1.000 68.550 62 ASP C CA 1
ATOM 5049 C C . ASP C 1 82 ? -35.874 0.658 -51.670 1.000 68.690 62 ASP C C 1
ATOM 5050 O O . ASP C 1 82 ? -36.448 0.394 -50.612 1.000 73.550 62 ASP C O 1
ATOM 5055 N N . LEU C 1 83 ? -35.788 1.897 -52.158 1.000 63.370 63 LEU C N 1
ATOM 5056 C CA . LEU C 1 83 ? -36.202 3.046 -51.371 1.000 60.220 63 LEU C CA 1
ATOM 5057 C C . LEU C 1 83 ? -37.515 3.557 -51.955 1.000 59.980 63 LEU C C 1
ATOM 5058 O O . LEU C 1 83 ? -37.608 3.802 -53.156 1.000 63.210 63 LEU C O 1
ATOM 5063 N N . ILE C 1 84 ? -38.548 3.655 -51.111 1.000 54.930 64 ILE C N 1
ATOM 5064 C CA . ILE C 1 84 ? -39.767 4.304 -51.559 1.000 50.890 64 ILE C CA 1
ATOM 5065 C C . ILE C 1 84 ? -39.542 5.803 -51.393 1.000 44.920 64 ILE C C 1
ATOM 5066 O O . ILE C 1 84 ? -39.272 6.269 -50.295 1.000 46.650 64 ILE C O 1
ATOM 5071 N N . HIS C 1 85 ? -39.593 6.541 -52.500 1.000 40.510 65 HIS C N 1
ATOM 5072 C CA . HIS C 1 85 ? -39.177 7.937 -52.498 1.000 38.390 65 HIS C CA 1
ATOM 5073 C C . HIS C 1 85 ? -40.167 8.812 -53.264 1.000 40.810 65 HIS C C 1
ATOM 5074 O O . HIS C 1 85 ? -40.669 8.431 -54.313 1.000 44.240 65 HIS C O 1
ATOM 5081 N N . GLU C 1 86 ? -40.430 10.005 -52.738 1.000 38.830 66 GLU C N 1
ATOM 5082 C CA . GLU C 1 86 ? -41.134 11.027 -53.487 1.000 39.520 66 GLU C CA 1
ATOM 5083 C C . GLU C 1 86 ? -40.248 12.265 -53.480 1.000 39.760 66 GLU C C 1
ATOM 5084 O O . GLU C 1 86 ? -39.894 12.760 -52.419 1.000 44.780 66 GLU C O 1
ATOM 5090 N N . GLU C 1 87 ? -39.881 12.741 -54.668 1.000 39.130 67 GLU C N 1
ATOM 5091 C CA . GLU C 1 87 ? -39.143 13.984 -54.832 1.000 35.040 67 GLU C CA 1
ATOM 5092 C C . GLU C 1 87 ? -39.886 15.107 -54.120 1.000 34.850 67 GLU C C 1
ATOM 5093 O O . GLU C 1 87 ? -41.099 15.222 -54.216 1.000 38.670 67 GLU C O 1
ATOM 5099 N N . ALA C 1 88 ? -39.138 15.929 -53.389 1.000 35.380 68 ALA C N 1
ATOM 5100 C CA . ALA C 1 88 ? -39.651 17.094 -52.676 1.000 34.590 68 ALA C CA 1
ATOM 5101 C C . ALA C 1 88 ? -38.428 17.898 -52.263 1.000 33.530 68 ALA C C 1
ATOM 5102 O O . ALA C 1 88 ? -37.375 17.310 -51.992 1.000 34.120 68 ALA C O 1
ATOM 5104 N N . GLY C 1 89 ? -38.545 19.229 -52.254 1.000 31.290 69 GLY C N 1
ATOM 5105 C CA . GLY C 1 89 ? -37.411 20.059 -51.873 1.000 29.490 69 GLY C CA 1
ATOM 5106 C C . GLY C 1 89 ? -36.237 19.847 -52.819 1.000 29.610 69 GLY C C 1
ATOM 5107 O O . GLY C 1 89 ? -35.094 19.806 -52.372 1.000 32.210 69 GLY C O 1
ATOM 5108 N N . SER C 1 90 ? -36.557 19.682 -54.115 1.000 26.920 70 SER C N 1
ATOM 5109 C CA . SER C 1 90 ? -35.587 19.645 -55.184 1.000 29.000 70 SER C CA 1
ATOM 5110 C C . SER C 1 90 ? -34.680 20.864 -55.084 1.000 31.850 70 SER C C 1
ATOM 5111 O O . SER C 1 90 ? -35.138 21.970 -54.781 1.000 34.690 70 SER C O 1
ATOM 5114 N N . LEU C 1 91 ? -33.392 20.639 -55.343 1.000 32.210 71 LEU C N 1
ATOM 5115 C CA . LEU C 1 91 ? -32.401 21.701 -55.386 1.000 34.130 71 LEU C CA 1
ATOM 5116 C C . LEU C 1 91 ? -32.103 21.951 -56.860 1.000 36.320 71 LEU C C 1
ATOM 5117 O O . LEU C 1 91 ? -32.227 21.019 -57.671 1.000 36.290 71 LEU C O 1
ATOM 5122 N N . ALA C 1 92 ? -31.711 23.197 -57.192 1.000 35.350 72 ALA C N 1
ATOM 5123 C CA . ALA C 1 92 ? -31.481 23.603 -58.574 1.000 35.760 72 ALA C CA 1
ATOM 5124 C C . ALA C 1 92 ? -29.985 23.529 -58.920 1.000 37.680 72 ALA C C 1
ATOM 5125 O O . ALA C 1 92 ? -29.583 23.651 -60.078 1.000 40.800 72 ALA C O 1
ATOM 5127 N N . GLN C 1 93 ? -29.163 23.279 -57.900 1.000 34.470 73 GLN C N 1
ATOM 5128 C CA . GLN C 1 93 ? -27.717 23.213 -58.018 1.000 35.090 73 GLN C CA 1
ATOM 5129 C C . GLN C 1 93 ? -27.247 22.143 -57.034 1.000 35.810 73 GLN C C 1
ATOM 5130 O O . GLN C 1 93 ? -28.022 21.749 -56.167 1.000 33.700 73 GLN C O 1
ATOM 5136 N N . PRO C 1 94 ? -26.014 21.601 -57.166 1.000 37.430 74 PRO C N 1
ATOM 5137 C CA . PRO C 1 94 ? -25.626 20.417 -56.391 1.000 37.180 74 PRO C CA 1
ATOM 5138 C C . PRO C 1 94 ? -25.677 20.605 -54.878 1.000 37.840 74 PRO C C 1
ATOM 5139 O O . PRO C 1 94 ? -25.671 21.722 -54.369 1.000 36.510 74 PRO C O 1
ATOM 5143 N N . VAL C 1 95 ? -25.728 19.474 -54.170 1.000 39.980 75 VAL C N 1
ATOM 5144 C CA . VAL C 1 95 ? -25.599 19.392 -52.725 1.000 41.190 75 VAL C CA 1
ATOM 5145 C C . VAL C 1 95 ? -24.179 19.791 -52.328 1.000 44.400 75 VAL C C 1
ATOM 5146 O O . VAL C 1 95 ? -23.211 19.279 -52.892 1.000 43.410 75 VAL C O 1
ATOM 5150 N N . GLN C 1 96 ? -24.084 20.704 -51.354 1.000 47.410 76 GLN C N 1
ATOM 5151 C CA . GLN C 1 96 ? -22.838 21.199 -50.784 1.000 50.210 76 GLN C CA 1
ATOM 5152 C C . GLN C 1 96 ? -22.880 20.923 -49.282 1.000 48.450 76 GLN C C 1
ATOM 5153 O O . GLN C 1 96 ? -23.459 21.707 -48.519 1.000 46.450 76 GLN C O 1
ATOM 5159 N N . CYS C 1 97 ? -22.314 19.787 -48.859 1.000 48.860 77 CYS C N 1
ATOM 5160 C CA . CYS C 1 97 ? -22.428 19.359 -47.469 1.000 48.550 77 CYS C CA 1
ATOM 5161 C C . CYS C 1 97 ? -21.783 20.388 -46.541 1.000 42.840 77 CYS C C 1
ATOM 5162 O O . CYS C 1 97 ? -20.719 20.883 -46.854 1.000 38.680 77 CYS C O 1
ATOM 5165 N N . GLY C 1 98 ? -22.424 20.690 -45.405 1.000 43.390 78 GLY C N 1
ATOM 5166 C CA . GLY C 1 98 ? -21.834 21.521 -44.360 1.000 42.780 78 GLY C CA 1
ATOM 5167 C C . GLY C 1 98 ? -22.104 23.017 -44.546 1.000 49.850 78 GLY C C 1
ATOM 5168 O O . GLY C 1 98 ? -21.872 23.788 -43.617 1.000 52.220 78 GLY C O 1
ATOM 5169 N N . GLU C 1 99 ? -22.603 23.430 -45.729 1.000 53.910 79 GLU C N 1
ATOM 5170 C CA . GLU C 1 99 ? -22.927 24.829 -45.964 1.000 52.680 79 GLU C CA 1
ATOM 5171 C C . GLU C 1 99 ? -24.375 25.138 -45.569 1.000 48.760 79 GLU C C 1
ATOM 5172 O O . GLU C 1 99 ? -25.307 24.399 -45.888 1.000 41.960 79 GLU C O 1
ATOM 5178 N N . ILE C 1 100 ? -24.526 26.284 -44.900 1.000 47.920 80 ILE C N 1
ATOM 5179 C CA . ILE C 1 100 ? -25.821 26.857 -44.578 1.000 41.400 80 ILE C CA 1
ATOM 5180 C C . ILE C 1 100 ? -26.269 27.711 -45.760 1.000 38.690 80 ILE C C 1
ATOM 5181 O O . ILE C 1 100 ? -25.715 28.779 -45.984 1.000 37.340 80 ILE C O 1
ATOM 5186 N N . THR C 1 101 ? -27.275 27.247 -46.507 1.000 39.640 81 THR C N 1
ATOM 5187 C CA . THR C 1 101 ? -27.740 27.989 -47.674 1.000 41.290 81 THR C CA 1
ATOM 5188 C C . THR C 1 101 ? -29.260 28.162 -47.631 1.000 41.930 81 THR C C 1
ATOM 5189 O O . THR C 1 101 ? -29.984 27.251 -47.206 1.000 42.950 81 THR C O 1
ATOM 5193 N N . PRO C 1 102 ? -29.792 29.332 -48.068 1.000 38.740 82 PRO C N 1
ATOM 5194 C CA . PRO C 1 102 ? -31.238 29.519 -48.206 1.000 38.250 82 PRO C CA 1
ATOM 5195 C C . PRO C 1 102 ? -31.945 28.369 -48.924 1.000 35.980 82 PRO C C 1
ATOM 5196 O O . PRO C 1 102 ? -33.074 28.013 -48.572 1.000 32.110 82 PRO C O 1
ATOM 5200 N N . GLN C 1 103 ? -31.251 27.792 -49.915 1.000 33.880 83 GLN C N 1
ATOM 5201 C CA . GLN C 1 103 ? -31.810 26.753 -50.764 1.000 34.150 83 GLN C CA 1
ATOM 5202 C C . GLN C 1 103 ? -32.118 25.508 -49.932 1.000 34.800 83 GLN C C 1
ATOM 5203 O O . GLN C 1 103 ? -33.139 24.848 -50.150 1.000 36.310 83 GLN C O 1
ATOM 5209 N N . ALA C 1 104 ? -31.223 25.186 -48.993 1.000 34.070 84 ALA C N 1
ATOM 5210 C CA . ALA C 1 104 ? -31.329 23.954 -48.232 1.000 34.340 84 ALA C CA 1
ATOM 5211 C C . ALA C 1 104 ? -32.410 24.120 -47.168 1.000 35.260 84 ALA C C 1
ATOM 5212 O O . ALA C 1 104 ? -33.068 23.156 -46.758 1.000 34.510 84 ALA C O 1
ATOM 5214 N N . GLY C 1 105 ? -32.596 25.382 -46.764 1.000 37.410 85 GLY C N 1
ATOM 5215 C CA . GLY C 1 105 ? -33.673 25.796 -45.878 1.000 36.590 85 GLY C CA 1
ATOM 5216 C C . GLY C 1 105 ? -35.039 25.565 -46.519 1.000 34.250 85 GLY C C 1
ATOM 5217 O O . GLY C 1 105 ? -35.922 24.994 -45.897 1.000 34.680 85 GLY C O 1
ATOM 5218 N N . LEU C 1 106 ? -35.196 26.020 -47.767 1.000 34.480 86 LEU C N 1
ATOM 5219 C CA . LEU C 1 106 ? -36.442 25.834 -48.490 1.000 31.660 86 LEU C CA 1
ATOM 5220 C C . LEU C 1 106 ? -36.671 24.342 -48.702 1.000 29.320 86 LEU C C 1
ATOM 5221 O O . LEU C 1 106 ? -37.775 23.853 -48.495 1.000 26.830 86 LEU C O 1
ATOM 5226 N N . SER C 1 107 ? -35.607 23.620 -49.068 1.000 28.990 87 SER C N 1
ATOM 5227 C CA . SER C 1 107 ? -35.699 22.183 -49.288 1.000 31.030 87 SER C CA 1
ATOM 5228 C C . SER C 1 107 ? -36.288 21.509 -48.049 1.000 34.590 87 SER C C 1
ATOM 5229 O O . SER C 1 107 ? -37.279 20.768 -48.153 1.000 34.380 87 SER C O 1
ATOM 5232 N N . THR C 1 108 ? -35.687 21.819 -46.885 1.000 35.260 88 THR C N 1
ATOM 5233 C CA . THR C 1 108 ? -36.077 21.240 -45.609 1.000 36.030 88 THR C CA 1
ATOM 5234 C C . THR C 1 108 ? -37.588 21.317 -45.445 1.000 34.980 88 THR C C 1
ATOM 5235 O O . THR C 1 108 ? -38.236 20.312 -45.158 1.000 35.400 88 THR C O 1
ATOM 5239 N N . VAL C 1 109 ? -38.109 22.534 -45.645 1.000 35.290 89 VAL C N 1
ATOM 5240 C CA . VAL C 1 109 ? -39.485 22.887 -45.348 1.000 34.190 89 VAL C CA 1
ATOM 5241 C C . VAL C 1 109 ? -40.402 22.260 -46.397 1.000 35.830 89 VAL C C 1
ATOM 5242 O O . VAL C 1 109 ? -41.504 21.817 -46.071 1.000 35.540 89 VAL C O 1
ATOM 5246 N N . GLN C 1 110 ? -39.921 22.218 -47.649 1.000 32.770 90 GLN C N 1
ATOM 5247 C CA . GLN C 1 110 ? -40.678 21.626 -48.733 1.000 33.960 90 GLN C CA 1
ATOM 5248 C C . GLN C 1 110 ? -40.831 20.134 -48.480 1.000 35.650 90 GLN C C 1
ATOM 5249 O O . GLN C 1 110 ? -41.936 19.617 -48.626 1.000 36.770 90 GLN C O 1
ATOM 5255 N N . SER C 1 111 ? -39.736 19.481 -48.057 1.000 35.590 91 SER C N 1
ATOM 5256 C CA . SER C 1 111 ? -39.757 18.064 -47.724 1.000 37.950 91 SER C CA 1
ATOM 5257 C C . SER C 1 111 ? -40.709 17.788 -46.565 1.000 37.390 91 SER C C 1
ATOM 5258 O O . SER C 1 111 ? -41.502 16.848 -46.632 1.000 40.170 91 SER C O 1
ATOM 5261 N N . ALA C 1 112 ? -40.616 18.583 -45.495 1.000 32.360 92 ALA C N 1
ATOM 5262 C CA . ALA C 1 112 ? -41.454 18.298 -44.348 1.000 31.330 92 ALA C CA 1
ATOM 5263 C C . ALA C 1 112 ? -42.917 18.553 -44.704 1.000 30.950 92 ALA C C 1
ATOM 5264 O O . ALA C 1 112 ? -43.787 17.792 -44.288 1.000 29.260 92 ALA C O 1
ATOM 5266 N N . THR C 1 113 ? -43.166 19.590 -45.512 1.000 33.740 93 THR C N 1
ATOM 5267 C CA . THR C 1 113 ? -44.499 19.936 -45.990 1.000 33.800 93 THR C CA 1
ATOM 5268 C C . THR C 1 113 ? -45.105 18.788 -46.800 1.000 32.010 93 THR C C 1
ATOM 5269 O O . THR C 1 113 ? -46.297 18.488 -46.667 1.000 33.340 93 THR C O 1
ATOM 5273 N N . ALA C 1 114 ? -44.289 18.150 -47.643 1.000 29.720 94 ALA C N 1
ATOM 5274 C CA . ALA C 1 114 ? -44.795 17.046 -48.448 1.000 32.610 94 ALA C CA 1
ATOM 5275 C C . ALA C 1 114 ? -45.025 15.816 -47.562 1.000 35.930 94 ALA C C 1
ATOM 5276 O O . ALA C 1 114 ? -45.943 15.033 -47.796 1.000 33.060 94 ALA C O 1
ATOM 5278 N N . ALA C 1 115 ? -44.205 15.646 -46.517 1.000 38.630 95 ALA C N 1
ATOM 5279 C CA . ALA C 1 115 ? -44.401 14.496 -45.651 1.000 40.660 95 ALA C CA 1
ATOM 5280 C C . ALA C 1 115 ? -45.705 14.667 -44.880 1.000 43.920 95 ALA C C 1
ATOM 5281 O O . ALA C 1 115 ? -46.485 13.717 -44.771 1.000 47.160 95 ALA C O 1
ATOM 5283 N N . ILE C 1 116 ? -45.911 15.886 -44.359 1.000 41.490 96 ILE C N 1
ATOM 5284 C CA . ILE C 1 116 ? -47.085 16.255 -43.585 1.000 38.760 96 ILE C CA 1
ATOM 5285 C C . ILE C 1 116 ? -48.334 16.041 -44.438 1.000 40.580 96 ILE C C 1
ATOM 5286 O O . ILE C 1 116 ? -49.321 15.492 -43.946 1.000 41.460 96 ILE C O 1
ATOM 5291 N N . ARG C 1 117 ? -48.284 16.472 -45.713 1.000 40.000 97 ARG C N 1
ATOM 5292 C CA . ARG C 1 117 ? -49.446 16.431 -46.587 1.000 37.630 97 ARG C CA 1
ATOM 5293 C C . ARG C 1 117 ? -49.814 14.986 -46.895 1.000 37.500 97 ARG C C 1
ATOM 5294 O O . ARG C 1 117 ? -50.991 14.672 -47.036 1.000 39.820 97 ARG C O 1
ATOM 5302 N N . ALA C 1 118 ? -48.800 14.122 -46.955 1.000 35.090 98 ALA C N 1
ATOM 5303 C CA . ALA C 1 118 ? -48.991 12.698 -47.179 1.000 35.840 98 ALA C CA 1
ATOM 5304 C C . ALA C 1 118 ? -49.670 12.063 -45.973 1.000 37.610 98 ALA C C 1
ATOM 5305 O O . ALA C 1 118 ? -50.389 11.081 -46.124 1.000 41.070 98 ALA C O 1
ATOM 5307 N N . CYS C 1 119 ? -49.422 12.614 -44.777 1.000 39.380 99 CYS C N 1
ATOM 5308 C CA . CYS C 1 119 ? -50.032 12.089 -43.565 1.000 39.970 99 CYS C CA 1
ATOM 5309 C C . CYS C 1 119 ? -51.483 12.568 -43.494 1.000 42.430 99 CYS C C 1
ATOM 5310 O O . CYS C 1 119 ? -52.386 11.795 -43.178 1.000 40.820 99 CYS C O 1
ATOM 5313 N N . GLU C 1 120 ? -51.686 13.847 -43.836 1.000 47.920 100 GLU C N 1
ATOM 5314 C CA . GLU C 1 120 ? -52.992 14.492 -43.838 1.000 52.290 100 GLU C CA 1
ATOM 5315 C C . GLU C 1 120 ? -53.938 13.796 -44.817 1.000 52.490 100 GLU C C 1
ATOM 5316 O O . GLU C 1 120 ? -55.132 13.719 -44.556 1.000 55.770 100 GLU C O 1
ATOM 5322 N N . SER C 1 121 ? -53.393 13.295 -45.927 1.000 48.280 101 SER C N 1
ATOM 5323 C CA . SER C 1 121 ? -54.180 12.683 -46.986 1.000 44.400 101 SER C CA 1
ATOM 5324 C C . SER C 1 121 ? -54.489 11.235 -46.618 1.000 44.550 101 SER C C 1
ATOM 5325 O O . SER C 1 121 ? -55.372 10.626 -47.222 1.000 44.110 101 SER C O 1
ATOM 5328 N N . GLY C 1 122 ? -53.713 10.681 -45.673 1.000 43.580 102 GLY C N 1
ATOM 5329 C CA . GLY C 1 122 ? -53.910 9.308 -45.229 1.000 41.240 102 GLY C CA 1
ATOM 5330 C C . GLY C 1 122 ? -52.954 8.324 -45.897 1.000 40.610 102 GLY C C 1
ATOM 5331 O O . GLY C 1 122 ? -53.033 7.123 -45.668 1.000 42.020 102 GLY C O 1
ATOM 5332 N N . GLU C 1 123 ? -52.022 8.835 -46.702 1.000 42.490 103 GLU C N 1
ATOM 5333 C CA . GLU C 1 123 ? -51.057 7.979 -47.370 1.000 44.570 103 GLU C CA 1
ATOM 5334 C C . GLU C 1 123 ? -50.104 7.363 -46.345 1.000 45.390 103 GLU C C 1
ATOM 5335 O O . GLU C 1 123 ? -49.679 6.228 -46.525 1.000 50.890 103 GLU C O 1
ATOM 5341 N N . VAL C 1 124 ? -49.768 8.098 -45.275 1.000 42.960 104 VAL C N 1
ATOM 5342 C CA . VAL C 1 124 ? -48.985 7.554 -44.169 1.000 45.050 104 VAL C CA 1
ATOM 5343 C C . VAL C 1 124 ? -49.702 7.869 -42.855 1.000 48.350 104 VAL C C 1
ATOM 5344 O O . VAL C 1 124 ? -50.675 8.619 -42.853 1.000 42.750 104 VAL C O 1
ATOM 5348 N N . ASP C 1 125 ? -49.208 7.319 -41.737 1.000 51.010 105 ASP C N 1
ATOM 5349 C CA . ASP C 1 125 ? -49.897 7.444 -40.464 1.000 51.920 105 ASP C CA 1
ATOM 5350 C C . ASP C 1 125 ? -49.158 8.397 -39.531 1.000 51.950 105 ASP C C 1
ATOM 5351 O O . ASP C 1 125 ? -49.737 8.864 -38.553 1.000 52.550 105 ASP C O 1
ATOM 5356 N N . ALA C 1 126 ? -47.878 8.661 -39.817 1.000 52.190 106 ALA C N 1
ATOM 5357 C CA . ALA C 1 126 ? -47.130 9.640 -39.039 1.000 52.440 106 ALA C CA 1
ATOM 5358 C C . ALA C 1 126 ? -45.912 10.108 -39.823 1.000 49.630 106 ALA C C 1
ATOM 5359 O O . ALA C 1 126 ? -45.552 9.505 -40.837 1.000 53.560 106 ALA C O 1
ATOM 5361 N N . VAL C 1 127 ? -45.312 11.198 -39.332 1.000 41.910 107 VAL C N 1
ATOM 5362 C CA . VAL C 1 127 ? -44.179 11.821 -39.991 1.000 43.120 107 VAL C CA 1
ATOM 5363 C C . VAL C 1 127 ? -42.991 11.860 -39.034 1.000 44.360 107 VAL C C 1
ATOM 5364 O O . VAL C 1 127 ? -43.150 12.128 -37.843 1.000 45.820 107 VAL C O 1
ATOM 5368 N N . ILE C 1 128 ? -41.804 11.591 -39.582 1.000 42.360 108 ILE C N 1
ATOM 5369 C CA . ILE C 1 128 ? -40.560 11.901 -38.902 1.000 37.970 108 ILE C CA 1
ATOM 5370 C C . ILE C 1 128 ? -39.813 12.923 -39.752 1.000 35.460 108 ILE C C 1
ATOM 5371 O O . ILE C 1 128 ? -39.612 12.695 -40.941 1.000 38.340 108 ILE C O 1
ATOM 5376 N N . ALA C 1 129 ? -39.409 14.043 -39.137 1.000 33.360 109 ALA C N 1
ATOM 5377 C CA . ALA C 1 129 ? -38.556 15.025 -39.789 1.000 31.320 109 ALA C CA 1
ATOM 5378 C C . ALA C 1 129 ? -37.116 14.858 -39.312 1.000 32.590 109 ALA C C 1
ATOM 5379 O O . ALA C 1 129 ? -36.839 14.869 -38.113 1.000 33.930 109 ALA C O 1
ATOM 5381 N N . CYS C 1 130 ? -36.192 14.707 -40.267 1.000 33.720 110 CYS C N 1
ATOM 5382 C CA . CYS C 1 130 ? -34.775 14.731 -39.939 1.000 33.320 110 CYS C CA 1
ATOM 5383 C C . CYS C 1 130 ? -34.369 16.178 -39.680 1.000 32.340 110 CYS C C 1
ATOM 5384 O O . CYS C 1 130 ? -35.128 17.101 -39.981 1.000 29.260 110 CYS C O 1
ATOM 5387 N N . PRO C 1 131 ? -33.168 16.424 -39.100 1.000 34.550 111 PRO C N 1
ATOM 5388 C CA . PRO C 1 131 ? -32.828 17.747 -38.569 1.000 32.800 111 PRO C CA 1
ATOM 5389 C C . PRO C 1 131 ? -32.813 18.844 -39.631 1.000 31.540 111 PRO C C 1
ATOM 5390 O O . PRO C 1 131 ? -32.259 18.672 -40.705 1.000 29.820 111 PRO C O 1
ATOM 5394 N N . HIS C 1 132 ? -33.461 19.966 -39.308 1.000 32.780 112 HIS C N 1
ATOM 5395 C CA . HIS C 1 132 ? -33.471 21.185 -40.092 1.000 31.690 112 HIS C CA 1
ATOM 5396 C C . HIS C 1 132 ? -32.288 22.030 -39.662 1.000 31.850 112 HIS C C 1
ATOM 5397 O O . HIS C 1 132 ? -31.507 21.603 -38.834 1.000 32.320 112 HIS C O 1
ATOM 5404 N N . HIS C 1 133 ? -32.172 23.242 -40.209 1.000 35.080 113 HIS C N 1
ATOM 5405 C CA . HIS C 1 133 ? -31.220 24.210 -39.697 1.000 36.630 113 HIS C CA 1
ATOM 5406 C C . HIS C 1 133 ? -31.901 25.570 -39.674 1.000 42.990 113 HIS C C 1
ATOM 5407 O O . HIS C 1 133 ? -32.184 26.113 -40.732 1.000 49.220 113 HIS C O 1
ATOM 5414 N N . GLU C 1 134 ? -32.156 26.108 -38.474 1.000 45.820 114 GLU C N 1
ATOM 5415 C CA . GLU C 1 134 ? -32.963 27.314 -38.297 1.000 43.450 114 GLU C CA 1
ATOM 5416 C C . GLU C 1 134 ? -32.452 28.448 -39.176 1.000 39.550 114 GLU C C 1
ATOM 5417 O O . GLU C 1 134 ? -33.248 29.153 -39.792 1.000 43.380 114 GLU C O 1
ATOM 5423 N N . THR C 1 135 ? -31.126 28.575 -39.262 1.000 34.540 115 THR C N 1
ATOM 5424 C CA . THR C 1 135 ? -30.486 29.667 -39.972 1.000 35.140 115 THR C CA 1
ATOM 5425 C C . THR C 1 135 ? -30.733 29.541 -41.476 1.000 35.590 115 THR C C 1
ATOM 5426 O O . THR C 1 135 ? -30.948 30.532 -42.168 1.000 35.350 115 THR C O 1
ATOM 5430 N N . ALA C 1 136 ? -30.679 28.303 -41.966 1.000 35.050 116 ALA C N 1
ATOM 5431 C CA . ALA C 1 136 ? -30.916 27.981 -43.359 1.000 31.690 116 ALA C CA 1
ATOM 5432 C C . ALA C 1 136 ? -32.345 28.367 -43.729 1.000 30.860 116 ALA C C 1
ATOM 5433 O O . ALA C 1 136 ? -32.594 28.847 -44.826 1.000 29.730 116 ALA C O 1
ATOM 5435 N N . ILE C 1 137 ? -33.277 28.163 -42.795 1.000 30.550 117 ILE C N 1
ATOM 5436 C CA . ILE C 1 137 ? -34.678 28.402 -43.085 1.000 29.550 117 ILE C CA 1
ATOM 5437 C C . ILE C 1 137 ? -34.931 29.906 -43.028 1.000 32.580 117 ILE C C 1
ATOM 5438 O O . ILE C 1 137 ? -35.612 30.450 -43.897 1.000 35.050 117 ILE C O 1
ATOM 5443 N N . HIS C 1 138 ? -34.337 30.571 -42.024 1.000 35.480 118 HIS C N 1
ATOM 5444 C CA . HIS C 1 138 ? -34.468 32.011 -41.854 1.000 37.330 118 HIS C CA 1
ATOM 5445 C C . HIS C 1 138 ? -33.909 32.709 -43.085 1.000 37.890 118 HIS C C 1
ATOM 5446 O O . HIS C 1 138 ? -34.543 33.611 -43.625 1.000 39.970 118 HIS C O 1
ATOM 5453 N N . ARG C 1 139 ? -32.747 32.249 -43.550 1.000 39.330 119 ARG C N 1
ATOM 5454 C CA . ARG C 1 139 ? -32.093 32.906 -44.664 1.000 46.400 119 ARG C CA 1
ATOM 5455 C C . ARG C 1 139 ? -32.895 32.734 -45.953 1.000 50.780 119 ARG C C 1
ATOM 5456 O O . ARG C 1 139 ? -32.666 33.470 -46.912 1.000 62.800 119 ARG C O 1
ATOM 5464 N N . ALA C 1 140 ? -33.844 31.792 -45.970 1.000 46.100 120 ALA C N 1
ATOM 5465 C CA . ALA C 1 140 ? -34.714 31.624 -47.122 1.000 46.980 120 ALA C CA 1
ATOM 5466 C C . ALA C 1 140 ? -35.881 32.607 -47.081 1.000 48.830 120 ALA C C 1
ATOM 5467 O O . ALA C 1 140 ? -36.639 32.682 -48.039 1.000 47.320 120 ALA C O 1
ATOM 5469 N N . GLY C 1 141 ? -36.048 33.327 -45.961 1.000 50.820 121 GLY C N 1
ATOM 5470 C CA . GLY C 1 141 ? -37.143 34.275 -45.802 1.000 48.310 121 GLY C CA 1
ATOM 5471 C C . GLY C 1 141 ? -38.394 33.644 -45.187 1.000 46.420 121 GLY C C 1
ATOM 5472 O O . GLY C 1 141 ? -39.442 34.287 -45.114 1.000 41.620 121 GLY C O 1
ATOM 5473 N N . ILE C 1 142 ? -38.260 32.416 -44.678 1.000 45.280 122 ILE C N 1
ATOM 5474 C CA . ILE C 1 142 ? -39.379 31.687 -44.109 1.000 44.470 122 ILE C CA 1
ATOM 5475 C C . ILE C 1 142 ? -39.360 31.839 -42.587 1.000 48.290 122 ILE C C 1
ATOM 5476 O O . ILE C 1 142 ? -38.340 31.581 -41.933 1.000 53.040 122 ILE C O 1
ATOM 5481 N N . ALA C 1 143 ? -40.512 32.260 -42.045 1.000 47.200 123 ALA C N 1
ATOM 5482 C CA . ALA C 1 143 ? -40.778 32.272 -40.620 1.000 44.920 123 ALA C CA 1
ATOM 5483 C C . ALA C 1 143 ? -40.865 30.829 -40.117 1.000 47.640 123 ALA C C 1
ATOM 5484 O O . ALA C 1 143 ? -41.605 30.009 -40.670 1.000 45.760 123 ALA C O 1
ATOM 5486 N N . PHE C 1 144 ? -40.081 30.525 -39.075 1.000 49.400 124 PHE C N 1
ATOM 5487 C CA . PHE C 1 144 ? -40.045 29.191 -38.503 1.000 48.660 124 PHE C CA 1
ATOM 5488 C C . PHE C 1 144 ? -39.723 29.293 -37.019 1.000 51.970 124 PHE C C 1
ATOM 5489 O O . PHE C 1 144 ? -38.719 29.893 -36.630 1.000 59.310 124 PHE C O 1
ATOM 5497 N N . SER C 1 145 ? -40.588 28.685 -36.203 1.000 49.180 125 SER C N 1
ATOM 5498 C CA . SER C 1 145 ? -40.445 28.780 -34.760 1.000 46.930 125 SER C CA 1
ATOM 5499 C C . SER C 1 145 ? -40.572 27.390 -34.149 1.000 43.050 125 SER C C 1
ATOM 5500 O O . SER C 1 145 ? -40.683 27.249 -32.933 1.000 43.350 125 SER C O 1
ATOM 5503 N N . GLY C 1 146 ? -40.591 26.373 -35.023 1.000 39.160 126 GLY C N 1
ATOM 5504 C CA . GLY C 1 146 ? -40.729 24.995 -34.592 1.000 36.600 126 GLY C CA 1
ATOM 5505 C C . GLY C 1 146 ? -41.693 24.222 -35.480 1.000 36.100 126 GLY C C 1
ATOM 5506 O O . GLY C 1 146 ? -42.394 24.803 -36.314 1.000 37.730 126 GLY C O 1
ATOM 5507 N N . TYR C 1 147 ? -41.736 22.910 -35.235 1.000 34.640 127 TYR C N 1
ATOM 5508 C CA . TYR C 1 147 ? -42.598 22.007 -35.973 1.000 36.240 127 TYR C CA 1
ATOM 5509 C C . TYR C 1 147 ? -44.055 22.285 -35.637 1.000 37.860 127 TYR C C 1
ATOM 5510 O O . TYR C 1 147 ? -44.881 22.189 -36.534 1.000 38.830 127 TYR C O 1
ATOM 5519 N N . PRO C 1 148 ? -44.427 22.603 -34.374 1.000 41.330 128 PRO C N 1
ATOM 5520 C CA . PRO C 1 148 ? -45.817 22.971 -34.076 1.000 44.890 128 PRO C CA 1
ATOM 5521 C C . PRO C 1 148 ? -46.352 24.067 -35.001 1.000 45.030 128 PRO C C 1
ATOM 5522 O O . PRO C 1 148 ? -47.377 23.867 -35.646 1.000 51.140 128 PRO C O 1
ATOM 5526 N N . SER C 1 149 ? -45.625 25.186 -35.125 1.000 44.840 129 SER C N 1
ATOM 5527 C CA . SER C 1 149 ? -45.976 26.259 -36.055 1.000 50.780 129 SER C CA 1
ATOM 5528 C C . SER C 1 149 ? -46.082 25.719 -37.487 1.000 51.910 129 SER C C 1
ATOM 5529 O O . SER C 1 149 ? -47.120 25.867 -38.131 1.000 58.180 129 SER C O 1
ATOM 5532 N N . LEU C 1 150 ? -45.006 25.100 -37.985 1.000 51.890 130 LEU C N 1
ATOM 5533 C CA . LEU C 1 150 ? -44.964 24.672 -39.378 1.000 49.040 130 LEU C CA 1
ATOM 5534 C C . LEU C 1 150 ? -46.176 23.802 -39.687 1.000 51.440 130 LEU C C 1
ATOM 5535 O O . LEU C 1 150 ? -46.775 23.927 -40.751 1.000 50.550 130 LEU C O 1
ATOM 5540 N N . LEU C 1 151 ? -46.527 22.931 -38.732 1.000 48.700 131 LEU C N 1
ATOM 5541 C CA . LEU C 1 151 ? -47.598 21.973 -38.920 1.000 44.200 131 LEU C CA 1
ATOM 5542 C C . LEU C 1 151 ? -48.922 22.730 -38.983 1.000 45.220 131 LEU C C 1
ATOM 5543 O O . LEU C 1 151 ? -49.768 22.437 -39.832 1.000 43.830 131 LEU C O 1
ATOM 5548 N N . ALA C 1 152 ? -49.061 23.747 -38.120 1.000 45.350 132 ALA C N 1
ATOM 5549 C CA . ALA C 1 152 ? -50.247 24.586 -38.061 1.000 47.980 132 ALA C CA 1
ATOM 5550 C C . ALA C 1 152 ? -50.503 25.246 -39.413 1.000 47.840 132 ALA C C 1
ATOM 5551 O O . ALA C 1 152 ? -51.597 25.118 -39.963 1.000 46.900 132 ALA C O 1
ATOM 5553 N N . ASN C 1 153 ? -49.482 25.947 -39.914 1.000 48.100 133 ASN C N 1
ATOM 5554 C CA . ASN C 1 153 ? -49.524 26.604 -41.214 1.000 47.460 133 ASN C CA 1
ATOM 5555 C C . ASN C 1 153 ? -49.964 25.628 -42.305 1.000 47.650 133 ASN C C 1
ATOM 5556 O O . ASN C 1 153 ? -50.851 25.921 -43.103 1.000 48.590 133 ASN C O 1
ATOM 5561 N N . VAL C 1 154 ? -49.323 24.460 -42.341 1.000 46.500 134 VAL C N 1
ATOM 5562 C CA . VAL C 1 154 ? -49.524 23.540 -43.444 1.000 48.530 134 VAL C CA 1
ATOM 5563 C C . VAL C 1 154 ? -50.949 22.989 -43.429 1.000 53.780 134 VAL C C 1
ATOM 5564 O O . VAL C 1 154 ? -51.558 22.865 -44.485 1.000 60.740 134 VAL C O 1
ATOM 5568 N N . LEU C 1 155 ? -51.486 22.700 -42.238 1.000 55.960 135 LEU C N 1
ATOM 5569 C CA . LEU C 1 155 ? -52.777 22.038 -42.112 1.000 49.760 135 LEU C CA 1
ATOM 5570 C C . LEU C 1 155 ? -53.933 23.034 -42.054 1.000 47.830 135 LEU C C 1
ATOM 5571 O O . LEU C 1 155 ? -55.082 22.619 -41.914 1.000 44.020 135 LEU C O 1
ATOM 5576 N N . GLY C 1 156 ? -53.626 24.334 -42.132 1.000 48.080 136 GLY C N 1
ATOM 5577 C CA . GLY C 1 156 ? -54.633 25.386 -42.109 1.000 51.780 136 GLY C CA 1
ATOM 5578 C C . GLY C 1 156 ? -55.304 25.545 -40.743 1.000 53.490 136 GLY C C 1
ATOM 5579 O O . GLY C 1 156 ? -56.502 25.791 -40.675 1.000 54.470 136 GLY C O 1
ATOM 5580 N N . MET C 1 157 ? -54.508 25.431 -39.671 1.000 56.060 137 MET C N 1
ATOM 5581 C CA . MET C 1 157 ? -54.964 25.459 -38.285 1.000 52.990 137 MET C CA 1
ATOM 5582 C C . MET C 1 157 ? -54.332 26.643 -37.555 1.000 59.380 137 MET C C 1
ATOM 5583 O O . MET C 1 157 ? -53.289 27.142 -37.958 1.000 59.830 137 MET C O 1
ATOM 5588 N N . ASN C 1 158 ? -54.962 27.087 -36.462 1.000 63.100 138 ASN C N 1
ATOM 5589 C CA . ASN C 1 158 ? -54.327 28.028 -35.553 1.000 64.280 138 ASN C CA 1
ATOM 5590 C C . ASN C 1 158 ? -53.277 27.289 -34.727 1.000 64.010 138 ASN C C 1
ATOM 5591 O O . ASN C 1 158 ? -53.333 26.076 -34.547 1.000 55.100 138 ASN C O 1
ATOM 5596 N N . GLU C 1 159 ? -52.338 28.066 -34.193 1.000 65.510 139 GLU C N 1
ATOM 5597 C CA . GLU C 1 159 ? -51.148 27.525 -33.567 1.000 64.030 139 GLU C CA 1
ATOM 5598 C C . GLU C 1 159 ? -51.503 26.821 -32.259 1.000 65.230 139 GLU C C 1
ATOM 5599 O O . GLU C 1 159 ? -50.771 25.927 -31.815 1.000 66.260 139 GLU C O 1
ATOM 5605 N N . ASP C 1 160 ? -52.632 27.214 -31.661 1.000 66.340 140 ASP C N 1
ATOM 5606 C CA . ASP C 1 160 ? -53.071 26.597 -30.415 1.000 71.550 140 ASP C CA 1
ATOM 5607 C C . ASP C 1 160 ? -54.177 25.574 -30.699 1.000 69.690 140 ASP C C 1
ATOM 5608 O O . ASP C 1 160 ? -55.094 25.395 -29.895 1.000 71.610 140 ASP C O 1
ATOM 5613 N N . GLU C 1 161 ? -54.145 24.968 -31.888 1.000 65.290 141 GLU C N 1
ATOM 5614 C CA . GLU C 1 161 ? -54.846 23.709 -32.121 1.000 56.650 141 GLU C CA 1
ATOM 5615 C C . GLU C 1 161 ? -53.809 22.608 -32.335 1.000 51.880 141 GLU C C 1
ATOM 5616 O O . GLU C 1 161 ? -54.158 21.438 -32.484 1.000 50.400 141 GLU C O 1
ATOM 5622 N N . VAL C 1 162 ? -52.526 22.989 -32.384 1.000 50.700 142 VAL C N 1
ATOM 5623 C CA . VAL C 1 162 ? -51.440 22.031 -32.508 1.000 47.710 142 VAL C CA 1
ATOM 5624 C C . VAL C 1 162 ? -50.680 22.026 -31.187 1.000 47.460 142 VAL C C 1
ATOM 5625 O O . VAL C 1 162 ? -50.329 23.080 -30.638 1.000 47.790 142 VAL C O 1
ATOM 5629 N N . PHE C 1 163 ? -50.445 20.810 -30.681 1.000 44.620 143 PHE C N 1
ATOM 5630 C CA . PHE C 1 163 ? -49.865 20.674 -29.368 1.000 43.400 143 PHE C CA 1
ATOM 5631 C C . PHE C 1 163 ? -48.572 19.879 -29.461 1.000 41.470 143 PHE C C 1
ATOM 5632 O O . PHE C 1 163 ? -48.382 19.099 -30.391 1.000 41.030 143 PHE C O 1
ATOM 5640 N N . LEU C 1 164 ? -47.686 20.122 -28.489 1.000 40.810 144 LEU C N 1
ATOM 5641 C CA . LEU C 1 164 ? -46.459 19.365 -28.367 1.000 38.930 144 LEU C CA 1
ATOM 5642 C C . LEU C 1 164 ? -46.639 18.336 -27.265 1.000 41.650 144 LEU C C 1
ATOM 5643 O O . LEU C 1 164 ? -46.996 18.694 -26.144 1.000 42.160 144 LEU C O 1
ATOM 5648 N N . MET C 1 165 ? -46.360 17.072 -27.612 1.000 42.280 145 MET C N 1
ATOM 5649 C CA . MET C 1 165 ? -46.258 16.006 -26.634 1.000 43.830 145 MET C CA 1
ATOM 5650 C C . MET C 1 165 ? -44.800 15.542 -26.606 1.000 48.030 145 MET C C 1
ATOM 5651 O O . MET C 1 165 ? -44.265 15.142 -27.633 1.000 54.250 145 MET C O 1
ATOM 5656 N N . LEU C 1 166 ? -44.154 15.623 -25.433 1.000 48.860 146 LEU C N 1
ATOM 5657 C CA . LEU C 1 166 ? -42.839 15.023 -25.237 1.000 45.490 146 LEU C CA 1
ATOM 5658 C C . LEU C 1 166 ? -43.003 13.559 -24.836 1.000 45.660 146 LEU C C 1
ATOM 5659 O O . LEU C 1 166 ? -43.911 13.221 -24.079 1.000 44.220 146 LEU C O 1
ATOM 5664 N N . VAL C 1 167 ? -42.111 12.701 -25.351 1.000 47.280 147 VAL C N 1
ATOM 5665 C CA . VAL C 1 167 ? -42.072 11.286 -25.002 1.000 44.340 147 VAL C CA 1
ATOM 5666 C C . VAL C 1 167 ? -40.643 10.895 -24.620 1.000 45.550 147 VAL C C 1
ATOM 5667 O O . VAL C 1 167 ? -39.680 11.216 -25.320 1.000 43.790 147 VAL C O 1
ATOM 5671 N N . GLY C 1 168 ? -40.522 10.199 -23.476 1.000 47.060 148 GLY C N 1
ATOM 5672 C CA . GLY C 1 168 ? -39.295 9.541 -23.067 1.000 46.120 148 GLY C CA 1
ATOM 5673 C C . GLY C 1 168 ? -39.392 9.008 -21.637 1.000 45.350 148 GLY C C 1
ATOM 5674 O O . GLY C 1 168 ? -40.139 9.530 -20.812 1.000 42.600 148 GLY C O 1
ATOM 5675 N N . ALA C 1 169 ? -38.626 7.950 -21.362 1.000 43.690 149 ALA C N 1
ATOM 5676 C CA . ALA C 1 169 ? -38.538 7.322 -20.051 1.000 45.660 149 ALA C CA 1
ATOM 5677 C C . ALA C 1 169 ? -39.909 6.850 -19.585 1.000 49.360 149 ALA C C 1
ATOM 5678 O O . ALA C 1 169 ? -40.212 6.923 -18.393 1.000 53.540 149 ALA C O 1
ATOM 5680 N N . GLY C 1 170 ? -40.746 6.393 -20.530 1.000 51.720 150 GLY C N 1
ATOM 5681 C CA . GLY C 1 170 ? -42.102 5.948 -20.239 1.000 49.230 150 GLY C CA 1
ATOM 5682 C C . GLY C 1 170 ? -43.106 7.097 -20.119 1.000 49.290 150 GLY C C 1
ATOM 5683 O O . GLY C 1 170 ? -44.312 6.846 -20.132 1.000 52.240 150 GLY C O 1
ATOM 5684 N N . LEU C 1 171 ? -42.625 8.342 -20.004 1.000 47.720 151 LEU C N 1
ATOM 5685 C CA . LEU C 1 171 ? -43.502 9.487 -19.840 1.000 52.610 151 LEU C CA 1
ATOM 5686 C C . LEU C 1 171 ? -43.970 9.984 -21.205 1.000 51.610 151 LEU C C 1
ATOM 5687 O O . LEU C 1 171 ? -43.171 10.151 -22.126 1.000 57.100 151 LEU C O 1
ATOM 5692 N N . ARG C 1 172 ? -45.281 10.228 -21.299 1.000 44.370 152 ARG C N 1
ATOM 5693 C CA . ARG C 1 172 ? -45.869 10.979 -22.390 1.000 39.890 152 ARG C CA 1
ATOM 5694 C C . ARG C 1 172 ? -46.556 12.180 -21.754 1.000 36.190 152 ARG C C 1
ATOM 5695 O O . ARG C 1 172 ? -47.396 11.999 -20.870 1.000 33.860 152 ARG C O 1
ATOM 5703 N N . ILE C 1 173 ? -46.161 13.390 -22.183 1.000 33.690 153 ILE C N 1
ATOM 5704 C CA . ILE C 1 173 ? -46.714 14.627 -21.633 1.000 34.650 153 ILE C CA 1
ATOM 5705 C C . ILE C 1 173 ? -47.069 15.585 -22.769 1.000 33.100 153 ILE C C 1
ATOM 5706 O O . ILE C 1 173 ? -46.172 16.043 -23.462 1.000 32.550 153 ILE C O 1
ATOM 5711 N N . VAL C 1 174 ? -48.360 15.926 -22.892 1.000 32.790 154 VAL C N 1
ATOM 5712 C CA . VAL C 1 174 ? -48.826 16.946 -23.822 1.000 32.070 154 VAL C CA 1
ATOM 5713 C C . VAL C 1 174 ? -48.903 18.287 -23.092 1.000 31.430 154 VAL C C 1
ATOM 5714 O O . VAL C 1 174 ? -49.183 18.330 -21.895 1.000 35.060 154 VAL C O 1
ATOM 5718 N N . HIS C 1 175 ? -48.679 19.384 -23.824 1.000 28.950 155 HIS C N 1
ATOM 5719 C CA . HIS C 1 175 ? -48.618 20.721 -23.235 1.000 27.600 155 HIS C CA 1
ATOM 5720 C C . HIS C 1 175 ? -49.802 21.560 -23.717 1.000 26.710 155 HIS C C 1
ATOM 5721 O O . HIS C 1 175 ? -50.005 21.720 -24.913 1.000 28.980 155 HIS C O 1
ATOM 5728 N N . VAL C 1 176 ? -50.608 22.080 -22.796 1.000 25.820 156 VAL C N 1
ATOM 5729 C CA . VAL C 1 176 ? -51.736 22.909 -23.196 1.000 28.730 156 VAL C CA 1
ATOM 5730 C C . VAL C 1 176 ? -51.227 24.265 -23.701 1.000 31.330 156 VAL C C 1
ATOM 5731 O O . VAL C 1 176 ? -51.855 24.879 -24.566 1.000 33.820 156 VAL C O 1
ATOM 5735 N N . THR C 1 177 ? -50.107 24.736 -23.144 1.000 31.760 157 THR C N 1
ATOM 5736 C CA . THR C 1 177 ? -49.412 25.896 -23.680 1.000 34.550 157 THR C CA 1
ATOM 5737 C C . THR C 1 177 ? -47.929 25.545 -23.788 1.000 39.330 157 THR C C 1
ATOM 5738 O O . THR C 1 177 ? -47.486 24.504 -23.301 1.000 38.440 157 THR C O 1
ATOM 5742 N N . LEU C 1 178 ? -47.171 26.425 -24.442 1.000 42.940 158 LEU C N 1
ATOM 5743 C CA . LEU C 1 178 ? -45.813 26.145 -24.871 1.000 44.960 158 LEU C CA 1
ATOM 5744 C C . LEU C 1 178 ? -45.222 27.452 -25.367 1.000 47.690 158 LEU C C 1
ATOM 5745 O O . LEU C 1 178 ? -45.835 28.164 -26.156 1.000 60.670 158 LEU C O 1
ATOM 5750 N N . HIS C 1 179 ? -43.993 27.754 -24.988 1.000 49.420 159 HIS C N 1
ATOM 5751 C CA . HIS C 1 179 ? -43.244 28.811 -25.667 1.000 53.610 159 HIS C CA 1
ATOM 5752 C C . HIS C 1 179 ? -44.010 30.137 -25.634 1.000 50.290 159 HIS C C 1
ATOM 5753 O O . HIS C 1 179 ? -44.138 30.816 -26.646 1.000 58.270 159 HIS C O 1
ATOM 5760 N N . GLU C 1 180 ? -44.526 30.501 -24.459 1.000 51.180 160 GLU C N 1
ATOM 5761 C CA . GLU C 1 180 ? -44.926 31.874 -24.186 1.000 46.980 160 GLU C CA 1
ATOM 5762 C C . GLU C 1 180 ? -44.690 32.131 -22.704 1.000 42.250 160 GLU C C 1
ATOM 5763 O O . GLU C 1 180 ? -44.388 31.200 -21.953 1.000 45.720 160 GLU C O 1
ATOM 5769 N N . SER C 1 181 ? -44.784 33.401 -22.319 1.000 37.840 161 SER C N 1
ATOM 5770 C CA . SER C 1 181 ? -44.596 33.793 -20.935 1.000 36.850 161 SER C CA 1
ATOM 5771 C C . SER C 1 181 ? -45.673 33.128 -20.089 1.000 37.210 161 SER C C 1
ATOM 5772 O O . SER C 1 181 ? -46.757 32.833 -20.585 1.000 37.330 161 SER C O 1
ATOM 5775 N N . VAL C 1 182 ? -45.350 32.923 -18.815 1.000 37.430 162 VAL C N 1
ATOM 5776 C CA . VAL C 1 182 ? -46.280 32.369 -17.855 1.000 39.930 162 VAL C CA 1
ATOM 5777 C C . VAL C 1 182 ? -47.575 33.190 -17.852 1.000 39.390 162 VAL C C 1
ATOM 5778 O O . VAL C 1 182 ? -48.656 32.614 -17.954 1.000 38.810 162 VAL C O 1
ATOM 5782 N N . ARG C 1 183 ? -47.448 34.529 -17.808 1.000 40.990 163 ARG C N 1
ATOM 5783 C CA . ARG C 1 183 ? -48.567 35.466 -17.759 1.000 41.920 163 ARG C CA 1
ATOM 5784 C C . ARG C 1 183 ? -49.443 35.239 -18.995 1.000 42.300 163 ARG C C 1
ATOM 5785 O O . ARG C 1 183 ? -50.645 34.957 -18.890 1.000 42.080 163 ARG C O 1
ATOM 5793 N N . SER C 1 184 ? -48.789 35.300 -20.162 1.000 39.380 164 SER C N 1
ATOM 5794 C CA . SER C 1 184 ? -49.432 35.116 -21.447 1.000 40.640 164 SER C CA 1
ATOM 5795 C C . SER C 1 184 ? -50.138 33.758 -21.500 1.000 39.910 164 SER C C 1
ATOM 5796 O O . SER C 1 184 ? -51.297 33.682 -21.906 1.000 41.890 164 SER C O 1
ATOM 5799 N N . ALA C 1 185 ? -49.452 32.689 -21.052 1.000 35.390 165 ALA C N 1
ATOM 5800 C CA . ALA C 1 185 ? -50.013 31.344 -20.988 1.000 33.730 165 ALA C CA 1
ATOM 5801 C C . ALA C 1 185 ? -51.255 31.325 -20.110 1.000 35.900 165 ALA C C 1
ATOM 5802 O O . ALA C 1 185 ? -52.263 30.756 -20.512 1.000 38.820 165 ALA C O 1
ATOM 5804 N N . LEU C 1 186 ? -51.187 31.959 -18.932 1.000 33.940 166 LEU C N 1
ATOM 5805 C CA . LEU C 1 186 ? -52.307 31.959 -18.009 1.000 35.550 166 LEU C CA 1
ATOM 5806 C C . LEU C 1 186 ? -53.497 32.692 -18.624 1.000 38.140 166 LEU C C 1
ATOM 5807 O O . LEU C 1 186 ? -54.637 32.290 -18.410 1.000 39.880 166 LEU C O 1
ATOM 5812 N N . GLU C 1 187 ? -53.223 33.750 -19.397 1.000 40.820 167 GLU C N 1
ATOM 5813 C CA . GLU C 1 187 ? -54.266 34.549 -20.030 1.000 44.000 167 GLU C CA 1
ATOM 5814 C C . GLU C 1 187 ? -54.954 33.725 -21.122 1.000 44.740 167 GLU C C 1
ATOM 5815 O O . GLU C 1 187 ? -56.106 33.967 -21.442 1.000 47.970 167 GLU C O 1
ATOM 5821 N N . ARG C 1 188 ? -54.248 32.734 -21.676 1.000 44.580 168 ARG C N 1
ATOM 5822 C CA . ARG C 1 188 ? -54.739 31.937 -22.793 1.000 42.610 168 ARG C CA 1
ATOM 5823 C C . ARG C 1 188 ? -55.542 30.741 -22.273 1.000 39.190 168 ARG C C 1
ATOM 5824 O O . ARG C 1 188 ? -56.440 30.267 -22.956 1.000 40.510 168 ARG C O 1
ATOM 5832 N N . LEU C 1 189 ? -55.188 30.225 -21.085 1.000 34.880 169 LEU C N 1
ATOM 5833 C CA . LEU C 1 189 ? -55.717 28.948 -20.618 1.000 34.470 169 LEU C CA 1
ATOM 5834 C C . LEU C 1 189 ? -57.241 29.024 -20.497 1.000 34.200 169 LEU C C 1
ATOM 5835 O O . LEU C 1 189 ? -57.777 29.984 -19.950 1.000 34.590 169 LEU C O 1
ATOM 5840 N N . SER C 1 190 ? -57.934 28.024 -21.037 1.000 33.950 170 SER C N 1
ATOM 5841 C CA . SER C 1 190 ? -59.379 27.924 -20.898 1.000 36.530 170 SER C CA 1
ATOM 5842 C C . SER C 1 190 ? -59.769 26.451 -20.794 1.000 38.910 170 SER C C 1
ATOM 5843 O O . SER C 1 190 ? -58.974 25.582 -21.136 1.000 39.400 170 SER C O 1
ATOM 5846 N N . PRO C 1 191 ? -60.979 26.115 -20.291 1.000 39.000 171 PRO C N 1
ATOM 5847 C CA . PRO C 1 191 ? -61.451 24.733 -20.302 1.000 39.230 171 PRO C CA 1
ATOM 5848 C C . PRO C 1 191 ? -61.318 24.109 -21.689 1.000 41.700 171 PRO C C 1
ATOM 5849 O O . PRO C 1 191 ? -60.827 22.986 -21.821 1.000 39.520 171 PRO C O 1
ATOM 5853 N N . GLN C 1 192 ? -61.717 24.868 -22.724 1.000 43.270 172 GLN C N 1
ATOM 5854 C CA . GLN C 1 192 ? -61.710 24.369 -24.092 1.000 44.470 172 GLN C CA 1
ATOM 5855 C C . GLN C 1 192 ? -60.288 24.074 -24.584 1.000 46.180 172 GLN C C 1
ATOM 5856 O O . GLN C 1 192 ? -60.083 23.133 -25.356 1.000 54.410 172 GLN C O 1
ATOM 5862 N N . LEU C 1 193 ? -59.305 24.876 -24.155 1.000 41.450 173 LEU C N 1
ATOM 5863 C CA . LEU C 1 193 ? -57.954 24.674 -24.654 1.000 41.770 173 LEU C CA 1
ATOM 5864 C C . LEU C 1 193 ? -57.378 23.376 -24.089 1.000 39.940 173 LEU C C 1
ATOM 5865 O O . LEU C 1 193 ? -56.719 22.619 -24.806 1.000 44.530 173 LEU C O 1
ATOM 5870 N N . VAL C 1 194 ? -57.664 23.124 -22.804 1.000 35.700 174 VAL C N 1
ATOM 5871 C CA . VAL C 1 194 ? -57.226 21.911 -22.135 1.000 32.940 174 VAL C CA 1
ATOM 5872 C C . VAL C 1 194 ? -57.842 20.697 -22.820 1.000 36.400 174 VAL C C 1
ATOM 5873 O O . VAL C 1 194 ? -57.171 19.675 -23.005 1.000 33.760 174 VAL C O 1
ATOM 5877 N N . ILE C 1 195 ? -59.128 20.819 -23.188 1.000 40.630 175 ILE C N 1
ATOM 5878 C CA . ILE C 1 195 ? -59.874 19.728 -23.797 1.000 42.850 175 ILE C CA 1
ATOM 5879 C C . ILE C 1 195 ? -59.236 19.380 -25.139 1.000 42.350 175 ILE C C 1
ATOM 5880 O O . ILE C 1 195 ? -59.053 18.197 -25.448 1.000 46.840 175 ILE C O 1
ATOM 5885 N N . ASN C 1 196 ? -58.876 20.417 -25.914 1.000 41.680 176 ASN C N 1
ATOM 5886 C CA . ASN C 1 196 ? -58.320 20.187 -27.239 1.000 43.410 176 ASN C CA 1
ATOM 5887 C C . ASN C 1 196 ? -56.994 19.438 -27.098 1.000 44.430 176 ASN C C 1
ATOM 5888 O O . ASN C 1 196 ? -56.704 18.539 -27.893 1.000 47.910 176 ASN C O 1
ATOM 5893 N N . ALA C 1 197 ? -56.213 19.801 -26.066 1.000 41.590 177 ALA C N 1
ATOM 5894 C CA . ALA C 1 197 ? -54.899 19.208 -25.855 1.000 40.730 177 ALA C CA 1
ATOM 5895 C C . ALA C 1 197 ? -55.047 17.709 -25.571 1.000 37.130 177 ALA C C 1
ATOM 5896 O O . ALA C 1 197 ? -54.320 16.877 -26.111 1.000 36.270 177 ALA C O 1
ATOM 5898 N N . VAL C 1 198 ? -56.030 17.386 -24.734 1.000 35.040 178 VAL C N 1
ATOM 5899 C CA . VAL C 1 198 ? -56.230 16.014 -24.308 1.000 35.530 178 VAL C CA 1
ATOM 5900 C C . VAL C 1 198 ? -56.723 15.178 -25.487 1.000 36.240 178 VAL C C 1
ATOM 5901 O O . VAL C 1 198 ? -56.138 14.145 -25.778 1.000 32.580 178 VAL C O 1
ATOM 5905 N N . ASP C 1 199 ? -57.778 15.653 -26.171 1.000 39.500 179 ASP C N 1
ATOM 5906 C CA . ASP C 1 199 ? -58.289 15.027 -27.381 1.000 41.850 179 ASP C CA 1
ATOM 5907 C C . ASP C 1 199 ? -57.154 14.665 -28.333 1.000 46.300 179 ASP C C 1
ATOM 5908 O O . ASP C 1 199 ? -57.050 13.501 -28.748 1.000 47.230 179 ASP C O 1
ATOM 5913 N N . ALA C 1 200 ? -56.331 15.672 -28.688 1.000 43.490 180 ALA C N 1
ATOM 5914 C CA . ALA C 1 200 ? -55.256 15.481 -29.647 1.000 45.350 180 ALA C CA 1
ATOM 5915 C C . ALA C 1 200 ? -54.280 14.408 -29.150 1.000 44.220 180 ALA C C 1
ATOM 5916 O O . ALA C 1 200 ? -53.831 13.557 -29.923 1.000 35.790 180 ALA C O 1
ATOM 5918 N N . ALA C 1 201 ? -53.999 14.450 -27.839 1.000 46.630 181 ALA C N 1
ATOM 5919 C CA . ALA C 1 201 ? -53.019 13.563 -27.234 1.000 44.960 181 ALA C CA 1
ATOM 5920 C C . ALA C 1 201 ? -53.566 12.141 -27.083 1.000 47.610 181 ALA C C 1
ATOM 5921 O O . ALA C 1 201 ? -52.816 11.167 -27.184 1.000 51.480 181 ALA C O 1
ATOM 5923 N N . VAL C 1 202 ? -54.878 12.029 -26.853 1.000 49.920 182 VAL C N 1
ATOM 5924 C CA . VAL C 1 202 ? -55.538 10.738 -26.718 1.000 50.690 182 VAL C CA 1
ATOM 5925 C C . VAL C 1 202 ? -55.493 10.001 -28.058 1.000 52.520 182 VAL C C 1
ATOM 5926 O O . VAL C 1 202 ? -55.124 8.823 -28.096 1.000 52.660 182 VAL C O 1
ATOM 5930 N N . GLN C 1 203 ? -55.856 10.699 -29.145 1.000 51.410 183 GLN C N 1
ATOM 5931 C CA . GLN C 1 203 ? -55.728 10.148 -30.486 1.000 49.600 183 GLN C CA 1
ATOM 5932 C C . GLN C 1 203 ? -54.290 9.666 -30.715 1.000 46.620 183 GLN C C 1
ATOM 5933 O O . GLN C 1 203 ? -54.061 8.550 -31.183 1.000 46.990 183 GLN C O 1
ATOM 5939 N N . THR C 1 204 ? -53.321 10.515 -30.360 1.000 44.790 184 THR C N 1
ATOM 5940 C CA . THR C 1 204 ? -51.914 10.206 -30.556 1.000 41.200 184 THR C CA 1
ATOM 5941 C C . THR C 1 204 ? -51.544 8.944 -29.776 1.000 40.760 184 THR C C 1
ATOM 5942 O O . THR C 1 204 ? -50.727 8.158 -30.237 1.000 40.910 184 THR C O 1
ATOM 5946 N N . CYS C 1 205 ? -52.141 8.767 -28.590 1.000 42.340 185 CYS C N 1
ATOM 5947 C CA . CYS C 1 205 ? -51.896 7.581 -27.782 1.000 44.420 185 CYS C CA 1
ATOM 5948 C C . CYS C 1 205 ? -52.238 6.295 -28.548 1.000 44.620 185 CYS C C 1
ATOM 5949 O O . CYS C 1 205 ? -51.487 5.318 -28.474 1.000 41.710 185 CYS C O 1
ATOM 5952 N N . THR C 1 206 ? -53.337 6.315 -29.322 1.000 44.620 186 THR C N 1
ATOM 5953 C CA . THR C 1 206 ? -53.688 5.175 -30.159 1.000 47.470 186 THR C CA 1
ATOM 5954 C C . THR C 1 206 ? -52.527 4.810 -31.079 1.000 48.420 186 THR C C 1
ATOM 5955 O O . THR C 1 206 ? -52.159 3.639 -31.178 1.000 45.320 186 THR C O 1
ATOM 5959 N N . LEU C 1 207 ? -51.964 5.830 -31.736 1.000 48.710 187 LEU C N 1
ATOM 5960 C CA . LEU C 1 207 ? -50.859 5.631 -32.657 1.000 46.910 187 LEU C CA 1
ATOM 5961 C C . LEU C 1 207 ? -49.698 4.963 -31.919 1.000 46.690 187 LEU C C 1
ATOM 5962 O O . LEU C 1 207 ? -49.091 4.042 -32.449 1.000 48.080 187 LEU C O 1
ATOM 5967 N N . LEU C 1 208 ? -49.420 5.419 -30.687 1.000 45.400 188 LEU C N 1
ATOM 5968 C CA . LEU C 1 208 ? -48.241 4.977 -29.959 1.000 48.500 188 LEU C CA 1
ATOM 5969 C C . LEU C 1 208 ? -48.464 3.595 -29.354 1.000 51.870 188 LEU C C 1
ATOM 5970 O O . LEU C 1 208 ? -47.563 3.057 -28.716 1.000 53.630 188 LEU C O 1
ATOM 5975 N N . GLY C 1 209 ? -49.670 3.048 -29.535 1.000 56.960 189 GLY C N 1
ATOM 5976 C CA . GLY C 1 209 ? -49.980 1.669 -29.182 1.000 60.820 189 GLY C CA 1
ATOM 5977 C C . GLY C 1 209 ? -50.628 1.524 -27.804 1.000 61.950 189 GLY C C 1
ATOM 5978 O O . GLY C 1 209 ? -50.416 0.513 -27.133 1.000 63.430 189 GLY C O 1
ATOM 5979 N N . VAL C 1 210 ? -51.391 2.545 -27.382 1.000 67.210 190 VAL C N 1
ATOM 5980 C CA . VAL C 1 210 ? -52.119 2.537 -26.119 1.000 64.370 190 VAL C CA 1
ATOM 5981 C C . VAL C 1 210 ? -53.554 2.982 -26.402 1.000 66.550 190 VAL C C 1
ATOM 5982 O O . VAL C 1 210 ? -53.867 4.165 -26.286 1.000 63.910 190 VAL C O 1
ATOM 5986 N N . PRO C 1 211 ? -54.471 2.052 -26.771 1.000 73.870 191 PRO C N 1
ATOM 5987 C CA . PRO C 1 211 ? -55.837 2.418 -27.152 1.000 75.820 191 PRO C CA 1
ATOM 5988 C C . PRO C 1 211 ? -56.603 3.231 -26.105 1.000 74.890 191 PRO C C 1
ATOM 5989 O O . PRO C 1 211 ? -57.246 4.231 -26.436 1.000 68.200 191 PRO C O 1
ATOM 5993 N N . LYS C 1 212 ? -56.506 2.800 -24.845 1.000 80.030 192 LYS C N 1
ATOM 5994 C CA . LYS C 1 212 ? -57.330 3.353 -23.782 1.000 75.470 192 LYS C CA 1
ATOM 5995 C C . LYS C 1 212 ? -56.418 3.877 -22.675 1.000 70.380 192 LYS C C 1
ATOM 5996 O O . LYS C 1 212 ? -56.246 3.229 -21.646 1.000 75.520 192 LYS C O 1
ATOM 6002 N N . PRO C 1 213 ? -55.804 5.066 -22.849 1.000 68.360 193 PRO C N 1
ATOM 6003 C CA . PRO C 1 213 ? -54.828 5.555 -21.880 1.000 68.250 193 PRO C CA 1
ATOM 6004 C C . PRO C 1 213 ? -55.465 6.125 -20.614 1.000 66.120 193 PRO C C 1
ATOM 6005 O O . PRO C 1 213 ? -56.572 6.658 -20.654 1.000 58.350 193 PRO C O 1
ATOM 6009 N N . GLN C 1 214 ? -54.726 5.989 -19.507 1.000 65.360 194 GLN C N 1
ATOM 6010 C CA . GLN C 1 214 ? -55.040 6.584 -18.223 1.000 60.590 194 GLN C CA 1
ATOM 6011 C C . GLN C 1 214 ? -54.348 7.947 -18.170 1.000 53.740 194 GLN C C 1
ATOM 6012 O O . GLN C 1 214 ? -53.120 8.025 -18.222 1.000 53.110 194 GLN C O 1
ATOM 6018 N N . VAL C 1 215 ? -55.155 9.011 -18.061 1.000 51.180 195 VAL C N 1
ATOM 6019 C CA . VAL C 1 215 ? -54.708 10.390 -18.202 1.000 47.860 195 VAL C CA 1
ATOM 6020 C C . VAL C 1 215 ? -54.674 11.074 -16.832 1.000 48.920 195 VAL C C 1
ATOM 6021 O O . VAL C 1 215 ? -55.591 10.909 -16.028 1.000 52.540 195 VAL C O 1
ATOM 6025 N N . ALA C 1 216 ? -53.610 11.854 -16.583 1.000 42.190 196 ALA C N 1
ATOM 6026 C CA . ALA C 1 216 ? -53.520 12.712 -15.414 1.000 40.850 196 ALA C CA 1
ATOM 6027 C C . ALA C 1 216 ? -53.324 14.157 -15.856 1.000 39.530 196 ALA C C 1
ATOM 6028 O O . ALA C 1 216 ? -52.406 14.464 -16.626 1.000 41.590 196 ALA C O 1
ATOM 6030 N N . VAL C 1 217 ? -54.189 15.040 -15.347 1.000 35.570 197 VAL C N 1
ATOM 6031 C CA . VAL C 1 217 ? -54.105 16.452 -15.674 1.000 35.180 197 VAL C CA 1
ATOM 6032 C C . VAL C 1 217 ? -53.357 17.179 -14.558 1.000 34.500 197 VAL C C 1
ATOM 6033 O O . VAL C 1 217 ? -53.731 17.078 -13.400 1.000 32.920 197 VAL C O 1
ATOM 6037 N N . PHE C 1 218 ? -52.298 17.919 -14.919 1.000 35.320 198 PHE C N 1
ATOM 6038 C CA . PHE C 1 218 ? -51.573 18.746 -13.966 1.000 31.900 198 PHE C CA 1
ATOM 6039 C C . PHE C 1 218 ? -52.425 19.935 -13.538 1.000 31.870 198 PHE C C 1
ATOM 6040 O O . PHE C 1 218 ? -53.239 20.433 -14.319 1.000 30.440 198 PHE C O 1
ATOM 6048 N N . GLY C 1 219 ? -52.205 20.375 -12.290 1.000 30.140 199 GLY C N 1
ATOM 6049 C CA . GLY C 1 219 ? -52.787 21.620 -11.830 1.000 29.400 199 GLY C CA 1
ATOM 6050 C C . GLY C 1 219 ? -52.013 22.831 -12.339 1.000 28.000 199 GLY C C 1
ATOM 6051 O O . GLY C 1 219 ? -50.790 22.775 -12.464 1.000 28.800 199 GLY C O 1
ATOM 6052 N N . ILE C 1 220 ? -52.744 23.918 -12.622 1.000 27.200 200 ILE C N 1
ATOM 6053 C CA . ILE C 1 220 ? -52.132 25.190 -12.968 1.000 26.270 200 ILE C CA 1
ATOM 6054 C C . ILE C 1 220 ? -51.304 25.655 -11.773 1.000 28.310 200 ILE C C 1
ATOM 6055 O O . ILE C 1 220 ? -50.122 25.973 -11.914 1.000 28.610 200 ILE C O 1
ATOM 6060 N N . ASN C 1 221 ? -51.953 25.676 -10.598 1.000 29.740 201 ASN C N 1
ATOM 6061 C CA . ASN C 1 221 ? -51.328 26.140 -9.372 1.000 31.750 201 ASN C CA 1
ATOM 6062 C C . ASN C 1 221 ? -50.779 24.953 -8.587 1.000 32.670 201 ASN C C 1
ATOM 6063 O O . ASN C 1 221 ? -51.231 23.826 -8.764 1.000 34.440 201 ASN C O 1
ATOM 6068 N N . PRO C 1 222 ? -49.794 25.176 -7.691 1.000 32.030 202 PRO C N 1
ATOM 6069 C CA . PRO C 1 222 ? -49.259 24.086 -6.871 1.000 33.020 202 PRO C CA 1
ATOM 6070 C C . PRO C 1 222 ? -50.387 23.298 -6.206 1.000 36.370 202 PRO C C 1
ATOM 6071 O O . PRO C 1 222 ? -51.378 23.889 -5.775 1.000 37.010 202 PRO C O 1
ATOM 6075 N N . HIS C 1 223 ? -50.247 21.964 -6.167 1.000 37.000 203 HIS C N 1
ATOM 6076 C CA . HIS C 1 223 ? -51.227 21.088 -5.549 1.000 38.380 203 HIS C CA 1
ATOM 6077 C C . HIS C 1 223 ? -52.592 21.329 -6.192 1.000 39.780 203 HIS C C 1
ATOM 6078 O O . HIS C 1 223 ? -53.628 21.173 -5.546 1.000 37.580 203 HIS C O 1
ATOM 6085 N N . ALA C 1 224 ? -52.581 21.719 -7.478 1.000 40.970 204 ALA C N 1
ATOM 6086 C CA . ALA C 1 224 ? -53.820 21.967 -8.203 1.000 39.990 204 ALA C CA 1
ATOM 6087 C C . ALA C 1 224 ? -54.721 22.930 -7.429 1.000 40.560 204 ALA C C 1
ATOM 6088 O O . ALA C 1 224 ? -55.926 22.730 -7.360 1.000 38.150 204 ALA C O 1
ATOM 6090 N N . SER C 1 225 ? -54.102 23.971 -6.842 1.000 42.440 205 SER C N 1
ATOM 6091 C CA . SER C 1 225 ? -54.776 25.041 -6.124 1.000 41.300 205 SER C CA 1
ATOM 6092 C C . SER C 1 225 ? -55.134 24.639 -4.688 1.000 42.080 205 SER C C 1
ATOM 6093 O O . SER C 1 225 ? -55.395 25.518 -3.865 1.000 40.680 205 SER C O 1
ATOM 6096 N N . GLU C 1 226 ? -55.128 23.325 -4.386 1.000 43.890 206 GLU C N 1
ATOM 6097 C CA . GLU C 1 226 ? -55.279 22.819 -3.023 1.000 46.360 206 GLU C CA 1
ATOM 6098 C C . GLU C 1 226 ? -56.608 23.288 -2.430 1.000 46.870 206 GLU C C 1
ATOM 6099 O O . GLU C 1 226 ? -56.624 24.028 -1.444 1.000 45.720 206 GLU C O 1
ATOM 6105 N N . GLY C 1 227 ? -57.725 22.876 -3.041 1.000 46.660 207 GLY C N 1
ATOM 6106 C CA . GLY C 1 227 ? -59.052 23.300 -2.615 1.000 47.190 207 GLY C CA 1
ATOM 6107 C C . GLY C 1 227 ? -59.297 24.799 -2.795 1.000 49.340 207 GLY C C 1
ATOM 6108 O O . GLY C 1 227 ? -60.243 25.358 -2.261 1.000 49.380 207 GLY C O 1
ATOM 6109 N N . GLN C 1 228 ? -58.435 25.457 -3.575 1.000 52.550 208 GLN C N 1
ATOM 6110 C CA . GLN C 1 228 ? -58.556 26.840 -4.023 1.000 55.450 208 GLN C CA 1
ATOM 6111 C C . GLN C 1 228 ? -57.935 27.801 -3.017 1.000 55.590 208 GLN C C 1
ATOM 6112 O O . GLN C 1 228 ? -58.072 29.011 -3.125 1.000 58.780 208 GLN C O 1
ATOM 6118 N N . LEU C 1 229 ? -57.112 27.228 -2.130 1.000 54.930 209 LEU C N 1
ATOM 6119 C CA . LEU C 1 229 ? -56.248 27.959 -1.222 1.000 53.060 209 LEU C CA 1
ATOM 6120 C C . LEU C 1 229 ? -55.163 28.697 -2.017 1.000 51.940 209 LEU C C 1
ATOM 6121 O O . LEU C 1 229 ? -54.713 29.766 -1.609 1.000 51.780 209 LEU C O 1
ATOM 6126 N N . PHE C 1 230 ? -54.734 28.124 -3.152 1.000 47.340 210 PHE C N 1
ATOM 6127 C CA . PHE C 1 230 ? -53.641 28.716 -3.900 1.000 47.720 210 PHE C CA 1
ATOM 6128 C C . PHE C 1 230 ? -54.119 29.139 -5.290 1.000 46.310 210 PHE C C 1
ATOM 6129 O O . PHE C 1 230 ? -53.474 28.804 -6.286 1.000 46.080 210 PHE C O 1
ATOM 6137 N N . GLY C 1 231 ? -55.248 29.873 -5.337 1.000 42.830 211 GLY C N 1
ATOM 6138 C CA . GLY C 1 231 ? -55.718 30.458 -6.585 1.000 36.150 211 GLY C CA 1
ATOM 6139 C C . GLY C 1 231 ? -57.008 29.810 -7.073 1.000 37.180 211 GLY C C 1
ATOM 6140 O O . GLY C 1 231 ? -57.371 28.729 -6.618 1.000 35.350 211 GLY C O 1
ATOM 6141 N N . LEU C 1 232 ? -57.694 30.503 -7.994 1.000 40.230 212 LEU C N 1
ATOM 6142 C CA . LEU C 1 232 ? -59.010 30.107 -8.483 1.000 38.590 212 LEU C CA 1
ATOM 6143 C C . LEU C 1 232 ? -58.889 29.495 -9.878 1.000 37.500 212 LEU C C 1
ATOM 6144 O O . LEU C 1 232 ? -59.842 28.900 -10.381 1.000 36.290 212 LEU C O 1
ATOM 6149 N N . GLU C 1 233 ? -57.708 29.623 -10.483 1.000 34.460 213 GLU C N 1
ATOM 6150 C CA . GLU C 1 233 ? -57.517 29.191 -11.858 1.000 33.630 213 GLU C CA 1
ATOM 6151 C C . GLU C 1 233 ? -57.951 27.736 -12.046 1.000 34.920 213 GLU C C 1
ATOM 6152 O O . GLU C 1 233 ? -58.664 27.443 -13.015 1.000 37.840 213 GLU C O 1
ATOM 6158 N N . ASP C 1 234 ? -57.535 26.829 -11.141 1.000 33.370 214 ASP C N 1
ATOM 6159 C CA . ASP C 1 234 ? -57.863 25.421 -11.324 1.000 34.870 214 ASP C CA 1
ATOM 6160 C C . ASP C 1 234 ? -59.380 25.208 -11.335 1.000 34.060 214 ASP C C 1
ATOM 6161 O O . ASP C 1 234 ? -59.886 24.500 -12.190 1.000 38.090 214 ASP C O 1
ATOM 6166 N N . SER C 1 235 ? -60.105 25.812 -10.398 1.000 33.780 215 SER C N 1
ATOM 6167 C CA . SER C 1 235 ? -61.562 25.686 -10.391 1.000 33.710 215 SER C CA 1
ATOM 6168 C C . SER C 1 235 ? -62.213 26.307 -11.625 1.000 32.910 215 SER C C 1
ATOM 6169 O O . SER C 1 235 ? -63.312 25.897 -12.000 1.000 30.510 215 SER C O 1
ATOM 6172 N N . GLN C 1 236 ? -61.528 27.264 -12.262 1.000 30.800 216 GLN C N 1
ATOM 6173 C CA . GLN C 1 236 ? -62.066 27.896 -13.459 1.000 32.940 216 GLN C CA 1
ATOM 6174 C C . GLN C 1 236 ? -61.756 27.083 -14.726 1.000 30.500 216 GLN C C 1
ATOM 6175 O O . GLN C 1 236 ? -62.492 27.189 -15.701 1.000 30.100 216 GLN C O 1
ATOM 6181 N N . ILE C 1 237 ? -60.647 26.323 -14.727 1.000 28.230 217 ILE C N 1
ATOM 6182 C CA . ILE C 1 237 ? -60.026 25.871 -15.964 1.000 28.650 217 ILE C CA 1
ATOM 6183 C C . ILE C 1 237 ? -59.876 24.347 -15.998 1.000 28.200 217 ILE C C 1
ATOM 6184 O O . ILE C 1 237 ? -60.426 23.683 -16.882 1.000 27.930 217 ILE C O 1
ATOM 6189 N N . THR C 1 238 ? -59.116 23.785 -15.055 1.000 27.130 218 THR C N 1
ATOM 6190 C CA . THR C 1 238 ? -58.752 22.379 -15.154 1.000 28.940 218 THR C CA 1
ATOM 6191 C C . THR C 1 238 ? -59.901 21.504 -14.662 1.000 28.990 218 THR C C 1
ATOM 6192 O O . THR C 1 238 ? -60.143 20.432 -15.216 1.000 31.120 218 THR C O 1
ATOM 6196 N N . VAL C 1 239 ? -60.599 21.981 -13.616 1.000 29.010 219 VAL C N 1
ATOM 6197 C CA . VAL C 1 239 ? -61.683 21.226 -13.007 1.000 28.850 219 VAL C CA 1
ATOM 6198 C C . VAL C 1 239 ? -62.835 21.060 -14.003 1.000 34.560 219 VAL C C 1
ATOM 6199 O O . VAL C 1 239 ? -63.278 19.928 -14.227 1.000 35.610 219 VAL C O 1
ATOM 6203 N N . PRO C 1 240 ? -63.371 22.136 -14.639 1.000 38.870 220 PRO C N 1
ATOM 6204 C CA . PRO C 1 240 ? -64.439 21.946 -15.622 1.000 42.390 220 PRO C CA 1
ATOM 6205 C C . PRO C 1 240 ? -64.004 21.017 -16.764 1.000 44.380 220 PRO C C 1
ATOM 6206 O O . PRO C 1 240 ? -64.742 20.107 -17.138 1.000 50.820 220 PRO C O 1
ATOM 6210 N N . ALA C 1 241 ? -62.771 21.218 -17.265 1.000 42.570 221 ALA C N 1
ATOM 6211 C CA . ALA C 1 241 ? -62.250 20.472 -18.399 1.000 40.390 221 ALA C CA 1
ATOM 6212 C C . ALA C 1 241 ? -62.179 18.967 -18.108 1.000 41.520 221 ALA C C 1
ATOM 6213 O O . ALA C 1 241 ? -62.511 18.144 -18.981 1.000 45.280 221 ALA C O 1
ATOM 6215 N N . VAL C 1 242 ? -61.729 18.613 -16.891 1.000 42.400 222 VAL C N 1
ATOM 6216 C CA . VAL C 1 242 ? -61.655 17.219 -16.477 1.000 43.790 222 VAL C CA 1
ATOM 6217 C C . VAL C 1 242 ? -63.070 16.630 -16.475 1.000 46.900 222 VAL C C 1
ATOM 6218 O O . VAL C 1 242 ? -63.281 15.526 -16.984 1.000 47.510 222 VAL C O 1
ATOM 6222 N N . GLU C 1 243 ? -64.033 17.391 -15.926 1.000 47.930 223 GLU C N 1
ATOM 6223 C CA . GLU C 1 243 ? -65.426 16.971 -15.861 1.000 48.670 223 GLU C CA 1
ATOM 6224 C C . GLU C 1 243 ? -65.947 16.633 -17.257 1.000 52.910 223 GLU C C 1
ATOM 6225 O O . GLU C 1 243 ? -66.507 15.555 -17.461 1.000 52.690 223 GLU C O 1
ATOM 6231 N N . THR C 1 244 ? -65.707 17.526 -18.230 1.000 52.000 224 THR C N 1
ATOM 6232 C CA . THR C 1 244 ? -66.224 17.338 -19.580 1.000 52.430 224 THR C CA 1
ATOM 6233 C C . THR C 1 244 ? -65.633 16.066 -20.194 1.000 54.420 224 THR C C 1
ATOM 6234 O O . THR C 1 244 ? -66.327 15.317 -20.883 1.000 55.560 224 THR C O 1
ATOM 6238 N N . LEU C 1 245 ? -64.352 15.812 -19.904 1.000 55.940 225 LEU C N 1
ATOM 6239 C CA . LEU C 1 245 ? -63.633 14.691 -20.483 1.000 57.510 225 LEU C CA 1
ATOM 6240 C C . LEU C 1 245 ? -64.116 13.356 -19.888 1.000 61.200 225 LEU C C 1
ATOM 6241 O O . LEU C 1 245 ? -64.279 12.373 -20.609 1.000 61.690 225 LEU C O 1
ATOM 6246 N N . ARG C 1 246 ? -64.358 13.323 -18.569 1.000 61.330 226 ARG C N 1
ATOM 6247 C CA . ARG C 1 246 ? -64.951 12.150 -17.941 1.000 60.990 226 ARG C CA 1
ATOM 6248 C C . ARG C 1 246 ? -66.317 11.873 -18.566 1.000 60.500 226 ARG C C 1
ATOM 6249 O O . ARG C 1 246 ? -66.616 10.739 -18.916 1.000 57.230 226 ARG C O 1
ATOM 6257 N N . LYS C 1 247 ? -67.132 12.923 -18.712 1.000 64.160 227 LYS C N 1
ATOM 6258 C CA . LYS C 1 247 ? -68.469 12.816 -19.278 1.000 71.210 227 LYS C CA 1
ATOM 6259 C C . LYS C 1 247 ? -68.405 12.202 -20.682 1.000 75.660 227 LYS C C 1
ATOM 6260 O O . LYS C 1 247 ? -69.223 11.347 -21.011 1.000 83.390 227 LYS C O 1
ATOM 6266 N N . ARG C 1 248 ? -67.409 12.601 -21.491 1.000 73.430 228 ARG C N 1
ATOM 6267 C CA . ARG C 1 248 ? -67.211 12.043 -22.827 1.000 67.080 228 ARG C CA 1
ATOM 6268 C C . ARG C 1 248 ? -66.699 10.600 -22.753 1.000 60.750 228 ARG C C 1
ATOM 6269 O O . ARG C 1 248 ? -66.645 9.917 -23.771 1.000 59.380 228 ARG C O 1
ATOM 6277 N N . GLY C 1 249 ? -66.301 10.138 -21.560 1.000 59.440 229 GLY C N 1
ATOM 6278 C CA . GLY C 1 249 ? -66.048 8.723 -21.329 1.000 59.040 229 GLY C CA 1
ATOM 6279 C C . GLY C 1 249 ? -64.572 8.380 -21.133 1.000 55.610 229 GLY C C 1
ATOM 6280 O O . GLY C 1 249 ? -64.207 7.215 -21.229 1.000 51.770 229 GLY C O 1
ATOM 6281 N N . LEU C 1 250 ? -63.743 9.382 -20.820 1.000 56.210 230 LEU C N 1
ATOM 6282 C CA . LEU C 1 250 ? -62.305 9.188 -20.725 1.000 59.690 230 LEU C CA 1
ATOM 6283 C C . LEU C 1 250 ? -61.906 8.919 -19.273 1.000 64.500 230 LEU C C 1
ATOM 6284 O O . LEU C 1 250 ? -62.604 9.341 -18.348 1.000 68.080 230 LEU C O 1
ATOM 6289 N N . THR C 1 251 ? -60.775 8.215 -19.098 1.000 64.440 231 THR C N 1
ATOM 6290 C CA . THR C 1 251 ? -60.229 7.871 -17.790 1.000 62.390 231 THR C CA 1
ATOM 6291 C C . THR C 1 251 ? -59.197 8.923 -17.386 1.000 57.380 231 THR C C 1
ATOM 6292 O O . THR C 1 251 ? -58.015 8.774 -17.690 1.000 58.640 231 THR C O 1
ATOM 6296 N N . VAL C 1 252 ? -59.663 9.972 -16.685 1.000 54.810 232 VAL C N 1
ATOM 6297 C CA . VAL C 1 252 ? -58.890 11.167 -16.372 1.000 50.520 232 VAL C CA 1
ATOM 6298 C C . VAL C 1 252 ? -58.922 11.403 -14.865 1.000 50.410 232 VAL C C 1
ATOM 6299 O O . VAL C 1 252 ? -59.993 11.559 -14.277 1.000 48.890 232 VAL C O 1
ATOM 6303 N N . ASP C 1 253 ? -57.728 11.487 -14.263 1.000 50.340 233 ASP C N 1
ATOM 6304 C CA . ASP C 1 253 ? -57.586 11.850 -12.862 1.000 46.900 233 ASP C CA 1
ATOM 6305 C C . ASP C 1 253 ? -57.102 13.297 -12.793 1.000 48.020 233 ASP C C 1
ATOM 6306 O O . ASP C 1 253 ? -56.331 13.735 -13.657 1.000 47.050 233 ASP C O 1
ATOM 6311 N N . GLY C 1 254 ? -57.584 14.041 -11.790 1.000 47.060 234 GLY C N 1
ATOM 6312 C CA . GLY C 1 254 ? -57.053 15.374 -11.569 1.000 44.040 234 GLY C CA 1
ATOM 6313 C C . GLY C 1 254 ? -58.084 16.497 -11.631 1.000 40.120 234 GLY C C 1
ATOM 6314 O O . GLY C 1 254 ? -59.277 16.236 -11.756 1.000 38.860 234 GLY C O 1
ATOM 6315 N N . PRO C 1 255 ? -57.646 17.780 -11.590 1.000 39.950 235 PRO C N 1
ATOM 6316 C CA . PRO C 1 255 ? -56.221 18.122 -11.601 1.000 41.650 235 PRO C CA 1
ATOM 6317 C C . PRO C 1 255 ? -55.517 17.758 -10.294 1.000 44.190 235 PRO C C 1
ATOM 6318 O O . PRO C 1 255 ? -56.129 17.701 -9.240 1.000 49.670 235 PRO C O 1
ATOM 6322 N N . MET C 1 256 ? -54.212 17.521 -10.395 1.000 46.020 236 MET C N 1
ATOM 6323 C CA . MET C 1 256 ? -53.382 17.075 -9.295 1.000 47.040 236 MET C CA 1
ATOM 6324 C C . MET C 1 256 ? -52.068 17.837 -9.414 1.000 43.420 236 MET C C 1
ATOM 6325 O O . MET C 1 256 ? -51.651 18.162 -10.523 1.000 45.740 236 MET C O 1
ATOM 6330 N N . GLY C 1 257 ? -51.439 18.132 -8.275 1.000 35.940 237 GLY C N 1
ATOM 6331 C CA . GLY C 1 257 ? -50.088 18.663 -8.285 1.000 34.130 237 GLY C CA 1
ATOM 6332 C C . GLY C 1 257 ? -49.191 17.827 -9.186 1.000 33.000 237 GLY C C 1
ATOM 6333 O O . GLY C 1 257 ? -49.110 16.620 -8.996 1.000 31.340 237 GLY C O 1
ATOM 6334 N N . ALA C 1 258 ? -48.540 18.479 -10.158 1.000 31.560 238 ALA C N 1
ATOM 6335 C CA . ALA C 1 258 ? -47.751 17.789 -11.162 1.000 31.590 238 ALA C CA 1
ATOM 6336 C C . ALA C 1 258 ? -46.695 16.901 -10.496 1.000 32.060 238 ALA C C 1
ATOM 6337 O O . ALA C 1 258 ? -46.481 15.754 -10.890 1.000 32.380 238 ALA C O 1
ATOM 6339 N N . ASP C 1 259 ? -46.052 17.463 -9.468 1.000 33.470 239 ASP C N 1
ATOM 6340 C CA . ASP C 1 259 ? -45.002 16.806 -8.711 1.000 32.900 239 ASP C CA 1
ATOM 6341 C C . ASP C 1 259 ? -45.518 15.499 -8.128 1.000 35.290 239 ASP C C 1
ATOM 6342 O O . ASP C 1 259 ? -44.791 14.509 -8.084 1.000 38.120 239 ASP C O 1
ATOM 6347 N N . MET C 1 260 ? -46.775 15.515 -7.678 1.000 37.080 240 MET C N 1
ATOM 6348 C CA . MET C 1 260 ? -47.343 14.417 -6.917 1.000 39.610 240 MET C CA 1
ATOM 6349 C C . MET C 1 260 ? -47.725 13.299 -7.886 1.000 38.930 240 MET C C 1
ATOM 6350 O O . MET C 1 260 ? -47.369 12.150 -7.660 1.000 39.240 240 MET C O 1
ATOM 6355 N N . VAL C 1 261 ? -48.420 13.661 -8.978 1.000 37.680 241 VAL C N 1
ATOM 6356 C CA . VAL C 1 261 ? -49.014 12.694 -9.887 1.000 35.840 241 VAL C CA 1
ATOM 6357 C C . VAL C 1 261 ? -47.955 12.024 -10.755 1.000 36.350 241 VAL C C 1
ATOM 6358 O O . VAL C 1 261 ? -48.145 10.867 -11.112 1.000 34.840 241 VAL C O 1
ATOM 6362 N N . LEU C 1 262 ? -46.898 12.763 -11.126 1.000 35.050 242 LEU C N 1
ATOM 6363 C CA . LEU C 1 262 ? -45.781 12.188 -11.871 1.000 36.360 242 LEU C CA 1
ATOM 6364 C C . LEU C 1 262 ? -45.090 11.123 -11.029 1.000 39.600 242 LEU C C 1
ATOM 6365 O O . LEU C 1 262 ? -44.649 10.109 -11.560 1.000 38.640 242 LEU C O 1
ATOM 6370 N N . ALA C 1 263 ? -44.990 11.386 -9.719 1.000 42.040 243 ALA C N 1
ATOM 6371 C CA . ALA C 1 263 ? -44.262 10.529 -8.798 1.000 43.880 243 ALA C CA 1
ATOM 6372 C C . ALA C 1 263 ? -44.899 9.139 -8.750 1.000 46.130 243 ALA C C 1
ATOM 6373 O O . ALA C 1 263 ? -44.183 8.142 -8.678 1.000 45.720 243 ALA C O 1
ATOM 6375 N N . GLN C 1 264 ? -46.241 9.089 -8.814 1.000 49.930 244 GLN C N 1
ATOM 6376 C CA . GLN C 1 264 ? -47.016 7.853 -8.729 1.000 51.620 244 GLN C CA 1
ATOM 6377 C C . GLN C 1 264 ? -46.726 6.963 -9.936 1.000 50.380 244 GLN C C 1
ATOM 6378 O O . GLN C 1 264 ? -46.698 5.740 -9.811 1.000 45.840 244 GLN C O 1
ATOM 6384 N N . ARG C 1 265 ? -46.512 7.592 -11.101 1.000 50.570 245 ARG C N 1
ATOM 6385 C CA . ARG C 1 265 ? -45.981 6.946 -12.293 1.000 49.650 245 ARG C CA 1
ATOM 6386 C C . ARG C 1 265 ? -46.916 5.816 -12.709 1.000 51.350 245 ARG C C 1
ATOM 6387 O O . ARG C 1 265 ? -46.472 4.689 -12.912 1.000 51.400 245 ARG C O 1
ATOM 6395 N N . LYS C 1 266 ? -48.213 6.140 -12.831 1.000 53.120 246 LYS C N 1
ATOM 6396 C CA . LYS C 1 266 ? -49.246 5.147 -13.107 1.000 58.630 246 LYS C CA 1
ATOM 6397 C C . LYS C 1 266 ? -50.247 5.652 -14.150 1.000 58.820 246 LYS C C 1
ATOM 6398 O O . LYS C 1 266 ? -51.398 5.217 -14.183 1.000 57.770 246 LYS C O 1
ATOM 6404 N N . HIS C 1 267 ? -49.790 6.574 -15.009 1.000 55.750 247 HIS C N 1
ATOM 6405 C CA . HIS C 1 267 ? -50.624 7.126 -16.064 1.000 53.760 247 HIS C CA 1
ATOM 6406 C C . HIS C 1 267 ? -49.885 6.992 -17.390 1.000 55.620 247 HIS C C 1
ATOM 6407 O O . HIS C 1 267 ? -48.660 6.934 -17.426 1.000 59.060 247 HIS C O 1
ATOM 6414 N N . ASP C 1 268 ? -50.644 6.927 -18.483 1.000 53.110 248 ASP C N 1
ATOM 6415 C CA . ASP C 1 268 ? -50.052 6.686 -19.787 1.000 49.520 248 ASP C CA 1
ATOM 6416 C C . ASP C 1 268 ? -49.791 8.016 -20.487 1.000 46.620 248 ASP C C 1
ATOM 6417 O O . ASP C 1 268 ? -49.027 8.069 -21.447 1.000 47.060 248 ASP C O 1
ATOM 6422 N N . LEU C 1 269 ? -50.442 9.078 -19.991 1.000 43.970 249 LEU C N 1
ATOM 6423 C CA . LEU C 1 269 ? -50.420 10.405 -20.575 1.000 42.080 249 LEU C CA 1
ATOM 6424 C C . LEU C 1 269 ? -50.636 11.448 -19.483 1.000 40.770 249 LEU C C 1
ATOM 6425 O O . LEU C 1 269 ? -51.609 11.393 -18.737 1.000 42.180 249 LEU C O 1
ATOM 6430 N N . TYR C 1 270 ? -49.720 12.414 -19.409 1.000 38.520 250 TYR C N 1
ATOM 6431 C CA . TYR C 1 270 ? -49.871 13.530 -18.491 1.000 40.870 250 TYR C CA 1
ATOM 6432 C C . TYR C 1 270 ? -50.165 14.788 -19.295 1.000 44.890 250 TYR C C 1
ATOM 6433 O O . TYR C 1 270 ? -49.730 14.917 -20.438 1.000 49.930 250 TYR C O 1
ATOM 6442 N N . VAL C 1 271 ? -50.944 15.694 -18.705 1.000 43.640 251 VAL C N 1
ATOM 6443 C CA . VAL C 1 271 ? -51.345 16.907 -19.395 1.000 38.240 251 VAL C CA 1
ATOM 6444 C C . VAL C 1 271 ? -50.754 18.079 -18.627 1.000 39.540 251 VAL C C 1
ATOM 6445 O O . VAL C 1 271 ? -51.159 18.351 -17.497 1.000 42.700 251 VAL C O 1
ATOM 6449 N N . ALA C 1 272 ? -49.781 18.759 -19.226 1.000 40.000 252 ALA C N 1
ATOM 6450 C CA . ALA C 1 272 ? -49.128 19.851 -18.521 1.000 41.270 252 ALA C CA 1
ATOM 6451 C C . ALA C 1 272 ? -49.739 21.183 -18.952 1.000 39.550 252 ALA C C 1
ATOM 6452 O O . ALA C 1 272 ? -50.052 21.390 -20.124 1.000 37.870 252 ALA C O 1
ATOM 6454 N N . MET C 1 273 ? -49.912 22.079 -17.980 1.000 39.150 253 MET C N 1
ATOM 6455 C CA . MET C 1 273 ? -50.484 23.386 -18.263 1.000 39.550 253 MET C CA 1
ATOM 6456 C C . MET C 1 273 ? -49.415 24.298 -18.856 1.000 41.800 253 MET C C 1
ATOM 6457 O O . MET C 1 273 ? -49.731 25.151 -19.682 1.000 43.030 253 MET C O 1
ATOM 6462 N N . LEU C 1 274 ? -48.165 24.120 -18.404 1.000 41.380 254 LEU C N 1
ATOM 6463 C CA . LEU C 1 274 ? -47.074 25.032 -18.715 1.000 41.790 254 LEU C CA 1
ATOM 6464 C C . LEU C 1 274 ? -45.871 24.235 -19.198 1.000 43.090 254 LEU C C 1
ATOM 6465 O O . LEU C 1 274 ? -45.603 23.138 -18.707 1.000 48.410 254 LEU C O 1
ATOM 6470 N N . HIS C 1 275 ? -45.138 24.841 -20.133 1.000 39.360 255 HIS C N 1
ATOM 6471 C CA . HIS C 1 275 ? -43.945 24.273 -20.735 1.000 35.610 255 HIS C CA 1
ATOM 6472 C C . HIS C 1 275 ? -43.105 23.568 -19.669 1.000 33.850 255 HIS C C 1
ATOM 6473 O O . HIS C 1 275 ? -42.850 22.371 -19.750 1.000 30.500 255 HIS C O 1
ATOM 6480 N N . ASP C 1 276 ? -42.696 24.318 -18.645 1.000 35.490 256 ASP C N 1
ATOM 6481 C CA . ASP C 1 276 ? -41.723 23.821 -17.685 1.000 37.030 256 ASP C CA 1
ATOM 6482 C C . ASP C 1 276 ? -42.243 22.573 -16.979 1.000 36.200 256 ASP C C 1
ATOM 6483 O O . ASP C 1 276 ? -41.497 21.636 -16.731 1.000 39.160 256 ASP C O 1
ATOM 6488 N N . GLN C 1 277 ? -43.541 22.530 -16.704 1.000 37.120 257 GLN C N 1
ATOM 6489 C CA . GLN C 1 277 ? -44.101 21.392 -15.992 1.000 36.730 257 GLN C CA 1
ATOM 6490 C C . GLN C 1 277 ? -43.779 20.097 -16.731 1.000 34.630 257 GLN C C 1
ATOM 6491 O O . GLN C 1 277 ? -43.444 19.112 -16.102 1.000 33.890 257 GLN C O 1
ATOM 6497 N N . GLY C 1 278 ? -43.908 20.101 -18.060 1.000 35.910 258 GLY C N 1
ATOM 6498 C CA . GLY C 1 278 ? -43.724 18.897 -18.850 1.000 36.900 258 GLY C CA 1
ATOM 6499 C C . GLY C 1 278 ? -42.260 18.638 -19.197 1.000 39.100 258 GLY C C 1
ATOM 6500 O O . GLY C 1 278 ? -41.839 17.487 -19.312 1.000 40.570 258 GLY C O 1
ATOM 6501 N N . HIS C 1 279 ? -41.490 19.719 -19.364 1.000 40.140 259 HIS C N 1
ATOM 6502 C CA . HIS C 1 279 ? -40.180 19.637 -19.987 1.000 40.410 259 HIS C CA 1
ATOM 6503 C C . HIS C 1 279 ? -39.132 19.171 -18.985 1.000 41.580 259 HIS C C 1
ATOM 6504 O O . HIS C 1 279 ? -38.219 18.417 -19.342 1.000 42.460 259 HIS C O 1
ATOM 6511 N N . ILE C 1 280 ? -39.283 19.624 -17.733 1.000 40.900 260 ILE C N 1
ATOM 6512 C CA . ILE C 1 280 ? -38.341 19.284 -16.677 1.000 38.950 260 ILE C CA 1
ATOM 6513 C C . ILE C 1 280 ? -38.283 17.769 -16.476 1.000 36.680 260 ILE C C 1
ATOM 6514 O O . ILE C 1 280 ? -37.201 17.197 -16.534 1.000 36.460 260 ILE C O 1
ATOM 6519 N N . PRO C 1 281 ? -39.412 17.072 -16.220 1.000 37.770 261 PRO C N 1
ATOM 6520 C CA . PRO C 1 281 ? -39.392 15.622 -16.001 1.000 38.300 261 PRO C CA 1
ATOM 6521 C C . PRO C 1 281 ? -38.744 14.862 -17.154 1.000 40.980 261 PRO C C 1
ATOM 6522 O O . PRO C 1 281 ? -37.849 14.035 -16.931 1.000 42.720 261 PRO C O 1
ATOM 6526 N N . ILE C 1 282 ? -39.183 15.186 -18.381 1.000 40.810 262 ILE C N 1
ATOM 6527 C CA . ILE C 1 282 ? -38.737 14.481 -19.574 1.000 43.390 262 ILE C CA 1
ATOM 6528 C C . ILE C 1 282 ? -37.216 14.604 -19.700 1.000 44.100 262 ILE C C 1
ATOM 6529 O O . ILE C 1 282 ? -36.524 13.608 -19.910 1.000 41.190 262 ILE C O 1
ATOM 6534 N N . LYS C 1 283 ? -36.707 15.834 -19.561 1.000 44.890 263 LYS C N 1
ATOM 6535 C CA . LYS C 1 283 ? -35.331 16.099 -19.932 1.000 47.580 263 LYS C CA 1
ATOM 6536 C C . LYS C 1 283 ? -34.397 15.639 -18.827 1.000 49.370 263 LYS C C 1
ATOM 6537 O O . LYS C 1 283 ? -33.251 15.282 -19.106 1.000 53.930 263 LYS C O 1
ATOM 6543 N N . LEU C 1 284 ? -34.923 15.598 -17.594 1.000 44.310 264 LEU C N 1
ATOM 6544 C CA . LEU C 1 284 ? -34.161 15.159 -16.437 1.000 41.480 264 LEU C CA 1
ATOM 6545 C C . LEU C 1 284 ? -33.954 13.647 -16.505 1.000 38.690 264 LEU C C 1
ATOM 6546 O O . LEU C 1 284 ? -32.842 13.178 -16.264 1.000 38.060 264 LEU C O 1
ATOM 6551 N N . LEU C 1 285 ? -35.012 12.903 -16.875 1.000 38.420 265 LEU C N 1
ATOM 6552 C CA . LEU C 1 285 ? -34.984 11.452 -16.941 1.000 41.480 265 LEU C CA 1
ATOM 6553 C C . LEU C 1 285 ? -34.449 10.948 -18.286 1.000 45.010 265 LEU C C 1
ATOM 6554 O O . LEU C 1 285 ? -34.004 9.809 -18.360 1.000 48.870 265 LEU C O 1
ATOM 6559 N N . ALA C 1 286 ? -34.539 11.746 -19.357 1.000 45.930 266 ALA C N 1
ATOM 6560 C CA . ALA C 1 286 ? -34.145 11.253 -20.672 1.000 46.830 266 ALA C CA 1
ATOM 6561 C C . ALA C 1 286 ? -33.516 12.378 -21.485 1.000 48.100 266 ALA C C 1
ATOM 6562 O O . ALA C 1 286 ? -34.087 12.770 -22.499 1.000 44.710 266 ALA C O 1
ATOM 6564 N N . PRO C 1 287 ? -32.332 12.921 -21.117 1.000 50.760 267 PRO C N 1
ATOM 6565 C CA . PRO C 1 287 ? -31.760 14.066 -21.841 1.000 51.530 267 PRO C CA 1
ATOM 6566 C C . PRO C 1 287 ? -31.282 13.785 -23.266 1.000 51.560 267 PRO C C 1
ATOM 6567 O O . PRO C 1 287 ? -30.907 14.725 -23.965 1.000 50.060 267 PRO C O 1
ATOM 6571 N N . ASN C 1 288 ? -31.234 12.507 -23.677 1.000 51.710 268 ASN C N 1
ATOM 6572 C CA . ASN C 1 288 ? -31.005 12.197 -25.083 1.000 52.390 268 ASN C CA 1
ATOM 6573 C C . ASN C 1 288 ? -31.912 11.072 -25.556 1.000 52.530 268 ASN C C 1
ATOM 6574 O O . ASN C 1 288 ? -31.628 10.428 -26.566 1.000 53.940 268 ASN C O 1
ATOM 6579 N N . GLY C 1 289 ? -32.998 10.805 -24.829 1.000 55.090 269 GLY C N 1
ATOM 6580 C CA . GLY C 1 289 ? -34.037 9.902 -25.311 1.000 50.000 269 GLY C CA 1
ATOM 6581 C C . GLY C 1 289 ? -35.394 10.594 -25.485 1.000 49.400 269 GLY C C 1
ATOM 6582 O O . GLY C 1 289 ? -36.437 9.959 -25.333 1.000 49.050 269 GLY C O 1
ATOM 6583 N N . ALA C 1 290 ? -35.360 11.893 -25.826 1.000 48.560 270 ALA C N 1
ATOM 6584 C CA . ALA C 1 290 ? -36.567 12.706 -25.836 1.000 47.680 270 ALA C CA 1
ATOM 6585 C C . ALA C 1 290 ? -37.069 12.814 -27.273 1.000 42.480 270 ALA C C 1
ATOM 6586 O O . ALA C 1 290 ? -36.319 13.212 -28.152 1.000 41.420 270 ALA C O 1
ATOM 6588 N N . SER C 1 291 ? -38.322 12.421 -27.512 1.000 42.590 271 SER C N 1
ATOM 6589 C CA . SER C 1 291 ? -38.950 12.693 -28.798 1.000 43.050 271 SER C CA 1
ATOM 6590 C C . SER C 1 291 ? -39.973 13.811 -28.612 1.000 44.440 271 SER C C 1
ATOM 6591 O O . SER C 1 291 ? -40.716 13.803 -27.628 1.000 48.520 271 SER C O 1
ATOM 6594 N N . ALA C 1 292 ? -39.989 14.771 -29.548 1.000 41.550 272 ALA C N 1
ATOM 6595 C CA . ALA C 1 292 ? -40.929 15.886 -29.524 1.000 39.810 272 ALA C CA 1
ATOM 6596 C C . ALA C 1 292 ? -41.955 15.710 -30.646 1.000 39.070 272 ALA C C 1
ATOM 6597 O O . ALA C 1 292 ? -41.598 15.832 -31.827 1.000 38.870 272 ALA C O 1
ATOM 6599 N N . LEU C 1 293 ? -43.213 15.405 -30.270 1.000 37.320 273 LEU C N 1
ATOM 6600 C CA . LEU C 1 293 ? -44.248 15.142 -31.257 1.000 36.500 273 LEU C CA 1
ATOM 6601 C C . LEU C 1 293 ? -45.158 16.361 -31.371 1.000 37.900 273 LEU C C 1
ATOM 6602 O O . LEU C 1 293 ? -45.776 16.774 -30.383 1.000 37.820 273 LEU C O 1
ATOM 6607 N N . SER C 1 294 ? -45.264 16.887 -32.602 1.000 37.580 274 SER C N 1
ATOM 6608 C CA . SER C 1 294 ? -46.281 17.866 -32.925 1.000 39.040 274 SER C CA 1
ATOM 6609 C C . SER C 1 294 ? -47.537 17.154 -33.410 1.000 42.650 274 SER C C 1
ATOM 6610 O O . SER C 1 294 ? -47.468 16.350 -34.338 1.000 39.850 274 SER C O 1
ATOM 6613 N N . ILE C 1 295 ? -48.666 17.474 -32.755 1.000 47.750 275 ILE C N 1
ATOM 6614 C CA . ILE C 1 295 ? -49.913 16.764 -32.999 1.000 47.760 275 ILE C CA 1
ATOM 6615 C C . ILE C 1 295 ? -50.958 17.775 -33.448 1.000 44.440 275 ILE C C 1
ATOM 6616 O O . ILE C 1 295 ? -51.196 18.761 -32.752 1.000 42.570 275 ILE C O 1
ATOM 6621 N N . GLY C 1 296 ? -51.520 17.523 -34.638 1.000 44.560 276 GLY C N 1
ATOM 6622 C CA . GLY C 1 296 ? -52.512 18.391 -35.252 1.000 46.520 276 GLY C CA 1
ATOM 6623 C C . GLY C 1 296 ? -53.356 17.646 -36.290 1.000 48.960 276 GLY C C 1
ATOM 6624 O O . GLY C 1 296 ? -52.815 16.989 -37.181 1.000 48.220 276 GLY C O 1
ATOM 6625 N N . GLY C 1 297 ? -54.683 17.785 -36.188 1.000 47.900 277 GLY C N 1
ATOM 6626 C CA . GLY C 1 297 ? -55.595 16.905 -36.899 1.000 51.810 277 GLY C CA 1
ATOM 6627 C C . GLY C 1 297 ? -55.222 15.449 -36.625 1.000 55.900 277 GLY C C 1
ATOM 6628 O O . GLY C 1 297 ? -55.079 15.046 -35.465 1.000 58.230 277 GLY C O 1
ATOM 6629 N N . ARG C 1 298 ? -54.997 14.693 -37.703 1.000 54.410 278 ARG C N 1
ATOM 6630 C CA . ARG C 1 298 ? -54.593 13.299 -37.596 1.000 52.210 278 ARG C CA 1
ATOM 6631 C C . ARG C 1 298 ? -53.076 13.168 -37.753 1.000 51.360 278 ARG C C 1
ATOM 6632 O O . ARG C 1 298 ? -52.552 12.051 -37.786 1.000 51.650 278 ARG C O 1
ATOM 6640 N N . VAL C 1 299 ? -52.362 14.301 -37.840 1.000 47.060 279 VAL C N 1
ATOM 6641 C CA . VAL C 1 299 ? -50.941 14.286 -38.156 1.000 47.080 279 VAL C CA 1
ATOM 6642 C C . VAL C 1 299 ? -50.109 14.286 -36.875 1.000 49.140 279 VAL C C 1
ATOM 6643 O O . VAL C 1 299 ? -50.278 15.143 -36.006 1.000 49.800 279 VAL C O 1
ATOM 6647 N N . VAL C 1 300 ? -49.191 13.313 -36.797 1.000 47.330 280 VAL C N 1
ATOM 6648 C CA . VAL C 1 300 ? -48.192 13.261 -35.749 1.000 45.850 280 VAL C CA 1
ATOM 6649 C C . VAL C 1 300 ? -46.842 13.425 -36.437 1.000 44.340 280 VAL C C 1
ATOM 6650 O O . VAL C 1 300 ? -46.455 12.562 -37.228 1.000 45.910 280 VAL C O 1
ATOM 6654 N N . LEU C 1 301 ? -46.155 14.536 -36.126 1.000 39.980 281 LEU C N 1
ATOM 6655 C CA . LEU C 1 301 ? -44.809 14.776 -36.621 1.000 37.370 281 LEU C CA 1
ATOM 6656 C C . LEU C 1 301 ? -43.853 14.750 -35.439 1.000 38.160 281 LEU C C 1
ATOM 6657 O O . LEU C 1 301 ? -44.043 15.498 -34.479 1.000 38.930 281 LEU C O 1
ATOM 6662 N N . SER C 1 302 ? -42.818 13.911 -35.548 1.000 39.510 282 SER C N 1
ATOM 6663 C CA . SER C 1 302 ? -41.764 13.896 -34.556 1.000 40.610 282 SER C CA 1
ATOM 6664 C C . SER C 1 302 ? -40.456 14.369 -35.180 1.000 40.980 282 SER C C 1
ATOM 6665 O O . SER C 1 302 ? -40.148 14.045 -36.335 1.000 42.360 282 SER C O 1
ATOM 6668 N N . SER C 1 303 ? -39.688 15.134 -34.396 1.000 41.170 283 SER C N 1
ATOM 6669 C CA . SER C 1 303 ? -38.341 15.478 -34.817 1.000 42.560 283 SER C CA 1
ATOM 6670 C C . SER C 1 303 ? -37.398 14.390 -34.322 1.000 44.040 283 SER C C 1
ATOM 6671 O O . SER C 1 303 ? -37.836 13.423 -33.691 1.000 52.580 283 SER C O 1
ATOM 6674 N N . VAL C 1 304 ? -36.106 14.573 -34.594 1.000 42.330 284 VAL C N 1
ATOM 6675 C CA . VAL C 1 304 ? -35.099 13.604 -34.193 1.000 47.380 284 VAL C CA 1
ATOM 6676 C C . VAL C 1 304 ? -34.396 14.108 -32.932 1.000 47.860 284 VAL C C 1
ATOM 6677 O O . VAL C 1 304 ? -33.691 13.347 -32.275 1.000 50.080 284 VAL C O 1
ATOM 6681 N N . GLY C 1 305 ? -34.650 15.376 -32.583 1.000 48.680 285 GLY C N 1
ATOM 6682 C CA . GLY C 1 305 ? -34.194 15.953 -31.326 1.000 42.110 285 GLY C CA 1
ATOM 6683 C C . GLY C 1 305 ? -32.699 16.281 -31.288 1.000 39.640 285 GLY C C 1
ATOM 6684 O O . GLY C 1 305 ? -32.134 16.483 -30.210 1.000 40.940 285 GLY C O 1
ATOM 6685 N N . HIS C 1 306 ? -32.057 16.348 -32.459 1.000 34.240 286 HIS C N 1
ATOM 6686 C CA . HIS C 1 306 ? -30.696 16.865 -32.532 1.000 32.180 286 HIS C CA 1
ATOM 6687 C C . HIS C 1 306 ? -30.585 17.730 -33.778 1.000 31.740 286 HIS C C 1
ATOM 6688 O O . HIS C 1 306 ? -31.408 17.615 -34.681 1.000 30.340 286 HIS C O 1
ATOM 6695 N N . GLY C 1 307 ? -29.562 18.590 -33.822 1.000 33.330 287 GLY C N 1
ATOM 6696 C CA . GLY C 1 307 ? -29.337 19.497 -34.939 1.000 32.620 287 GLY C CA 1
ATOM 6697 C C . GLY C 1 307 ? -28.820 18.768 -36.183 1.000 33.580 287 GLY C C 1
ATOM 6698 O O . GLY C 1 307 ? -28.689 17.543 -36.219 1.000 30.390 287 GLY C O 1
ATOM 6699 N N . SER C 1 308 ? -28.499 19.555 -37.205 1.000 34.160 288 SER C N 1
ATOM 6700 C CA . SER C 1 308 ? -28.175 19.039 -38.524 1.000 31.520 288 SER C CA 1
ATOM 6701 C C . SER C 1 308 ? -26.687 18.726 -38.603 1.000 29.600 288 SER C C 1
ATOM 6702 O O . SER C 1 308 ? -26.229 18.217 -39.621 1.000 27.570 288 SER C O 1
ATOM 6705 N N . ALA C 1 309 ? -25.954 19.052 -37.532 1.000 29.620 289 ALA C N 1
ATOM 6706 C CA . ALA C 1 309 ? -24.543 18.721 -37.365 1.000 29.720 289 ALA C CA 1
ATOM 6707 C C . ALA C 1 309 ? -23.727 19.047 -38.618 1.000 29.970 289 ALA C C 1
ATOM 6708 O O . ALA C 1 309 ? -23.117 18.163 -39.213 1.000 31.640 289 ALA C O 1
ATOM 6710 N N . MET C 1 310 ? -23.699 20.333 -38.994 1.000 29.460 290 MET C N 1
ATOM 6711 C CA . MET C 1 310 ? -23.076 20.756 -40.243 1.000 29.230 290 MET C CA 1
ATOM 6712 C C . MET C 1 310 ? -21.587 20.421 -40.262 1.000 29.030 290 MET C C 1
ATOM 6713 O O . MET C 1 310 ? -21.017 20.156 -41.309 1.000 27.040 290 MET C O 1
ATOM 6718 N N . ASP C 1 311 ? -20.952 20.424 -39.091 1.000 29.810 291 ASP C N 1
ATOM 6719 C CA . ASP C 1 311 ? -19.533 20.161 -38.948 1.000 29.510 291 ASP C CA 1
ATOM 6720 C C . ASP C 1 311 ? -19.113 18.752 -39.370 1.000 30.470 291 ASP C C 1
ATOM 6721 O O . ASP C 1 311 ? -17.937 18.573 -39.659 1.000 30.940 291 ASP C O 1
ATOM 6726 N N . ILE C 1 312 ? -20.039 17.777 -39.375 1.000 28.680 292 ILE C N 1
ATOM 6727 C CA . ILE C 1 312 ? -19.707 16.396 -39.725 1.000 30.270 292 ILE C CA 1
ATOM 6728 C C . ILE C 1 312 ? -20.419 15.957 -41.013 1.000 32.690 292 ILE C C 1
ATOM 6729 O O . ILE C 1 312 ? -20.387 14.767 -41.381 1.000 32.760 292 ILE C O 1
ATOM 6734 N N . ALA C 1 313 ? -21.109 16.901 -41.664 1.000 31.520 293 ALA C N 1
ATOM 6735 C CA . ALA C 1 313 ? -21.993 16.542 -42.759 1.000 31.570 293 ALA C CA 1
ATOM 6736 C C . ALA C 1 313 ? -21.161 16.138 -43.960 1.000 34.710 293 ALA C C 1
ATOM 6737 O O . ALA C 1 313 ? -20.259 16.858 -44.374 1.000 35.470 293 ALA C O 1
ATOM 6739 N N . GLY C 1 314 ? -21.462 14.938 -44.472 1.000 36.940 294 GLY C N 1
ATOM 6740 C CA . GLY C 1 314 ? -20.735 14.344 -45.581 1.000 38.000 294 GLY C CA 1
ATOM 6741 C C . GLY C 1 314 ? -19.381 13.766 -45.173 1.000 35.800 294 GLY C C 1
ATOM 6742 O O . GLY C 1 314 ? -18.525 13.566 -46.027 1.000 39.150 294 GLY C O 1
ATOM 6743 N N . ARG C 1 315 ? -19.173 13.577 -43.868 1.000 30.990 295 ARG C N 1
ATOM 6744 C CA . ARG C 1 315 ? -17.916 13.038 -43.381 1.000 29.600 295 ARG C CA 1
ATOM 6745 C C . ARG C 1 315 ? -18.108 11.594 -42.929 1.000 28.960 295 ARG C C 1
ATOM 6746 O O . ARG C 1 315 ? -17.161 10.948 -42.493 1.000 25.370 295 ARG C O 1
ATOM 6754 N N . GLY C 1 316 ? -19.345 11.093 -43.045 1.000 30.430 296 GLY C N 1
ATOM 6755 C CA . GLY C 1 316 ? -19.667 9.689 -42.846 1.000 32.190 296 GLY C CA 1
ATOM 6756 C C . GLY C 1 316 ? -19.509 9.232 -41.398 1.000 34.510 296 GLY C C 1
ATOM 6757 O O . GLY C 1 316 ? -19.181 8.073 -41.151 1.000 34.380 296 GLY C O 1
ATOM 6758 N N . VAL C 1 317 ? -19.765 10.143 -40.451 1.000 37.090 297 VAL C N 1
ATOM 6759 C CA . VAL C 1 317 ? -19.535 9.857 -39.042 1.000 38.530 297 VAL C CA 1
ATOM 6760 C C . VAL C 1 317 ? -20.830 9.933 -38.228 1.000 39.080 297 VAL C C 1
ATOM 6761 O O . VAL C 1 317 ? -20.749 9.927 -36.998 1.000 39.220 297 VAL C O 1
ATOM 6765 N N . ALA C 1 318 ? -22.002 10.027 -38.884 1.000 36.490 298 ALA C N 1
ATOM 6766 C CA . ALA C 1 318 ? -23.214 10.381 -38.155 1.000 33.900 298 ALA C CA 1
ATOM 6767 C C . ALA C 1 318 ? -23.983 9.130 -37.750 1.000 38.810 298 ALA C C 1
ATOM 6768 O O . ALA C 1 318 ? -24.129 8.206 -38.540 1.000 45.620 298 ALA C O 1
ATOM 6770 N N . ASP C 1 319 ? -24.452 9.094 -36.502 1.000 40.240 299 ASP C N 1
ATOM 6771 C CA . ASP C 1 319 ? -25.119 7.931 -35.933 1.000 42.690 299 ASP C CA 1
ATOM 6772 C C . ASP C 1 319 ? -26.630 8.047 -36.140 1.000 42.270 299 ASP C C 1
ATOM 6773 O O . ASP C 1 319 ? -27.177 9.104 -35.874 1.000 44.770 299 ASP C O 1
ATOM 6778 N N . ALA C 1 320 ? -27.303 6.968 -36.556 1.000 41.290 300 ALA C N 1
ATOM 6779 C CA . ALA C 1 320 ? -28.732 7.004 -36.859 1.000 41.660 300 ALA C CA 1
ATOM 6780 C C . ALA C 1 320 ? -29.574 6.496 -35.678 1.000 41.450 300 ALA C C 1
ATOM 6781 O O . ALA C 1 320 ? -30.799 6.351 -35.799 1.000 43.010 300 ALA C O 1
ATOM 6783 N N . THR C 1 321 ? -28.914 6.267 -34.528 1.000 39.750 301 THR C N 1
ATOM 6784 C CA . THR C 1 321 ? -29.563 5.764 -33.320 1.000 39.330 301 THR C CA 1
ATOM 6785 C C . THR C 1 321 ? -30.805 6.583 -32.958 1.000 36.630 301 THR C C 1
ATOM 6786 O O . THR C 1 321 ? -31.872 6.018 -32.718 1.000 40.870 301 THR C O 1
ATOM 6790 N N . ALA C 1 322 ? -30.666 7.909 -32.935 1.000 33.720 302 ALA C N 1
ATOM 6791 C CA . ALA C 1 322 ? -31.776 8.759 -32.531 1.000 35.000 302 ALA C CA 1
ATOM 6792 C C . ALA C 1 322 ? -32.955 8.628 -33.508 1.000 33.850 302 ALA C C 1
ATOM 6793 O O . ALA C 1 322 ? -34.122 8.563 -33.097 1.000 28.930 302 ALA C O 1
ATOM 6795 N N . LEU C 1 323 ? -32.639 8.557 -34.806 1.000 33.560 303 LEU C N 1
ATOM 6796 C CA . LEU C 1 323 ? -33.650 8.336 -35.829 1.000 33.710 303 LEU C CA 1
ATOM 6797 C C . LEU C 1 323 ? -34.292 6.960 -35.639 1.000 38.680 303 LEU C C 1
ATOM 6798 O O . LEU C 1 323 ? -35.522 6.860 -35.629 1.000 41.930 303 LEU C O 1
ATOM 6803 N N . LEU C 1 324 ? -33.474 5.907 -35.474 1.000 39.110 304 LEU C N 1
ATOM 6804 C CA . LEU C 1 324 ? -34.026 4.576 -35.279 1.000 41.790 304 LEU C CA 1
ATOM 6805 C C . LEU C 1 324 ? -34.989 4.563 -34.094 1.000 42.690 304 LEU C C 1
ATOM 6806 O O . LEU C 1 324 ? -36.045 3.948 -34.185 1.000 46.320 304 LEU C O 1
ATOM 6811 N N . ARG C 1 325 ? -34.644 5.262 -33.008 1.000 40.210 305 ARG C N 1
ATOM 6812 C CA . ARG C 1 325 ? -35.475 5.260 -31.810 1.000 41.380 305 ARG C CA 1
ATOM 6813 C C . ARG C 1 325 ? -36.811 5.963 -32.089 1.000 42.710 305 ARG C C 1
ATOM 6814 O O . ARG C 1 325 ? -37.846 5.585 -31.529 1.000 46.880 305 ARG C O 1
ATOM 6822 N N . THR C 1 326 ? -36.762 7.001 -32.939 1.000 39.430 306 THR C N 1
ATOM 6823 C CA . THR C 1 326 ? -37.933 7.780 -33.322 1.000 36.410 306 THR C CA 1
ATOM 6824 C C . THR C 1 326 ? -38.856 6.905 -34.167 1.000 40.230 306 THR C C 1
ATOM 6825 O O . THR C 1 326 ? -40.082 6.928 -34.019 1.000 45.360 306 THR C O 1
ATOM 6829 N N . ILE C 1 327 ? -38.233 6.121 -35.048 1.000 40.170 307 ILE C N 1
ATOM 6830 C CA . ILE C 1 327 ? -38.942 5.172 -35.883 1.000 42.380 307 ILE C CA 1
ATOM 6831 C C . ILE C 1 327 ? -39.614 4.113 -35.002 1.000 48.540 307 ILE C C 1
ATOM 6832 O O . ILE C 1 327 ? -40.793 3.830 -35.185 1.000 51.060 307 ILE C O 1
ATOM 6837 N N . ALA C 1 328 ? -38.867 3.548 -34.035 1.000 54.830 308 ALA C N 1
ATOM 6838 C CA . ALA C 1 328 ? -39.402 2.565 -33.098 1.000 55.080 308 ALA C CA 1
ATOM 6839 C C . ALA C 1 328 ? -40.625 3.118 -32.364 1.000 57.550 308 ALA C C 1
ATOM 6840 O O . ALA C 1 328 ? -41.582 2.384 -32.115 1.000 59.890 308 ALA C O 1
ATOM 6842 N N . LEU C 1 329 ? -40.572 4.412 -32.021 1.000 57.730 309 LEU C N 1
ATOM 6843 C CA . LEU C 1 329 ? -41.610 5.068 -31.247 1.000 59.140 309 LEU C CA 1
ATOM 6844 C C . LEU C 1 329 ? -42.899 5.200 -32.064 1.000 61.160 309 LEU C C 1
ATOM 6845 O O . LEU C 1 329 ? -43.968 4.756 -31.633 1.000 63.720 309 LEU C O 1
ATOM 6850 N N . LEU C 1 330 ? -42.800 5.823 -33.243 1.000 55.040 310 LEU C N 1
ATOM 6851 C CA . LEU C 1 330 ? -43.951 6.008 -34.107 1.000 48.760 310 LEU C CA 1
ATOM 6852 C C . LEU C 1 330 ? -44.352 4.694 -34.797 1.000 51.320 310 LEU C C 1
ATOM 6853 O O . LEU C 1 330 ? -45.396 4.655 -35.420 1.000 54.290 310 LEU C O 1
ATOM 6858 N N . GLY C 1 331 ? -43.547 3.629 -34.697 1.000 46.550 311 GLY C N 1
ATOM 6859 C CA . GLY C 1 331 ? -43.751 2.496 -35.578 1.000 45.980 311 GLY C CA 1
ATOM 6860 C C . GLY C 1 331 ? -44.468 1.270 -35.003 1.000 52.330 311 GLY C C 1
ATOM 6861 O O . GLY C 1 331 ? -44.389 0.211 -35.614 1.000 54.150 311 GLY C O 1
ATOM 6862 N N . ALA C 1 332 ? -45.181 1.371 -33.863 1.000 58.390 312 ALA C N 1
ATOM 6863 C CA . ALA C 1 332 ? -45.646 0.156 -33.174 1.000 62.500 312 ALA C CA 1
ATOM 6864 C C . ALA C 1 332 ? -47.158 -0.056 -33.285 1.000 61.550 312 ALA C C 1
ATOM 6865 O O . ALA C 1 332 ? -47.907 0.907 -33.433 1.000 62.740 312 ALA C O 1
ATOM 6867 N N . GLN C 1 333 ? -47.610 -1.313 -33.195 1.000 64.630 313 GLN C N 1
ATOM 6868 C CA . GLN C 1 333 ? -49.037 -1.608 -33.177 1.000 67.790 313 GLN C CA 1
ATOM 6869 C C . GLN C 1 333 ? -49.482 -2.031 -31.773 1.000 66.210 313 GLN C C 1
ATOM 6870 O O . GLN C 1 333 ? -50.632 -1.682 -31.433 1.000 66.950 313 GLN C O 1
ATOM 6876 N N . MET D 1 21 ? -9.083 -6.703 -37.736 1.000 39.430 1 MET D N 1
ATOM 6877 C CA . MET D 1 21 ? -9.389 -6.905 -36.294 1.000 39.870 1 MET D CA 1
ATOM 6878 C C . MET D 1 21 ? -8.581 -5.897 -35.470 1.000 38.980 1 MET D C 1
ATOM 6879 O O . MET D 1 21 ? -9.191 -5.000 -34.884 1.000 44.430 1 MET D O 1
ATOM 6884 N N . THR D 1 22 ? -7.233 -6.023 -35.441 1.000 31.140 2 THR D N 1
ATOM 6885 C CA . THR D 1 22 ? -6.341 -5.174 -34.649 1.000 27.960 2 THR D CA 1
ATOM 6886 C C . THR D 1 22 ? -5.786 -4.053 -35.525 1.000 25.660 2 THR D C 1
ATOM 6887 O O . THR D 1 22 ? -5.186 -4.331 -36.569 1.000 25.530 2 THR D O 1
ATOM 6891 N N . ILE D 1 23 ? -5.937 -2.791 -35.070 1.000 23.000 3 ILE D N 1
ATOM 6892 C CA . ILE D 1 23 ? -5.530 -1.672 -35.902 1.000 21.600 3 ILE D CA 1
ATOM 6893 C C . ILE D 1 23 ? -4.410 -0.856 -35.265 1.000 20.820 3 ILE D C 1
ATOM 6894 O O . ILE D 1 23 ? -3.792 -0.072 -35.965 1.000 19.500 3 ILE D O 1
ATOM 6899 N N . VAL D 1 24 ? -4.128 -1.083 -33.967 1.000 21.490 4 VAL D N 1
ATOM 6900 C CA . VAL D 1 24 ? -3.110 -0.324 -33.253 1.000 22.220 4 VAL D CA 1
ATOM 6901 C C . VAL D 1 24 ? -1.868 -1.177 -33.010 1.000 23.120 4 VAL D C 1
ATOM 6902 O O . VAL D 1 24 ? -1.905 -2.116 -32.217 1.000 26.330 4 VAL D O 1
ATOM 6906 N N . HIS D 1 25 ? -0.752 -0.815 -33.657 1.000 23.140 5 HIS D N 1
ATOM 6907 C CA . HIS D 1 25 ? 0.458 -1.622 -33.560 1.000 24.400 5 HIS D CA 1
ATOM 6908 C C . HIS D 1 25 ? 1.618 -0.844 -32.957 1.000 25.210 5 HIS D C 1
ATOM 6909 O O . HIS D 1 25 ? 2.742 -1.322 -32.962 1.000 24.750 5 HIS D O 1
ATOM 6916 N N . ARG D 1 26 ? 1.335 0.341 -32.412 1.000 24.970 6 ARG D N 1
ATOM 6917 C CA . ARG D 1 26 ? 2.373 1.156 -31.791 1.000 22.060 6 ARG D CA 1
ATOM 6918 C C . ARG D 1 26 ? 1.732 2.139 -30.814 1.000 19.600 6 ARG D C 1
ATOM 6919 O O . ARG D 1 26 ? 0.505 2.226 -30.718 1.000 20.220 6 ARG D O 1
ATOM 6927 N N . ARG D 1 27 ? 2.577 2.918 -30.144 1.000 18.640 7 ARG D N 1
ATOM 6928 C CA . ARG D 1 27 ? 2.133 3.824 -29.109 1.000 19.720 7 ARG D CA 1
ATOM 6929 C C . ARG D 1 27 ? 1.697 5.138 -29.738 1.000 19.300 7 ARG D C 1
ATOM 6930 O O . ARG D 1 27 ? 2.396 5.690 -30.600 1.000 23.310 7 ARG D O 1
ATOM 6938 N N . LEU D 1 28 ? 0.529 5.614 -29.301 1.000 15.400 8 LEU D N 1
ATOM 6939 C CA . LEU D 1 28 ? -0.094 6.787 -29.875 1.000 12.840 8 LEU D CA 1
ATOM 6940 C C . LEU D 1 28 ? -0.533 7.718 -28.749 1.000 12.200 8 LEU D C 1
ATOM 6941 O O . LEU D 1 28 ? -0.969 7.258 -27.684 1.000 12.540 8 LEU D O 1
ATOM 6946 N N . ALA D 1 29 ? -0.397 9.026 -28.992 1.000 11.320 9 ALA D N 1
ATOM 6947 C CA . ALA D 1 29 ? -1.001 10.042 -28.138 1.000 11.410 9 ALA D CA 1
ATOM 6948 C C . ALA D 1 29 ? -2.282 10.524 -28.795 1.000 11.500 9 ALA D C 1
ATOM 6949 O O . ALA D 1 29 ? -2.289 10.842 -29.992 1.000 11.850 9 ALA D O 1
ATOM 6951 N N . LEU D 1 30 ? -3.361 10.559 -28.008 1.000 11.510 10 LEU D N 1
ATOM 6952 C CA . LEU D 1 30 ? -4.634 11.036 -28.527 1.000 11.520 10 LEU D CA 1
ATOM 6953 C C . LEU D 1 30 ? -5.064 12.284 -27.761 1.000 11.640 10 LEU D C 1
ATOM 6954 O O . LEU D 1 30 ? -5.439 12.180 -26.590 1.000 12.420 10 LEU D O 1
ATOM 6959 N N . ALA D 1 31 ? -4.986 13.449 -28.402 1.000 11.700 11 ALA D N 1
ATOM 6960 C CA . ALA D 1 31 ? -5.482 14.684 -27.785 1.000 12.230 11 ALA D CA 1
ATOM 6961 C C . ALA D 1 31 ? -6.975 14.821 -28.080 1.000 13.700 11 ALA D C 1
ATOM 6962 O O . ALA D 1 31 ? -7.397 14.621 -29.221 1.000 14.940 11 ALA D O 1
ATOM 6964 N N . ILE D 1 32 ? -7.771 15.135 -27.059 1.000 14.590 12 ILE D N 1
ATOM 6965 C CA . ILE D 1 32 ? -9.213 15.003 -27.196 1.000 16.330 12 ILE D CA 1
ATOM 6966 C C . ILE D 1 32 ? -9.850 16.230 -27.848 1.000 17.800 12 ILE D C 1
ATOM 6967 O O . ILE D 1 32 ? -11.083 16.273 -27.989 1.000 18.420 12 ILE D O 1
ATOM 6972 N N . GLY D 1 33 ? -9.016 17.204 -28.253 1.000 18.020 13 GLY D N 1
ATOM 6973 C CA . GLY D 1 33 ? -9.517 18.389 -28.929 1.000 18.960 13 GLY D CA 1
ATOM 6974 C C . GLY D 1 33 ? -10.360 19.277 -28.008 1.000 20.390 13 GLY D C 1
ATOM 6975 O O . GLY D 1 33 ? -10.168 19.313 -26.798 1.000 22.260 13 GLY D O 1
ATOM 6976 N N . ASP D 1 34 ? -11.314 19.998 -28.595 1.000 19.850 14 ASP D N 1
ATOM 6977 C CA . ASP D 1 34 ? -12.144 20.909 -27.832 1.000 20.200 14 ASP D CA 1
ATOM 6978 C C . ASP D 1 34 ? -12.990 20.111 -26.849 1.000 20.630 14 ASP D C 1
ATOM 6979 O O . ASP D 1 34 ? -13.807 19.282 -27.255 1.000 22.690 14 ASP D O 1
ATOM 6984 N N . PRO D 1 35 ? -12.834 20.351 -25.529 1.000 19.880 15 PRO D N 1
ATOM 6985 C CA . PRO D 1 35 ? -13.532 19.565 -24.508 1.000 19.590 15 PRO D CA 1
ATOM 6986 C C . PRO D 1 35 ? -15.044 19.797 -24.516 1.000 19.720 15 PRO D C 1
ATOM 6987 O O . PRO D 1 35 ? -15.783 19.081 -23.848 1.000 21.680 15 PRO D O 1
ATOM 6991 N N . HIS D 1 36 ? -15.487 20.786 -25.291 1.000 19.310 16 HIS D N 1
ATOM 6992 C CA . HIS D 1 36 ? -16.894 21.117 -25.407 1.000 20.020 16 HIS D CA 1
ATOM 6993 C C . HIS D 1 36 ? -17.483 20.490 -26.665 1.000 19.500 16 HIS D C 1
ATOM 6994 O O . HIS D 1 36 ? -18.689 20.368 -26.752 1.000 22.320 16 HIS D O 1
ATOM 7001 N N . GLY D 1 37 ? -16.647 20.119 -27.635 1.000 18.630 17 GLY D N 1
ATOM 7002 C CA . GLY D 1 37 ? -17.162 19.490 -28.838 1.000 20.280 17 GLY D CA 1
ATOM 7003 C C . GLY D 1 37 ? -17.272 17.964 -28.694 1.000 21.130 17 GLY D C 1
ATOM 7004 O O . GLY D 1 37 ? -17.373 17.426 -27.594 1.000 22.140 17 GLY D O 1
ATOM 7005 N N . ILE D 1 38 ? -17.241 17.267 -29.826 1.000 22.000 18 ILE D N 1
ATOM 7006 C CA . ILE D 1 38 ? -17.523 15.842 -29.879 1.000 22.880 18 ILE D CA 1
ATOM 7007 C C . ILE D 1 38 ? -16.258 15.013 -29.654 1.000 22.590 18 ILE D C 1
ATOM 7008 O O . ILE D 1 38 ? -16.335 13.793 -29.550 1.000 21.030 18 ILE D O 1
ATOM 7013 N N . GLY D 1 39 ? -15.102 15.681 -29.594 1.000 23.650 19 GLY D N 1
ATOM 7014 C CA . GLY D 1 39 ? -13.810 15.027 -29.433 1.000 24.780 19 GLY D CA 1
ATOM 7015 C C . GLY D 1 39 ? -13.826 14.021 -28.285 1.000 23.370 19 GLY D C 1
ATOM 7016 O O . GLY D 1 39 ? -13.579 12.837 -28.507 1.000 24.010 19 GLY D O 1
ATOM 7017 N N . PRO D 1 40 ? -14.112 14.438 -27.035 1.000 22.450 20 PRO D N 1
ATOM 7018 C CA . PRO D 1 40 ? -14.120 13.515 -25.901 1.000 23.520 20 PRO D CA 1
ATOM 7019 C C . PRO D 1 40 ? -14.959 12.266 -26.178 1.000 23.710 20 PRO D C 1
ATOM 7020 O O . PRO D 1 40 ? -14.533 11.135 -25.931 1.000 22.560 20 PRO D O 1
ATOM 7024 N N . GLU D 1 41 ? -16.156 12.498 -26.715 1.000 23.980 21 GLU D N 1
ATOM 7025 C CA . GLU D 1 41 ? -17.119 11.430 -26.923 1.000 22.940 21 GLU D CA 1
ATOM 7026 C C . GLU D 1 41 ? -16.612 10.465 -27.999 1.000 22.430 21 GLU D C 1
ATOM 7027 O O . GLU D 1 41 ? -16.653 9.252 -27.788 1.000 23.180 21 GLU D O 1
ATOM 7033 N N . ILE D 1 42 ? -16.094 10.972 -29.121 1.000 17.530 22 ILE D N 1
ATOM 7034 C CA . ILE D 1 42 ? -15.566 10.077 -30.132 1.000 17.320 22 ILE D CA 1
ATOM 7035 C C . ILE D 1 42 ? -14.253 9.442 -29.652 1.000 18.390 22 ILE D C 1
ATOM 7036 O O . ILE D 1 42 ? -13.901 8.348 -30.070 1.000 18.670 22 ILE D O 1
ATOM 7041 N N . ALA D 1 43 ? -13.535 10.106 -28.740 1.000 19.150 23 ALA D N 1
ATOM 7042 C CA . ALA D 1 43 ? -12.351 9.468 -28.181 1.000 18.550 23 ALA D CA 1
ATOM 7043 C C . ALA D 1 43 ? -12.785 8.216 -27.429 1.000 19.320 23 ALA D C 1
ATOM 7044 O O . ALA D 1 43 ? -12.189 7.176 -27.618 1.000 20.730 23 ALA D O 1
ATOM 7046 N N . LEU D 1 44 ? -13.850 8.300 -26.619 1.000 18.640 24 LEU D N 1
ATOM 7047 C CA . LEU D 1 44 ? -14.344 7.160 -25.865 1.000 19.330 24 LEU D CA 1
ATOM 7048 C C . LEU D 1 44 ? -14.851 6.060 -26.801 1.000 20.560 24 LEU D C 1
ATOM 7049 O O . LEU D 1 44 ? -14.548 4.886 -26.596 1.000 21.160 24 LEU D O 1
ATOM 7054 N N . LYS D 1 45 ? -15.622 6.435 -27.830 1.000 21.630 25 LYS D N 1
ATOM 7055 C CA . LYS D 1 45 ? -16.208 5.439 -28.707 1.000 22.510 25 LYS D CA 1
ATOM 7056 C C . LYS D 1 45 ? -15.108 4.688 -29.457 1.000 22.890 25 LYS D C 1
ATOM 7057 O O . LYS D 1 45 ? -15.236 3.475 -29.661 1.000 24.450 25 LYS D O 1
ATOM 7063 N N . ALA D 1 46 ? -14.037 5.400 -29.848 1.000 20.260 26 ALA D N 1
ATOM 7064 C CA . ALA D 1 46 ? -12.939 4.765 -30.554 1.000 20.310 26 ALA D CA 1
ATOM 7065 C C . ALA D 1 46 ? -12.231 3.768 -29.642 1.000 22.610 26 A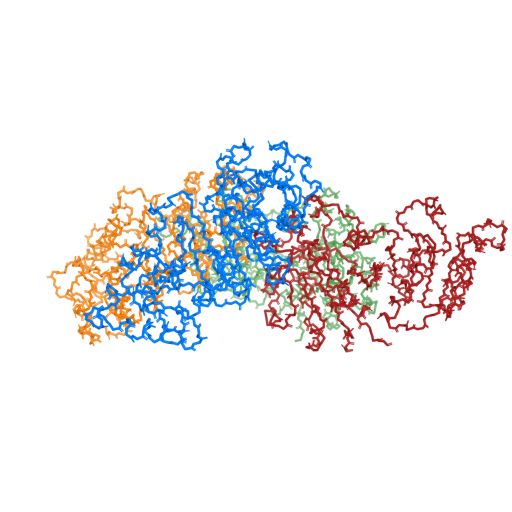LA D C 1
ATOM 7066 O O . ALA D 1 46 ? -11.989 2.619 -30.049 1.000 22.590 26 ALA D O 1
ATOM 7068 N N . LEU D 1 47 ? -11.931 4.207 -28.403 1.000 23.250 27 LEU D N 1
ATOM 7069 C CA . LEU D 1 47 ? -11.200 3.352 -27.477 1.000 25.090 27 LEU D CA 1
ATOM 7070 C C . LEU D 1 47 ? -12.032 2.110 -27.135 1.000 26.480 27 LEU D C 1
ATOM 7071 O O . LEU D 1 47 ? -11.494 1.002 -27.046 1.000 26.500 27 LEU D O 1
ATOM 7076 N N . GLN D 1 48 ? -13.355 2.307 -26.998 1.000 29.480 28 GLN D N 1
ATOM 7077 C CA . GLN D 1 48 ? -14.305 1.234 -26.752 1.000 30.070 28 GLN D CA 1
ATOM 7078 C C . GLN D 1 48 ? -14.091 0.090 -27.737 1.000 28.870 28 GLN D C 1
ATOM 7079 O O . GLN D 1 48 ? -14.003 -1.068 -27.345 1.000 29.230 28 GLN D O 1
ATOM 7085 N N . GLN D 1 49 ? -13.969 0.436 -29.023 1.000 27.680 29 GLN D N 1
ATOM 7086 C CA . GLN D 1 49 ? -13.957 -0.542 -30.103 1.000 28.430 29 GLN D CA 1
ATOM 7087 C C . GLN D 1 49 ? -12.643 -1.314 -30.179 1.000 30.190 29 GLN D C 1
ATOM 7088 O O . GLN D 1 49 ? -12.586 -2.330 -30.873 1.000 28.960 29 GLN D O 1
ATOM 7094 N N . LEU D 1 50 ? -11.615 -0.837 -29.478 1.000 29.540 30 LEU D N 1
ATOM 7095 C CA . LEU D 1 50 ? -10.330 -1.519 -29.510 1.000 31.730 30 LEU D CA 1
ATOM 7096 C C . LEU D 1 50 ? -10.298 -2.625 -28.447 1.000 31.660 30 LEU D C 1
ATOM 7097 O O . LEU D 1 50 ? -11.131 -2.639 -27.538 1.000 32.990 30 LEU D O 1
ATOM 7102 N N . SER D 1 51 ? -9.360 -3.573 -28.611 1.000 31.410 31 SER D N 1
ATOM 7103 C CA . SER D 1 51 ? -9.105 -4.578 -27.592 1.000 30.320 31 SER D CA 1
ATOM 7104 C C . SER D 1 51 ? -8.393 -3.905 -26.421 1.000 33.520 31 SER D C 1
ATOM 7105 O O . SER D 1 51 ? -8.010 -2.738 -26.528 1.000 32.290 31 SER D O 1
ATOM 7108 N N . ALA D 1 52 ? -8.199 -4.660 -25.324 1.000 36.200 32 ALA D N 1
ATOM 7109 C CA . ALA D 1 52 ? -7.482 -4.154 -24.161 1.000 32.900 32 ALA D CA 1
ATOM 7110 C C . ALA D 1 52 ? -6.021 -3.878 -24.517 1.000 34.270 32 ALA D C 1
ATOM 7111 O O . ALA D 1 52 ? -5.493 -2.826 -24.131 1.000 37.130 32 ALA D O 1
ATOM 7113 N N . THR D 1 53 ? -5.393 -4.794 -25.268 1.000 34.650 33 THR D N 1
ATOM 7114 C CA . THR D 1 53 ? -4.003 -4.589 -25.665 1.000 34.530 33 THR D CA 1
ATOM 7115 C C . THR D 1 53 ? -3.842 -3.290 -26.449 1.000 33.550 33 THR D C 1
ATOM 7116 O O . THR D 1 53 ? -2.865 -2.559 -26.243 1.000 34.820 33 THR D O 1
ATOM 7120 N N . GLU D 1 54 ? -4.822 -3.004 -27.316 1.000 29.560 34 GLU D N 1
ATOM 7121 C CA . GLU D 1 54 ? -4.762 -1.814 -28.150 1.000 27.990 34 GLU D CA 1
ATOM 7122 C C . GLU D 1 54 ? -4.948 -0.562 -27.300 1.000 26.150 34 GLU D C 1
ATOM 7123 O O . GLU D 1 54 ? -4.271 0.439 -27.516 1.000 29.310 34 GLU D O 1
ATOM 7129 N N . ARG D 1 55 ? -5.858 -0.636 -26.326 1.000 25.220 35 ARG D N 1
ATOM 7130 C CA . ARG D 1 55 ? -6.153 0.509 -25.481 1.000 27.150 35 ARG D CA 1
ATOM 7131 C C . ARG D 1 55 ? -4.905 0.940 -24.728 1.000 25.240 35 ARG D C 1
ATOM 7132 O O . ARG D 1 55 ? -4.703 2.139 -24.528 1.000 26.440 35 ARG D O 1
ATOM 7140 N N . SER D 1 56 ? -4.069 -0.031 -24.349 1.000 22.470 36 SER D N 1
ATOM 7141 C CA . SER D 1 56 ? -2.931 0.270 -23.491 1.000 22.910 36 SER D CA 1
ATOM 7142 C C . SER D 1 56 ? -1.781 0.903 -24.277 1.000 20.280 36 SER D C 1
ATOM 7143 O O . SER D 1 56 ? -0.799 1.345 -23.673 1.000 18.370 36 SER D O 1
ATOM 7146 N N . LEU D 1 57 ? -1.951 0.972 -25.606 1.000 19.180 37 LEU D N 1
ATOM 7147 C CA . LEU D 1 57 ? -1.007 1.640 -26.479 1.000 20.030 37 LEU D CA 1
ATOM 7148 C C . LEU D 1 57 ? -1.426 3.085 -26.767 1.000 19.990 37 LEU D C 1
ATOM 7149 O O . LEU D 1 57 ? -0.641 3.846 -27.330 1.000 23.500 37 LEU D O 1
ATOM 7154 N N . ILE D 1 58 ? -2.645 3.469 -26.371 1.000 18.750 38 ILE D N 1
ATOM 7155 C CA . ILE D 1 58 ? -3.114 4.818 -26.621 1.000 19.120 38 ILE D CA 1
ATOM 7156 C C . ILE D 1 58 ? -3.166 5.617 -25.321 1.000 20.160 38 ILE D C 1
ATOM 7157 O O . ILE D 1 58 ? -3.965 5.312 -24.442 1.000 21.890 38 ILE D O 1
ATOM 7162 N N . LYS D 1 59 ? -2.306 6.640 -25.235 1.000 18.160 39 LYS D N 1
ATOM 7163 C CA . LYS D 1 59 ? -2.332 7.559 -24.118 1.000 17.240 39 LYS D CA 1
ATOM 7164 C C . LYS D 1 59 ? -3.134 8.810 -24.485 1.000 16.980 39 LYS D C 1
ATOM 7165 O O . LYS D 1 59 ? -2.876 9.456 -25.502 1.000 17.700 39 LYS D O 1
ATOM 7171 N N . VAL D 1 60 ? -4.102 9.154 -23.634 1.000 15.050 40 VAL D N 1
ATOM 7172 C CA . VAL D 1 60 ? -5.093 10.187 -23.903 1.000 15.260 40 VAL D CA 1
ATOM 7173 C C . VAL D 1 60 ? -4.700 11.497 -23.225 1.000 14.330 40 VAL D C 1
ATOM 7174 O O . VAL D 1 60 ? -4.398 11.505 -22.045 1.000 14.620 40 VAL D O 1
ATOM 7178 N N . TYR D 1 61 ? -4.714 12.593 -23.968 1.000 14.040 41 TYR D N 1
ATOM 7179 C CA . TYR D 1 61 ? -4.367 13.895 -23.391 1.000 15.040 41 TYR D CA 1
ATOM 7180 C C . TYR D 1 61 ? -5.565 14.844 -23.430 1.000 15.110 41 TYR D C 1
ATOM 7181 O O . TYR D 1 61 ? -6.127 15.099 -24.494 1.000 15.810 41 TYR D O 1
ATOM 7190 N N . GLY D 1 62 ? -5.930 15.355 -22.257 1.000 13.750 42 GLY D N 1
ATOM 7191 C CA . GLY D 1 62 ? -7.069 16.244 -22.124 1.000 14.620 42 GLY D CA 1
ATOM 7192 C C . GLY D 1 62 ? -7.527 16.365 -20.675 1.000 15.690 42 GLY D C 1
ATOM 7193 O O . GLY D 1 62 ? -6.994 15.697 -19.781 1.000 16.410 42 GLY D O 1
ATOM 7194 N N . PRO D 1 63 ? -8.520 17.237 -20.391 1.000 15.940 43 PRO D N 1
ATOM 7195 C CA . PRO D 1 63 ? -9.111 17.317 -19.057 1.000 16.790 43 PRO D CA 1
ATOM 7196 C C . PRO D 1 63 ? -9.882 16.045 -18.740 1.000 17.690 43 PRO D C 1
ATOM 7197 O O . PRO D 1 63 ? -10.762 15.641 -19.481 1.000 19.180 43 PRO D O 1
ATOM 7201 N N . TRP D 1 64 ? -9.561 15.445 -17.602 1.000 19.970 44 TRP D N 1
ATOM 7202 C CA . TRP D 1 64 ? -10.302 14.292 -17.121 1.000 22.050 44 TRP D CA 1
ATOM 7203 C C . TRP D 1 64 ? -11.784 14.619 -17.052 1.000 24.270 44 TRP D C 1
ATOM 7204 O O . TRP D 1 64 ? -12.609 13.796 -17.447 1.000 27.610 44 TRP D O 1
ATOM 7215 N N . SER D 1 65 ? -12.109 15.838 -16.600 1.000 25.340 45 SER D N 1
ATOM 7216 C CA . SER D 1 65 ? -13.483 16.283 -16.426 1.000 25.210 45 SER D CA 1
ATOM 7217 C C . SER D 1 65 ? -14.310 16.092 -17.702 1.000 25.630 45 SER D C 1
ATOM 7218 O O . SER D 1 65 ? -15.458 15.657 -17.603 1.000 27.460 45 SER D O 1
ATOM 7221 N N . ALA D 1 66 ? -13.722 16.373 -18.881 1.000 22.030 46 ALA D N 1
ATOM 7222 C CA . ALA D 1 66 ? -14.420 16.239 -20.154 1.000 20.790 46 ALA D CA 1
ATOM 7223 C C . ALA D 1 66 ? -14.673 14.774 -20.471 1.000 22.390 46 ALA D C 1
ATOM 7224 O O . ALA D 1 66 ? -15.693 14.433 -21.064 1.000 25.850 46 ALA D O 1
ATOM 7226 N N . LEU D 1 67 ? -13.723 13.910 -20.122 1.000 22.140 47 LEU D N 1
ATOM 7227 C CA . LEU D 1 67 ? -13.896 12.504 -20.422 1.000 21.400 47 LEU D CA 1
ATOM 7228 C C . LEU D 1 67 ? -14.925 11.916 -19.456 1.000 23.920 47 LEU D C 1
ATOM 7229 O O . LEU D 1 67 ? -15.717 11.057 -19.852 1.000 22.370 47 LEU D O 1
ATOM 7234 N N . GLU D 1 68 ? -14.933 12.410 -18.204 1.000 26.320 48 GLU D N 1
ATOM 7235 C CA . GLU D 1 68 ? -15.900 11.977 -17.206 1.000 29.520 48 GLU D CA 1
ATOM 7236 C C . GLU D 1 68 ? -17.312 12.341 -17.653 1.000 30.340 48 GLU D C 1
ATOM 7237 O O . GLU D 1 68 ? -18.188 11.494 -17.655 1.000 29.800 48 GLU D O 1
ATOM 7243 N N . GLN D 1 69 ? -17.499 13.617 -18.016 1.000 34.160 49 GLN D N 1
ATOM 7244 C CA . GLN D 1 69 ? -18.719 14.157 -18.609 1.000 38.090 49 GLN D CA 1
ATOM 7245 C C . GLN D 1 69 ? -19.154 13.293 -19.791 1.000 34.600 49 GLN D C 1
ATOM 7246 O O . GLN D 1 69 ? -20.288 12.830 -19.812 1.000 38.050 49 GLN D O 1
ATOM 7252 N N . ALA D 1 70 ? -18.265 13.087 -20.765 1.000 29.560 50 ALA D N 1
ATOM 7253 C CA . ALA D 1 70 ? -18.577 12.309 -21.957 1.000 29.950 50 ALA D CA 1
ATOM 7254 C C . ALA D 1 70 ? -19.020 10.893 -21.577 1.000 30.160 50 ALA D C 1
ATOM 7255 O O . ALA D 1 70 ? -19.932 10.347 -22.187 1.000 31.070 50 ALA D O 1
ATOM 7257 N N . ALA D 1 71 ? -18.368 10.306 -20.569 1.000 31.710 51 ALA D N 1
ATOM 7258 C CA . ALA D 1 71 ? -18.600 8.915 -20.203 1.000 36.480 51 ALA D CA 1
ATOM 7259 C C . ALA D 1 71 ? -19.985 8.760 -19.570 1.000 41.610 51 ALA D C 1
ATOM 7260 O O . ALA D 1 71 ? -20.682 7.773 -19.855 1.000 42.530 51 ALA D O 1
ATOM 7262 N N . GLN D 1 72 ? -20.370 9.743 -18.729 1.000 44.840 52 GLN D N 1
ATOM 7263 C CA . GLN D 1 72 ? -21.690 9.806 -18.116 1.000 49.150 52 GLN D CA 1
ATOM 7264 C C . GLN D 1 72 ? -22.745 9.730 -19.216 1.000 47.120 52 GLN D C 1
ATOM 7265 O O . GLN D 1 72 ? -23.577 8.825 -19.236 1.000 46.010 52 GLN D O 1
ATOM 7271 N N . ILE D 1 73 ? -22.649 10.665 -20.157 1.000 44.220 53 ILE D N 1
ATOM 7272 C CA . ILE D 1 73 ? -23.570 10.829 -21.268 1.000 38.520 53 ILE D CA 1
ATOM 7273 C C . ILE D 1 73 ? -23.694 9.558 -22.100 1.000 41.960 53 ILE D C 1
ATOM 7274 O O . ILE D 1 73 ? -24.820 9.183 -22.406 1.000 41.800 53 ILE D O 1
ATOM 7279 N N . CYS D 1 74 ? -22.560 8.925 -22.459 1.000 42.700 54 CYS D N 1
ATOM 7280 C CA . CYS D 1 74 ? -22.560 7.770 -23.356 1.000 44.190 54 CYS D CA 1
ATOM 7281 C C . CYS D 1 74 ? -22.750 6.452 -22.603 1.000 43.250 54 CYS D C 1
ATOM 7282 O O . CYS D 1 74 ? -22.859 5.402 -23.236 1.000 43.600 54 CYS D O 1
ATOM 7285 N N . GLN D 1 75 ? -22.708 6.511 -21.266 1.000 43.200 55 GLN D N 1
ATOM 7286 C CA . GLN D 1 75 ? -22.891 5.354 -20.399 1.000 44.860 55 GLN D CA 1
ATOM 7287 C C . GLN D 1 75 ? -21.758 4.358 -20.624 1.000 43.860 55 GLN D C 1
ATOM 7288 O O . GLN D 1 75 ? -21.982 3.180 -20.890 1.000 44.560 55 GLN D O 1
ATOM 7294 N N . MET D 1 76 ? -20.528 4.871 -20.519 1.000 41.420 56 MET D N 1
ATOM 7295 C CA . MET D 1 76 ? -19.301 4.145 -20.803 1.000 40.080 56 MET D CA 1
ATOM 7296 C C . MET D 1 76 ? -18.308 4.342 -19.654 1.000 39.630 56 MET D C 1
ATOM 7297 O O . MET D 1 76 ? -17.099 4.304 -19.884 1.000 44.050 56 MET D O 1
ATOM 7302 N N . GLU D 1 77 ? -18.808 4.541 -18.429 1.000 38.740 57 GLU D N 1
ATOM 7303 C CA . GLU D 1 77 ? -17.963 4.787 -17.272 1.000 41.980 57 GLU D CA 1
ATOM 7304 C C . GLU D 1 77 ? -16.971 3.641 -17.102 1.000 43.850 57 GLU D C 1
ATOM 7305 O O . GLU D 1 77 ? -15.828 3.882 -16.726 1.000 48.390 57 GLU D O 1
ATOM 7311 N N . SER D 1 78 ? -17.389 2.408 -17.404 1.000 43.800 58 SER D N 1
ATOM 7312 C CA . SER D 1 78 ? -16.557 1.230 -17.208 1.000 45.490 58 SER D CA 1
ATOM 7313 C C . SER D 1 78 ? -15.266 1.311 -18.030 1.000 45.930 58 SER D C 1
ATOM 7314 O O . SER D 1 78 ? -14.328 0.560 -17.782 1.000 51.910 58 SER D O 1
ATOM 7317 N N . LEU D 1 79 ? -15.216 2.226 -19.005 1.000 41.280 59 LEU D N 1
ATOM 7318 C CA . LEU D 1 79 ? -14.070 2.287 -19.893 1.000 38.920 59 LEU D CA 1
ATOM 7319 C C . LEU D 1 79 ? -12.960 3.150 -19.288 1.000 36.940 59 LEU D C 1
ATOM 7320 O O . LEU D 1 79 ? -11.798 2.976 -19.646 1.000 36.610 59 LEU D O 1
ATOM 7325 N N . LEU D 1 80 ? -13.321 4.064 -18.378 1.000 35.150 60 LEU D N 1
ATOM 7326 C CA . LEU D 1 80 ? -12.418 5.117 -17.897 1.000 33.910 60 LEU D CA 1
ATOM 7327 C C . LEU D 1 80 ? -11.265 4.561 -17.060 1.000 34.670 60 LEU D C 1
ATOM 7328 O O . LEU D 1 80 ? -10.199 5.166 -16.985 1.000 35.200 60 LEU D O 1
ATOM 7333 N N . GLN D 1 81 ? -11.498 3.402 -16.426 1.000 35.590 61 GLN D N 1
ATOM 7334 C CA . GLN D 1 81 ? -10.506 2.743 -15.598 1.000 39.640 61 GLN D CA 1
ATOM 7335 C C . GLN D 1 81 ? -9.388 2.137 -16.441 1.000 38.070 61 GLN D C 1
ATOM 7336 O O . GLN D 1 81 ? -8.280 2.010 -15.944 1.000 39.470 61 GLN D O 1
ATOM 7342 N N . ASP D 1 82 ? -9.668 1.769 -17.697 1.000 39.110 62 ASP D N 1
ATOM 7343 C CA . ASP D 1 82 ? -8.684 1.098 -18.538 1.000 42.330 62 ASP D CA 1
ATOM 7344 C C . ASP D 1 82 ? -7.931 2.093 -19.413 1.000 37.540 62 ASP D C 1
ATOM 7345 O O . ASP D 1 82 ? -7.242 1.700 -20.349 1.000 35.330 62 ASP D O 1
ATOM 7350 N N . LEU D 1 83 ? -8.010 3.374 -19.055 1.000 34.050 63 LEU D N 1
ATOM 7351 C CA . LEU D 1 83 ? -7.533 4.418 -19.937 1.000 29.280 63 LEU D CA 1
ATOM 7352 C C . LEU D 1 83 ? -6.176 4.897 -19.442 1.000 27.890 63 LEU D C 1
ATOM 7353 O O . LEU D 1 83 ? -6.018 5.206 -18.265 1.000 27.660 63 LEU D O 1
ATOM 7358 N N . ILE D 1 84 ? -5.180 4.909 -20.337 1.000 28.370 64 ILE D N 1
ATOM 7359 C CA . ILE D 1 84 ? -3.959 5.631 -20.022 1.000 27.420 64 ILE D CA 1
ATOM 7360 C C . ILE D 1 84 ? -4.224 7.105 -20.281 1.000 25.180 64 ILE D C 1
ATOM 7361 O O . ILE D 1 84 ? -4.599 7.478 -21.386 1.000 29.080 64 ILE D O 1
ATOM 7366 N N . HIS D 1 85 ? -4.118 7.924 -19.240 1.000 22.900 65 HIS D N 1
ATOM 7367 C CA . HIS D 1 85 ? -4.487 9.330 -19.359 1.000 22.270 65 HIS D CA 1
ATOM 7368 C C . HIS D 1 85 ? -3.436 10.238 -18.720 1.000 20.840 65 HIS D C 1
ATOM 7369 O O . HIS D 1 85 ? -2.888 9.934 -17.669 1.000 19.680 65 HIS D O 1
ATOM 7376 N N . GLU D 1 86 ? -3.168 11.376 -19.355 1.000 20.980 66 GLU D N 1
ATOM 7377 C CA . GLU D 1 86 ? -2.412 12.433 -18.716 1.000 21.320 66 GLU D CA 1
ATOM 7378 C C . GLU D 1 86 ? -3.252 13.698 -18.782 1.000 20.690 66 GLU D C 1
ATOM 7379 O O . GLU D 1 86 ? -3.643 14.125 -19.857 1.000 19.530 66 GLU D O 1
ATOM 7385 N N . GLU D 1 87 ? -3.540 14.259 -17.604 1.000 22.590 67 GLU D N 1
ATOM 7386 C CA . GLU D 1 87 ? -4.251 15.520 -17.479 1.000 21.270 67 GLU D CA 1
ATOM 7387 C C . GLU D 1 87 ? -3.526 16.584 -18.301 1.000 21.420 67 GLU D C 1
ATOM 7388 O O . GLU D 1 87 ? -2.307 16.692 -18.266 1.000 25.350 67 GLU D O 1
ATOM 7394 N N . ALA D 1 88 ? -4.301 17.371 -19.048 1.000 19.680 68 ALA D N 1
ATOM 7395 C CA . ALA D 1 88 ? -3.811 18.479 -19.853 1.000 17.250 68 ALA D CA 1
ATOM 7396 C C . ALA D 1 88 ? -5.036 19.305 -20.213 1.000 17.390 68 ALA D C 1
ATOM 7397 O O . ALA D 1 88 ? -6.115 18.744 -20.389 1.000 17.510 68 ALA D O 1
ATOM 7399 N N . GLY D 1 89 ? -4.876 20.625 -20.284 1.000 17.920 69 GLY D N 1
ATOM 7400 C CA . GLY D 1 89 ? -5.993 21.466 -20.681 1.000 17.850 69 GLY D CA 1
ATOM 7401 C C . GLY D 1 89 ? -7.144 21.360 -19.684 1.000 17.470 69 GLY D C 1
ATOM 7402 O O . GLY D 1 89 ? -8.306 21.330 -20.060 1.000 17.580 69 GLY D O 1
ATOM 7403 N N . SER D 1 90 ? -6.787 21.271 -18.399 1.000 17.670 70 SER D N 1
ATOM 7404 C CA . SER D 1 90 ? -7.725 21.339 -17.297 1.000 17.530 70 SER D CA 1
ATOM 7405 C C . SER D 1 90 ? -8.527 22.632 -17.451 1.000 19.690 70 SER D C 1
ATOM 7406 O O . SER D 1 90 ? -8.005 23.681 -17.858 1.000 18.760 70 SER D O 1
ATOM 7409 N N . LEU D 1 91 ? -9.815 22.542 -17.099 1.000 22.920 71 LEU D N 1
ATOM 7410 C CA . LEU D 1 91 ? -10.748 23.653 -17.156 1.000 22.320 71 LEU D CA 1
ATOM 7411 C C . LEU D 1 91 ? -10.950 24.167 -15.738 1.000 23.970 71 LEU D C 1
ATOM 7412 O O . LEU D 1 91 ? -10.705 23.432 -14.784 1.000 24.280 71 LEU D O 1
ATOM 7417 N N . ALA D 1 92 ? -11.429 25.417 -15.610 1.000 26.600 72 ALA D N 1
ATOM 7418 C CA . ALA D 1 92 ? -11.594 26.089 -14.323 1.000 28.950 72 ALA D CA 1
ATOM 7419 C C . ALA D 1 92 ? -13.042 25.973 -13.821 1.000 30.240 72 ALA D C 1
ATOM 7420 O O . ALA D 1 92 ? -13.380 26.410 -12.728 1.000 30.310 72 ALA D O 1
ATOM 7422 N N . GLN D 1 93 ? -13.907 25.414 -14.668 1.000 32.120 73 GLN D N 1
ATOM 7423 C CA . GLN D 1 93 ? -15.320 25.223 -14.395 1.000 32.670 73 GLN D CA 1
ATOM 7424 C C . GLN D 1 93 ? -15.723 23.922 -15.080 1.000 29.680 73 GLN D C 1
ATOM 7425 O O . GLN D 1 93 ? -14.994 23.436 -15.930 1.000 27.230 73 GLN D O 1
ATOM 7431 N N . PRO D 1 94 ? -16.899 23.319 -14.782 1.000 30.140 74 PRO D N 1
ATOM 7432 C CA . PRO D 1 94 ? -17.382 22.150 -15.536 1.000 30.370 74 PRO D CA 1
ATOM 7433 C C . PRO D 1 94 ? -17.470 22.367 -17.047 1.000 30.250 74 PRO D C 1
ATOM 7434 O O . PRO D 1 94 ? -17.479 23.492 -17.540 1.000 35.910 74 PRO D O 1
ATOM 7438 N N . VAL D 1 95 ? -17.525 21.257 -17.772 1.000 29.950 75 VAL D N 1
ATOM 7439 C CA . VAL D 1 95 ? -17.754 21.203 -19.206 1.000 29.280 75 VAL D CA 1
ATOM 7440 C C . VAL D 1 95 ? -19.174 21.686 -19.513 1.000 29.740 75 VAL D C 1
ATOM 7441 O O . VAL D 1 95 ? -20.136 21.279 -18.860 1.000 30.300 75 VAL D O 1
ATOM 7445 N N . GLN D 1 96 ? -19.278 22.557 -20.518 1.000 30.530 76 GLN D N 1
ATOM 7446 C CA . GLN D 1 96 ? -20.536 23.009 -21.094 1.000 30.570 76 GLN D CA 1
ATOM 7447 C C . GLN D 1 96 ? -20.577 22.580 -22.562 1.000 25.870 76 GLN D C 1
ATOM 7448 O O . GLN D 1 96 ? -20.011 23.256 -23.407 1.000 25.990 76 GLN D O 1
ATOM 7454 N N . CYS D 1 97 ? -21.205 21.451 -22.873 1.000 27.810 77 CYS D N 1
ATOM 7455 C CA . CYS D 1 97 ? -21.187 20.915 -24.237 1.000 28.450 77 CYS D CA 1
ATOM 7456 C C . CYS D 1 97 ? -21.851 21.911 -25.189 1.000 25.480 77 CYS D C 1
ATOM 7457 O O . CYS D 1 97 ? -22.886 22.466 -24.843 1.000 26.600 77 CYS D O 1
ATOM 7460 N N . GLY D 1 98 ? -21.279 22.106 -26.384 1.000 24.180 78 GLY D N 1
ATOM 7461 C CA . GLY D 1 98 ? -21.916 22.903 -27.419 1.000 26.760 78 GLY D CA 1
ATOM 7462 C C . GLY D 1 98 ? -21.576 24.399 -27.356 1.000 29.050 78 GLY D C 1
ATOM 7463 O O . GLY D 1 98 ? -21.876 25.154 -28.290 1.000 33.770 78 GLY D O 1
ATOM 7464 N N . GLU D 1 99 ? -20.933 24.835 -26.259 1.000 28.280 79 GLU D N 1
ATOM 7465 C CA . GLU D 1 99 ? -20.586 26.243 -26.112 1.000 28.160 79 GLU D CA 1
ATOM 7466 C C . GLU D 1 99 ? -19.179 26.500 -26.644 1.000 27.800 79 GLU D C 1
ATOM 7467 O O . GLU D 1 99 ? -18.249 25.745 -26.329 1.000 30.710 79 GLU D O 1
ATOM 7473 N N . ILE D 1 100 ? -19.034 27.591 -27.408 1.000 24.650 80 ILE D N 1
ATOM 7474 C CA . ILE D 1 100 ? -17.735 28.089 -27.837 1.000 23.630 80 ILE D CA 1
ATOM 7475 C C . ILE D 1 100 ? -17.182 28.981 -26.727 1.000 23.360 80 ILE D C 1
ATOM 7476 O O . ILE D 1 100 ? -17.688 30.087 -26.541 1.000 25.000 80 ILE D O 1
ATOM 7481 N N . THR D 1 101 ? -16.154 28.519 -25.999 1.000 21.180 81 THR D N 1
ATOM 7482 C CA . THR D 1 101 ? -15.597 29.331 -24.926 1.000 21.510 81 THR D CA 1
ATOM 7483 C C . THR D 1 101 ? -14.084 29.458 -25.072 1.000 20.130 81 THR D C 1
ATOM 7484 O O . THR D 1 101 ? -13.421 28.510 -25.453 1.000 19.660 81 THR D O 1
ATOM 7488 N N . PRO D 1 102 ? -13.494 30.644 -24.776 1.000 21.330 82 PRO D N 1
ATOM 7489 C CA . PRO D 1 102 ? -12.040 30.799 -24.715 1.000 21.230 82 PRO D CA 1
ATOM 7490 C C . PRO D 1 102 ? -11.337 29.697 -23.924 1.000 21.700 82 PRO D C 1
ATOM 7491 O O . PRO D 1 102 ? -10.237 29.284 -24.288 1.000 22.250 82 PRO D O 1
ATOM 7495 N N . GLN D 1 103 ? -11.993 29.221 -22.859 1.000 21.910 83 GLN D N 1
ATOM 7496 C CA . GLN D 1 103 ? -11.417 28.221 -21.968 1.000 22.940 83 GLN D CA 1
ATOM 7497 C C . GLN D 1 103 ? -11.186 26.914 -22.722 1.000 22.170 83 GLN D C 1
ATOM 7498 O O . GLN D 1 103 ? -10.178 26.247 -22.521 1.000 22.640 83 GLN D O 1
ATOM 7504 N N . ALA D 1 104 ? -12.137 26.550 -23.589 1.000 22.050 84 ALA D N 1
ATOM 7505 C CA . ALA D 1 104 ? -12.108 25.268 -24.266 1.000 20.660 84 ALA D CA 1
ATOM 7506 C C . ALA D 1 104 ? -11.075 25.331 -25.394 1.000 17.830 84 ALA D C 1
ATOM 7507 O O . ALA D 1 104 ? -10.468 24.316 -25.765 1.000 18.260 84 ALA D O 1
ATOM 7509 N N . GLY D 1 105 ? -10.875 26.550 -25.891 1.000 15.330 85 GLY D N 1
ATOM 7510 C CA . GLY D 1 105 ? -9.834 26.849 -26.852 1.000 14.230 85 GLY D CA 1
ATOM 7511 C C . GLY D 1 105 ? -8.439 26.639 -26.278 1.000 13.920 85 GLY D C 1
ATOM 7512 O O . GLY D 1 105 ? -7.597 26.000 -26.909 1.000 14.030 85 GLY D O 1
ATOM 7513 N N . LEU D 1 106 ? -8.206 27.174 -25.075 1.000 14.330 86 LEU D N 1
ATOM 7514 C CA . LEU D 1 106 ? -6.941 26.999 -24.374 1.000 15.290 86 LEU D CA 1
ATOM 7515 C C . LEU D 1 106 ? -6.731 25.517 -24.099 1.000 15.290 86 LEU D C 1
ATOM 7516 O O . LEU D 1 106 ? -5.641 24.984 -24.342 1.000 17.580 86 LEU D O 1
ATOM 7521 N N . SER D 1 107 ? -7.797 24.857 -23.618 1.000 15.200 87 SER D N 1
ATOM 7522 C CA . SER D 1 107 ? -7.742 23.441 -23.310 1.000 15.450 87 SER D CA 1
ATOM 7523 C C . SER D 1 107 ? -7.224 22.674 -24.528 1.000 15.520 87 SER D C 1
ATOM 7524 O O . SER D 1 107 ? -6.256 21.909 -24.422 1.000 15.260 87 SER D O 1
ATOM 7527 N N . THR D 1 108 ? -7.882 22.920 -25.678 1.000 15.230 88 THR D N 1
ATOM 7528 C CA . THR D 1 108 ? -7.602 22.215 -26.920 1.000 15.410 88 THR D CA 1
ATOM 7529 C C . THR D 1 108 ? -6.095 22.217 -27.170 1.000 14.350 88 THR D C 1
ATOM 7530 O O . THR D 1 108 ? -5.502 21.167 -27.448 1.000 13.950 88 THR D O 1
ATOM 7534 N N . VAL D 1 109 ? -5.515 23.423 -27.084 1.000 14.060 89 VAL D N 1
ATOM 7535 C CA . VAL D 1 109 ? -4.149 23.686 -27.500 1.000 13.740 89 VAL D CA 1
ATOM 7536 C C . VAL D 1 109 ? -3.188 23.093 -26.474 1.000 13.320 89 VAL D C 1
ATOM 7537 O O . VAL D 1 109 ? -2.131 22.560 -26.837 1.000 13.900 89 VAL D O 1
ATOM 7541 N N . GLN D 1 110 ? -3.585 23.185 -25.198 1.000 13.610 90 GLN D N 1
ATOM 7542 C CA . GLN D 1 110 ? -2.800 22.616 -24.111 1.000 14.590 90 GLN D CA 1
ATOM 7543 C C . GLN D 1 110 ? -2.722 21.104 -24.278 1.000 14.540 90 GLN D C 1
ATOM 7544 O O . GLN D 1 110 ? -1.627 20.554 -24.161 1.000 15.570 90 GLN D O 1
ATOM 7550 N N . SER D 1 111 ? -3.870 20.478 -24.592 1.000 13.470 91 SER D N 1
ATOM 7551 C CA . SER D 1 111 ? -3.929 19.042 -24.833 1.000 13.360 91 SER D CA 1
ATOM 7552 C C . SER D 1 111 ? -3.058 18.621 -26.016 1.000 11.500 91 SER D C 1
ATOM 7553 O O . SER D 1 111 ? -2.302 17.663 -25.929 1.000 10.510 91 SER D O 1
ATOM 7556 N N . ALA D 1 112 ? -3.170 19.341 -27.132 1.000 10.610 92 ALA D N 1
ATOM 7557 C CA . ALA D 1 112 ? -2.401 18.932 -28.299 1.000 9.610 92 ALA D CA 1
ATOM 7558 C C . ALA D 1 112 ? -0.904 19.146 -28.033 1.000 10.100 92 ALA D C 1
ATOM 7559 O O . ALA D 1 112 ? -0.090 18.320 -28.428 1.000 11.110 92 ALA D O 1
ATOM 7561 N N . THR D 1 113 ? -0.577 20.221 -27.305 1.000 10.120 93 THR D N 1
ATOM 7562 C CA . THR D 1 113 ? 0.792 20.530 -26.922 1.000 10.740 93 THR D CA 1
ATOM 7563 C C . THR D 1 113 ? 1.398 19.412 -26.059 1.000 11.210 93 THR D C 1
ATOM 7564 O O . THR D 1 113 ? 2.565 19.036 -26.236 1.000 11.460 93 THR D O 1
ATOM 7568 N N . ALA D 1 114 ? 0.595 18.882 -25.129 1.000 11.660 94 ALA D N 1
ATOM 7569 C CA . ALA D 1 114 ? 1.086 17.804 -24.282 1.000 12.840 94 ALA D CA 1
ATOM 7570 C C . ALA D 1 114 ? 1.208 16.497 -25.087 1.000 14.200 94 ALA D C 1
ATOM 7571 O O . ALA D 1 114 ? 2.100 15.676 -24.840 1.000 14.840 94 ALA D O 1
ATOM 7573 N N . ALA D 1 115 ? 0.334 16.306 -26.082 1.000 15.400 95 ALA D N 1
ATOM 7574 C CA . ALA D 1 115 ? 0.442 15.093 -26.879 1.000 16.160 95 ALA D CA 1
ATOM 7575 C C . ALA D 1 115 ? 1.709 15.125 -27.717 1.000 16.820 95 ALA D C 1
ATOM 7576 O O . ALA D 1 115 ? 2.442 14.131 -27.789 1.000 15.650 95 ALA D O 1
ATOM 7578 N N . ILE D 1 116 ? 1.938 16.296 -28.336 1.000 17.090 96 ILE D N 1
ATOM 7579 C CA . ILE D 1 116 ? 3.090 16.541 -29.188 1.000 17.450 96 ILE D CA 1
ATOM 7580 C C . ILE D 1 116 ? 4.374 16.352 -28.374 1.000 17.290 96 ILE D C 1
ATOM 7581 O O . ILE D 1 116 ? 5.308 15.728 -28.870 1.000 16.470 96 ILE D O 1
ATOM 7586 N N . ARG D 1 117 ? 4.399 16.854 -27.127 1.000 18.720 97 ARG D N 1
ATOM 7587 C CA . ARG D 1 117 ? 5.596 16.795 -26.286 1.000 19.430 97 ARG D CA 1
ATOM 7588 C C . ARG D 1 117 ? 5.919 15.348 -25.919 1.000 19.780 97 ARG D C 1
ATOM 7589 O O . ARG D 1 117 ? 7.080 14.969 -25.816 1.000 21.340 97 ARG D O 1
ATOM 7597 N N . ALA D 1 118 ? 4.873 14.538 -25.777 1.000 19.270 98 ALA D N 1
ATOM 7598 C CA . ALA D 1 118 ? 5.034 13.131 -25.475 1.000 19.600 98 ALA D CA 1
ATOM 7599 C C . ALA D 1 118 ? 5.610 12.384 -26.674 1.000 21.850 98 ALA D C 1
ATOM 7600 O O . ALA D 1 118 ? 6.312 11.365 -26.494 1.000 24.410 98 ALA D O 1
ATOM 7602 N N . CYS D 1 119 ? 5.315 12.899 -27.890 1.000 20.090 99 CYS D N 1
ATOM 7603 C CA . CYS D 1 119 ? 5.846 12.273 -29.091 1.000 19.140 99 CYS D CA 1
ATOM 7604 C C . CYS D 1 119 ? 7.314 12.672 -29.253 1.000 20.110 99 CYS D C 1
ATOM 7605 O O . CYS D 1 119 ? 8.173 11.851 -29.570 1.000 20.060 99 CYS D O 1
ATOM 7608 N N . GLU D 1 120 ? 7.584 13.953 -28.992 1.000 20.810 100 GLU D N 1
ATOM 7609 C CA . GLU D 1 120 ? 8.906 14.547 -29.104 1.000 20.610 100 GLU D CA 1
ATOM 7610 C C . GLU D 1 120 ? 9.876 13.877 -28.137 1.000 20.860 100 GLU D C 1
ATOM 7611 O O . GLU D 1 120 ? 11.048 13.757 -28.455 1.000 23.440 100 GLU D O 1
ATOM 7617 N N . SER D 1 121 ? 9.379 13.455 -26.969 1.000 19.980 101 SER D N 1
ATOM 7618 C CA . SER D 1 121 ? 10.228 12.885 -25.938 1.000 20.300 101 SER D CA 1
ATOM 7619 C C . SER D 1 121 ? 10.466 11.409 -26.245 1.000 21.290 101 SER D C 1
ATOM 7620 O O . SER D 1 121 ? 11.379 10.811 -25.692 1.000 22.780 101 SER D O 1
ATOM 7623 N N . GLY D 1 122 ? 9.615 10.825 -27.095 1.000 20.890 102 GLY D N 1
ATOM 7624 C CA . GLY D 1 122 ? 9.737 9.425 -27.458 1.000 20.620 102 GLY D CA 1
ATOM 7625 C C . GLY D 1 122 ? 8.790 8.521 -26.664 1.000 20.090 102 GLY D C 1
ATOM 7626 O O . GLY D 1 122 ? 8.841 7.298 -26.786 1.000 19.420 102 GLY D O 1
ATOM 7627 N N . GLU D 1 123 ? 7.906 9.118 -25.863 1.000 20.450 103 GLU D N 1
ATOM 7628 C CA . GLU D 1 123 ? 6.965 8.301 -25.108 1.000 20.790 103 GLU D CA 1
ATOM 7629 C C . GLU D 1 123 ? 5.961 7.636 -26.065 1.000 21.090 103 GLU D C 1
ATOM 7630 O O . GLU D 1 123 ? 5.527 6.509 -25.841 1.000 23.270 103 GLU D O 1
ATOM 7636 N N . VAL D 1 124 ? 5.580 8.349 -27.138 1.000 19.230 104 VAL D N 1
ATOM 7637 C CA . VAL D 1 124 ? 4.710 7.795 -28.166 1.000 15.590 104 VAL D CA 1
ATOM 7638 C C . VAL D 1 124 ? 5.349 8.025 -29.531 1.000 16.350 104 VAL D C 1
ATOM 7639 O O . VAL D 1 124 ? 6.350 8.728 -29.625 1.000 16.000 104 VAL D O 1
ATOM 7643 N N . ASP D 1 125 ? 4.797 7.390 -30.575 1.000 17.360 105 ASP D N 1
ATOM 7644 C CA . ASP D 1 125 ? 5.419 7.426 -31.896 1.000 16.670 105 ASP D CA 1
ATOM 7645 C C . ASP D 1 125 ? 4.641 8.316 -32.850 1.000 16.490 105 ASP D C 1
ATOM 7646 O O . ASP D 1 125 ? 5.182 8.725 -33.884 1.000 16.190 105 ASP D O 1
ATOM 7651 N N . ALA D 1 126 ? 3.387 8.616 -32.498 1.000 15.580 106 ALA D N 1
ATOM 7652 C CA . ALA D 1 126 ? 2.621 9.561 -33.295 1.000 15.750 106 ALA D CA 1
ATOM 7653 C C . ALA D 1 126 ? 1.497 10.170 -32.476 1.000 15.570 106 ALA D C 1
ATOM 7654 O O . ALA D 1 126 ? 1.182 9.685 -31.402 1.000 17.120 106 ALA D O 1
ATOM 7656 N N . VAL D 1 127 ? 0.936 11.263 -33.012 1.000 15.330 107 VAL D N 1
ATOM 7657 C CA . VAL D 1 127 ? -0.124 11.993 -32.353 1.000 15.600 107 VAL D CA 1
ATOM 7658 C C . VAL D 1 127 ? -1.359 12.028 -33.247 1.000 15.820 107 VAL D C 1
ATOM 7659 O O . VAL D 1 127 ? -1.256 12.205 -34.461 1.000 16.540 107 VAL D O 1
ATOM 7663 N N . ILE D 1 128 ? -2.526 11.865 -32.621 1.000 15.710 108 ILE D N 1
ATOM 7664 C CA . ILE D 1 128 ? -3.782 12.203 -33.251 1.000 17.320 108 ILE D CA 1
ATOM 7665 C C . ILE D 1 128 ? -4.442 13.315 -32.440 1.000 18.220 108 ILE D C 1
ATOM 7666 O O . ILE D 1 128 ? -4.592 13.177 -31.224 1.000 19.820 108 ILE D O 1
ATOM 7671 N N . ALA D 1 129 ? -4.842 14.404 -33.108 1.000 17.270 109 ALA D N 1
ATOM 7672 C CA . ALA D 1 129 ? -5.668 15.419 -32.466 1.000 17.300 109 ALA D CA 1
ATOM 7673 C C . ALA D 1 129 ? -7.135 15.270 -32.877 1.000 17.940 109 ALA D C 1
ATOM 7674 O O . ALA D 1 129 ? -7.437 15.264 -34.062 1.000 18.060 109 ALA D O 1
ATOM 7676 N N . CYS D 1 130 ? -8.032 15.161 -31.887 1.000 17.850 110 CYS D N 1
ATOM 7677 C CA . CYS D 1 130 ? -9.459 15.238 -32.128 1.000 18.820 110 CYS D CA 1
ATOM 7678 C C . CYS D 1 130 ? -9.840 16.683 -32.455 1.000 19.550 110 CYS D C 1
ATOM 7679 O O . CYS D 1 130 ? -9.035 17.598 -32.303 1.000 19.730 110 CYS D O 1
ATOM 7682 N N . PRO D 1 131 ? -11.068 16.928 -32.964 1.000 20.490 111 PRO D N 1
ATOM 7683 C CA . PRO D 1 131 ? -11.424 18.225 -33.545 1.000 20.090 111 PRO D CA 1
ATOM 7684 C C . PRO D 1 131 ? -11.327 19.392 -32.576 1.000 17.390 111 PRO D C 1
ATOM 7685 O O . PRO D 1 131 ? -11.854 19.320 -31.476 1.000 16.830 111 PRO D O 1
ATOM 7689 N N . HIS D 1 132 ? -10.663 20.458 -33.014 1.000 17.380 112 HIS D N 1
ATOM 7690 C CA . HIS D 1 132 ? -10.554 21.727 -32.305 1.000 18.280 112 HIS D CA 1
ATOM 7691 C C . HIS D 1 132 ? -11.720 22.607 -32.748 1.000 19.500 112 HIS D C 1
ATOM 7692 O O . HIS D 1 132 ? -12.538 22.193 -33.557 1.000 19.790 112 HIS D O 1
ATOM 7699 N N . HIS D 1 133 ? -11.752 23.850 -32.268 1.000 20.940 113 HIS D N 1
ATOM 7700 C CA . HIS D 1 133 ? -12.661 24.860 -32.780 1.000 22.620 113 HIS D CA 1
ATOM 7701 C C . HIS D 1 133 ? -11.895 26.173 -32.910 1.000 24.400 113 HIS D C 1
ATOM 7702 O O . HIS D 1 133 ? -11.569 26.794 -31.905 1.000 25.310 113 HIS D O 1
ATOM 7709 N N . GLU D 1 134 ? -11.647 26.610 -34.152 1.000 27.550 114 GLU D N 1
ATOM 7710 C CA . GLU D 1 134 ? -10.795 27.762 -34.431 1.000 27.400 114 GLU D CA 1
ATOM 7711 C C . GLU D 1 134 ? -11.249 28.983 -33.635 1.000 26.750 114 GLU D C 1
ATOM 7712 O O . GLU D 1 134 ? -10.402 29.714 -33.121 1.000 26.960 114 GLU D O 1
ATOM 7718 N N . THR D 1 135 ? -12.565 29.182 -33.530 1.000 25.320 115 THR D N 1
ATOM 7719 C CA . THR D 1 135 ? -13.123 30.373 -32.898 1.000 26.300 115 THR D CA 1
ATOM 7720 C C . THR D 1 135 ? -12.840 30.361 -31.397 1.000 27.030 115 THR D C 1
ATOM 7721 O O . THR D 1 135 ? -12.546 31.407 -30.807 1.000 29.590 115 THR D O 1
ATOM 7725 N N . ALA D 1 136 ? -12.926 29.165 -30.802 1.000 25.610 116 ALA D N 1
ATOM 7726 C CA . ALA D 1 136 ? -12.645 28.951 -29.395 1.000 23.160 116 ALA D CA 1
ATOM 7727 C C . ALA D 1 136 ? -11.196 29.294 -29.114 1.000 22.060 116 ALA D C 1
ATOM 7728 O O . ALA D 1 136 ? -10.892 29.862 -28.077 1.000 23.440 116 ALA D O 1
ATOM 7730 N N . ILE D 1 137 ? -10.311 28.961 -30.051 1.000 22.210 117 ILE D N 1
ATOM 7731 C CA . ILE D 1 137 ? -8.883 29.146 -29.859 1.000 20.180 117 ILE D CA 1
ATOM 7732 C C . ILE D 1 137 ? -8.573 30.632 -30.019 1.000 22.510 117 ILE D C 1
ATOM 7733 O O . ILE D 1 137 ? -7.834 31.204 -29.221 1.000 22.960 117 ILE D O 1
ATOM 7738 N N . HIS D 1 138 ? -9.176 31.250 -31.042 1.000 24.650 118 HIS D N 1
ATOM 7739 C CA . HIS D 1 138 ? -8.969 32.664 -31.339 1.000 25.700 118 HIS D CA 1
ATOM 7740 C C . HIS D 1 138 ? -9.436 33.489 -30.149 1.000 23.300 118 HIS D C 1
ATOM 7741 O O . HIS D 1 138 ? -8.733 34.394 -29.707 1.000 20.620 118 HIS D O 1
ATOM 7748 N N . ARG D 1 139 ? -10.607 33.133 -29.622 1.000 24.080 119 ARG D N 1
ATOM 7749 C CA . ARG D 1 139 ? -11.169 33.923 -28.540 1.000 26.170 119 ARG D CA 1
ATOM 7750 C C . ARG D 1 139 ? -10.338 33.796 -27.263 1.000 26.940 119 ARG D C 1
ATOM 7751 O O . ARG D 1 139 ? -10.499 34.604 -26.355 1.000 30.600 119 ARG D O 1
ATOM 7759 N N . ALA D 1 140 ? -9.443 32.804 -27.198 1.000 24.160 120 ALA D N 1
ATOM 7760 C CA . ALA D 1 140 ? -8.533 32.677 -26.074 1.000 22.370 120 ALA D CA 1
ATOM 7761 C C . ALA D 1 140 ? -7.315 33.585 -26.238 1.000 22.850 120 ALA D C 1
ATOM 7762 O O . ALA D 1 140 ? -6.502 33.671 -25.328 1.000 22.670 120 ALA D O 1
ATOM 7764 N N . GLY D 1 141 ? -7.150 34.208 -27.415 1.000 23.450 121 GLY D N 1
ATOM 7765 C CA . GLY D 1 141 ? -5.991 35.052 -27.691 1.000 22.390 121 GLY D CA 1
ATOM 7766 C C . GLY D 1 141 ? -4.817 34.285 -28.305 1.000 22.690 121 GLY D C 1
ATOM 7767 O O . GLY D 1 141 ? -3.716 34.805 -28.404 1.000 24.020 121 GLY D O 1
ATOM 7768 N N . ILE D 1 142 ? -5.052 33.039 -28.720 1.000 22.050 122 ILE D N 1
ATOM 7769 C CA . ILE D 1 142 ? -4.003 32.187 -29.253 1.000 21.640 122 ILE D CA 1
ATOM 7770 C C . ILE D 1 142 ? -4.081 32.193 -30.777 1.000 23.540 122 ILE D C 1
ATOM 7771 O O . ILE D 1 142 ? -5.130 31.961 -31.364 1.000 24.310 122 ILE D O 1
ATOM 7776 N N . ALA D 1 143 ? -2.941 32.472 -31.409 1.000 24.790 123 ALA D N 1
ATOM 7777 C CA . ALA D 1 143 ? -2.769 32.318 -32.849 1.000 25.410 123 ALA D CA 1
ATOM 7778 C C . ALA D 1 143 ? -2.768 30.830 -33.204 1.000 28.160 123 ALA D C 1
ATOM 7779 O O . ALA D 1 143 ? -2.034 30.047 -32.600 1.000 31.680 123 ALA D O 1
ATOM 7781 N N . PHE D 1 144 ? -3.616 30.441 -34.160 1.000 28.870 124 PHE D N 1
ATOM 7782 C CA . PHE D 1 144 ? -3.679 29.080 -34.674 1.000 29.120 124 PHE D CA 1
ATOM 7783 C C . PHE D 1 144 ? -4.123 29.131 -36.133 1.000 28.940 124 PHE D C 1
ATOM 7784 O O . PHE D 1 144 ? -5.150 29.729 -36.459 1.000 28.800 124 PHE D O 1
ATOM 7792 N N . SER D 1 145 ? -3.345 28.482 -37.000 1.000 29.220 125 SER D N 1
ATOM 7793 C CA . SER D 1 145 ? -3.553 28.569 -38.433 1.000 29.810 125 SER D CA 1
ATOM 7794 C C . SER D 1 145 ? -3.532 27.166 -39.037 1.000 31.320 125 SER D C 1
ATOM 7795 O O . SER D 1 145 ? -3.535 27.022 -40.254 1.000 34.830 125 SER D O 1
ATOM 7798 N N . GLY D 1 146 ? -3.479 26.139 -38.169 1.000 28.540 126 GLY D N 1
ATOM 7799 C CA . GLY D 1 146 ? -3.360 24.749 -38.588 1.000 21.610 126 GLY D CA 1
ATOM 7800 C C . GLY D 1 146 ? -2.322 23.975 -37.777 1.000 17.780 126 GLY D C 1
ATOM 7801 O O . GLY D 1 146 ? -1.528 24.566 -37.060 1.000 18.360 126 GLY D O 1
ATOM 7802 N N . TYR D 1 147 ? -2.358 22.650 -37.913 1.000 17.800 127 TYR D N 1
ATOM 7803 C CA . TYR D 1 147 ? -1.535 21.726 -37.159 1.000 16.930 127 TYR D CA 1
ATOM 7804 C C . TYR D 1 147 ? -0.087 21.875 -37.587 1.000 17.010 127 TYR D C 1
ATOM 7805 O O . TYR D 1 147 ? 0.785 21.787 -36.734 1.000 18.090 127 TYR D O 1
ATOM 7814 N N . PRO D 1 148 ? 0.238 22.053 -38.892 1.000 17.060 128 PRO D N 1
ATOM 7815 C CA . PRO D 1 148 ? 1.635 22.289 -39.281 1.000 17.230 128 PRO D CA 1
ATOM 7816 C C . PRO D 1 148 ? 2.305 23.415 -38.480 1.000 18.530 128 PRO D C 1
ATOM 7817 O O . PRO D 1 148 ? 3.350 23.185 -37.868 1.000 20.460 128 PRO D O 1
ATOM 7821 N N . SER D 1 149 ? 1.661 24.601 -38.429 1.000 19.480 129 SER D N 1
ATOM 7822 C CA . SER D 1 149 ? 2.125 25.716 -37.623 1.000 22.720 129 SER D CA 1
ATOM 7823 C C . SER D 1 149 ? 2.250 25.292 -36.155 1.000 25.440 129 SER D C 1
ATOM 7824 O O . SER D 1 149 ? 3.317 25.436 -35.575 1.000 30.550 129 SER D O 1
ATOM 7827 N N . LEU D 1 150 ? 1.160 24.792 -35.549 1.000 23.830 130 LEU D N 1
ATOM 7828 C CA . LEU D 1 150 ? 1.147 24.484 -34.123 1.000 22.640 130 LEU D CA 1
ATOM 7829 C C . LEU D 1 150 ? 2.328 23.593 -33.789 1.000 22.860 130 LEU D C 1
ATOM 7830 O O . LEU D 1 150 ? 2.969 23.799 -32.759 1.000 22.380 130 LEU D O 1
ATOM 7835 N N . LEU D 1 151 ? 2.600 22.622 -34.674 1.000 23.130 131 LEU D N 1
ATOM 7836 C CA . LEU D 1 151 ? 3.631 21.635 -34.422 1.000 23.510 131 LEU D CA 1
ATOM 7837 C C . LEU D 1 151 ? 4.989 22.337 -34.467 1.000 23.270 131 LEU D C 1
ATOM 7838 O O . LEU D 1 151 ? 5.836 22.107 -33.606 1.000 22.970 131 LEU D O 1
ATOM 7843 N N . ALA D 1 152 ? 5.145 23.243 -35.440 1.000 25.160 132 ALA D N 1
ATOM 7844 C CA . ALA D 1 152 ? 6.377 24.001 -35.628 1.000 25.750 132 ALA D CA 1
ATOM 7845 C C . ALA D 1 152 ? 6.720 24.783 -34.360 1.000 25.460 132 ALA D C 1
ATOM 7846 O O . ALA D 1 152 ? 7.822 24.677 -33.821 1.000 23.980 132 ALA D O 1
ATOM 7848 N N . ASN D 1 153 ? 5.741 25.580 -33.918 1.000 25.960 133 ASN D N 1
ATOM 7849 C CA . ASN D 1 153 ? 5.832 26.387 -32.718 1.000 28.910 133 ASN D CA 1
ATOM 7850 C C . ASN D 1 153 ? 6.265 25.522 -31.527 1.000 27.350 133 ASN D C 1
ATOM 7851 O O . ASN D 1 153 ? 7.161 25.861 -30.781 1.000 27.020 133 ASN D O 1
ATOM 7856 N N . VAL D 1 154 ? 5.578 24.405 -31.329 1.000 27.200 134 VAL D N 1
ATOM 7857 C CA . VAL D 1 154 ? 5.785 23.600 -30.136 1.000 26.030 134 VAL D CA 1
ATOM 7858 C C . VAL D 1 154 ? 7.171 22.968 -30.134 1.000 25.520 134 VAL D C 1
ATOM 7859 O O . VAL D 1 154 ? 7.796 22.926 -29.090 1.000 26.300 134 VAL D O 1
ATOM 7863 N N . LEU D 1 155 ? 7.665 22.539 -31.299 1.000 25.520 135 LEU D N 1
ATOM 7864 C CA . LEU D 1 155 ? 8.940 21.835 -31.386 1.000 25.250 135 LEU D CA 1
ATOM 7865 C C . LEU D 1 155 ? 10.136 22.784 -31.536 1.000 25.910 135 LEU D C 1
ATOM 7866 O O . LEU D 1 155 ? 11.273 22.327 -31.660 1.000 25.370 135 LEU D O 1
ATOM 7871 N N . GLY D 1 156 ? 9.868 24.092 -31.567 1.000 25.870 136 GLY D N 1
ATOM 7872 C CA . GLY D 1 156 ? 10.899 25.105 -31.670 1.000 28.630 136 GLY D CA 1
ATOM 7873 C C . GLY D 1 156 ? 11.552 25.153 -33.048 1.000 32.380 136 GLY D C 1
ATOM 7874 O O . GLY D 1 156 ? 12.755 25.396 -33.129 1.000 31.370 136 GLY D O 1
ATOM 7875 N N . MET D 1 157 ? 10.752 24.929 -34.106 1.000 35.710 137 MET D N 1
ATOM 7876 C CA . MET D 1 157 ? 11.231 24.761 -35.470 1.000 38.470 137 MET D CA 1
ATOM 7877 C C . MET D 1 157 ? 10.627 25.853 -36.352 1.000 40.070 137 MET D C 1
ATOM 7878 O O . MET D 1 157 ? 9.568 26.389 -36.035 1.000 42.790 137 MET D O 1
ATOM 7883 N N . ASN D 1 158 ? 11.278 26.140 -37.486 1.000 43.140 138 ASN D N 1
ATOM 7884 C CA . ASN D 1 158 ? 10.633 26.948 -38.510 1.000 46.770 138 ASN D CA 1
ATOM 7885 C C . ASN D 1 158 ? 9.527 26.131 -39.168 1.000 45.140 138 ASN D C 1
ATOM 7886 O O . ASN D 1 158 ? 9.573 24.910 -39.221 1.000 42.190 138 ASN D O 1
ATOM 7891 N N . GLU D 1 159 ? 8.533 26.852 -39.668 1.000 47.990 139 GLU D N 1
ATOM 7892 C CA . GLU D 1 159 ? 7.338 26.248 -40.225 1.000 50.520 139 GLU D CA 1
ATOM 7893 C C . GLU D 1 159 ? 7.677 25.471 -41.501 1.000 49.800 139 GLU D C 1
ATOM 7894 O O . GLU D 1 159 ? 6.916 24.606 -41.914 1.000 47.330 139 GLU D O 1
ATOM 7900 N N . ASP D 1 160 ? 8.838 25.752 -42.098 1.000 50.690 140 ASP D N 1
ATOM 7901 C CA . ASP D 1 160 ? 9.274 25.080 -43.312 1.000 50.220 140 ASP D CA 1
ATOM 7902 C C . ASP D 1 160 ? 10.266 23.959 -43.004 1.000 44.920 140 ASP D C 1
ATOM 7903 O O . ASP D 1 160 ? 10.933 23.478 -43.919 1.000 45.330 140 ASP D O 1
ATOM 7908 N N . GLU D 1 161 ? 10.333 23.515 -41.733 1.000 39.370 141 GLU D N 1
ATOM 7909 C CA . GLU D 1 161 ? 10.990 22.260 -41.382 1.000 31.060 141 GLU D CA 1
ATOM 7910 C C . GLU D 1 161 ? 9.943 21.241 -40.927 1.000 26.720 141 GLU D C 1
ATOM 7911 O O . GLU D 1 161 ? 10.243 20.086 -40.630 1.000 25.690 141 GLU D O 1
ATOM 7917 N N . VAL D 1 162 ? 8.685 21.695 -40.897 1.000 24.200 142 VAL D N 1
ATOM 7918 C CA . VAL D 1 162 ? 7.542 20.810 -40.768 1.000 23.280 142 VAL D CA 1
ATOM 7919 C C . VAL D 1 162 ? 6.873 20.721 -42.141 1.000 22.900 142 VAL D C 1
ATOM 7920 O O . VAL D 1 162 ? 6.688 21.727 -42.827 1.000 23.910 142 VAL D O 1
ATOM 7924 N N . PHE D 1 163 ? 6.525 19.501 -42.537 1.000 20.800 143 PHE D N 1
ATOM 7925 C CA . PHE D 1 163 ? 5.949 19.296 -43.844 1.000 19.080 143 PHE D CA 1
ATOM 7926 C C . PHE D 1 163 ? 4.584 18.651 -43.667 1.000 19.520 143 PHE D C 1
ATOM 7927 O O . PHE D 1 163 ? 4.318 17.962 -42.686 1.000 21.870 143 PHE D O 1
ATOM 7935 N N . LEU D 1 164 ? 3.699 18.902 -44.629 1.000 19.260 144 LEU D N 1
ATOM 7936 C CA . LEU D 1 164 ? 2.391 18.277 -44.664 1.000 18.130 144 LEU D CA 1
ATOM 7937 C C . LEU D 1 164 ? 2.452 17.167 -45.698 1.000 19.180 144 LEU D C 1
ATOM 7938 O O . LEU D 1 164 ? 2.847 17.420 -46.834 1.000 19.580 144 LEU D O 1
ATOM 7943 N N . MET D 1 165 ? 2.053 15.956 -45.282 1.000 20.060 145 MET D N 1
ATOM 7944 C CA . MET D 1 165 ? 1.811 14.872 -46.206 1.000 19.810 145 MET D CA 1
ATOM 7945 C C . MET D 1 165 ? 0.315 14.556 -46.178 1.000 21.200 145 MET D C 1
ATOM 7946 O O . MET D 1 165 ? -0.251 14.254 -45.120 1.000 23.610 145 MET D O 1
ATOM 7951 N N . LEU D 1 166 ? -0.341 14.653 -47.345 1.000 20.570 146 LEU D N 1
ATOM 7952 C CA . LEU D 1 166 ? -1.724 14.207 -47.502 1.000 17.650 146 LEU D CA 1
ATOM 7953 C C . LEU D 1 166 ? -1.723 12.713 -47.855 1.000 16.260 146 LEU D C 1
ATOM 7954 O O . LEU D 1 166 ? -0.873 12.244 -48.612 1.000 15.580 146 LEU D O 1
ATOM 7959 N N . VAL D 1 167 ? -2.684 11.966 -47.298 1.000 15.590 147 VAL D N 1
ATOM 7960 C CA . VAL D 1 167 ? -2.841 10.542 -47.561 1.000 16.130 147 VAL D CA 1
ATOM 7961 C C . VAL D 1 167 ? -4.297 10.251 -47.907 1.000 16.570 147 VAL D C 1
ATOM 7962 O O . VAL D 1 167 ? -5.171 10.610 -47.135 1.000 18.050 147 VAL D O 1
ATOM 7966 N N . GLY D 1 168 ? -4.537 9.580 -49.043 1.000 16.740 148 GLY D N 1
ATOM 7967 C CA . GLY D 1 168 ? -5.891 9.304 -49.505 1.000 18.320 148 GLY D CA 1
ATOM 7968 C C . GLY D 1 168 ? -5.912 8.598 -50.857 1.000 19.490 148 GLY D C 1
ATOM 7969 O O . GLY D 1 168 ? -5.113 8.918 -51.737 1.000 20.930 148 GLY D O 1
ATOM 7970 N N . ALA D 1 169 ? -6.804 7.596 -50.976 1.000 21.160 149 ALA D N 1
ATOM 7971 C CA . ALA D 1 169 ? -7.019 6.843 -52.206 1.000 23.770 149 ALA D CA 1
ATOM 7972 C C . ALA D 1 169 ? -5.716 6.187 -52.662 1.000 26.010 149 ALA D C 1
ATOM 7973 O O . ALA D 1 169 ? -5.448 6.134 -53.869 1.000 29.460 149 ALA D O 1
ATOM 7975 N N . GLY D 1 170 ? -4.901 5.726 -51.701 1.000 25.270 150 GLY D N 1
ATOM 7976 C CA . GLY D 1 170 ? -3.628 5.082 -52.003 1.000 26.260 150 GLY D CA 1
ATOM 7977 C C . GLY D 1 170 ? -2.489 6.070 -52.292 1.000 26.010 150 GLY D C 1
ATOM 7978 O O . GLY D 1 170 ? -1.327 5.671 -52.378 1.000 29.310 150 GLY D O 1
ATOM 7979 N N . LEU D 1 171 ? -2.806 7.362 -52.434 1.000 24.360 151 LEU D N 1
ATOM 7980 C CA . LEU D 1 171 ? -1.766 8.358 -52.666 1.000 23.270 151 LEU D CA 1
ATOM 7981 C C . LEU D 1 171 ? -1.222 8.843 -51.329 1.000 21.930 151 LEU D C 1
ATOM 7982 O O . LEU D 1 171 ? -1.985 9.155 -50.417 1.000 22.990 151 LEU D O 1
ATOM 7987 N N . ARG D 1 172 ? 0.101 8.944 -51.235 1.000 21.720 152 ARG D N 1
ATOM 7988 C CA . ARG D 1 172 ? 0.777 9.702 -50.195 1.000 21.090 152 ARG D CA 1
ATOM 7989 C C . ARG D 1 172 ? 1.598 10.773 -50.902 1.000 20.350 152 ARG D C 1
ATOM 7990 O O . ARG D 1 172 ? 2.405 10.442 -51.768 1.000 21.050 152 ARG D O 1
ATOM 7998 N N . ILE D 1 173 ? 1.365 12.046 -50.536 1.000 18.410 153 ILE D N 1
ATOM 7999 C CA . ILE D 1 173 ? 2.057 13.173 -51.143 1.000 16.040 153 ILE D CA 1
ATOM 8000 C C . ILE D 1 173 ? 2.505 14.152 -50.062 1.000 14.810 153 ILE D C 1
ATOM 8001 O O . ILE D 1 173 ? 1.673 14.754 -49.386 1.000 13.700 153 ILE D O 1
ATOM 8006 N N . VAL D 1 174 ? 3.833 14.320 -49.947 1.000 14.690 154 VAL D N 1
ATOM 8007 C CA . VAL D 1 174 ? 4.437 15.278 -49.049 1.000 14.870 154 VAL D CA 1
ATOM 8008 C C . VAL D 1 174 ? 4.713 16.557 -49.839 1.000 15.390 154 VAL D C 1
ATOM 8009 O O . VAL D 1 174 ? 5.023 16.493 -51.034 1.000 15.720 154 VAL D O 1
ATOM 8013 N N . HIS D 1 175 ? 4.638 17.704 -49.148 1.000 15.430 155 HIS D N 1
ATOM 8014 C CA . HIS D 1 175 ? 4.789 18.998 -49.810 1.000 15.960 155 HIS D CA 1
ATOM 8015 C C . HIS D 1 175 ? 6.096 19.664 -49.382 1.000 17.100 155 HIS D C 1
ATOM 8016 O O . HIS D 1 175 ? 6.308 19.887 -48.191 1.000 18.630 155 HIS D O 1
ATOM 8023 N N . VAL D 1 176 ? 6.974 19.966 -50.348 1.000 16.640 156 VAL D N 1
ATOM 8024 C CA . VAL D 1 176 ? 8.238 20.588 -49.994 1.000 16.830 156 VAL D CA 1
ATOM 8025 C C . VAL D 1 176 ? 8.000 22.039 -49.549 1.000 17.490 156 VAL D C 1
ATOM 8026 O O . VAL D 1 176 ? 8.770 22.582 -48.754 1.000 18.470 156 VAL D O 1
ATOM 8030 N N . THR D 1 177 ? 6.940 22.661 -50.078 1.000 17.010 157 THR D N 1
ATOM 8031 C CA . THR D 1 177 ? 6.474 23.947 -49.584 1.000 15.910 157 THR D CA 1
ATOM 8032 C C . THR D 1 177 ? 4.961 23.855 -49.417 1.000 16.360 157 THR D C 1
ATOM 8033 O O . THR D 1 177 ? 4.325 22.900 -49.896 1.000 17.400 157 THR D O 1
ATOM 8037 N N . LEU D 1 178 ? 4.385 24.902 -48.819 1.000 15.940 158 LEU D N 1
ATOM 8038 C CA . LEU D 1 178 ? 3.001 24.812 -48.397 1.000 15.660 158 LEU D CA 1
ATOM 8039 C C . LEU D 1 178 ? 2.306 26.173 -48.488 1.000 16.180 158 LEU D C 1
ATOM 8040 O O . LEU D 1 178 ? 2.166 26.649 -49.594 1.000 17.140 158 LEU D O 1
ATOM 8045 N N . HIS D 1 179 ? 1.808 26.728 -47.398 1.000 16.580 159 HIS D N 1
ATOM 8046 C CA . HIS D 1 179 ? 0.943 27.885 -47.509 1.000 15.970 159 HIS D CA 1
ATOM 8047 C C . HIS D 1 179 ? 1.796 29.151 -47.693 1.000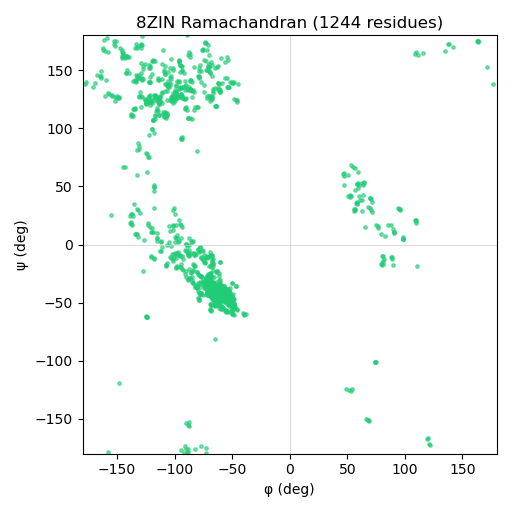 15.780 159 HIS D C 1
ATOM 8048 O O . HIS D 1 179 ? 2.054 29.851 -46.740 1.000 16.300 159 HIS D O 1
ATOM 8055 N N . GLU D 1 180 ? 2.266 29.409 -48.913 1.000 15.870 160 GLU D N 1
ATOM 8056 C CA . GLU D 1 180 ? 2.854 30.668 -49.311 1.000 15.710 160 GLU D CA 1
ATOM 8057 C C . GLU D 1 180 ? 2.620 30.807 -50.812 1.000 15.220 160 GLU D C 1
ATOM 8058 O O . GLU D 1 180 ? 2.067 29.937 -51.442 1.000 14.370 160 GLU D O 1
ATOM 8064 N N . SER D 1 181 ? 2.999 31.957 -51.355 1.000 15.320 161 SER D N 1
ATOM 8065 C CA . SER D 1 181 ? 2.823 32.239 -52.757 1.000 14.970 161 SER D CA 1
ATOM 8066 C C . SER D 1 181 ? 3.754 31.304 -53.507 1.000 16.260 161 SER D C 1
ATOM 8067 O O . SER D 1 181 ? 4.800 30.903 -52.995 1.000 16.270 161 SER D O 1
ATOM 8070 N N . VAL D 1 182 ? 3.352 31.040 -54.754 1.000 16.670 162 VAL D N 1
ATOM 8071 C CA . VAL D 1 182 ? 4.130 30.262 -55.692 1.000 16.580 162 VAL D CA 1
ATOM 8072 C C . VAL D 1 182 ? 5.533 30.867 -55.800 1.000 17.650 162 VAL D C 1
ATOM 8073 O O . VAL D 1 182 ? 6.514 30.123 -55.685 1.000 18.880 162 VAL D O 1
ATOM 8077 N N . ARG D 1 183 ? 5.627 32.202 -55.958 1.000 17.400 163 ARG D N 1
ATOM 8078 C CA . ARG D 1 183 ? 6.899 32.870 -56.176 1.000 18.980 163 ARG D CA 1
ATOM 8079 C C . ARG D 1 183 ? 7.758 32.665 -54.927 1.000 19.190 163 ARG D C 1
ATOM 8080 O O . ARG D 1 183 ? 8.896 32.212 -55.021 1.000 19.010 163 ARG D O 1
ATOM 8088 N N . SER D 1 184 ? 7.177 32.932 -53.746 1.000 19.490 164 SER D N 1
ATOM 8089 C CA . SER D 1 184 ? 7.855 32.781 -52.471 1.000 18.250 164 SER D CA 1
ATOM 8090 C C . SER D 1 184 ? 8.335 31.336 -52.301 1.000 17.130 164 SER D C 1
ATOM 8091 O O . SER D 1 184 ? 9.481 31.102 -51.916 1.000 19.800 164 SER D O 1
ATOM 8094 N N . ALA D 1 185 ? 7.475 30.357 -52.628 1.000 16.580 165 ALA D N 1
ATOM 8095 C CA . ALA D 1 185 ? 7.827 28.939 -52.571 1.000 16.290 165 ALA D CA 1
ATOM 8096 C C . ALA D 1 185 ? 9.011 28.646 -53.507 1.000 17.890 165 ALA D C 1
ATOM 8097 O O . ALA D 1 185 ? 9.956 27.955 -53.108 1.000 17.440 165 ALA D O 1
ATOM 8099 N N . LEU D 1 186 ? 8.977 29.197 -54.743 1.000 18.460 166 LEU D N 1
ATOM 8100 C CA . LEU D 1 186 ? 10.048 28.977 -55.700 1.000 19.530 166 LEU D CA 1
ATOM 8101 C C . LEU D 1 186 ? 11.361 29.543 -55.162 1.000 20.170 166 LEU D C 1
ATOM 8102 O O . LEU D 1 186 ? 12.423 28.975 -55.391 1.000 20.960 166 LEU D O 1
ATOM 8107 N N . GLU D 1 187 ? 11.278 30.689 -54.473 1.000 21.250 167 GLU D N 1
ATOM 8108 C CA . GLU D 1 187 ? 12.453 31.360 -53.941 1.000 23.270 167 GLU D CA 1
ATOM 8109 C C . GLU D 1 187 ? 13.067 30.541 -52.811 1.000 22.500 167 GLU D C 1
ATOM 8110 O O . GLU D 1 187 ? 14.255 30.645 -52.560 1.000 22.660 167 GLU D O 1
ATOM 8116 N N . ARG D 1 188 ? 12.249 29.711 -52.159 1.000 22.680 168 ARG D N 1
ATOM 8117 C CA . ARG D 1 188 ? 12.666 28.938 -50.998 1.000 20.990 168 ARG D CA 1
ATOM 8118 C C . ARG D 1 188 ? 13.307 27.617 -51.428 1.000 19.700 168 ARG D C 1
ATOM 8119 O O . ARG D 1 188 ? 14.177 27.092 -50.726 1.000 19.800 168 ARG D O 1
ATOM 8127 N N . LEU D 1 189 ? 12.889 27.089 -52.582 1.000 18.630 169 LEU D N 1
ATOM 8128 C CA . LEU D 1 189 ? 13.278 25.738 -52.979 1.000 18.350 169 LEU D CA 1
ATOM 8129 C C . LEU D 1 189 ? 14.798 25.651 -53.118 1.000 17.540 169 LEU D C 1
ATOM 8130 O O . LEU D 1 189 ? 15.450 26.506 -53.711 1.000 17.420 169 LEU D O 1
ATOM 8135 N N . SER D 1 190 ? 15.365 24.593 -52.543 1.000 17.120 170 SER D N 1
ATOM 8136 C CA . SER D 1 190 ? 16.771 24.275 -52.690 1.000 16.920 170 SER D CA 1
ATOM 8137 C C . SER D 1 190 ? 16.905 22.752 -52.709 1.000 17.590 170 SER D C 1
ATOM 8138 O O . SER D 1 190 ? 15.978 22.040 -52.322 1.000 17.550 170 SER D O 1
ATOM 8141 N N . PRO D 1 191 ? 18.025 22.192 -53.223 1.000 17.540 171 PRO D N 1
ATOM 8142 C CA . PRO D 1 191 ? 18.244 20.747 -53.163 1.000 17.760 171 PRO D CA 1
ATOM 8143 C C . PRO D 1 191 ? 18.051 20.227 -51.734 1.000 19.460 171 PRO D C 1
ATOM 8144 O O . PRO D 1 191 ? 17.371 19.215 -51.536 1.000 20.180 171 PRO D O 1
ATOM 8148 N N . GLN D 1 192 ? 18.592 20.949 -50.743 1.000 19.890 172 GLN D N 1
ATOM 8149 C CA . GLN D 1 192 ? 18.513 20.518 -49.351 1.000 20.940 172 GLN D CA 1
ATOM 8150 C C . GLN D 1 192 ? 17.072 20.526 -48.834 1.000 21.220 172 GLN D C 1
ATOM 8151 O O . GLN D 1 192 ? 16.725 19.702 -48.005 1.000 23.880 172 GLN D O 1
ATOM 8157 N N . LEU D 1 193 ? 16.220 21.445 -49.282 1.000 21.560 173 LEU D N 1
ATOM 8158 C CA . LEU D 1 193 ? 14.855 21.509 -48.758 1.000 22.630 173 LEU D CA 1
ATOM 8159 C C . LEU D 1 193 ? 14.065 20.305 -49.267 1.000 23.340 173 LEU D C 1
ATOM 8160 O O . LEU D 1 193 ? 13.296 19.698 -48.512 1.000 25.890 173 LEU D O 1
ATOM 8165 N N . VAL D 1 194 ? 14.297 19.939 -50.533 1.000 21.550 174 VAL D N 1
ATOM 8166 C CA . VAL D 1 194 ? 13.657 18.772 -51.117 1.000 21.590 174 VAL D CA 1
ATOM 8167 C C . VAL D 1 194 ? 14.079 17.513 -50.359 1.000 22.560 174 VAL D C 1
ATOM 8168 O O . VAL D 1 194 ? 13.255 16.652 -50.094 1.000 22.760 174 VAL D O 1
ATOM 8172 N N . ILE D 1 195 ? 15.365 17.440 -50.014 1.000 22.690 175 ILE D N 1
ATOM 8173 C CA . ILE D 1 195 ? 15.936 16.288 -49.337 1.000 22.990 175 ILE D CA 1
ATOM 8174 C C . ILE D 1 195 ? 15.298 16.158 -47.951 1.000 22.790 175 ILE D C 1
ATOM 8175 O O . ILE D 1 195 ? 14.938 15.055 -47.538 1.000 21.870 175 ILE D O 1
ATOM 8180 N N . ASN D 1 196 ? 15.116 17.289 -47.253 1.000 22.310 176 ASN D N 1
ATOM 8181 C CA . ASN D 1 196 ? 14.532 17.256 -45.915 1.000 22.410 176 ASN D CA 1
ATOM 8182 C C . ASN D 1 196 ? 13.114 16.704 -45.992 1.000 24.700 176 ASN D C 1
ATOM 8183 O O . ASN D 1 196 ? 12.726 15.897 -45.150 1.000 28.290 176 ASN D O 1
ATOM 8188 N N . ALA D 1 197 ? 12.374 17.117 -47.035 1.000 23.560 177 ALA D N 1
ATOM 8189 C CA . ALA D 1 197 ? 10.985 16.716 -47.187 1.000 21.690 177 ALA D CA 1
ATOM 8190 C C . ALA D 1 197 ? 10.929 15.210 -47.404 1.000 23.110 177 ALA D C 1
ATOM 8191 O O . ALA D 1 197 ? 10.083 14.542 -46.824 1.000 26.630 177 ALA D O 1
ATOM 8193 N N . VAL D 1 198 ? 11.834 14.687 -48.236 1.000 22.810 178 VAL D N 1
ATOM 8194 C CA . VAL D 1 198 ? 11.819 13.276 -48.576 1.000 23.110 178 VAL D CA 1
ATOM 8195 C C . VAL D 1 198 ? 12.187 12.446 -47.347 1.000 22.430 178 VAL D C 1
ATOM 8196 O O . VAL D 1 198 ? 11.453 11.539 -46.995 1.000 22.820 178 VAL D O 1
ATOM 8200 N N . ASP D 1 199 ? 13.297 12.787 -46.690 1.000 23.340 179 ASP D N 1
ATOM 8201 C CA . ASP D 1 199 ? 13.720 12.144 -45.456 1.000 24.930 179 ASP D CA 1
ATOM 8202 C C . ASP D 1 199 ? 12.566 12.056 -44.468 1.000 26.960 179 ASP D C 1
ATOM 8203 O O . ASP D 1 199 ? 12.270 10.973 -43.983 1.000 30.180 179 ASP D O 1
ATOM 8208 N N . ALA D 1 200 ? 11.934 13.198 -44.169 1.000 26.110 180 ALA D N 1
ATOM 8209 C CA . ALA D 1 200 ? 10.841 13.264 -43.202 1.000 23.150 180 ALA D CA 1
ATOM 8210 C C . ALA D 1 200 ? 9.694 12.362 -43.652 1.000 22.570 180 ALA D C 1
ATOM 8211 O O . ALA D 1 200 ? 9.093 11.677 -42.838 1.000 22.510 180 ALA D O 1
ATOM 8213 N N . ALA D 1 201 ? 9.409 12.361 -44.958 1.000 21.390 181 ALA D N 1
ATOM 8214 C CA . ALA D 1 201 ? 8.275 11.622 -45.500 1.000 23.030 181 ALA D CA 1
ATOM 8215 C C . ALA D 1 201 ? 8.593 10.128 -45.560 1.000 23.780 181 ALA D C 1
ATOM 8216 O O . ALA D 1 201 ? 7.697 9.310 -45.398 1.000 25.480 181 ALA D O 1
ATOM 8218 N N . VAL D 1 202 ? 9.866 9.772 -45.781 1.000 23.220 182 VAL D N 1
ATOM 8219 C CA . VAL D 1 202 ? 10.276 8.378 -45.811 1.000 24.640 182 VAL D CA 1
ATOM 8220 C C . VAL D 1 202 ? 10.149 7.770 -44.416 1.000 23.870 182 VAL D C 1
ATOM 8221 O O . VAL D 1 202 ? 9.585 6.699 -44.292 1.000 22.910 182 VAL D O 1
ATOM 8225 N N . GLN D 1 203 ? 10.647 8.467 -43.384 1.000 24.390 183 GLN D N 1
ATOM 8226 C CA . GLN D 1 203 ? 10.428 8.063 -41.998 1.000 26.940 183 GLN D CA 1
ATOM 8227 C C . GLN D 1 203 ? 8.928 7.857 -41.753 1.000 27.050 183 GLN D C 1
ATOM 8228 O O . GLN D 1 203 ? 8.520 6.835 -41.211 1.000 25.670 183 GLN D O 1
ATOM 8234 N N . THR D 1 204 ? 8.100 8.814 -42.184 1.000 25.060 184 THR D N 1
ATOM 8235 C CA . THR D 1 204 ? 6.665 8.747 -41.982 1.000 24.370 184 THR D CA 1
ATOM 8236 C C . THR D 1 204 ? 6.095 7.519 -42.692 1.000 26.420 184 THR D C 1
ATOM 8237 O O . THR D 1 204 ? 5.209 6.866 -42.161 1.000 26.910 184 THR D O 1
ATOM 8241 N N . CYS D 1 205 ? 6.643 7.187 -43.865 1.000 27.790 185 CYS D N 1
ATOM 8242 C CA . CYS D 1 205 ? 6.214 6.008 -44.616 1.000 27.640 185 CYS D CA 1
ATOM 8243 C C . CYS D 1 205 ? 6.468 4.734 -43.803 1.000 26.120 185 CYS D C 1
ATOM 8244 O O . CYS D 1 205 ? 5.651 3.840 -43.770 1.000 22.980 185 CYS D O 1
ATOM 8247 N N . THR D 1 206 ? 7.607 4.671 -43.104 1.000 26.960 186 THR D N 1
ATOM 8248 C CA . THR D 1 206 ? 7.930 3.535 -42.251 1.000 28.670 186 THR D CA 1
ATOM 8249 C C . THR D 1 206 ? 6.819 3.361 -41.222 1.000 29.530 186 THR D C 1
ATOM 8250 O O . THR D 1 206 ? 6.333 2.248 -41.024 1.000 29.490 186 THR D O 1
ATOM 8254 N N . LEU D 1 207 ? 6.419 4.478 -40.597 1.000 29.280 187 LEU D N 1
ATOM 8255 C CA . LEU D 1 207 ? 5.371 4.452 -39.596 1.000 30.250 187 LEU D CA 1
ATOM 8256 C C . LEU D 1 207 ? 4.088 3.883 -40.208 1.000 32.790 187 LEU D C 1
ATOM 8257 O O . LEU D 1 207 ? 3.430 3.052 -39.591 1.000 33.050 187 LEU D O 1
ATOM 8262 N N . LEU D 1 208 ? 3.761 4.309 -41.436 1.000 32.250 188 LEU D N 1
ATOM 8263 C CA . LEU D 1 208 ? 2.493 3.988 -42.082 1.000 30.510 188 LEU D CA 1
ATOM 8264 C C . LEU D 1 208 ? 2.539 2.561 -42.618 1.000 31.130 188 LEU D C 1
ATOM 8265 O O . LEU D 1 208 ? 1.561 2.116 -43.211 1.000 33.170 188 LEU D O 1
ATOM 8270 N N . GLY D 1 209 ? 3.681 1.871 -42.463 1.000 33.620 189 GLY D N 1
ATOM 8271 C CA . GLY D 1 209 ? 3.807 0.446 -42.755 1.000 33.630 189 GLY D CA 1
ATOM 8272 C C . GLY D 1 209 ? 4.353 0.150 -44.149 1.000 32.510 189 GLY D C 1
ATOM 8273 O O . GLY D 1 209 ? 3.997 -0.868 -44.733 1.000 33.540 189 GLY D O 1
ATOM 8274 N N . VAL D 1 210 ? 5.192 1.047 -44.685 1.000 30.080 190 VAL D N 1
ATOM 8275 C CA . VAL D 1 210 ? 5.853 0.890 -45.973 1.000 31.360 190 VAL D CA 1
ATOM 8276 C C . VAL D 1 210 ? 7.340 1.191 -45.774 1.000 31.930 190 VAL D C 1
ATOM 8277 O O . VAL D 1 210 ? 7.789 2.300 -46.028 1.000 32.990 190 VAL D O 1
ATOM 8281 N N . PRO D 1 211 ? 8.151 0.191 -45.345 1.000 34.120 191 PRO D N 1
ATOM 8282 C CA . PRO D 1 211 ? 9.538 0.449 -44.956 1.000 36.590 191 PRO D CA 1
ATOM 8283 C C . PRO D 1 211 ? 10.396 0.947 -46.119 1.000 40.560 191 PRO D C 1
ATOM 8284 O O . PRO D 1 211 ? 11.247 1.813 -45.943 1.000 41.890 191 PRO D O 1
ATOM 8288 N N . LYS D 1 212 ? 10.165 0.386 -47.314 1.000 44.140 192 LYS D N 1
ATOM 8289 C CA . LYS D 1 212 ? 11.015 0.628 -48.468 1.000 44.970 192 LYS D CA 1
ATOM 8290 C C . LYS D 1 212 ? 10.154 1.197 -49.596 1.000 42.040 192 LYS D C 1
ATOM 8291 O O . LYS D 1 212 ? 9.811 0.491 -50.542 1.000 45.330 192 LYS D O 1
ATOM 8297 N N . PRO D 1 213 ? 9.758 2.485 -49.533 1.000 39.360 193 PRO D N 1
ATOM 8298 C CA . PRO D 1 213 ? 8.820 3.032 -50.511 1.000 37.220 193 PRO D CA 1
ATOM 8299 C C . PRO D 1 213 ? 9.488 3.383 -51.835 1.000 34.040 193 PRO D C 1
ATOM 8300 O O . PRO D 1 213 ? 10.671 3.714 -51.862 1.000 32.870 193 PRO D O 1
ATOM 8304 N N . GLN D 1 214 ? 8.709 3.270 -52.925 1.000 31.620 194 GLN D N 1
ATOM 8305 C CA . GLN D 1 214 ? 9.091 3.750 -54.241 1.000 30.700 194 GLN D CA 1
ATOM 8306 C C . GLN D 1 214 ? 8.607 5.192 -54.396 1.000 27.840 194 GLN D C 1
ATOM 8307 O O . GLN D 1 214 ? 7.405 5.472 -54.339 1.000 27.050 194 GLN D O 1
ATOM 8313 N N . VAL D 1 215 ? 9.573 6.115 -54.559 1.000 26.040 195 VAL D N 1
ATOM 8314 C CA . VAL D 1 215 ? 9.357 7.550 -54.449 1.000 22.650 195 VAL D CA 1
ATOM 8315 C C . VAL D 1 215 ? 9.412 8.190 -55.834 1.000 23.220 195 VAL D C 1
ATOM 8316 O O . VAL D 1 215 ? 10.264 7.851 -56.651 1.000 26.490 195 VAL D O 1
ATOM 8320 N N . ALA D 1 216 ? 8.483 9.124 -56.083 1.000 21.900 196 ALA D N 1
ATOM 8321 C CA . ALA D 1 216 ? 8.486 9.937 -57.291 1.000 21.860 196 ALA D CA 1
ATOM 8322 C C . ALA D 1 216 ? 8.534 11.410 -56.893 1.000 21.230 196 ALA D C 1
ATOM 8323 O O . ALA D 1 216 ? 7.730 11.889 -56.077 1.000 22.470 196 ALA D O 1
ATOM 8325 N N . VAL D 1 217 ? 9.494 12.132 -57.479 1.000 18.790 197 VAL D N 1
ATOM 8326 C CA . VAL D 1 217 ? 9.621 13.554 -57.224 1.000 18.240 197 VAL D CA 1
ATOM 8327 C C . VAL D 1 217 ? 8.955 14.321 -58.365 1.000 18.140 197 VAL D C 1
ATOM 8328 O O . VAL D 1 217 ? 9.274 14.124 -59.530 1.000 16.810 197 VAL D O 1
ATOM 8332 N N . PHE D 1 218 ? 8.030 15.219 -58.024 1.000 20.420 198 PHE D N 1
ATOM 8333 C CA . PHE D 1 218 ? 7.425 16.124 -59.002 1.000 20.330 198 PHE D CA 1
ATOM 8334 C C . PHE D 1 218 ? 8.441 17.143 -59.498 1.000 19.150 198 PHE D C 1
ATOM 8335 O O . PHE D 1 218 ? 9.328 17.527 -58.754 1.000 18.480 198 PHE D O 1
ATOM 8343 N N . GLY D 1 219 ? 8.267 17.560 -60.760 1.000 18.340 199 GLY D N 1
ATOM 8344 C CA . GLY D 1 219 ? 9.032 18.659 -61.314 1.000 17.170 199 GLY D CA 1
ATOM 8345 C C . GLY D 1 219 ? 8.477 20.004 -60.855 1.000 16.070 199 GLY D C 1
ATOM 8346 O O . GLY D 1 219 ? 7.276 20.180 -60.675 1.000 16.880 199 GLY D O 1
ATOM 8347 N N . ILE D 1 220 ? 9.385 20.947 -60.629 1.000 14.430 200 ILE D N 1
ATOM 8348 C CA . ILE D 1 220 ? 9.013 22.321 -60.319 1.000 13.030 200 ILE D CA 1
ATOM 8349 C C . ILE D 1 220 ? 8.263 22.893 -61.516 1.000 11.950 200 ILE D C 1
ATOM 8350 O O . ILE D 1 220 ? 7.155 23.393 -61.368 1.000 11.210 200 ILE D O 1
ATOM 8355 N N . ASN D 1 221 ? 8.888 22.770 -62.692 1.000 11.540 201 ASN D N 1
ATOM 8356 C CA . ASN D 1 221 ? 8.345 23.304 -63.928 1.000 11.410 201 ASN D CA 1
ATOM 8357 C C . ASN D 1 221 ? 7.591 22.218 -64.682 1.000 11.600 201 ASN D C 1
ATOM 8358 O O . ASN D 1 221 ? 7.834 21.033 -64.468 1.000 12.490 201 ASN D O 1
ATOM 8363 N N . PRO D 1 222 ? 6.671 22.582 -65.597 1.000 11.210 202 PRO D N 1
ATOM 8364 C CA . PRO D 1 222 ? 5.973 21.588 -66.403 1.000 11.590 202 PRO D CA 1
ATOM 8365 C C . PRO D 1 222 ? 6.973 20.627 -67.048 1.000 13.510 202 PRO D C 1
ATOM 8366 O O . PRO D 1 222 ? 8.053 21.057 -67.469 1.000 14.120 202 PRO D O 1
ATOM 8370 N N . HIS D 1 223 ? 6.609 19.323 -67.073 1.000 14.260 203 HIS D N 1
ATOM 8371 C CA . HIS D 1 223 ? 7.434 18.283 -67.654 1.000 14.930 203 HIS D CA 1
ATOM 8372 C C . HIS D 1 223 ? 8.806 18.327 -66.992 1.000 17.020 203 HIS D C 1
ATOM 8373 O O . HIS D 1 223 ? 9.815 18.003 -67.627 1.000 19.320 203 HIS D O 1
ATOM 8380 N N . ALA D 1 224 ? 8.853 18.736 -65.719 1.000 17.430 204 ALA D N 1
ATOM 8381 C CA . ALA D 1 224 ? 10.105 18.773 -64.980 1.000 19.050 204 ALA D CA 1
ATOM 8382 C C . ALA D 1 224 ? 11.160 19.549 -65.770 1.000 20.620 204 ALA D C 1
ATOM 8383 O O . ALA D 1 224 ? 12.322 19.125 -65.841 1.000 20.540 204 ALA D O 1
ATOM 8385 N N . SER D 1 225 ? 10.735 20.678 -66.364 1.000 21.260 205 SER D N 1
ATOM 8386 C CA . SER D 1 225 ? 11.595 21.598 -67.099 1.000 22.650 205 SER D CA 1
ATOM 8387 C C . SER D 1 225 ? 11.905 21.101 -68.505 1.000 23.920 205 SER D C 1
ATOM 8388 O O . SER D 1 225 ? 12.374 21.889 -69.309 1.000 25.640 205 SER D O 1
ATOM 8391 N N . GLU D 1 226 ? 11.679 19.804 -68.777 1.000 25.620 206 GLU D N 1
ATOM 8392 C CA . GLU D 1 226 ? 11.919 19.197 -70.081 1.000 26.720 206 GLU D CA 1
ATOM 8393 C C . GLU D 1 226 ? 13.385 19.426 -70.459 1.000 27.680 206 GLU D C 1
ATOM 8394 O O . GLU D 1 226 ? 13.690 20.166 -71.400 1.000 27.590 206 GLU D O 1
ATOM 8400 N N . GLY D 1 227 ? 14.295 18.807 -69.692 1.000 26.790 207 GLY D N 1
ATOM 8401 C CA . GLY D 1 227 ? 15.704 19.168 -69.729 1.000 25.650 207 GLY D CA 1
ATOM 8402 C C . GLY D 1 227 ? 15.921 20.505 -69.021 1.000 26.510 207 GLY D C 1
ATOM 8403 O O . GLY D 1 227 ? 15.921 20.552 -67.785 1.000 27.170 207 GLY D O 1
ATOM 8404 N N . GLN D 1 228 ? 16.052 21.579 -69.815 1.000 26.920 208 GLN D N 1
ATOM 8405 C CA . GLN D 1 228 ? 16.112 22.943 -69.300 1.000 24.730 208 GLN D CA 1
ATOM 8406 C C . GLN D 1 228 ? 15.287 23.868 -70.188 1.000 25.230 208 GLN D C 1
ATOM 8407 O O . GLN D 1 228 ? 15.502 25.086 -70.153 1.000 25.670 208 GLN D O 1
ATOM 8413 N N . LEU D 1 229 ? 14.382 23.285 -70.983 1.000 24.660 209 LEU D N 1
ATOM 8414 C CA . LEU D 1 229 ? 13.633 24.021 -71.995 1.000 25.620 209 LEU D CA 1
ATOM 8415 C C . LEU D 1 229 ? 12.617 24.951 -71.328 1.000 25.350 209 LEU D C 1
ATOM 8416 O O . LEU D 1 229 ? 12.317 26.029 -71.833 1.000 25.620 209 LEU D O 1
ATOM 8421 N N . PHE D 1 230 ? 12.091 24.526 -70.174 1.000 25.730 210 PHE D N 1
ATOM 8422 C CA . PHE D 1 230 ? 11.061 25.296 -69.491 1.000 25.070 210 PHE D CA 1
ATOM 8423 C C . PHE D 1 230 ? 11.572 25.738 -68.121 1.000 25.870 210 PHE D C 1
ATOM 8424 O O . PHE D 1 230 ? 10.903 25.515 -67.110 1.000 27.170 210 PHE D O 1
ATOM 8432 N N . GLY D 1 231 ? 12.778 26.326 -68.095 1.000 24.310 211 GLY D N 1
ATOM 8433 C CA . GLY D 1 231 ? 13.377 26.819 -66.871 1.000 24.110 211 GLY D CA 1
ATOM 8434 C C . GLY D 1 231 ? 14.568 25.979 -66.409 1.000 24.750 211 GLY D C 1
ATOM 8435 O O . GLY D 1 231 ? 14.749 24.838 -66.830 1.000 24.520 211 GLY D O 1
ATOM 8436 N N . LEU D 1 232 ? 15.332 26.555 -65.481 1.000 26.100 212 LEU D N 1
ATOM 8437 C CA . LEU D 1 232 ? 16.563 25.973 -64.970 1.000 24.470 212 LEU D CA 1
ATOM 8438 C C . LEU D 1 232 ? 16.302 25.336 -63.616 1.000 23.540 212 LEU D C 1
ATOM 8439 O O . LEU D 1 232 ? 17.119 24.562 -63.164 1.000 26.890 212 LEU D O 1
ATOM 8444 N N . GLU D 1 233 ? 15.159 25.649 -63.007 1.000 20.590 213 GLU D N 1
ATOM 8445 C CA . GLU D 1 233 ? 14.919 25.274 -61.627 1.000 20.510 213 GLU D CA 1
ATOM 8446 C C . GLU D 1 233 ? 15.145 23.776 -61.414 1.000 21.060 213 GLU D C 1
ATOM 8447 O O . GLU D 1 233 ? 15.837 23.396 -60.476 1.000 22.020 213 GLU D O 1
ATOM 8453 N N . ASP D 1 234 ? 14.581 22.925 -62.268 1.000 19.510 214 ASP D N 1
ATOM 8454 C CA . ASP D 1 234 ? 14.679 21.483 -62.039 1.000 20.290 214 ASP D CA 1
ATOM 8455 C C . ASP D 1 234 ? 16.127 21.017 -62.108 1.000 20.510 214 ASP D C 1
ATOM 8456 O O . ASP D 1 234 ? 16.545 20.272 -61.240 1.000 21.440 214 ASP D O 1
ATOM 8461 N N . SER D 1 235 ? 16.892 21.481 -63.102 1.000 20.710 215 SER D N 1
ATOM 8462 C CA . SER D 1 235 ? 18.302 21.121 -63.187 1.000 22.510 215 SER D CA 1
ATOM 8463 C C . SER D 1 235 ? 19.093 21.651 -61.984 1.000 23.490 215 SER D C 1
ATOM 8464 O O . SER D 1 235 ? 20.135 21.103 -61.651 1.000 27.560 215 SER D O 1
ATOM 8467 N N . GLN D 1 236 ? 18.594 22.689 -61.314 1.000 22.080 216 GLN D N 1
ATOM 8468 C CA . GLN D 1 236 ? 19.304 23.271 -60.184 1.000 21.410 216 GLN D CA 1
ATOM 8469 C C . GLN D 1 236 ? 18.893 22.626 -58.863 1.000 22.110 216 GLN D C 1
ATOM 8470 O O . GLN D 1 236 ? 19.666 22.663 -57.914 1.000 21.800 216 GLN D O 1
ATOM 8476 N N . ILE D 1 237 ? 17.674 22.056 -58.798 1.000 22.530 217 ILE D N 1
ATOM 8477 C CA . ILE D 1 237 ? 17.026 21.752 -57.529 1.000 21.130 217 ILE D CA 1
ATOM 8478 C C . ILE D 1 237 ? 16.620 20.281 -57.443 1.000 20.790 217 ILE D C 1
ATOM 8479 O O . ILE D 1 237 ? 17.069 19.582 -56.555 1.000 22.550 217 ILE D O 1
ATOM 8484 N N . THR D 1 238 ? 15.737 19.810 -58.322 1.000 20.200 218 THR D N 1
ATOM 8485 C CA . THR D 1 238 ? 15.147 18.495 -58.139 1.000 20.220 218 THR D CA 1
ATOM 8486 C C . THR D 1 238 ? 16.094 17.415 -58.656 1.000 22.540 218 THR D C 1
ATOM 8487 O O . THR D 1 238 ? 16.168 16.332 -58.067 1.000 22.000 218 THR D O 1
ATOM 8491 N N . VAL D 1 239 ? 16.827 17.720 -59.743 1.000 23.180 219 VAL D N 1
ATOM 8492 C CA . VAL D 1 239 ? 17.763 16.776 -60.327 1.000 23.270 219 VAL D CA 1
ATOM 8493 C C . VAL D 1 239 ? 18.907 16.496 -59.359 1.000 25.260 219 VAL D C 1
ATOM 8494 O O . VAL D 1 239 ? 19.182 15.327 -59.079 1.000 29.720 219 VAL D O 1
ATOM 8498 N N . PRO D 1 240 ? 19.618 17.498 -58.801 1.000 25.700 220 PRO D N 1
ATOM 8499 C CA . PRO D 1 240 ? 20.663 17.210 -57.817 1.000 25.110 220 PRO D CA 1
ATOM 8500 C C . PRO D 1 240 ? 20.109 16.436 -56.624 1.000 23.870 220 PRO D C 1
ATOM 8501 O O . PRO D 1 240 ? 20.712 15.449 -56.221 1.000 23.620 220 PRO D O 1
ATOM 8505 N N . ALA D 1 241 ? 18.942 16.843 -56.116 1.000 22.910 221 ALA D N 1
ATOM 8506 C CA . ALA D 1 241 ? 18.352 16.262 -54.919 1.000 24.340 221 ALA D CA 1
ATOM 8507 C C . ALA D 1 241 ? 18.036 14.783 -55.126 1.000 25.890 221 ALA D C 1
ATOM 8508 O O . ALA D 1 241 ? 18.246 13.984 -54.216 1.000 27.720 221 ALA D O 1
ATOM 8510 N N . VAL D 1 242 ? 17.504 14.422 -56.304 1.000 27.590 222 VAL D N 1
ATOM 8511 C CA . VAL D 1 242 ? 17.221 13.034 -56.636 1.000 27.330 222 VAL D CA 1
ATOM 8512 C C . VAL D 1 242 ? 18.531 12.257 -56.637 1.000 26.890 222 VAL D C 1
ATOM 8513 O O . VAL D 1 242 ? 18.587 11.181 -56.068 1.000 28.030 222 VAL D O 1
ATOM 8517 N N . GLU D 1 243 ? 19.580 12.821 -57.245 1.000 28.650 223 GLU D N 1
ATOM 8518 C CA . GLU D 1 243 ? 20.884 12.171 -57.305 1.000 31.960 223 GLU D CA 1
ATOM 8519 C C . GLU D 1 243 ? 21.393 11.883 -55.893 1.000 31.000 223 GLU D C 1
ATOM 8520 O O . GLU D 1 243 ? 21.776 10.759 -55.614 1.000 32.560 223 GLU D O 1
ATOM 8526 N N . THR D 1 244 ? 21.313 12.860 -54.983 1.000 30.910 224 THR D N 1
ATOM 8527 C CA . THR D 1 244 ? 21.814 12.694 -53.619 1.000 30.220 224 THR D CA 1
ATOM 8528 C C . THR D 1 244 ? 21.048 11.575 -52.915 1.000 30.600 224 THR D C 1
ATOM 8529 O O . THR D 1 244 ? 21.625 10.775 -52.185 1.000 31.810 224 THR D O 1
ATOM 8533 N N . LEU D 1 245 ? 19.744 11.497 -53.181 1.000 31.210 225 LEU D N 1
ATOM 8534 C CA . LEU D 1 245 ? 18.857 10.550 -52.521 1.000 32.280 225 LEU D CA 1
ATOM 8535 C C . LEU D 1 245 ? 19.122 9.124 -53.022 1.000 36.110 225 LEU D C 1
ATOM 8536 O O . LEU D 1 245 ? 19.153 8.191 -52.219 1.000 36.150 225 LEU D O 1
ATOM 8541 N N . ARG D 1 246 ? 19.325 8.956 -54.337 1.000 37.570 226 ARG D N 1
ATOM 8542 C CA . ARG D 1 246 ? 19.710 7.670 -54.894 1.000 38.700 226 ARG D CA 1
ATOM 8543 C C . ARG D 1 246 ? 21.020 7.222 -54.258 1.000 43.170 226 ARG D C 1
ATOM 8544 O O . ARG D 1 246 ? 21.128 6.075 -53.820 1.000 46.080 226 ARG D O 1
ATOM 8552 N N . LYS D 1 247 ? 21.997 8.138 -54.200 1.000 41.560 227 LYS D N 1
ATOM 8553 C CA . LYS D 1 247 ? 23.316 7.860 -53.658 1.000 44.270 227 LYS D CA 1
ATOM 8554 C C . LYS D 1 247 ? 23.189 7.357 -52.217 1.000 46.280 227 LYS D C 1
ATOM 8555 O O . LYS D 1 247 ? 23.859 6.394 -51.852 1.000 49.280 227 LYS D O 1
ATOM 8561 N N . ARG D 1 248 ? 22.292 7.963 -51.420 1.000 44.500 228 ARG D N 1
ATOM 8562 C CA . ARG D 1 248 ? 22.068 7.527 -50.048 1.000 47.900 228 ARG D CA 1
ATOM 8563 C C . ARG D 1 248 ? 21.314 6.191 -49.993 1.000 49.330 228 ARG D C 1
ATOM 8564 O O . ARG D 1 248 ? 21.209 5.583 -48.930 1.000 54.710 228 ARG D O 1
ATOM 8572 N N . GLY D 1 249 ? 20.790 5.732 -51.136 1.000 49.570 229 GLY D N 1
ATOM 8573 C CA . GLY D 1 249 ? 20.283 4.372 -51.248 1.000 42.870 229 GLY D CA 1
ATOM 8574 C C . GLY D 1 249 ? 18.758 4.287 -51.369 1.000 42.170 229 GLY D C 1
ATOM 8575 O O . GLY D 1 249 ? 18.176 3.235 -51.123 1.000 42.490 229 GLY D O 1
ATOM 8576 N N . LEU D 1 250 ? 18.110 5.384 -51.776 1.000 40.380 230 LEU D N 1
ATOM 8577 C CA . LEU D 1 250 ? 16.658 5.427 -51.889 1.000 41.640 230 LEU D CA 1
ATOM 8578 C C . LEU D 1 250 ? 16.228 5.093 -53.321 1.000 41.620 230 LEU D C 1
ATOM 8579 O O . LEU D 1 250 ? 16.991 5.306 -54.262 1.000 42.080 230 LEU D O 1
ATOM 8584 N N . THR D 1 251 ? 15.001 4.556 -53.461 1.000 38.000 231 THR D N 1
ATOM 8585 C CA . THR D 1 251 ? 14.398 4.221 -54.739 1.000 35.960 231 THR D CA 1
ATOM 8586 C C . THR D 1 251 ? 13.549 5.394 -55.218 1.000 36.050 231 THR D C 1
ATOM 8587 O O . THR D 1 251 ? 12.367 5.460 -54.884 1.000 34.830 231 THR D O 1
ATOM 8591 N N . VAL D 1 252 ? 14.170 6.286 -56.017 1.000 35.910 232 VAL D N 1
ATOM 8592 C CA . VAL D 1 252 ? 13.596 7.569 -56.406 1.000 34.340 232 VAL D CA 1
ATOM 8593 C C . VAL D 1 252 ? 13.594 7.688 -57.927 1.000 34.240 232 VAL D C 1
ATOM 8594 O O . VAL D 1 252 ? 14.660 7.616 -58.545 1.000 33.040 232 VAL D O 1
ATOM 8598 N N . ASP D 1 253 ? 12.412 7.954 -58.499 1.000 32.930 233 ASP D N 1
ATOM 8599 C CA . ASP D 1 253 ? 12.307 8.315 -59.899 1.000 31.970 233 ASP D CA 1
ATOM 8600 C C . ASP D 1 253 ? 12.081 9.827 -59.996 1.000 29.900 233 ASP D C 1
ATOM 8601 O O . ASP D 1 253 ? 11.403 10.435 -59.143 1.000 31.220 233 ASP D O 1
ATOM 8606 N N . GLY D 1 254 ? 12.656 10.426 -61.045 1.000 25.510 234 GLY D N 1
ATOM 8607 C CA . GLY D 1 254 ? 12.294 11.787 -61.409 1.000 23.280 234 GLY D CA 1
ATOM 8608 C C . GLY D 1 254 ? 13.475 12.754 -61.365 1.000 21.620 234 GLY D C 1
ATOM 8609 O O . GLY D 1 254 ? 14.622 12.323 -61.264 1.000 18.980 234 GLY D O 1
ATOM 8610 N N . PRO D 1 255 ? 13.221 14.087 -61.409 1.000 22.140 235 PRO D N 1
ATOM 8611 C CA . PRO D 1 255 ? 11.867 14.641 -61.412 1.000 23.060 235 PRO D CA 1
ATOM 8612 C C . PRO D 1 255 ? 11.114 14.383 -62.713 1.000 24.340 235 PRO D C 1
ATOM 8613 O O . PRO D 1 255 ? 11.708 14.197 -63.776 1.000 24.470 235 PRO D O 1
ATOM 8617 N N . MET D 1 256 ? 9.788 14.391 -62.612 1.000 25.350 236 MET D N 1
ATOM 8618 C CA . MET D 1 256 ? 8.897 14.098 -63.720 1.000 27.730 236 MET D CA 1
ATOM 8619 C C . MET D 1 256 ? 7.721 15.048 -63.577 1.000 27.240 236 MET D C 1
ATOM 8620 O O . MET D 1 256 ? 7.378 15.389 -62.454 1.000 27.340 236 MET D O 1
ATOM 8625 N N . GLY D 1 257 ? 7.130 15.481 -64.704 1.000 28.710 237 GLY D N 1
ATOM 8626 C CA . GLY D 1 257 ? 5.876 16.230 -64.682 1.000 25.310 237 GLY D CA 1
ATOM 8627 C C . GLY D 1 257 ? 4.871 15.552 -63.758 1.000 25.680 237 GLY D C 1
ATOM 8628 O O . GLY D 1 257 ? 4.608 14.355 -63.894 1.000 28.430 237 GLY D O 1
ATOM 8629 N N . ALA D 1 258 ? 4.363 16.304 -62.782 1.000 22.590 238 ALA D N 1
ATOM 8630 C CA . ALA D 1 258 ? 3.506 15.771 -61.733 1.000 21.230 238 ALA D CA 1
ATOM 8631 C C . ALA D 1 258 ? 2.295 15.072 -62.345 1.000 21.520 238 ALA D C 1
ATOM 8632 O O . ALA D 1 258 ? 1.895 13.996 -61.897 1.000 23.610 238 ALA D O 1
ATOM 8634 N N . ASP D 1 259 ? 1.731 15.682 -63.384 1.000 18.990 239 ASP D N 1
ATOM 8635 C CA . ASP D 1 259 ? 0.574 15.176 -64.091 1.000 20.220 239 ASP D CA 1
ATOM 8636 C C . ASP D 1 259 ? 0.864 13.773 -64.629 1.000 22.680 239 ASP D C 1
ATOM 8637 O O . ASP D 1 259 ? -0.013 12.920 -64.651 1.000 23.620 239 ASP D O 1
ATOM 8642 N N . MET D 1 260 ? 2.100 13.569 -65.092 1.000 27.510 240 MET D N 1
ATOM 8643 C CA . MET D 1 260 ? 2.470 12.358 -65.793 1.000 30.950 240 MET D CA 1
ATOM 8644 C C . MET D 1 260 ? 2.716 11.249 -64.779 1.000 32.280 240 MET D C 1
ATOM 8645 O O . MET D 1 260 ? 2.184 10.156 -64.948 1.000 33.960 240 MET D O 1
ATOM 8650 N N . VAL D 1 261 ? 3.468 11.552 -63.710 1.000 34.470 241 VAL D N 1
ATOM 8651 C CA . VAL D 1 261 ? 3.898 10.537 -62.746 1.000 37.610 241 VAL D CA 1
ATOM 8652 C C . VAL D 1 261 ? 2.738 10.075 -61.867 1.000 38.420 241 VAL D C 1
ATOM 8653 O O . VAL D 1 261 ? 2.723 8.917 -61.463 1.000 41.890 241 VAL D O 1
ATOM 8657 N N . LEU D 1 262 ? 1.810 10.990 -61.532 1.000 37.060 242 LEU D N 1
ATOM 8658 C CA . LEU D 1 262 ? 0.636 10.618 -60.753 1.000 37.540 242 LEU D CA 1
ATOM 8659 C C . LEU D 1 262 ? -0.244 9.661 -61.553 1.000 37.210 242 LEU D C 1
ATOM 8660 O O . LEU D 1 262 ? -0.850 8.755 -60.984 1.000 37.550 242 LEU D O 1
ATOM 8665 N N . ALA D 1 263 ? -0.306 9.887 -62.873 1.000 35.100 243 ALA D N 1
ATOM 8666 C CA . ALA D 1 263 ? -1.161 9.128 -63.764 1.000 34.830 243 ALA D CA 1
ATOM 8667 C C . ALA D 1 263 ? -0.752 7.650 -63.756 1.000 35.150 243 ALA D C 1
ATOM 8668 O O . ALA D 1 263 ? -1.611 6.798 -63.829 1.000 38.480 243 ALA D O 1
ATOM 8670 N N . GLN D 1 264 ? 0.554 7.370 -63.654 1.000 35.300 244 GLN D N 1
ATOM 8671 C CA . GLN D 1 264 ? 1.116 6.028 -63.671 1.000 35.600 244 GLN D CA 1
ATOM 8672 C C . GLN D 1 264 ? 0.665 5.244 -62.444 1.000 36.950 244 GLN D C 1
ATOM 8673 O O . GLN D 1 264 ? 0.440 4.040 -62.540 1.000 41.330 244 GLN D O 1
ATOM 8679 N N . ARG D 1 265 ? 0.552 5.934 -61.305 1.000 36.490 245 ARG D N 1
ATOM 8680 C CA . ARG D 1 265 ? -0.036 5.396 -60.087 1.000 33.830 245 ARG D CA 1
ATOM 8681 C C . ARG D 1 265 ? 0.722 4.145 -59.647 1.000 32.750 245 ARG D C 1
ATOM 8682 O O . ARG D 1 265 ? 0.098 3.105 -59.412 1.000 30.700 245 ARG D O 1
ATOM 8690 N N . LYS D 1 266 ? 2.060 4.245 -59.539 1.000 33.050 246 LYS D N 1
ATOM 8691 C CA . LYS D 1 266 ? 2.903 3.097 -59.205 1.000 31.360 246 LYS D CA 1
ATOM 8692 C C . LYS D 1 266 ? 3.994 3.473 -58.190 1.000 29.800 246 LYS D C 1
ATOM 8693 O O . LYS D 1 266 ? 5.068 2.857 -58.155 1.000 29.250 246 LYS D O 1
ATOM 8699 N N . HIS D 1 267 ? 3.731 4.504 -57.375 1.000 27.170 247 HIS D N 1
ATOM 8700 C CA . HIS D 1 267 ? 4.690 4.943 -56.370 1.000 25.880 247 HIS D CA 1
ATOM 8701 C C . HIS D 1 267 ? 4.017 4.972 -54.999 1.000 25.670 247 HIS D C 1
ATOM 8702 O O . HIS D 1 267 ? 2.805 5.146 -54.922 1.000 28.740 247 HIS D O 1
ATOM 8709 N N . ASP D 1 268 ? 4.803 4.843 -53.934 1.000 24.560 248 ASP D N 1
ATOM 8710 C CA . ASP D 1 268 ? 4.222 4.793 -52.603 1.000 24.530 248 ASP D CA 1
ATOM 8711 C C . ASP D 1 268 ? 4.204 6.171 -51.971 1.000 24.210 248 ASP D C 1
ATOM 8712 O O . ASP D 1 268 ? 3.445 6.385 -51.034 1.000 25.420 248 ASP D O 1
ATOM 8717 N N . LEU D 1 269 ? 5.041 7.071 -52.510 1.000 23.670 249 LEU D N 1
ATOM 8718 C CA . LEU D 1 269 ? 5.195 8.416 -51.990 1.000 23.500 249 LEU D CA 1
ATOM 8719 C C . LEU D 1 269 ? 5.527 9.364 -53.137 1.000 22.690 249 LEU D C 1
ATOM 8720 O O . LEU D 1 269 ? 6.489 9.122 -53.879 1.000 21.530 249 LEU D O 1
ATOM 8725 N N . TYR D 1 270 ? 4.743 10.442 -53.242 1.000 21.990 250 TYR D N 1
ATOM 8726 C CA . TYR D 1 270 ? 5.056 11.476 -54.210 1.000 24.360 250 TYR D CA 1
ATOM 8727 C C . TYR D 1 270 ? 5.559 12.700 -53.454 1.000 24.970 250 TYR D C 1
ATOM 8728 O O . TYR D 1 270 ? 5.100 12.986 -52.342 1.000 33.170 250 TYR D O 1
ATOM 8737 N N . VAL D 1 271 ? 6.489 13.428 -54.074 1.000 20.650 251 VAL D N 1
ATOM 8738 C CA . VAL D 1 271 ? 7.043 14.617 -53.452 1.000 18.800 251 VAL D CA 1
ATOM 8739 C C . VAL D 1 271 ? 6.603 15.825 -54.284 1.000 18.260 251 VAL D C 1
ATOM 8740 O O . VAL D 1 271 ? 7.003 15.954 -55.448 1.000 20.370 251 VAL D O 1
ATOM 8744 N N . ALA D 1 272 ? 5.731 16.655 -53.711 1.000 15.640 252 ALA D N 1
ATOM 8745 C CA . ALA D 1 272 ? 5.169 17.754 -54.487 1.000 15.160 252 ALA D CA 1
ATOM 8746 C C . ALA D 1 272 ? 5.926 19.029 -54.160 1.000 16.250 252 ALA D C 1
ATOM 8747 O O . ALA D 1 272 ? 6.221 19.292 -52.979 1.000 17.470 252 ALA D O 1
ATOM 8749 N N . MET D 1 273 ? 6.228 19.820 -55.194 1.000 15.770 253 MET D N 1
ATOM 8750 C CA . MET D 1 273 ? 7.001 21.032 -54.973 1.000 16.810 253 MET D CA 1
ATOM 8751 C C . MET D 1 273 ? 6.103 22.122 -54.392 1.000 15.490 253 MET D C 1
ATOM 8752 O O . MET D 1 273 ? 6.544 22.877 -53.543 1.000 16.410 253 MET D O 1
ATOM 8757 N N . LEU D 1 274 ? 4.844 22.150 -54.850 1.000 15.550 254 LEU D N 1
ATOM 8758 C CA . LEU D 1 274 ? 3.916 23.224 -54.533 1.000 16.130 254 LEU D CA 1
ATOM 8759 C C . LEU D 1 274 ? 2.609 22.639 -54.007 1.000 16.640 254 LEU D C 1
ATOM 8760 O O . LEU D 1 274 ? 2.167 21.574 -54.451 1.000 17.050 254 LEU D O 1
ATOM 8765 N N . HIS D 1 275 ? 1.989 23.396 -53.099 1.000 16.430 255 HIS D N 1
ATOM 8766 C CA . HIS D 1 275 ? 0.702 23.082 -52.509 1.000 15.520 255 HIS D CA 1
ATOM 8767 C C . HIS D 1 275 ? -0.222 22.471 -53.562 1.000 15.150 255 HIS D C 1
ATOM 8768 O O . HIS D 1 275 ? -0.665 21.334 -53.419 1.000 16.330 255 HIS D O 1
ATOM 8775 N N . ASP D 1 276 ? -0.502 23.221 -54.630 1.000 13.690 256 ASP D N 1
ATOM 8776 C CA . ASP D 1 276 ? -1.562 22.827 -55.544 1.000 12.910 256 ASP D CA 1
ATOM 8777 C C . ASP D 1 276 ? -1.263 21.464 -56.172 1.000 12.870 256 ASP D C 1
ATOM 8778 O O . ASP D 1 276 ? -2.157 20.653 -56.365 1.000 13.600 256 ASP D O 1
ATOM 8783 N N . GLN D 1 277 ? 0.020 21.203 -56.452 1.000 12.770 257 GLN D N 1
ATOM 8784 C CA . GLN D 1 277 ? 0.398 19.967 -57.104 1.000 13.440 257 GLN D CA 1
ATOM 8785 C C . GLN D 1 277 ? -0.120 18.777 -56.298 1.000 14.210 257 GLN D C 1
ATOM 8786 O O . GLN D 1 277 ? -0.621 17.825 -56.875 1.000 14.800 257 GLN D O 1
ATOM 8792 N N . GLY D 1 278 ? 0.030 18.829 -54.972 1.000 15.840 258 GLY D N 1
ATOM 8793 C CA . GLY D 1 278 ? -0.342 17.707 -54.128 1.000 16.460 258 GLY D CA 1
ATOM 8794 C C . GLY D 1 278 ? -1.816 17.708 -53.752 1.000 17.370 258 GLY D C 1
ATOM 8795 O O . GLY D 1 278 ? -2.387 16.648 -53.548 1.000 18.230 258 GLY D O 1
ATOM 8796 N N . HIS D 1 279 ? -2.411 18.893 -53.642 1.000 18.430 259 HIS D N 1
ATOM 8797 C CA . HIS D 1 279 ? -3.709 19.047 -53.003 1.000 19.770 259 HIS D CA 1
ATOM 8798 C C . HIS D 1 279 ? -4.830 18.675 -53.973 1.000 21.580 259 HIS D C 1
ATOM 8799 O O . HIS D 1 279 ? -5.838 18.089 -53.573 1.000 23.470 259 HIS D O 1
ATOM 8806 N N . ILE D 1 280 ? -4.638 19.025 -55.250 1.000 21.720 260 ILE D N 1
ATOM 8807 C CA . ILE D 1 280 ? -5.627 18.753 -56.278 1.000 21.010 260 ILE D CA 1
ATOM 8808 C C . ILE D 1 280 ? -5.894 17.241 -56.382 1.000 20.780 260 ILE D C 1
ATOM 8809 O O . ILE D 1 280 ? -7.045 16.810 -56.303 1.000 20.310 260 ILE D O 1
ATOM 8814 N N . PRO D 1 281 ? -4.867 16.379 -56.589 1.000 19.340 261 PRO D N 1
ATOM 8815 C CA . PRO D 1 281 ? -5.073 14.929 -56.691 1.000 18.870 261 PRO D CA 1
ATOM 8816 C C . PRO D 1 281 ? -5.823 14.360 -55.493 1.000 19.760 261 PRO D C 1
ATOM 8817 O O . PRO D 1 281 ? -6.825 13.677 -55.644 1.000 18.850 261 PRO D O 1
ATOM 8821 N N . ILE D 1 282 ? -5.351 14.706 -54.293 1.000 21.020 262 ILE D N 1
ATOM 8822 C CA . ILE D 1 282 ? -5.896 14.166 -53.060 1.000 21.500 262 ILE D CA 1
ATOM 8823 C C . ILE D 1 282 ? -7.373 14.514 -52.940 1.000 21.730 262 ILE D C 1
ATOM 8824 O O . ILE D 1 282 ? -8.187 13.644 -52.663 1.000 23.530 262 ILE D O 1
ATOM 8829 N N . LYS D 1 283 ? -7.720 15.775 -53.186 1.000 22.220 263 LYS D N 1
ATOM 8830 C CA . LYS D 1 283 ? -9.060 16.255 -52.889 1.000 24.490 263 LYS D CA 1
ATOM 8831 C C . LYS D 1 283 ? -10.028 15.780 -53.969 1.000 24.750 263 LYS D C 1
ATOM 8832 O O . LYS D 1 283 ? -11.216 15.616 -53.720 1.000 25.310 263 LYS D O 1
ATOM 8838 N N . LEU D 1 284 ? -9.504 15.556 -55.174 1.000 25.050 264 LEU D N 1
ATOM 8839 C CA . LEU D 1 284 ? -10.295 15.075 -56.286 1.000 24.680 264 LEU D CA 1
ATOM 8840 C C . LEU D 1 284 ? -10.641 13.595 -56.082 1.000 26.200 264 LEU D C 1
ATOM 8841 O O . LEU D 1 284 ? -11.782 13.199 -56.305 1.000 30.400 264 LEU D O 1
ATOM 8846 N N . LEU D 1 285 ? -9.670 12.790 -55.635 1.000 24.670 265 LEU D N 1
ATOM 8847 C CA . LEU D 1 285 ? -9.817 11.340 -55.522 1.000 24.320 265 LEU D CA 1
ATOM 8848 C C . LEU D 1 285 ? -10.362 10.921 -54.159 1.000 24.140 265 LEU D C 1
ATOM 8849 O O . LEU D 1 285 ? -10.968 9.850 -54.056 1.000 23.720 265 LEU D O 1
ATOM 8854 N N . ALA D 1 286 ? -10.115 11.713 -53.109 1.000 23.550 266 ALA D N 1
ATOM 8855 C CA . ALA D 1 286 ? -10.505 11.298 -51.762 1.000 23.380 266 ALA D CA 1
ATOM 8856 C C . ALA D 1 286 ? -11.218 12.448 -51.058 1.000 25.250 266 ALA D C 1
ATOM 8857 O O . ALA D 1 286 ? -10.726 12.909 -50.041 1.000 24.920 266 ALA D O 1
ATOM 8859 N N . PRO D 1 287 ? -12.355 12.958 -51.597 1.000 30.290 267 PRO D N 1
ATOM 8860 C CA . PRO D 1 287 ? -12.910 14.232 -51.125 1.000 32.660 267 PRO D CA 1
ATOM 8861 C C . PRO D 1 287 ? -13.529 14.144 -49.729 1.000 36.590 267 PRO D C 1
ATOM 8862 O O . PRO D 1 287 ? -13.734 15.178 -49.101 1.000 43.480 267 PRO D O 1
ATOM 8866 N N . ASN D 1 288 ? -13.713 12.919 -49.213 1.000 36.740 268 ASN D N 1
ATOM 8867 C CA . ASN D 1 288 ? -14.483 12.755 -47.996 1.000 37.950 268 ASN D CA 1
ATOM 8868 C C . ASN D 1 288 ? -13.708 11.972 -46.946 1.000 37.320 268 ASN D C 1
ATOM 8869 O O . ASN D 1 288 ? -14.304 11.706 -45.903 1.000 40.300 268 ASN D O 1
ATOM 8874 N N . GLY D 1 289 ? -12.442 11.602 -47.212 1.000 32.250 269 GLY D N 1
ATOM 8875 C CA . GLY D 1 289 ? -11.813 10.649 -46.309 1.000 29.810 269 GLY D CA 1
ATOM 8876 C C . GLY D 1 289 ? -10.290 10.684 -46.260 1.000 29.190 269 GLY D C 1
ATOM 8877 O O . GLY D 1 289 ? -9.692 9.673 -45.894 1.000 32.160 269 GLY D O 1
ATOM 8878 N N . ALA D 1 290 ? -9.674 11.834 -46.586 1.000 25.250 270 ALA D N 1
ATOM 8879 C CA . ALA D 1 290 ? -8.229 11.995 -46.600 1.000 21.180 270 ALA D CA 1
ATOM 8880 C C . ALA D 1 290 ? -7.668 12.303 -45.206 1.000 19.560 270 ALA D C 1
ATOM 8881 O O . ALA D 1 290 ? -8.386 12.848 -44.370 1.000 19.480 270 ALA D O 1
ATOM 8883 N N . SER D 1 291 ? -6.408 11.925 -44.957 1.000 17.940 271 SER D N 1
ATOM 8884 C CA . SER D 1 291 ? -5.731 12.312 -43.732 1.000 20.050 271 SER D CA 1
ATOM 8885 C C . SER D 1 291 ? -4.657 13.364 -44.028 1.000 21.470 271 SER D C 1
ATOM 8886 O O . SER D 1 291 ? -3.945 13.262 -45.030 1.000 24.200 271 SER D O 1
ATOM 8889 N N . ALA D 1 292 ? -4.545 14.394 -43.167 1.000 20.890 272 ALA D N 1
ATOM 8890 C CA . ALA D 1 292 ? -3.496 15.403 -43.262 1.000 19.190 272 ALA D CA 1
ATOM 8891 C C . ALA D 1 292 ? -2.466 15.217 -42.140 1.000 18.480 272 ALA D C 1
ATOM 8892 O O . ALA D 1 292 ? -2.779 15.464 -40.967 1.000 17.750 272 ALA D O 1
ATOM 8894 N N . LEU D 1 293 ? -1.249 14.763 -42.493 1.000 18.380 273 LEU D N 1
ATOM 8895 C CA . LEU D 1 293 ? -0.231 14.471 -41.486 1.000 16.120 273 LEU D CA 1
ATOM 8896 C C . LEU D 1 293 ? 0.813 15.583 -41.469 1.000 15.820 273 LEU D C 1
ATOM 8897 O O . LEU D 1 293 ? 1.462 15.872 -42.498 1.000 15.210 273 LEU D O 1
ATOM 8902 N N . SER D 1 294 ? 0.996 16.154 -40.268 1.000 15.340 274 SER D N 1
ATOM 8903 C CA . SER D 1 294 ? 2.068 17.116 -40.061 1.000 15.930 274 SER D CA 1
ATOM 8904 C C . SER D 1 294 ? 3.288 16.370 -39.538 1.000 17.470 274 SER D C 1
ATOM 8905 O O . SER D 1 294 ? 3.173 15.646 -38.566 1.000 18.010 274 SER D O 1
ATOM 8908 N N . ILE D 1 295 ? 4.440 16.535 -40.202 1.000 18.780 275 ILE D N 1
ATOM 8909 C CA . ILE D 1 295 ? 5.634 15.766 -39.889 1.000 20.250 275 ILE D CA 1
ATOM 8910 C C . ILE D 1 295 ? 6.747 16.740 -39.524 1.000 21.240 275 ILE D C 1
ATOM 8911 O O . ILE D 1 295 ? 7.071 17.622 -40.304 1.000 22.930 275 ILE D O 1
ATOM 8916 N N . GLY D 1 296 ? 7.308 16.600 -38.320 1.000 19.770 276 GLY D N 1
ATOM 8917 C CA . GLY D 1 296 ? 8.464 17.377 -37.914 1.000 20.350 276 GLY D CA 1
ATOM 8918 C C . GLY D 1 296 ? 9.216 16.732 -36.752 1.000 21.020 276 GLY D C 1
ATOM 8919 O O . GLY D 1 296 ? 8.615 16.244 -35.790 1.000 19.100 276 GLY D O 1
ATOM 8920 N N . GLY D 1 297 ? 10.551 16.824 -36.804 1.000 21.540 277 GLY D N 1
ATOM 8921 C CA . GLY D 1 297 ? 11.405 15.999 -35.964 1.000 21.610 277 GLY D CA 1
ATOM 8922 C C . GLY D 1 297 ? 10.962 14.545 -36.074 1.000 21.920 277 GLY D C 1
ATOM 8923 O O . GLY D 1 297 ? 10.832 14.031 -37.194 1.000 22.130 277 GLY D O 1
ATOM 8924 N N . ARG D 1 298 ? 10.662 13.940 -34.914 1.000 20.840 278 ARG D N 1
ATOM 8925 C CA . ARG D 1 298 ? 10.183 12.564 -34.888 1.000 19.810 278 ARG D CA 1
ATOM 8926 C C . ARG D 1 298 ? 8.659 12.518 -34.818 1.000 19.780 278 ARG D C 1
ATOM 8927 O O . ARG D 1 298 ? 8.100 11.442 -34.760 1.000 20.730 278 ARG D O 1
ATOM 8935 N N . VAL D 1 299 ? 8.000 13.678 -34.846 1.000 19.230 279 VAL D N 1
ATOM 8936 C CA . VAL D 1 299 ? 6.578 13.772 -34.544 1.000 18.210 279 VAL D CA 1
ATOM 8937 C C . VAL D 1 299 ? 5.747 13.679 -35.823 1.000 19.730 279 VAL D C 1
ATOM 8938 O O . VAL D 1 299 ? 5.966 14.439 -36.774 1.000 20.800 279 VAL D O 1
ATOM 8942 N N . VAL D 1 300 ? 4.767 12.761 -35.814 1.000 18.990 280 VAL D N 1
ATOM 8943 C CA . VAL D 1 300 ? 3.749 12.725 -36.847 1.000 18.160 280 VAL D CA 1
ATOM 8944 C C . VAL D 1 300 ? 2.417 13.051 -36.187 1.000 19.320 280 VAL D C 1
ATOM 8945 O O . VAL D 1 300 ? 1.981 12.309 -35.335 1.000 20.800 280 VAL D O 1
ATOM 8949 N N . LEU D 1 301 ? 1.798 14.181 -36.548 1.000 20.420 281 LEU D N 1
ATOM 8950 C CA . LEU D 1 301 ? 0.497 14.583 -36.030 1.000 21.120 281 LEU D CA 1
ATOM 8951 C C . LEU D 1 301 ? -0.535 14.530 -37.152 1.000 20.680 281 LEU D C 1
ATOM 8952 O O . LEU D 1 301 ? -0.295 15.047 -38.252 1.000 23.270 281 LEU D O 1
ATOM 8957 N N . SER D 1 302 ? -1.635 13.813 -36.908 1.000 19.430 282 SER D N 1
ATOM 8958 C CA . SER D 1 302 ? -2.755 13.818 -37.831 1.000 17.920 282 SER D CA 1
ATOM 8959 C C . SER D 1 302 ? -4.017 14.337 -37.143 1.000 18.270 282 SER D C 1
ATOM 8960 O O . SER D 1 302 ? -4.220 14.164 -35.955 1.000 18.600 282 SER D O 1
ATOM 8963 N N . SER D 1 303 ? -4.888 15.021 -37.877 1.000 19.380 283 SER D N 1
ATOM 8964 C CA . SER D 1 303 ? -6.215 15.315 -37.352 1.000 19.490 283 SER D CA 1
ATOM 8965 C C . SER D 1 303 ? -7.160 14.187 -37.755 1.000 20.510 283 SER D C 1
ATOM 8966 O O . SER D 1 303 ? -6.746 13.233 -38.363 1.000 20.190 283 SER D O 1
ATOM 8969 N N . VAL D 1 304 ? -8.442 14.381 -37.470 1.000 22.380 284 VAL D N 1
ATOM 8970 C CA . VAL D 1 304 ? -9.518 13.466 -37.739 1.000 22.630 284 VAL D CA 1
ATOM 8971 C C . VAL D 1 304 ? -10.229 13.897 -39.023 1.000 24.920 284 VAL D C 1
ATOM 8972 O O . VAL D 1 304 ? -11.053 13.154 -39.547 1.000 26.600 284 VAL D O 1
ATOM 8976 N N . GLY D 1 305 ? -9.924 15.098 -39.520 1.000 26.630 285 GLY D N 1
ATOM 8977 C CA . GLY D 1 305 ? -10.448 15.568 -40.791 1.000 26.700 285 GLY D CA 1
ATOM 8978 C C . GLY D 1 305 ? -11.849 16.162 -40.685 1.000 26.280 285 GLY D C 1
ATOM 8979 O O . GLY D 1 305 ? -12.419 16.528 -41.711 1.000 29.860 285 GLY D O 1
ATOM 8980 N N . HIS D 1 306 ? -12.387 16.325 -39.468 1.000 24.850 286 HIS D N 1
ATOM 8981 C CA . HIS D 1 306 ? -13.730 16.873 -39.330 1.000 22.390 286 HIS D CA 1
ATOM 8982 C C . HIS D 1 306 ? -13.787 17.817 -38.130 1.000 22.270 286 HIS D C 1
ATOM 8983 O O . HIS D 1 306 ? -12.879 17.797 -37.328 1.000 23.240 286 HIS D O 1
ATOM 8990 N N . GLY D 1 307 ? -14.810 18.672 -38.090 1.000 20.500 287 GLY D N 1
ATOM 8991 C CA . GLY D 1 307 ? -14.949 19.729 -37.110 1.000 19.550 287 GLY D CA 1
ATOM 8992 C C . GLY D 1 307 ? -15.535 19.212 -35.793 1.000 19.340 287 GLY D C 1
ATOM 8993 O O . GLY D 1 307 ? -15.747 18.012 -35.610 1.000 18.620 287 GLY D O 1
ATOM 8994 N N . SER D 1 308 ? -15.770 20.148 -34.868 1.000 19.280 288 SER D N 1
ATOM 8995 C CA . SER D 1 308 ? -16.008 19.813 -33.475 1.000 19.260 288 SER D CA 1
ATOM 8996 C C . SER D 1 308 ? -17.486 19.549 -33.246 1.000 19.210 288 SER D C 1
ATOM 8997 O O . SER D 1 308 ? -17.848 19.110 -32.162 1.000 19.090 288 SER D O 1
ATOM 9000 N N . ALA D 1 309 ? -18.308 19.858 -34.258 1.000 19.070 289 ALA D N 1
ATOM 9001 C CA . ALA D 1 309 ? -19.742 19.598 -34.254 1.000 20.460 289 ALA D CA 1
ATOM 9002 C C . ALA D 1 309 ? -20.418 20.016 -32.939 1.000 22.090 289 ALA D C 1
ATOM 9003 O O . ALA D 1 309 ? -21.013 19.185 -32.236 1.000 23.070 289 ALA D O 1
ATOM 9005 N N . MET D 1 310 ? -20.331 21.308 -32.623 1.000 22.820 290 MET D N 1
ATOM 9006 C CA . MET D 1 310 ? -20.801 21.844 -31.359 1.000 27.200 290 MET D CA 1
ATOM 9007 C C . MET D 1 310 ? -22.286 21.539 -31.115 1.000 29.890 290 MET D C 1
ATOM 9008 O O . MET D 1 310 ? -22.698 21.314 -29.980 1.000 31.290 290 MET D O 1
ATOM 9013 N N . ASP D 1 311 ? -23.107 21.535 -32.171 1.000 32.000 291 ASP D N 1
ATOM 9014 C CA . ASP D 1 311 ? -24.551 21.471 -31.925 1.000 33.800 291 ASP D CA 1
ATOM 9015 C C . ASP D 1 311 ? -24.992 20.067 -31.500 1.000 34.650 291 ASP D C 1
ATOM 9016 O O . ASP D 1 311 ? -26.108 19.916 -30.980 1.000 37.200 291 ASP D O 1
ATOM 9021 N N . ILE D 1 312 ? -24.122 19.051 -31.702 1.000 30.340 292 ILE D N 1
ATOM 9022 C CA . ILE D 1 312 ? -24.470 17.677 -31.374 1.000 25.370 292 ILE D CA 1
ATOM 9023 C C . ILE D 1 312 ? -23.589 17.138 -30.247 1.000 25.210 292 ILE D C 1
ATOM 9024 O O . ILE D 1 312 ? -23.601 15.934 -29.956 1.000 25.610 292 ILE D O 1
ATOM 9029 N N . ALA D 1 313 ? -22.822 18.029 -29.613 1.000 24.280 293 ALA D N 1
ATOM 9030 C CA . ALA D 1 313 ? -21.936 17.608 -28.545 1.000 24.540 293 ALA D CA 1
ATOM 9031 C C . ALA D 1 313 ? -22.746 17.178 -27.332 1.000 25.460 293 ALA D C 1
ATOM 9032 O O . ALA D 1 313 ? -23.593 17.909 -26.858 1.000 24.910 293 ALA D O 1
ATOM 9034 N N . GLY D 1 314 ? -22.516 15.937 -26.901 1.000 28.640 294 GLY D N 1
ATOM 9035 C CA . GLY D 1 314 ? -23.245 15.306 -25.814 1.000 31.960 294 GLY D CA 1
ATOM 9036 C C . GLY D 1 314 ? -24.613 14.770 -26.234 1.000 34.810 294 GLY D C 1
ATOM 9037 O O . GLY D 1 314 ? -25.394 14.336 -25.382 1.000 36.130 294 GLY D O 1
ATOM 9038 N N . ARG D 1 315 ? -24.894 14.771 -27.542 1.000 37.170 295 ARG D N 1
ATOM 9039 C CA . ARG D 1 315 ? -26.227 14.441 -28.024 1.000 33.200 295 ARG D CA 1
ATOM 9040 C C . ARG D 1 315 ? -26.213 13.041 -28.626 1.000 29.950 295 ARG D C 1
ATOM 9041 O O . ARG D 1 315 ? -27.235 12.563 -29.103 1.000 29.940 295 ARG D O 1
ATOM 9049 N N . GLY D 1 316 ? -25.049 12.383 -28.573 1.000 29.060 296 GLY D N 1
ATOM 9050 C CA . GLY D 1 316 ? -24.914 10.963 -28.857 1.000 28.260 296 GLY D CA 1
ATOM 9051 C C . GLY D 1 316 ? -25.102 10.646 -30.333 1.000 29.420 296 GLY D C 1
ATOM 9052 O O . GLY D 1 316 ? -25.546 9.544 -30.641 1.000 32.800 296 GLY D O 1
ATOM 9053 N N . VAL D 1 317 ? -24.753 11.590 -31.230 1.000 29.090 297 VAL D N 1
ATOM 9054 C CA . VAL D 1 317 ? -24.973 11.357 -32.654 1.000 28.510 297 VAL D CA 1
ATOM 9055 C C . VAL D 1 317 ? -23.669 11.229 -33.429 1.000 27.460 297 VAL D C 1
ATOM 9056 O O . VAL D 1 317 ? -23.714 10.845 -34.586 1.000 31.950 297 VAL D O 1
ATOM 9060 N N . ALA D 1 318 ? -22.530 11.451 -32.773 1.000 26.100 298 ALA D N 1
ATOM 9061 C CA . ALA D 1 318 ? -21.262 11.389 -33.486 1.000 26.030 298 ALA D CA 1
ATOM 9062 C C . ALA D 1 318 ? -20.657 10.000 -33.318 1.000 25.860 298 ALA D C 1
ATOM 9063 O O . ALA D 1 318 ? -20.669 9.457 -32.219 1.000 31.690 298 ALA D O 1
ATOM 9065 N N . ASP D 1 319 ? -20.171 9.419 -34.420 1.000 23.430 299 ASP D N 1
ATOM 9066 C CA . ASP D 1 319 ? -19.486 8.135 -34.382 1.000 26.000 299 ASP D CA 1
ATOM 9067 C C . ASP D 1 319 ? -18.010 8.397 -34.678 1.000 24.440 299 ASP D C 1
ATOM 9068 O O . ASP D 1 319 ? -17.596 9.467 -35.157 1.000 24.950 299 ASP D O 1
ATOM 9073 N N . ALA D 1 320 ? -17.218 7.358 -34.417 1.000 22.390 300 ALA D N 1
ATOM 9074 C CA . ALA D 1 320 ? -15.783 7.517 -34.265 1.000 19.790 300 ALA D CA 1
ATOM 9075 C C . ALA D 1 320 ? -15.044 7.020 -35.511 1.000 18.950 300 ALA D C 1
ATOM 9076 O O . ALA D 1 320 ? -13.821 6.886 -35.478 1.000 16.420 300 ALA D O 1
ATOM 9078 N N . THR D 1 321 ? -15.782 6.754 -36.595 1.000 19.040 301 THR D N 1
ATOM 9079 C CA . THR D 1 321 ? -15.246 6.139 -37.804 1.000 20.600 301 THR D CA 1
ATOM 9080 C C . THR D 1 321 ? -13.994 6.870 -38.300 1.000 20.550 301 THR D C 1
ATOM 9081 O O . THR D 1 321 ? -12.958 6.248 -38.546 1.000 21.590 301 THR D O 1
ATOM 9085 N N . ALA D 1 322 ? -14.086 8.194 -38.443 1.000 20.340 302 ALA D N 1
ATOM 9086 C CA . ALA D 1 322 ? -12.974 8.961 -38.987 1.000 21.340 302 ALA D CA 1
ATOM 9087 C C . ALA D 1 322 ? -11.760 8.886 -38.052 1.000 21.990 302 ALA D C 1
ATOM 9088 O O . ALA D 1 322 ? -10.626 8.736 -38.514 1.000 23.750 302 ALA D O 1
ATOM 9090 N N . LEU D 1 323 ? -12.001 8.956 -36.735 1.000 20.100 303 LEU D N 1
ATOM 9091 C CA . LEU D 1 323 ? -10.943 8.786 -35.751 1.000 18.600 303 LEU D CA 1
ATOM 9092 C C . LEU D 1 323 ? -10.340 7.380 -35.853 1.000 19.440 303 LEU D C 1
ATOM 9093 O O . LEU D 1 323 ? -9.116 7.238 -35.915 1.000 18.410 303 LEU D O 1
ATOM 9098 N N . LEU D 1 324 ? -11.194 6.343 -35.891 1.000 19.240 304 LEU D N 1
ATOM 9099 C CA . LEU D 1 324 ? -10.697 4.981 -35.961 1.000 19.130 304 LEU D CA 1
ATOM 9100 C C . LEU D 1 324 ? -9.820 4.813 -37.190 1.000 19.640 304 LEU D C 1
ATOM 9101 O O . LEU D 1 324 ? -8.778 4.165 -37.083 1.000 19.490 304 LEU D O 1
ATOM 9106 N N . ARG D 1 325 ? -10.213 5.423 -38.323 1.000 20.240 305 ARG D N 1
ATOM 9107 C CA . ARG D 1 325 ? -9.462 5.274 -39.565 1.000 18.830 305 ARG D CA 1
ATOM 9108 C C . ARG D 1 325 ? -8.099 5.944 -39.417 1.000 17.650 305 ARG D C 1
ATOM 9109 O O . ARG D 1 325 ? -7.126 5.496 -40.013 1.000 18.130 305 ARG D O 1
ATOM 9117 N N . THR D 1 326 ? -8.053 7.053 -38.669 1.000 16.150 306 THR D N 1
ATOM 9118 C CA . THR D 1 326 ? -6.846 7.840 -38.459 1.000 15.870 306 THR D CA 1
ATOM 9119 C C . THR D 1 326 ? -5.893 7.031 -37.588 1.000 17.290 306 THR D C 1
ATOM 9120 O O . THR D 1 326 ? -4.681 6.992 -37.834 1.000 19.430 306 THR D O 1
ATOM 9124 N N . ILE D 1 327 ? -6.475 6.370 -36.585 1.000 17.810 307 ILE D N 1
ATOM 9125 C CA . ILE D 1 327 ? -5.739 5.452 -35.725 1.000 18.440 307 ILE D CA 1
ATOM 9126 C C . ILE D 1 327 ? -5.169 4.296 -36.556 1.000 18.670 307 ILE D C 1
ATOM 9127 O O . ILE D 1 327 ? -3.983 4.007 -36.443 1.000 19.500 307 ILE D O 1
ATOM 9132 N N . ALA D 1 328 ? -6.000 3.663 -37.399 1.000 17.640 308 ALA D N 1
ATOM 9133 C CA . ALA D 1 328 ? -5.558 2.589 -38.293 1.000 19.000 308 ALA D CA 1
ATOM 9134 C C . ALA D 1 328 ? -4.377 3.031 -39.157 1.000 20.630 308 ALA D C 1
ATOM 9135 O O . ALA D 1 328 ? -3.467 2.244 -39.400 1.000 20.240 308 ALA D O 1
ATOM 9137 N N . LEU D 1 329 ? -4.420 4.295 -39.621 1.000 20.850 309 LEU D N 1
ATOM 9138 C CA . LEU D 1 329 ? -3.419 4.841 -40.520 1.000 20.290 309 LEU D CA 1
ATOM 9139 C C . LEU D 1 329 ? -2.070 4.998 -39.812 1.000 21.660 309 LEU D C 1
ATOM 9140 O O . LEU D 1 329 ? -1.056 4.444 -40.246 1.000 20.070 309 LEU D O 1
ATOM 9145 N N . LEU D 1 330 ? -2.066 5.756 -38.710 1.000 23.650 310 LEU D N 1
ATOM 9146 C CA . LEU D 1 330 ? -0.839 5.987 -37.962 1.000 23.250 310 LEU D CA 1
ATOM 9147 C C . LEU D 1 330 ? -0.440 4.747 -37.148 1.000 22.930 310 LEU D C 1
ATOM 9148 O O . LEU D 1 330 ? 0.676 4.679 -36.632 1.000 23.450 310 LEU D O 1
ATOM 9153 N N . GLY D 1 331 ? -1.341 3.765 -37.023 1.000 21.030 311 GLY D N 1
ATOM 9154 C CA . GLY D 1 331 ? -1.089 2.666 -36.111 1.000 23.430 311 GLY D CA 1
ATOM 9155 C C . GLY D 1 331 ? -0.688 1.377 -36.825 1.000 25.910 311 GLY D C 1
ATOM 9156 O O . GLY D 1 331 ? -0.723 0.309 -36.214 1.000 27.100 311 GLY D O 1
ATOM 9157 N N . ALA D 1 332 ? -0.304 1.474 -38.104 1.000 28.370 312 ALA D N 1
ATOM 9158 C CA . ALA D 1 332 ? -0.154 0.305 -38.965 1.000 29.500 312 ALA D CA 1
ATOM 9159 C C . ALA D 1 332 ? 1.088 -0.514 -38.606 1.000 29.680 312 ALA D C 1
ATOM 9160 O O . ALA D 1 332 ? 2.038 0.003 -38.013 1.000 30.490 312 ALA D O 1
ATOM 9162 N N . GLN D 1 333 ? 1.077 -1.797 -38.997 1.000 32.520 313 GLN D N 1
ATOM 9163 C CA . GLN D 1 333 ? 2.170 -2.704 -38.639 1.000 36.030 313 GLN D CA 1
ATOM 9164 C C . GLN D 1 333 ? 3.367 -2.437 -39.533 1.000 35.380 313 GLN D C 1
ATOM 9165 O O . GLN D 1 333 ? 3.197 -2.297 -40.738 1.000 37.890 313 GLN D O 1
ATOM 9171 N N . PRO D 1 334 ? 4.607 -2.457 -38.996 1.000 37.770 314 PRO D N 1
ATOM 9172 C CA . PRO D 1 334 ? 5.800 -2.423 -39.850 1.000 37.560 314 PRO D CA 1
ATOM 9173 C C . PRO D 1 334 ? 5.803 -3.603 -40.838 1.000 39.020 314 PRO D C 1
ATOM 9174 O O . PRO D 1 334 ? 5.914 -3.339 -42.033 1.000 40.440 314 PRO D O 1
#